Protein AF-0000000077055544 (afdb_homodimer)

pLDDT: mean 95.7, std 5.31, range [37.41, 98.94]

Organism: Zymoseptoria tritici (strain CBS 115943 / IPO323) (NCBI:txid336722)

Secondary structure (DSSP, 8-state):
----S-GGGTSPP----TTSTTGGG--SEEEGGGGT---EEEEE-HHHHHHHHHTTT--GGGTTTTTTTSS-EEEEE-SSEEEESS-EE--TTEEEEE-SSS--EEEE-TTPPTT-EEEE---TTS-GGG--SEEEEEEEEE-TTS-TTS--EEEE----TT-EEEEEEEE--TTSS-EEEE---GGG-S----EEEEEEEESSSEEEEEESSEEEEEEEEEES-SEEEEEEEEEEEEEEEEEEEEEEEEEE--STTTEEEEEEEEEEEEEEEEEEEESSEEEEEEEEEES-S-SEEETTEEE-----TT-EEEES-BTT---SEEEEPPPP-GGGB-TTSSBP--PPP--TTS-GGGEEEGGGGT---EEEEE-HHHHHHHHHHHTTT-EEEE-SSEEEESSPEEE-TTEEEEEEEEEEEEE-SGGG--TTS-EEEEEES-TT-BS-EEEEEEEEEESS-EEEEEEEEE--B-SSTTSEEEES-EEEESSSTT-THHHH--STT--EE-EEEEEEE-TT--EEEEEEEEEE-SS-SSS-----EEEEEEEEE---S-EEEEEEEEE-EEEEEEEEES-BSEEEEEEEEE--TTTTSSPTTTTS---GGGT----TT--GGGHHHHSS-EEEEEE-TT-B-EEEEEEEEE----STTTPPP-SGGG-SEEEEEEEESPPTTS-EEEEEEEEESEEEEEEESGGGSEEEEETTTSB-SSSEEEEE-/----S-GGGTSPP----TTSTT-TT--SEEEGGGGT---EEEEE-HHHHHHHHHTTT--GGGTTTTTTTSS-EEEEE-SSEEEESS-EE--TTEEEEE-SSS--EEEE-TTPPTT-EEEE---TTS-GGG--SEEEEEEEEE-TTS-TTS--EEEE----TT-EEEEEEEE--TTSS-EEEE---GGG-S----EEEEEEEESSSEEEEEESSEEEEEEEEEES-SEEEEEEEEEEEEEEEEEEEEEEEEEE--STTTEEEEEEEEEEEEEEEEEEEESSEEEEEEEEEES-S-SEEETTEEE-----TT-EEEES-BTT---SEEEEPPPP-GGGB-TTSSBP--PPP--TTS-GGGEEEGGGGT---EEEEE-HHHHHHHHHHHTTT-EEEE-SSEEEESSPEEE-TTEEEEEEEEEEEEE-SGGG--TTS-EEEEEES-TT-BS-EEEEEEEEEESS-EEEEEEEEE--B-SSTTSEEEES-EEEESSSTT-THHHH--STT--EE-EEEEEEE-TT--EEEEEEEEEE-SS-SSS-----EEEEEEEEE---S-EEEEEEEEE-EEEEEEEEES-BSEEEEEEEEE--TTTTSSPTTTTS---GGGT----TT--GGGHHHHSS-EEEEEE-TT-B-EEEEEEEEE----STTTPPP-SGGG-SEEE-EEEESPPTTS-EEEEEEEEESEEEEEEESGGGSEEEEETTTSB-SSSEEEEE-

InterPro domains:
  IPR011050 Pectin lyase fold/virulence factor [SSF51126] (26-296)
  IPR011050 Pectin lyase fold/virulence factor [SSF51126] (357-709)
  IPR012334 Pectin lyase fold [G3DSA:2.160.20.10] (1-328)
  IPR012334 Pectin lyase fold [G3DSA:2.160.20.10] (357-725)
  IPR024535 Rhamnogalacturonase A/B/Epimerase-like, pectate lyase domain [PF12708] (29-247)
  IPR024535 Rhamnogalacturonase A/B/Epimerase-like, pectate lyase domain [PF12708] (359-427)
  IPR039279 Polygalacturonase QRT3-like [PTHR33928] (11-698)

Nearest PDB structures (foldseek):
  5m60-assembly1_A  TM=9.339E-01  e=2.672E-54  Thermochaetoides thermophila
  3eqo-assembly2_B  TM=9.135E-01  e=1.188E-52  Phanerodontia chrysosporium
  8jhh-assembly1_B  TM=8.936E-01  e=9.444E-44  Microdochium nivale
  8jhh-assembly1_A  TM=8.795E-01  e=4.043E-44  Microdochium nivale
  1rmg-assembly1_A  TM=2.029E-01  e=4.738E-03  Aspergillus aculeatus

Radius of gyration: 34.65 Å; Cα contacts (8 Å, |Δi|>4): 4971; chains: 2; bounding box: 64×100×84 Å

Sequence (1450 aa):
TAQSAFWLGQITHEGTSPFLLNGEDYQVFRNVKEYGAVGDGTTDDTNAFNRAITEQSRMGGGKGSGGTTGQPALIYVPPGTYVVSSKVQLFVGTQLIGDAVNRPTIKASPKTRNSTKIIDGYDFGTQSTTNFYIGVRNIIIDTTAATSNDTIFALNWAVSQATSLINVDFVMPKGSNHIGIEMNGETSGGGSGLFMGDLNFVGGRFGIFFSNQQYSIRGCRFTDVGTAIKIDHAFVVTLQQIECVNVEICVDMGGSGVTGSLSLIDSSCVSCGTVVSGSSSIVLENIAVRDSGPTLKVDGVPRNLGDLTGKTYAAGHIFRTSASGTLLRYTKRGNLVDSSGRYFSKELPQYEQYPVSAFASVKSAGAKGDGATDDTAAIQQALLRNANCKITYFPHGIYLVTDTIYVPPGSRIVGEVWSTISASGAMFKDENAPRPMIQVGKPGEVGLAEFTDMQFSAADVLPGAILVEVNMAGKNQGDVSFHNTHYRVGGAADSLLETACQTISEPCKAVFLVLHLTKSSSTYIENAWLWSADHDLDNVYVQQIGTGRGMLVEATKGTWLVGTGSEHHTLYAYQFVDASNVFAALMQVETPYWQPLPRAPLPWTPDAAWNDPDFAGCQASNISQCNMQWALRIIGKNTHTLPFYGQGFWLFFNGPNYGPCTGPGGTCQINIVDLEDVGRNAGVELYNLNTKGVQNLITVGGSNGVVVTTEKASPGSWGGLVAAFTAQSAFWLGQITHEGTSPFLLNGEDYQVFRNVKEYGAVGDGTTDDTNAFNRAITEQSRMGGGKGSGGTTGQPALIYVPPGTYVVSSKVQLFVGTQLIGDAVNRPTIKASPKTRNSTKIIDGYDFGTQSTTNFYIGVRNIIIDTTAATSNDTIFALNWAVSQATSLINVDFVMPKGSNHIGIEMNGETSGGGSGLFMGDLNFVGGRFGIFFSNQQYSIRGCRFTDVGTAIKIDHAFVVTLQQIECVNVEICVDMGGSGVTGSLSLIDSSCVSCGTVVSGSSSIVLENIAVRDSGPTLKVDGVPRNLGDLTGKTYAAGHIFRTSASGTLLRYTKRGNLVDSSGRYFSKELPQYEQYPVSAFASVKSAGAKGDGATDDTAAIQQALLRNANCKITYFPHGIYLVTDTIYVPPGSRIVGEVWSTISASGAMFKDENAPRPMIQVGKPGEVGLAEFTDMQFSAADVLPGAILVEVNMAGKNQGDVSFHNTHYRVGGAADSLLETACQTISEPCKAVFLVLHLTKSSSTYIENAWLWSADHDLDNVYVQQIGTGRGMLVEATKGTWLVGTGSEHHTLYAYQFVDASNVFAALMQVETPYWQPLPRAPLPWTPDAAWNDPDFAGCQASNISQCNMQWALRIIGKNTHTLPFYGQGFWLFFNGPNYGPCTGPGGTCQINIVDLEDVGRNAGVELYNLNTKGVQNLITVGGSNGVVVTTEKASPGSWGGLVAAF

Foldseek 3Di:
DQLPFFLVVPADFDFFQQPFDVRPPADAEFELVVQPFDQAQPDASQVSLQCRQCPPNQAAQQPGRQFLQRRAHEYEYEAHEHEHQAEREHHRNYADEYTQSRAHEYEYAQNHDAPGANYELARLNDFLQASALYEYARHEYHDASYDQAGEYEPYAQSHAALYEAAHYEYHYDQPGQYEDYEQDNDVRWRYHYFEYEHYEYEHHAEDYADTHAEYFYEHYEYENYAEDYEFQAYEWYEYYAYEYEQYAEDYEQDEALRYAEYEYENYEYENYAEDYEYAHKYKYAQYAYYNYHAPYDHPNRGDNPHGRHQWIKIAAFAFPDPDRIDIDHRFDQPLQDDPVRGGDDDHADSPSRDHNVQEDELVVQPFDLSLPDASAVSNLVQQVVNALGHAYEYNAHEHEHAAAREHAARYHYEYRSAREYAYDHDVQADLVAADENYEYHAAPHEHADEYERHEYEYQELGLRYADYEYHAEYPDAARAEYYSYEYEYEQEPSHPLPAPQADQLAAGSRYNEHYEYAQRYAYEYERYEHDYDCAHRGDGGGHRHAHAEAYEHAYENAYEAGRYEFEAHFFERYEYELYHHYEYREYEYEWHQQAVSPFPPPPDDDDVVSPTAHLVQDDPLQSRQARTYAHYEYEDANQAAYAYGIYEYEYQAHRPPRHFQDGVVRANHEEHYEYENYDDNRSHKDAKHGYARYFADYFYDHSNGDRSDTQVRAPTSHTGIHHMD/DQLPFFLVVPADFDFWQQPFPPTPPADAEFELVVQPFDQAQPDASQVSLQCQQCPPNDAAQQPGRQFLQRRAHEYEYEAHEHEHQAEREHHRNYADEYTQSRAHEYEYAQNHDAPGANYELARLNDFLQASALYEYARHEYYDASYDQAGEYEPYAQLHAALYEAAHYEYHYDQPGQYEDYEQDNDVRWRYHYFEYEHYEYEHHAEDYADTHAEYFYEHYEYENYAEDYEFQAYEWYEYYAYEYEQYAEDYEQDEALRYAEYEYENYEYENYAEDYEYAHKYKYAQYAYYNYHAPYDHPNRGDNPHGRHQWIKIAAFAFPDPHRIDIDHRFDQPLQDDPVRGGDDDHDDSPSRDHNVLEDELVVQPFDLSLPDASAVSNLVQQVVNALGHAYEYNAHEHEHAAAREHAARYHYEYRSAREYAYDHDHQADLVAAHENYEYYAAPHEHADEYERHEYEYQELGLRYADYEYHAEYPDAASAEYYSYEYEYEQEPSHPLPAPQADQLAAGSRYNEHYEYAQRYAYYYERYEADYDCAHRGDGGGHRHAHAEAYEHAYENAYEAGRYEFEAHFFERYEYELYHHYEYREYEYEWHQQAVSPFPPPPDDDDVVSPTAHLVQDDPLQSRQSRTYAHYEYEDANQAAYHYGIYEYEYQAHRPPRHFQDGVVRANHEEHYEYENYDDNRSHKDAKHDYARYFADYFYDHSNGDRSDTQVRAPTSHTGIHRMD

Solvent-accessible surface area (backbone atoms only — not comparable to full-atom values): 64432 Å² total; per-residue (Å²): 127,82,63,83,54,34,27,80,85,66,48,88,82,71,30,46,35,70,82,26,85,80,25,87,78,45,68,28,71,36,54,27,57,85,41,65,30,74,35,76,60,69,58,71,24,28,42,14,48,32,44,51,63,34,54,82,42,44,43,48,45,18,67,32,78,31,20,34,77,31,60,47,32,37,39,35,36,65,65,35,32,28,18,23,54,47,56,33,66,40,35,42,23,27,33,43,37,27,22,68,62,48,55,14,32,45,28,39,24,65,76,35,53,72,68,40,32,49,31,24,53,38,25,79,47,42,50,9,70,67,31,33,39,32,33,42,32,23,34,31,41,31,44,60,53,24,59,47,85,31,42,36,28,45,27,28,57,4,24,6,46,65,33,44,44,36,46,36,38,32,40,34,42,65,82,18,47,24,29,36,32,35,24,65,29,70,96,45,38,18,18,42,28,32,34,39,31,45,32,38,32,33,17,6,34,24,31,30,40,38,26,30,40,33,35,17,39,35,46,32,38,32,35,45,14,39,26,31,32,36,36,68,30,32,45,32,35,22,38,33,37,41,38,33,34,49,17,48,28,37,34,34,36,38,59,77,69,26,31,38,28,39,36,43,30,51,23,37,32,38,40,20,49,24,43,32,35,30,54,50,28,35,35,42,30,30,30,43,53,38,78,45,52,38,40,29,23,52,78,82,40,70,40,87,66,58,58,29,64,80,32,24,37,40,26,33,46,32,66,98,47,87,51,57,60,47,78,48,78,53,78,71,55,80,71,40,35,42,98,85,64,36,72,60,81,77,77,76,85,75,60,48,85,39,56,50,85,42,48,43,47,29,53,82,47,63,29,74,29,55,63,72,56,75,22,39,66,21,44,37,50,36,43,64,65,21,32,75,70,27,36,36,33,36,54,24,21,35,28,26,22,49,53,65,36,64,40,51,57,31,29,36,39,40,32,37,91,43,15,28,44,22,36,37,64,74,65,22,41,44,60,91,55,62,31,45,35,33,29,34,39,45,78,82,41,65,30,33,34,38,39,30,26,29,26,42,34,35,34,41,76,18,32,3,21,19,50,36,31,36,18,24,20,30,85,48,93,57,29,19,26,36,27,53,33,36,33,43,43,38,23,33,88,81,15,49,38,28,72,69,14,55,48,84,61,49,44,33,57,31,32,35,30,46,36,38,34,32,55,53,12,22,41,28,39,36,36,29,35,40,36,34,28,72,50,39,55,51,60,86,45,51,38,26,53,30,26,37,31,28,36,40,35,27,24,48,66,23,34,38,38,36,8,32,33,26,29,19,18,32,52,21,18,34,36,33,46,42,22,21,26,37,40,34,34,24,44,37,30,36,53,40,39,40,35,38,46,44,33,36,53,47,87,52,75,69,42,71,92,74,68,45,75,73,56,76,42,45,46,87,91,46,34,59,29,40,20,47,33,30,46,36,36,42,33,29,66,67,25,30,30,33,45,32,35,25,31,40,42,35,45,84,34,28,15,72,92,66,23,65,37,78,36,81,98,54,18,42,28,39,57,36,28,31,38,30,63,56,47,86,88,25,45,67,32,45,31,32,40,34,32,24,38,46,44,30,55,34,23,40,51,49,65,62,33,50,75,74,44,30,22,87,79,22,62,43,74,71,33,22,27,33,26,37,78,128,82,64,84,53,33,29,81,86,66,48,85,81,69,27,45,35,70,80,24,94,78,24,89,78,43,67,29,72,37,51,28,57,83,41,65,29,75,33,74,61,68,59,70,24,29,41,13,47,32,45,50,63,34,54,83,42,44,42,50,44,18,68,31,81,30,21,33,75,33,59,48,32,38,38,35,38,63,66,36,31,28,17,24,54,47,57,32,65,43,34,44,26,27,32,43,38,28,22,68,60,48,56,14,32,46,29,39,24,66,77,35,53,72,69,39,34,49,31,25,54,39,26,80,48,43,49,9,69,68,30,31,39,31,34,42,31,24,35,30,41,33,44,59,53,24,58,47,85,32,42,35,28,46,28,27,57,4,23,6,46,66,34,43,44,37,46,35,37,32,41,34,42,66,82,18,47,24,28,37,32,34,23,65,28,71,98,46,39,18,20,40,28,32,34,40,32,44,32,39,32,31,18,7,34,23,31,31,40,37,24,30,42,34,35,17,38,33,44,33,38,32,35,45,15,39,25,31,34,37,36,67,30,32,45,31,36,21,36,35,37,40,38,32,33,48,17,47,28,38,33,33,37,39,57,78,69,26,31,37,29,38,36,44,31,50,24,36,32,38,42,20,49,25,43,32,37,30,54,52,27,34,35,43,29,29,29,43,52,40,78,46,52,38,40,29,22,52,78,83,41,71,41,86,66,58,57,30,63,80,30,26,38,41,26,33,47,31,66,98,48,88,52,58,58,46,76,46,79,54,77,72,56,78,69,40,35,43,97,86,65,36,73,61,82,78,78,76,84,75,59,50,86,39,56,50,84,42,50,43,49,30,50,81,47,62,29,74,28,54,63,71,57,75,23,37,66,22,44,37,49,35,41,65,66,20,33,73,68,28,36,37,31,35,53,24,21,34,28,25,22,49,52,64,36,64,40,51,58,31,30,35,37,40,31,37,90,42,16,27,44,24,37,38,63,75,65,22,43,44,61,92,56,62,31,44,34,33,29,34,38,46,77,82,42,64,30,33,34,37,39,33,26,29,27,42,35,37,34,40,77,18,31,2,21,21,49,33,32,36,18,25,20,31,84,49,92,56,30,20,26,36,28,52,33,35,34,44,42,37,24,33,88,80,14,49,38,27,74,68,14,55,48,85,61,50,42,33,55,31,31,35,30,47,36,37,33,32,56,54,12,23,42,29,38,36,36,31,34,40,38,34,28,74,48,39,54,52,59,84,44,52,38,26,54,29,26,36,32,28,35,42,36,27,24,49,66,23,34,38,38,36,9,32,34,26,30,20,18,33,51,22,18,32,36,32,46,43,22,21,25,36,42,33,34,25,45,35,31,35,52,41,39,40,34,38,46,44,34,36,54,47,87,52,75,67,42,72,93,73,68,45,75,74,58,75,42,44,46,88,91,44,32,59,30,39,17,46,32,31,46,37,35,40,32,29,68,67,26,29,30,34,44,33,37,25,30,39,41,36,45,83,33,28,16,72,90,65,23,65,38,78,35,81,97,55,19,41,27,37,56,36,29,32,38,30,62,56,47,88,88,24,45,68,32,44,31,32,40,35,32,24,37,46,43,30,54,34,25,41,50,50,67,62,33,50,76,74,44,30,22,88,80,22,62,43,75,71,33,21,29,33,25,36,76

Structure (mmCIF, N/CA/C/O backbone):
data_AF-0000000077055544-model_v1
#
loop_
_entity.id
_entity.type
_entity.pdbx_description
1 polymer 'Putative Exo-beta-1,3-glucanase'
#
loop_
_atom_site.group_PDB
_atom_site.id
_atom_site.type_symbol
_atom_site.label_atom_id
_atom_site.label_alt_id
_atom_site.label_comp_id
_atom_site.label_asym_id
_atom_site.label_entity_id
_atom_site.label_seq_id
_atom_site.pdbx_PDB_ins_code
_atom_site.Cartn_x
_atom_site.Cartn_y
_atom_site.Cartn_z
_atom_site.occupancy
_atom_site.B_iso_or_equiv
_atom_site.auth_seq_id
_atom_site.auth_comp_id
_atom_site.auth_asym_id
_atom_site.auth_atom_id
_atom_site.pdbx_PDB_model_num
ATOM 1 N N . THR A 1 1 ? 3.281 -47.031 14.75 1 37.41 1 THR A N 1
ATOM 2 C CA . THR A 1 1 ? 3.025 -45.938 15.703 1 37.41 1 THR A CA 1
ATOM 3 C C . THR A 1 1 ? 2.582 -44.688 14.984 1 37.41 1 THR A C 1
ATOM 5 O O . THR A 1 1 ? 3.201 -44.25 14 1 37.41 1 THR A O 1
ATOM 8 N N . ALA A 1 2 ? 1.354 -44.312 15.047 1 48.72 2 ALA A N 1
ATOM 9 C CA . ALA A 1 2 ? 0.717 -43.188 14.367 1 48.72 2 ALA A CA 1
ATOM 10 C C . ALA A 1 2 ? 1.602 -41.938 14.43 1 48.72 2 ALA A C 1
ATOM 12 O O . ALA A 1 2 ? 2.086 -41.562 15.5 1 48.72 2 ALA A O 1
ATOM 13 N N . GLN A 1 3 ? 2.191 -41.562 13.336 1 68.19 3 GLN A N 1
ATOM 14 C CA . GLN A 1 3 ? 3.025 -40.344 13.273 1 68.19 3 GLN A CA 1
ATOM 15 C C . GLN A 1 3 ? 2.391 -39.188 14.047 1 68.19 3 GLN A C 1
ATOM 17 O O . GLN A 1 3 ? 1.25 -38.812 13.773 1 68.19 3 GLN A O 1
ATOM 22 N N . SER A 1 4 ? 2.885 -38.812 15.188 1 72.5 4 SER A N 1
ATOM 23 C CA . SER A 1 4 ? 2.264 -37.844 16.109 1 72.5 4 SER A CA 1
ATOM 24 C C . SER A 1 4 ? 2.639 -36.406 15.75 1 72.5 4 SER A C 1
ATOM 26 O O . SER A 1 4 ? 1.901 -35.469 16.062 1 72.5 4 SER A O 1
ATOM 28 N N . ALA A 1 5 ? 3.744 -36.406 14.922 1 87.44 5 ALA A N 1
ATOM 29 C CA . ALA A 1 5 ? 4.156 -35.031 14.656 1 87.44 5 ALA A CA 1
ATOM 30 C C . ALA A 1 5 ? 4.473 -34.844 13.18 1 87.44 5 ALA A C 1
ATOM 32 O O . ALA A 1 5 ? 5.051 -35.719 12.539 1 87.44 5 ALA A O 1
ATOM 33 N N . PHE A 1 6 ? 3.986 -33.812 12.586 1 95.56 6 PHE A N 1
ATOM 34 C CA . PHE A 1 6 ? 4.316 -33.438 11.219 1 95.56 6 PHE A CA 1
ATOM 35 C C . PHE A 1 6 ? 5.793 -33.062 11.102 1 95.56 6 PHE A C 1
ATOM 37 O O . PHE A 1 6 ? 6.309 -32.281 11.922 1 95.56 6 PHE A O 1
ATOM 44 N N . TRP A 1 7 ? 6.543 -33.562 10.141 1 97.19 7 TRP A N 1
ATOM 45 C CA . TRP A 1 7 ? 7.996 -33.438 10.023 1 97.19 7 TRP A CA 1
ATOM 46 C C . TRP A 1 7 ? 8.43 -31.984 9.922 1 97.19 7 TRP A C 1
ATOM 48 O O . TRP A 1 7 ? 9.508 -31.625 10.391 1 97.19 7 TRP A O 1
ATOM 58 N N . LEU A 1 8 ? 7.625 -31.125 9.359 1 97.31 8 LEU A N 1
ATOM 59 C CA . LEU A 1 8 ? 8 -29.75 9.047 1 97.31 8 LEU A CA 1
ATOM 60 C C . LEU A 1 8 ? 8.289 -28.969 10.32 1 97.31 8 LEU A C 1
ATOM 62 O O . LEU A 1 8 ? 9.188 -28.125 10.344 1 97.31 8 LEU A O 1
ATOM 66 N N . GLY A 1 9 ? 7.566 -29.266 11.422 1 96.5 9 GLY A N 1
ATOM 67 C CA . GLY A 1 9 ? 7.805 -28.594 12.688 1 96.5 9 GLY A CA 1
ATOM 68 C C . GLY A 1 9 ? 9.023 -29.109 13.422 1 96.5 9 GLY A C 1
ATOM 69 O O . GLY A 1 9 ? 9.461 -28.516 14.406 1 96.5 9 GLY A O 1
ATOM 70 N N . GLN A 1 10 ? 9.625 -30.203 12.875 1 95.88 10 GLN A N 1
ATOM 71 C CA . GLN A 1 10 ? 10.664 -30.891 13.617 1 95.88 10 GLN A CA 1
ATOM 72 C C . GLN A 1 10 ? 12 -30.828 12.891 1 95.88 10 GLN A C 1
ATOM 74 O O . GLN A 1 10 ? 13.062 -30.984 13.508 1 95.88 10 GLN A O 1
ATOM 79 N N . ILE A 1 11 ? 11.898 -30.688 11.594 1 96.75 11 ILE A N 1
ATOM 80 C CA . ILE A 1 11 ? 13.125 -30.734 10.812 1 96.75 11 ILE A CA 1
ATOM 81 C C . ILE A 1 11 ? 13.992 -29.531 11.125 1 96.75 11 ILE A C 1
ATOM 83 O O . ILE A 1 11 ? 13.484 -28.469 11.516 1 96.75 11 ILE A O 1
ATOM 87 N N . THR A 1 12 ? 15.289 -29.688 11 1 95.19 12 THR A N 1
ATOM 88 C CA . THR A 1 12 ? 16.188 -28.547 11.195 1 95.19 12 THR A CA 1
ATOM 89 C C . THR A 1 12 ? 16.031 -27.531 10.062 1 95.19 12 THR A C 1
ATOM 91 O O . THR A 1 12 ? 16.125 -27.891 8.883 1 95.19 12 THR A O 1
ATOM 94 N N . HIS A 1 13 ? 15.734 -26.359 10.461 1 94.81 13 HIS A N 1
ATOM 95 C CA . HIS A 1 13 ? 15.586 -25.297 9.469 1 94.81 13 HIS A CA 1
ATOM 96 C C . HIS A 1 13 ? 16.844 -24.453 9.359 1 94.81 13 HIS A C 1
ATOM 98 O O . HIS A 1 13 ? 17.234 -23.781 10.312 1 94.81 13 HIS A O 1
ATOM 104 N N . GLU A 1 14 ? 17.375 -24.5 8.164 1 95.06 14 GLU A N 1
ATOM 105 C CA . GLU A 1 14 ? 18.641 -23.828 7.883 1 95.06 14 GLU A CA 1
ATOM 106 C C . GLU A 1 14 ? 18.531 -22.906 6.672 1 95.06 14 GLU A C 1
ATOM 108 O O . GLU A 1 14 ? 19.516 -22.672 5.977 1 95.06 14 GLU A O 1
ATOM 113 N N . GLY A 1 15 ? 17.266 -22.5 6.434 1 95.62 15 GLY A N 1
ATOM 114 C CA . GLY A 1 15 ? 17.078 -21.625 5.301 1 95.62 15 GLY A CA 1
ATOM 115 C C . GLY A 1 15 ? 17.75 -20.266 5.469 1 95.62 15 GLY A C 1
ATOM 116 O O . GLY A 1 15 ? 17.844 -19.75 6.582 1 95.62 15 GLY A O 1
ATOM 117 N N . THR A 1 16 ? 18.297 -19.75 4.344 1 93.44 16 THR A N 1
ATOM 118 C CA . THR A 1 16 ? 18.938 -18.453 4.348 1 93.44 16 THR A CA 1
ATOM 119 C C . THR A 1 16 ? 18.406 -17.578 3.219 1 93.44 16 THR A C 1
ATOM 121 O O . THR A 1 16 ? 17.766 -18.078 2.291 1 93.44 16 THR A O 1
ATOM 124 N N . SER A 1 17 ? 18.609 -16.281 3.395 1 92.88 17 SER A N 1
ATOM 125 C CA . SER A 1 17 ? 18.328 -15.297 2.363 1 92.88 17 SER A CA 1
ATOM 126 C C . SER A 1 17 ? 19.594 -14.555 1.94 1 92.88 17 SER A C 1
ATOM 128 O O . SER A 1 17 ? 19.922 -13.508 2.506 1 92.88 17 SER A O 1
ATOM 130 N N . PRO A 1 18 ? 20.297 -14.969 0.973 1 90.81 18 PRO A N 1
ATOM 131 C CA . PRO A 1 18 ? 21.672 -14.547 0.714 1 90.81 18 PRO A CA 1
ATOM 132 C C . PRO A 1 18 ? 21.766 -13.102 0.212 1 90.81 18 PRO A C 1
ATOM 134 O O . PRO A 1 18 ? 22.844 -12.508 0.221 1 90.81 18 PRO A O 1
ATOM 137 N N . PHE A 1 19 ? 20.75 -12.422 -0.143 1 86.81 19 PHE A N 1
ATOM 138 C CA . PHE A 1 19 ? 20.875 -11.109 -0.755 1 86.81 19 PHE A CA 1
ATOM 139 C C . PHE A 1 19 ? 20.297 -10.031 0.156 1 86.81 19 PHE A C 1
ATOM 141 O O . PHE A 1 19 ? 20.141 -8.875 -0.254 1 86.81 19 PHE A O 1
ATOM 148 N N . LEU A 1 20 ? 19.969 -10.32 1.336 1 89.12 20 LEU A N 1
ATOM 149 C CA . LEU A 1 20 ? 19.547 -9.367 2.354 1 89.12 20 LEU A CA 1
ATOM 150 C C . LEU A 1 20 ? 20.75 -8.68 2.994 1 89.12 20 LEU A C 1
ATOM 152 O O . LEU A 1 20 ? 21.766 -9.328 3.268 1 89.12 20 LEU A O 1
ATOM 156 N N . LEU A 1 21 ? 20.422 -7.297 3.264 1 81.12 21 LEU A N 1
ATOM 157 C CA . LEU A 1 21 ? 21.438 -6.574 4.023 1 81.12 21 LEU A CA 1
ATOM 158 C C . LEU A 1 21 ? 21.469 -7.039 5.473 1 81.12 21 LEU A C 1
ATOM 160 O O . LEU A 1 21 ? 20.453 -7 6.164 1 81.12 21 LEU A O 1
ATOM 164 N N . ASN A 1 22 ? 22.406 -7.812 5.945 1 78.75 22 ASN A N 1
ATOM 165 C CA . ASN A 1 22 ? 22.547 -8.383 7.285 1 78.75 22 ASN A CA 1
ATOM 166 C C . ASN A 1 22 ? 21.641 -9.586 7.484 1 78.75 22 ASN A C 1
ATOM 168 O O . ASN A 1 22 ? 20.922 -9.672 8.484 1 78.75 22 ASN A O 1
ATOM 172 N N . GLY A 1 23 ? 21.531 -10.328 6.418 1 78.94 23 GLY A N 1
ATOM 173 C CA . GLY A 1 23 ? 20.641 -11.469 6.398 1 78.94 23 GLY A CA 1
ATOM 174 C C . GLY A 1 23 ? 21.219 -12.703 7.07 1 78.94 23 GLY A C 1
ATOM 175 O O . GLY A 1 23 ? 20.609 -13.773 7.051 1 78.94 23 GLY A O 1
ATOM 176 N N . GLU A 1 24 ? 22.344 -12.508 7.773 1 82.81 24 GLU A N 1
ATOM 177 C CA . GLU A 1 24 ? 23.031 -13.672 8.336 1 82.81 24 GLU A CA 1
ATOM 178 C C . GLU A 1 24 ? 22.156 -14.344 9.406 1 82.81 24 GLU A C 1
ATOM 180 O O . GLU A 1 24 ? 22.156 -15.57 9.523 1 82.81 24 GLU A O 1
ATOM 185 N N . ASP A 1 25 ? 21.344 -13.523 10.07 1 88.75 25 ASP A N 1
ATOM 186 C CA . ASP A 1 25 ? 20.516 -14.07 11.148 1 88.75 25 ASP A CA 1
ATOM 187 C C . ASP A 1 25 ? 19.047 -14.047 10.773 1 88.75 25 ASP A C 1
ATOM 189 O O . ASP A 1 25 ? 18.172 -14.102 11.641 1 88.75 25 ASP A O 1
ATOM 193 N N . TYR A 1 26 ? 18.828 -13.977 9.484 1 95 26 TYR A N 1
ATOM 194 C CA . TYR A 1 26 ? 17.438 -13.953 9.055 1 95 26 TYR A CA 1
ATOM 195 C C . TYR A 1 26 ? 16.781 -15.312 9.258 1 95 26 TYR A C 1
ATOM 197 O O . TYR A 1 26 ? 17.359 -16.344 8.906 1 95 26 TYR A O 1
ATOM 205 N N . GLN A 1 27 ? 15.656 -15.305 9.812 1 96.06 27 GLN A N 1
ATOM 206 C CA . GLN A 1 27 ? 14.945 -16.547 10.094 1 96.06 27 GLN A CA 1
ATOM 207 C C . GLN A 1 27 ? 13.82 -16.781 9.086 1 96.06 27 GLN A C 1
ATOM 209 O O . GLN A 1 27 ? 12.844 -16.031 9.055 1 96.06 27 GLN A O 1
ATOM 214 N N . VAL A 1 28 ? 13.984 -17.859 8.305 1 97.56 28 VAL A N 1
ATOM 215 C CA . VAL A 1 28 ? 12.953 -18.188 7.328 1 97.56 28 VAL A CA 1
ATOM 216 C C . VAL A 1 28 ? 11.789 -18.891 8.023 1 97.56 28 VAL A C 1
ATOM 218 O O . VAL A 1 28 ? 10.633 -18.484 7.863 1 97.56 28 VAL A O 1
ATOM 221 N N . PHE A 1 29 ? 12.125 -19.906 8.828 1 98.31 29 PHE A N 1
ATOM 222 C CA . PHE A 1 29 ? 11.117 -20.672 9.562 1 98.31 29 PHE A CA 1
ATOM 223 C C . PHE A 1 29 ? 10.727 -19.938 10.844 1 98.31 29 PHE A C 1
ATOM 225 O O . PHE A 1 29 ? 11.586 -19.594 11.656 1 98.31 29 PHE A O 1
ATOM 232 N N . ARG A 1 30 ? 9.406 -19.797 11.016 1 98.5 30 ARG A N 1
ATOM 233 C CA . ARG A 1 30 ? 8.875 -19.094 12.18 1 98.5 30 ARG A CA 1
ATOM 234 C C . ARG A 1 30 ? 7.664 -19.828 12.75 1 98.5 30 ARG A C 1
ATOM 236 O O . ARG A 1 30 ? 6.621 -19.906 12.102 1 98.5 30 ARG A O 1
ATOM 243 N N . ASN A 1 31 ? 7.812 -20.359 13.906 1 98.69 31 ASN A N 1
ATOM 244 C CA . ASN A 1 31 ? 6.711 -20.969 14.641 1 98.69 31 ASN A CA 1
ATOM 245 C C . ASN A 1 31 ? 5.902 -19.922 15.414 1 98.69 31 ASN A C 1
ATOM 247 O O . ASN A 1 31 ? 6.445 -19.219 16.266 1 98.69 31 ASN A O 1
ATOM 251 N N . VAL A 1 32 ? 4.59 -19.828 15.188 1 98.81 32 VAL A N 1
ATOM 252 C CA . VAL A 1 32 ? 3.771 -18.75 15.758 1 98.81 32 VAL A CA 1
ATOM 253 C C . VAL A 1 32 ? 3.836 -18.812 17.281 1 98.81 32 VAL A C 1
ATOM 255 O O . VAL A 1 32 ? 3.688 -17.797 17.953 1 98.81 32 VAL A O 1
ATOM 258 N N . LYS A 1 33 ? 4.082 -19.953 17.859 1 98.69 33 LYS A N 1
ATOM 259 C CA . LYS A 1 33 ? 4.152 -20.078 19.312 1 98.69 33 LYS A CA 1
ATOM 260 C C . LYS A 1 33 ? 5.402 -19.406 19.859 1 98.69 33 LYS A C 1
ATOM 262 O O . LYS A 1 33 ? 5.414 -18.953 21.016 1 98.69 33 LYS A O 1
ATOM 267 N N . GLU A 1 34 ? 6.453 -19.281 19.125 1 98.44 34 GLU A N 1
ATOM 268 C CA . GLU A 1 34 ? 7.652 -18.562 19.516 1 98.44 34 GLU A CA 1
ATOM 269 C C . GLU A 1 34 ? 7.422 -17.047 19.484 1 98.44 34 GLU A C 1
ATOM 271 O O . GLU A 1 34 ? 8.242 -16.281 20 1 98.44 34 GLU A O 1
ATOM 276 N N . TYR A 1 35 ? 6.258 -16.688 18.984 1 98.5 35 TYR A N 1
ATOM 277 C CA . TYR A 1 35 ? 5.918 -15.266 18.875 1 98.5 35 TYR A CA 1
ATOM 278 C C . TYR A 1 35 ? 4.695 -14.938 19.719 1 98.5 35 TYR A C 1
ATOM 280 O O . TYR A 1 35 ? 4.066 -13.891 19.547 1 98.5 35 TYR A O 1
ATOM 288 N N . GLY A 1 36 ? 4.238 -15.898 20.547 1 98.19 36 GLY A N 1
ATOM 289 C CA . GLY A 1 36 ? 3.27 -15.594 21.578 1 98.19 36 GLY A CA 1
ATOM 290 C C . GLY A 1 36 ? 1.928 -16.266 21.375 1 98.19 36 GLY A C 1
ATOM 291 O O . GLY A 1 36 ? 1.036 -16.172 22.219 1 98.19 36 GLY A O 1
ATOM 292 N N . ALA A 1 37 ? 1.78 -16.953 20.234 1 98.75 37 ALA A N 1
ATOM 293 C CA . ALA A 1 37 ? 0.517 -17.656 20.047 1 98.75 37 ALA A CA 1
ATOM 294 C C . ALA A 1 37 ? 0.354 -18.781 21.062 1 98.75 37 ALA A C 1
ATOM 296 O O . ALA A 1 37 ? 1.31 -19.5 21.359 1 98.75 37 ALA A O 1
ATOM 297 N N . VAL A 1 38 ? -0.843 -18.953 21.609 1 98.69 38 VAL A N 1
ATOM 298 C CA . VAL A 1 38 ? -1.091 -19.953 22.641 1 98.69 38 VAL A CA 1
ATOM 299 C C . VAL A 1 38 ? -1.827 -21.156 22.031 1 98.69 38 VAL A C 1
ATOM 301 O O . VAL A 1 38 ? -1.496 -22.297 22.328 1 98.69 38 VAL A O 1
ATOM 304 N N . GLY A 1 39 ? -2.83 -20.938 21.203 1 98.56 39 GLY A N 1
ATOM 305 C CA . GLY A 1 39 ? -3.561 -22 20.531 1 98.56 39 GLY A CA 1
ATOM 306 C C . GLY A 1 39 ? -4.453 -22.797 21.469 1 98.56 39 GLY A C 1
ATOM 307 O O . GLY A 1 39 ? -4.598 -24.016 21.312 1 98.56 39 GLY A O 1
ATOM 308 N N . ASP A 1 40 ? -5.066 -22.094 22.484 1 98.56 40 ASP A N 1
ATOM 309 C CA . ASP A 1 40 ? -5.812 -22.797 23.531 1 98.56 40 ASP A CA 1
ATOM 310 C C . ASP A 1 40 ? -7.316 -22.656 23.312 1 98.56 40 ASP A C 1
ATOM 312 O O . ASP A 1 40 ? -8.117 -23.109 24.125 1 98.56 40 ASP A O 1
ATOM 316 N N . GLY A 1 41 ? -7.73 -21.953 22.281 1 98.12 41 GLY A N 1
ATOM 317 C CA . GLY A 1 41 ? -9.141 -21.797 21.969 1 98.12 41 GLY A CA 1
ATOM 318 C C . GLY A 1 41 ? -9.797 -20.625 22.672 1 98.12 41 GLY A C 1
ATOM 319 O O . GLY A 1 41 ? -10.984 -20.375 22.5 1 98.12 41 GLY A O 1
ATOM 320 N N . THR A 1 42 ? -8.945 -19.875 23.438 1 96.62 42 THR A N 1
ATOM 321 C CA . THR A 1 42 ? -9.508 -18.766 24.203 1 96.62 42 THR A CA 1
ATOM 322 C C . THR A 1 42 ? -8.703 -17.484 23.984 1 96.62 42 THR A C 1
ATOM 324 O O . THR A 1 42 ? -9.281 -16.422 23.766 1 96.62 42 THR A O 1
ATOM 327 N N . THR A 1 43 ? -7.367 -17.562 24.109 1 96.31 43 THR A N 1
ATOM 328 C CA . THR A 1 43 ? -6.48 -16.422 23.938 1 96.31 43 THR A CA 1
ATOM 329 C C . THR A 1 43 ? -6.574 -15.867 22.516 1 96.31 43 THR A C 1
ATOM 331 O O . THR A 1 43 ? -6.613 -16.625 21.547 1 96.31 43 THR A O 1
ATOM 334 N N . ASP A 1 44 ? -6.773 -14.492 22.359 1 96.5 44 ASP A N 1
ATOM 335 C CA . ASP A 1 44 ? -6.695 -13.891 21.031 1 96.5 44 ASP A CA 1
ATOM 336 C C . ASP A 1 44 ? -5.266 -13.93 20.5 1 96.5 44 ASP A C 1
ATOM 338 O O . ASP A 1 44 ? -4.391 -13.219 20.984 1 96.5 44 ASP A O 1
ATOM 342 N N . ASP A 1 45 ? -5.039 -14.68 19.469 1 97.81 45 ASP A N 1
ATOM 343 C CA . ASP A 1 45 ? -3.693 -14.945 18.969 1 97.81 45 ASP A CA 1
ATOM 344 C C . ASP A 1 45 ? -3.379 -14.055 17.766 1 97.81 45 ASP A C 1
ATOM 346 O O . ASP A 1 45 ? -2.361 -14.25 17.094 1 97.81 45 ASP A O 1
ATOM 350 N N . THR A 1 46 ? -4.25 -13.023 17.484 1 97.19 46 THR A N 1
ATOM 351 C CA . THR A 1 46 ? -4.105 -12.195 16.297 1 97.19 46 THR A CA 1
ATOM 352 C C . THR A 1 46 ? -2.719 -11.555 16.25 1 97.19 46 THR A C 1
ATOM 354 O O . THR A 1 46 ? -2.006 -11.68 15.25 1 97.19 46 THR A O 1
ATOM 357 N N . ASN A 1 47 ? -2.334 -10.93 17.328 1 96.81 47 ASN A N 1
ATOM 358 C CA . ASN A 1 47 ? -1.071 -10.203 17.375 1 96.81 47 ASN A CA 1
ATOM 359 C C . ASN A 1 47 ? 0.123 -11.141 17.234 1 96.81 47 ASN A C 1
ATOM 361 O O . ASN A 1 47 ? 1.126 -10.781 16.609 1 96.81 47 ASN A O 1
ATOM 365 N N . ALA A 1 48 ? 0.04 -12.32 17.781 1 98.31 48 ALA A N 1
ATOM 366 C CA . ALA A 1 48 ? 1.139 -13.281 17.719 1 98.31 48 ALA A CA 1
ATOM 367 C C . ALA A 1 48 ? 1.39 -13.719 16.281 1 98.31 48 ALA A C 1
ATOM 369 O O . ALA A 1 48 ? 2.539 -13.828 15.844 1 98.31 48 ALA A O 1
ATOM 370 N N . PHE A 1 49 ? 0.306 -13.984 15.539 1 98.69 49 PHE A N 1
ATOM 371 C CA . PHE A 1 49 ? 0.439 -14.344 14.133 1 98.69 49 PHE A CA 1
ATOM 372 C C . PHE A 1 49 ? 1.098 -13.211 13.352 1 98.69 49 PHE A C 1
ATOM 374 O O . PHE A 1 49 ? 2.059 -13.445 12.609 1 98.69 49 PHE A O 1
ATOM 381 N N . ASN A 1 50 ? 0.588 -12.039 13.547 1 98.25 50 ASN A N 1
ATOM 382 C CA . ASN A 1 50 ? 1.106 -10.914 12.781 1 98.25 50 ASN A CA 1
ATOM 383 C C . ASN A 1 50 ? 2.535 -10.57 13.195 1 98.25 50 ASN A C 1
ATOM 385 O O . ASN A 1 50 ? 3.336 -10.133 12.359 1 98.25 50 ASN A O 1
ATOM 389 N N . ARG A 1 51 ? 2.916 -10.773 14.438 1 97.94 51 ARG A N 1
ATOM 390 C CA . ARG A 1 51 ? 4.301 -10.617 14.883 1 97.94 51 ARG A CA 1
ATOM 391 C C . ARG A 1 51 ? 5.223 -11.57 14.133 1 97.94 51 ARG A C 1
ATOM 393 O O . ARG A 1 51 ? 6.285 -11.172 13.656 1 97.94 51 ARG A O 1
ATOM 400 N N . ALA A 1 52 ? 4.766 -12.773 14 1 98.69 52 ALA A N 1
ATOM 401 C CA . ALA A 1 52 ? 5.562 -13.773 13.289 1 98.69 52 ALA A CA 1
ATOM 402 C C . ALA A 1 52 ? 5.75 -13.375 11.828 1 98.69 52 ALA A C 1
ATOM 404 O O . ALA A 1 52 ? 6.832 -13.555 11.258 1 98.69 52 ALA A O 1
ATOM 405 N N . ILE A 1 53 ? 4.766 -12.844 11.242 1 98.38 53 ILE A N 1
ATOM 406 C CA . ILE A 1 53 ? 4.766 -12.531 9.82 1 98.38 53 ILE A CA 1
ATOM 407 C C . ILE A 1 53 ? 5.625 -11.297 9.555 1 98.38 53 ILE A C 1
ATOM 409 O O . ILE A 1 53 ? 6.344 -11.234 8.555 1 98.38 53 ILE A O 1
ATOM 413 N N . THR A 1 54 ? 5.66 -10.312 10.508 1 97.38 54 THR A N 1
ATOM 414 C CA . THR A 1 54 ? 6.289 -9.023 10.242 1 97.38 54 THR A CA 1
ATOM 415 C C . THR A 1 54 ? 7.695 -8.977 10.828 1 97.38 54 THR A C 1
ATOM 417 O O . THR A 1 54 ? 8.445 -8.031 10.586 1 97.38 54 THR A O 1
ATOM 420 N N . GLU A 1 55 ? 8.109 -9.953 11.594 1 96.88 55 GLU A N 1
ATOM 421 C CA . GLU A 1 55 ? 9.398 -9.922 12.273 1 96.88 55 GLU A CA 1
ATOM 422 C C . GLU A 1 55 ? 10.531 -9.648 11.289 1 96.88 55 GLU A C 1
ATOM 424 O O . GLU A 1 55 ? 10.438 -10 10.109 1 96.88 55 GLU A O 1
ATOM 429 N N . GLN A 1 56 ? 11.602 -8.961 11.844 1 96 56 GLN A N 1
ATOM 430 C CA . GLN A 1 56 ? 12.836 -8.625 11.148 1 96 56 GLN A CA 1
ATOM 431 C C . GLN A 1 56 ? 12.562 -7.707 9.953 1 96 56 GLN A C 1
ATOM 433 O O . GLN A 1 56 ? 13.086 -7.93 8.859 1 96 56 GLN A O 1
ATOM 438 N N . SER A 1 57 ? 11.648 -6.781 10.117 1 95.94 57 SER A N 1
ATOM 439 C CA . SER A 1 57 ? 11.367 -5.641 9.25 1 95.94 57 SER A CA 1
ATOM 440 C C . SER A 1 57 ? 10.711 -6.082 7.949 1 95.94 57 SER A C 1
ATOM 442 O O . SER A 1 57 ? 10.938 -5.48 6.898 1 95.94 57 SER A O 1
ATOM 444 N N . ARG A 1 58 ? 9.961 -7.207 8 1 96.31 58 ARG A N 1
ATOM 445 C CA . ARG A 1 58 ? 9.125 -7.523 6.848 1 96.31 58 ARG A CA 1
ATOM 446 C C . ARG A 1 58 ? 7.949 -6.559 6.742 1 96.31 58 ARG A C 1
ATOM 448 O O . ARG A 1 58 ? 7.348 -6.195 7.754 1 96.31 58 ARG A O 1
ATOM 455 N N . MET A 1 59 ? 7.625 -6.199 5.508 1 94.81 59 MET A N 1
ATOM 456 C CA . MET A 1 59 ? 6.535 -5.266 5.246 1 94.81 59 MET A CA 1
ATOM 457 C C . MET A 1 59 ? 5.773 -5.656 3.982 1 94.81 59 MET A C 1
ATOM 459 O O . MET A 1 59 ? 6.305 -6.371 3.129 1 94.81 59 MET A O 1
ATOM 463 N N . GLY A 1 60 ? 4.555 -5.18 3.916 1 93.62 60 GLY A N 1
ATOM 464 C CA . GLY A 1 60 ? 3.742 -5.449 2.74 1 93.62 60 GLY A CA 1
ATOM 465 C C . GLY A 1 60 ? 4.398 -5.004 1.447 1 93.62 60 GLY A C 1
ATOM 466 O O . GLY A 1 60 ? 5.035 -3.945 1.4 1 93.62 60 GLY A O 1
ATOM 467 N N . GLY A 1 61 ? 4.203 -5.84 0.375 1 92.31 61 GLY A N 1
ATOM 468 C CA . GLY A 1 61 ? 4.691 -5.508 -0.954 1 92.31 61 GLY A CA 1
ATOM 469 C C . GLY A 1 61 ? 6.195 -5.648 -1.087 1 92.31 61 GLY A C 1
ATOM 470 O O . GLY A 1 61 ? 6.785 -5.172 -2.061 1 92.31 61 GLY A O 1
ATOM 471 N N . GLY A 1 62 ? 6.812 -6.211 -0.062 1 92.69 62 GLY A N 1
ATOM 472 C CA . GLY A 1 62 ? 8.266 -6.301 -0.085 1 92.69 62 GLY A CA 1
ATOM 473 C C . GLY A 1 62 ? 8.945 -4.969 0.173 1 92.69 62 GLY A C 1
ATOM 474 O O . GLY A 1 62 ? 10.078 -4.746 -0.273 1 92.69 62 GLY A O 1
ATOM 475 N N . LYS A 1 63 ? 8.266 -4.078 0.87 1 91.62 63 LYS A N 1
ATOM 476 C CA . LYS A 1 63 ? 8.781 -2.729 1.086 1 91.62 63 LYS A CA 1
ATOM 477 C C . LYS A 1 63 ? 9.836 -2.713 2.188 1 91.62 63 LYS A C 1
ATOM 479 O O . LYS A 1 63 ? 10.445 -1.675 2.455 1 91.62 63 LYS A O 1
ATOM 484 N N . GLY A 1 64 ? 10.055 -3.877 2.785 1 88.44 64 GLY A N 1
ATOM 485 C CA . GLY A 1 64 ? 11.172 -4 3.707 1 88.44 64 GLY A CA 1
ATOM 486 C C . GLY A 1 64 ? 12.523 -3.957 3.016 1 88.44 64 GLY A C 1
ATOM 487 O O . GLY A 1 64 ? 12.672 -3.322 1.969 1 88.44 64 GLY A O 1
ATOM 488 N N . SER A 1 65 ? 13.523 -4.566 3.535 1 81.75 65 SER A N 1
ATOM 489 C CA . SER A 1 65 ? 14.891 -4.395 3.055 1 81.75 65 SER A CA 1
ATOM 490 C C . SER A 1 65 ? 15.227 -5.414 1.971 1 81.75 65 SER A C 1
ATOM 492 O O . SER A 1 65 ? 16.312 -5.367 1.381 1 81.75 65 SER A O 1
ATOM 494 N N . GLY A 1 66 ? 14.305 -6.332 1.667 1 83.44 66 GLY A N 1
ATOM 495 C CA . GLY A 1 66 ? 14.727 -7.422 0.801 1 83.44 66 GLY A CA 1
ATOM 496 C C . GLY A 1 66 ? 13.891 -7.543 -0.459 1 83.44 66 GLY A C 1
ATOM 497 O O . GLY A 1 66 ? 14.016 -8.516 -1.201 1 83.44 66 GLY A O 1
ATOM 498 N N . GLY A 1 67 ? 13 -6.613 -0.729 1 86.88 67 GLY A N 1
ATOM 499 C CA . GLY A 1 67 ? 12.109 -6.785 -1.863 1 86.88 67 GLY A CA 1
ATOM 500 C C . GLY A 1 67 ? 11.102 -7.902 -1.666 1 86.88 67 GLY A C 1
ATOM 501 O O . GLY A 1 67 ? 10.898 -8.375 -0.544 1 86.88 67 GLY A O 1
ATOM 502 N N . THR A 1 68 ? 10.516 -8.328 -2.766 1 91.25 68 THR A N 1
ATOM 503 C CA . THR A 1 68 ? 9.453 -9.32 -2.646 1 91.25 68 THR A CA 1
ATOM 504 C C . THR A 1 68 ? 10.031 -10.727 -2.557 1 91.25 68 THR A C 1
ATOM 506 O O . THR A 1 68 ? 9.352 -11.656 -2.121 1 91.25 68 THR A O 1
ATOM 509 N N . THR A 1 69 ? 11.297 -10.891 -2.959 1 92.31 69 THR A N 1
ATOM 510 C CA . THR A 1 69 ? 11.852 -12.234 -2.959 1 92.31 69 THR A CA 1
ATOM 511 C C . THR A 1 69 ? 12.898 -12.391 -1.865 1 92.31 69 THR A C 1
ATOM 513 O O . THR A 1 69 ? 13.367 -13.5 -1.599 1 92.31 69 THR A O 1
ATOM 516 N N . GLY A 1 70 ? 13.266 -11.352 -1.148 1 92.94 70 GLY A N 1
ATOM 517 C CA . GLY A 1 70 ? 14.453 -11.375 -0.303 1 92.94 70 GLY A CA 1
ATOM 518 C C . GLY A 1 70 ? 14.148 -11.734 1.14 1 92.94 70 GLY A C 1
ATOM 519 O O . GLY A 1 70 ? 15.055 -12.016 1.919 1 92.94 70 GLY A O 1
ATOM 520 N N . GLN A 1 71 ? 12.883 -11.734 1.52 1 95.31 71 GLN A N 1
ATOM 521 C CA . GLN A 1 71 ? 12.523 -12.047 2.9 1 95.31 71 GLN A CA 1
ATOM 522 C C . GLN A 1 71 ? 11.445 -13.125 2.965 1 95.31 71 GLN A C 1
ATOM 524 O O . GLN A 1 71 ? 10.352 -12.883 3.482 1 95.31 71 GLN A O 1
ATOM 529 N N . PRO A 1 72 ? 11.828 -14.32 2.482 1 96.44 72 PRO A N 1
ATOM 530 C CA . PRO A 1 72 ? 10.883 -15.438 2.568 1 96.44 72 PRO A CA 1
ATOM 531 C C . PRO A 1 72 ? 10.531 -15.805 4.008 1 96.44 72 PRO A C 1
ATOM 533 O O . PRO A 1 72 ? 11.398 -15.742 4.891 1 96.44 72 PRO A O 1
ATOM 536 N N . ALA A 1 73 ? 9.266 -16.219 4.238 1 97.94 73 ALA A N 1
ATOM 537 C CA . ALA A 1 73 ? 8.844 -16.609 5.582 1 97.94 73 ALA A CA 1
ATOM 538 C C . ALA A 1 73 ? 7.941 -17.844 5.535 1 97.94 73 ALA A C 1
ATOM 540 O O . ALA A 1 73 ? 6.938 -17.859 4.82 1 97.94 73 ALA A O 1
ATOM 541 N N . LEU A 1 74 ? 8.352 -18.828 6.156 1 98.69 74 LEU A N 1
ATOM 542 C CA . LEU A 1 74 ? 7.488 -19.969 6.441 1 98.69 74 LEU A CA 1
ATOM 543 C C . LEU A 1 74 ? 6.902 -19.859 7.844 1 98.69 74 LEU A C 1
ATOM 545 O O . LEU A 1 74 ? 7.602 -20.109 8.836 1 98.69 74 LEU A O 1
ATOM 549 N N . ILE A 1 75 ? 5.672 -19.547 7.938 1 98.88 75 ILE A N 1
ATOM 550 C CA . ILE A 1 75 ? 4.961 -19.438 9.203 1 98.88 75 ILE A CA 1
ATOM 551 C C . ILE A 1 75 ? 4.32 -20.781 9.555 1 98.88 75 ILE A C 1
ATOM 553 O O . ILE A 1 75 ? 3.352 -21.188 8.914 1 98.88 75 ILE A O 1
ATOM 557 N N . TYR A 1 76 ? 4.844 -21.438 10.492 1 98.81 76 TYR A N 1
ATOM 558 C CA . TYR A 1 76 ? 4.355 -22.75 10.898 1 98.81 76 TYR A CA 1
ATOM 559 C C . TYR A 1 76 ? 3.35 -22.641 12.039 1 98.81 76 TYR A C 1
ATOM 561 O O . TYR A 1 76 ? 3.59 -21.922 13.008 1 98.81 76 TYR A O 1
ATOM 569 N N . VAL A 1 77 ? 2.234 -23.297 11.945 1 98.88 77 VAL A N 1
ATOM 570 C CA . VAL A 1 77 ? 1.18 -23.312 12.953 1 98.88 77 VAL A CA 1
ATOM 571 C C . VAL A 1 77 ? 1.041 -24.703 13.547 1 98.88 77 VAL A C 1
ATOM 573 O O . VAL A 1 77 ? 0.47 -25.594 12.922 1 98.88 77 VAL A O 1
ATOM 576 N N . PRO A 1 78 ? 1.455 -24.938 14.75 1 98.38 78 PRO A N 1
ATOM 577 C CA . PRO A 1 78 ? 1.307 -26.234 15.391 1 98.38 78 PRO A CA 1
ATOM 578 C C . PRO A 1 78 ? -0.145 -26.562 15.742 1 98.38 78 PRO A C 1
ATOM 580 O O . PRO A 1 78 ? -1.017 -25.703 15.641 1 98.38 78 PRO A O 1
ATOM 583 N N . PRO A 1 79 ? -0.391 -27.859 16.094 1 98.25 79 PRO A N 1
ATOM 584 C CA . PRO A 1 79 ? -1.756 -28.219 16.484 1 98.25 79 PRO A CA 1
ATOM 585 C C . PRO A 1 79 ? -2.326 -27.312 17.562 1 98.25 79 PRO A C 1
ATOM 587 O O . PRO A 1 79 ? -1.601 -26.906 18.484 1 98.25 79 PRO A O 1
ATOM 590 N N . GLY A 1 80 ? -3.57 -27.047 17.484 1 98.62 80 GLY A N 1
ATOM 591 C CA . GLY A 1 80 ? -4.266 -26.188 18.422 1 98.62 80 GLY A CA 1
ATOM 592 C C . GLY A 1 80 ? -5.434 -25.438 17.797 1 98.62 80 GLY A C 1
ATOM 593 O O . GLY A 1 80 ? -5.727 -25.609 16.609 1 98.62 80 GLY A O 1
ATOM 594 N N . THR A 1 81 ? -6.191 -24.75 18.672 1 98.88 81 THR A N 1
ATOM 595 C CA . THR A 1 81 ? -7.223 -23.812 18.234 1 98.88 81 THR A CA 1
ATOM 596 C C . THR A 1 81 ? -6.809 -22.375 18.531 1 98.88 81 THR A C 1
ATOM 598 O O . THR A 1 81 ? -6.695 -21.984 19.703 1 98.88 81 THR A O 1
ATOM 601 N N . TYR A 1 82 ? -6.547 -21.609 17.547 1 98.88 82 TYR A N 1
ATOM 602 C CA . TYR A 1 82 ? -6.059 -20.234 17.641 1 98.88 82 TYR A CA 1
ATOM 603 C C . TYR A 1 82 ? -7.176 -19.25 17.344 1 98.88 82 TYR A C 1
ATOM 605 O O . TYR A 1 82 ? -7.633 -19.125 16.203 1 98.88 82 TYR A O 1
ATOM 613 N N . VAL A 1 83 ? -7.574 -18.516 18.406 1 98.44 83 VAL A N 1
ATOM 614 C CA . VAL A 1 83 ? -8.625 -17.516 18.234 1 98.44 83 VAL A CA 1
ATOM 615 C C . VAL A 1 83 ? -8.031 -16.234 17.672 1 98.44 83 VAL A C 1
ATOM 617 O O . VAL A 1 83 ? -6.98 -15.773 18.109 1 98.44 83 VAL A O 1
ATOM 620 N N . VAL A 1 84 ? -8.688 -15.688 16.641 1 97.31 84 VAL A N 1
ATOM 621 C CA . VAL A 1 84 ? -8.281 -14.398 16.094 1 97.31 84 VAL A CA 1
ATOM 622 C C . VAL A 1 84 ? -9.484 -13.453 16.062 1 97.31 84 VAL A C 1
ATOM 624 O O . VAL A 1 84 ? -10.586 -13.852 15.688 1 97.31 84 VAL A O 1
ATOM 627 N N . SER A 1 85 ? -9.297 -12.195 16.484 1 95.06 85 SER A N 1
ATOM 628 C CA . SER A 1 85 ? -10.383 -11.227 16.562 1 95.06 85 SER A CA 1
ATOM 629 C C . SER A 1 85 ? -10.328 -10.25 15.391 1 95.06 85 SER A C 1
ATOM 631 O O . SER A 1 85 ? -11.297 -9.539 15.117 1 95.06 85 SER A O 1
ATOM 633 N N . SER A 1 86 ? -9.188 -10.141 14.758 1 94.31 86 SER A N 1
ATOM 634 C CA . SER A 1 86 ? -8.953 -9.352 13.555 1 94.31 86 SER A CA 1
ATOM 635 C C . SER A 1 86 ? -8.086 -10.102 12.555 1 94.31 86 SER A C 1
ATOM 637 O O . SER A 1 86 ? -7.684 -11.242 12.805 1 94.31 86 SER A O 1
ATOM 639 N N . LYS A 1 87 ? -7.766 -9.477 11.477 1 95.81 87 LYS A N 1
ATOM 640 C CA . LYS A 1 87 ? -7.18 -10.219 10.359 1 95.81 87 LYS A CA 1
ATOM 641 C C . LYS A 1 87 ? -5.738 -10.617 10.672 1 95.81 87 LYS A C 1
ATOM 643 O O . LYS A 1 87 ? -5.004 -9.867 11.32 1 95.81 87 LYS A O 1
ATOM 648 N N . VAL A 1 88 ? -5.379 -11.742 10.281 1 98.25 88 VAL A N 1
ATOM 649 C CA . VAL A 1 88 ? -4.004 -12.164 10.047 1 98.25 88 VAL A CA 1
ATOM 650 C C . VAL A 1 88 ? -3.586 -11.805 8.625 1 98.25 88 VAL A C 1
ATOM 652 O O . VAL A 1 88 ? -4.137 -12.336 7.656 1 98.25 88 VAL A O 1
ATOM 655 N N . GLN A 1 89 ? -2.645 -10.898 8.492 1 97.94 89 GLN A N 1
ATOM 656 C CA . GLN A 1 89 ? -2.277 -10.367 7.188 1 97.94 89 GLN A CA 1
ATOM 657 C C . GLN A 1 89 ? -1.047 -11.07 6.629 1 97.94 89 GLN A C 1
ATOM 659 O O . GLN A 1 89 ? 0.036 -11 7.215 1 97.94 89 GLN A O 1
ATOM 664 N N . LEU A 1 90 ? -1.2 -11.695 5.504 1 98.44 90 LEU A N 1
ATOM 665 C CA . LEU A 1 90 ? -0.062 -12.305 4.828 1 98.44 90 LEU A CA 1
ATOM 666 C C . LEU A 1 90 ? 0.582 -11.328 3.852 1 98.44 90 LEU A C 1
ATOM 668 O O . LEU A 1 90 ? -0.093 -10.453 3.312 1 98.44 90 LEU A O 1
ATOM 672 N N . PHE A 1 91 ? 1.86 -11.547 3.605 1 97.38 91 PHE A N 1
ATOM 673 C CA . PHE A 1 91 ? 2.617 -10.758 2.639 1 97.38 91 PHE A CA 1
ATOM 674 C C . PHE A 1 91 ? 3.184 -11.656 1.542 1 97.38 91 PHE A C 1
ATOM 676 O O . PHE A 1 91 ? 3.273 -12.875 1.711 1 97.38 91 PHE A O 1
ATOM 683 N N . VAL A 1 92 ? 3.557 -11.047 0.416 1 97 92 VAL A N 1
ATOM 684 C CA . VAL A 1 92 ? 4.297 -11.766 -0.615 1 97 92 VAL A CA 1
ATOM 685 C C . VAL A 1 92 ? 5.527 -12.43 0.001 1 97 92 VAL A C 1
ATOM 687 O O . VAL A 1 92 ? 6.156 -11.867 0.9 1 97 92 VAL A O 1
ATOM 690 N N . GLY A 1 93 ? 5.793 -13.703 -0.441 1 96.56 93 GLY A N 1
ATOM 691 C CA . GLY A 1 93 ? 6.918 -14.461 0.08 1 96.56 93 GLY A CA 1
ATOM 692 C C . GLY A 1 93 ? 6.586 -15.219 1.354 1 96.56 93 GLY A C 1
ATOM 693 O O . GLY A 1 93 ? 7.488 -15.695 2.049 1 96.56 93 GLY A O 1
ATOM 694 N N . THR A 1 94 ? 5.281 -15.398 1.709 1 98.19 94 THR A N 1
ATOM 695 C CA . THR A 1 94 ? 4.879 -16.062 2.945 1 98.19 94 THR A CA 1
ATOM 696 C C . THR A 1 94 ? 4.156 -17.375 2.65 1 98.19 94 THR A C 1
ATOM 698 O O . THR A 1 94 ? 3.275 -17.422 1.788 1 98.19 94 THR A O 1
ATOM 701 N N . GLN A 1 95 ? 4.551 -18.406 3.27 1 98.5 95 GLN A N 1
ATOM 702 C CA . GLN A 1 95 ? 3.74 -19.609 3.348 1 98.5 95 GLN A CA 1
ATOM 703 C C . GLN A 1 95 ? 3.248 -19.859 4.773 1 98.5 95 GLN A C 1
ATOM 705 O O . GLN A 1 95 ? 4.047 -19.938 5.707 1 98.5 95 GLN A O 1
ATOM 710 N N . LEU A 1 96 ? 1.962 -19.844 4.953 1 98.88 96 LEU A N 1
ATOM 711 C CA . LEU A 1 96 ? 1.321 -20.25 6.203 1 98.88 96 LEU A CA 1
ATOM 712 C C . LEU A 1 96 ? 0.954 -21.719 6.18 1 98.88 96 LEU A C 1
ATOM 714 O O . LEU A 1 96 ? 0.023 -22.125 5.477 1 98.88 96 LEU A O 1
ATOM 718 N N . ILE A 1 97 ? 1.646 -22.547 6.945 1 98.81 97 ILE A N 1
ATOM 719 C CA . ILE A 1 97 ? 1.477 -24 6.852 1 98.81 97 ILE A CA 1
ATOM 720 C C . ILE A 1 97 ? 1.153 -24.578 8.227 1 98.81 97 ILE A C 1
ATOM 722 O O . ILE A 1 97 ? 1.922 -24.391 9.18 1 98.81 97 ILE A O 1
ATOM 726 N N . GLY A 1 98 ? 0.039 -25.25 8.367 1 98.62 98 GLY A N 1
ATOM 727 C CA . GLY A 1 98 ? -0.323 -25.953 9.594 1 98.62 98 GLY A CA 1
ATOM 728 C C . GLY A 1 98 ? 0.228 -27.359 9.672 1 98.62 98 GLY A C 1
ATOM 729 O O . GLY A 1 98 ? 0.736 -27.891 8.688 1 98.62 98 GLY A O 1
ATOM 730 N N . ASP A 1 99 ? 0.166 -27.922 10.867 1 98.12 99 ASP A N 1
ATOM 731 C CA . ASP A 1 99 ? 0.485 -29.328 11.062 1 98.12 99 ASP A CA 1
ATOM 732 C C . ASP A 1 99 ? -0.446 -30.219 10.242 1 98.12 99 ASP A C 1
ATOM 734 O O . ASP A 1 99 ? -1.661 -30.219 10.453 1 98.12 99 ASP A O 1
ATOM 738 N N . ALA A 1 100 ? 0.101 -31 9.336 1 97.31 100 ALA A N 1
ATOM 739 C CA . ALA A 1 100 ? -0.718 -31.781 8.414 1 97.31 100 ALA A CA 1
ATOM 740 C C . ALA A 1 100 ? -1.295 -33.031 9.102 1 97.31 100 ALA A C 1
ATOM 742 O O . ALA A 1 100 ? -2.279 -33.594 8.625 1 97.31 100 ALA A O 1
ATOM 743 N N . VAL A 1 101 ? -0.656 -33.438 10.148 1 97 101 VAL A N 1
ATOM 744 C CA . VAL A 1 101 ? -1.1 -34.625 10.867 1 97 101 VAL A CA 1
ATOM 745 C C . VAL A 1 101 ? -2.264 -34.25 11.789 1 97 101 VAL A C 1
ATOM 747 O O . VAL A 1 101 ? -3.285 -34.938 11.805 1 97 101 VAL A O 1
ATOM 750 N N . ASN A 1 102 ? -2.086 -33.219 12.547 1 97.12 102 ASN A N 1
ATOM 751 C CA . ASN A 1 102 ? -3.121 -32.625 13.383 1 97.12 102 ASN A CA 1
ATOM 752 C C . ASN A 1 102 ? -3.377 -31.172 13.016 1 97.12 102 ASN A C 1
ATOM 754 O O . ASN A 1 102 ? -2.82 -30.266 13.633 1 97.12 102 ASN A O 1
ATOM 758 N N . ARG A 1 103 ? -4.305 -30.984 12.141 1 98 103 ARG A N 1
ATOM 759 C CA . ARG A 1 103 ? -4.48 -29.672 11.523 1 98 103 ARG A CA 1
ATOM 760 C C . ARG A 1 103 ? -4.98 -28.641 12.547 1 98 103 ARG A C 1
ATOM 762 O O . ARG A 1 103 ? -5.961 -28.891 13.25 1 98 103 ARG A O 1
ATOM 769 N N . PRO A 1 104 ? -4.246 -27.547 12.688 1 98.75 104 PRO A N 1
ATOM 770 C CA . PRO A 1 104 ? -4.707 -26.469 13.578 1 98.75 104 PRO A CA 1
ATOM 771 C C . PRO A 1 104 ? -5.945 -25.75 13.047 1 98.75 104 PRO A C 1
ATOM 773 O O . PRO A 1 104 ? -6.195 -25.766 11.836 1 98.75 104 PRO A O 1
ATOM 776 N N . THR A 1 105 ? -6.719 -25.219 13.977 1 98.94 105 THR A N 1
ATOM 777 C CA . THR A 1 105 ? -7.883 -24.406 13.648 1 98.94 105 THR A CA 1
ATOM 778 C C . THR A 1 105 ? -7.602 -22.922 13.922 1 98.94 105 THR A C 1
ATOM 780 O O . THR A 1 105 ? -7.164 -22.562 15.016 1 98.94 105 THR A O 1
ATOM 783 N N . ILE A 1 106 ? -7.703 -22.094 12.992 1 98.94 106 ILE A N 1
ATOM 784 C CA . ILE A 1 106 ? -7.781 -20.656 13.172 1 98.94 106 ILE A CA 1
ATOM 785 C C . ILE A 1 106 ? -9.242 -20.219 13.281 1 98.94 106 ILE A C 1
ATOM 787 O O . ILE A 1 106 ? -9.992 -20.297 12.305 1 98.94 106 ILE A O 1
ATOM 791 N N . LYS A 1 107 ? -9.641 -19.828 14.43 1 98.81 107 LYS A N 1
ATOM 792 C CA . LYS A 1 107 ? -11.047 -19.641 14.75 1 98.81 107 LYS A CA 1
ATOM 793 C C . LYS A 1 107 ? -11.375 -18.172 14.977 1 98.81 107 LYS A C 1
ATOM 795 O O . LYS A 1 107 ? -10.711 -17.484 15.766 1 98.81 107 LYS A O 1
ATOM 800 N N . ALA A 1 108 ? -12.43 -17.625 14.234 1 98.5 108 ALA A N 1
ATOM 801 C CA . ALA A 1 108 ? -12.898 -16.25 14.453 1 98.5 108 ALA A CA 1
ATOM 802 C C . ALA A 1 108 ? -13.422 -16.078 15.875 1 98.5 108 ALA A C 1
ATOM 804 O O . ALA A 1 108 ? -14.117 -16.938 16.406 1 98.5 108 ALA A O 1
ATOM 805 N N . SER A 1 109 ? -13.07 -14.977 16.469 1 97.06 109 SER A N 1
ATOM 806 C CA . SER A 1 109 ? -13.602 -14.594 17.766 1 97.06 109 SER A CA 1
ATOM 807 C C . SER A 1 109 ? -15.094 -14.273 17.688 1 97.06 109 SER A C 1
ATOM 809 O O . SER A 1 109 ? -15.57 -13.797 16.656 1 97.06 109 SER A O 1
ATOM 811 N N . PRO A 1 110 ? -15.812 -14.508 18.828 1 96.19 110 PRO A N 1
ATOM 812 C CA . PRO A 1 110 ? -17.188 -14.023 18.859 1 96.19 110 PRO A CA 1
ATOM 813 C C . PRO A 1 110 ? -17.297 -12.508 18.75 1 96.19 110 PRO A C 1
ATOM 815 O O . PRO A 1 110 ? -18.359 -11.969 18.453 1 96.19 110 PRO A O 1
ATOM 818 N N . LYS A 1 111 ? -16.172 -11.781 18.906 1 92.62 111 LYS A N 1
ATOM 819 C CA . LYS A 1 111 ? -16.141 -10.32 18.875 1 92.62 111 LYS A CA 1
ATOM 820 C C . LYS A 1 111 ? -15.797 -9.805 17.484 1 92.62 111 LYS A C 1
ATOM 822 O O . LYS A 1 111 ? -15.742 -8.594 17.266 1 92.62 111 LYS A O 1
ATOM 827 N N . THR A 1 112 ? -15.57 -10.688 16.625 1 94.38 112 THR A N 1
ATOM 828 C CA . THR A 1 112 ? -15.18 -10.297 15.281 1 94.38 112 THR A CA 1
ATOM 829 C C . THR A 1 112 ? -16.219 -9.359 14.672 1 94.38 112 THR A C 1
ATOM 831 O O . THR A 1 112 ? -17.422 -9.609 14.75 1 94.38 112 THR A O 1
ATOM 834 N N . ARG A 1 113 ? -15.75 -8.258 14.078 1 92.56 113 ARG A N 1
ATOM 835 C CA . ARG A 1 113 ? -16.641 -7.254 13.492 1 92.56 113 ARG A CA 1
ATOM 836 C C . ARG A 1 113 ? -17.078 -7.664 12.094 1 92.56 113 ARG A C 1
ATOM 838 O O . ARG A 1 113 ? -16.422 -8.477 11.438 1 92.56 113 ARG A O 1
ATOM 845 N N . ASN A 1 114 ? -18.156 -7.07 11.703 1 94.75 114 ASN A N 1
ATOM 846 C CA . ASN A 1 114 ? -18.625 -7.246 10.336 1 94.75 114 ASN A CA 1
ATOM 847 C C . ASN A 1 114 ? -17.562 -6.871 9.312 1 94.75 114 ASN A C 1
ATOM 849 O O . ASN A 1 114 ? -16.781 -5.941 9.539 1 94.75 114 ASN A O 1
ATOM 853 N N . SER A 1 115 ? -17.406 -7.691 8.242 1 94.62 115 SER A N 1
ATOM 854 C CA . SER A 1 115 ? -16.562 -7.477 7.078 1 94.62 115 SER A CA 1
ATOM 855 C C . SER A 1 115 ? -15.109 -7.859 7.371 1 94.62 115 SER A C 1
ATOM 857 O O . SER A 1 115 ? -14.203 -7.512 6.609 1 94.62 115 SER A O 1
ATOM 859 N N . THR A 1 116 ? -14.883 -8.508 8.539 1 95.62 116 THR A N 1
ATOM 860 C CA . THR A 1 116 ? -13.531 -8.938 8.875 1 95.62 116 THR A CA 1
ATOM 861 C C . THR A 1 116 ? -13.086 -10.086 7.973 1 95.62 116 THR A C 1
ATOM 863 O O . THR A 1 116 ? -13.859 -11.008 7.703 1 95.62 116 THR A O 1
ATOM 866 N N . LYS A 1 117 ? -11.891 -10.039 7.43 1 97.38 117 LYS A N 1
ATOM 867 C CA . LYS A 1 117 ? -11.188 -11.156 6.812 1 97.38 117 LYS A CA 1
ATOM 868 C C . LYS A 1 117 ? -10.328 -11.898 7.828 1 97.38 117 LYS A C 1
ATOM 870 O O . LYS A 1 117 ? -9.32 -11.375 8.297 1 97.38 117 LYS A O 1
ATOM 875 N N . ILE A 1 118 ? -10.609 -13.102 8.133 1 98.5 118 ILE A N 1
ATOM 876 C CA . ILE A 1 118 ? -9.906 -13.836 9.18 1 98.5 118 ILE A CA 1
ATOM 877 C C . ILE A 1 118 ? -8.438 -14.008 8.789 1 98.5 118 ILE A C 1
ATOM 879 O O . ILE A 1 118 ? -7.539 -13.672 9.562 1 98.5 118 ILE A O 1
ATOM 883 N N . ILE A 1 119 ? -8.188 -14.453 7.617 1 98.81 119 ILE A N 1
ATOM 884 C CA . ILE A 1 119 ? -6.871 -14.422 6.984 1 98.81 119 ILE A CA 1
ATOM 885 C C . ILE A 1 119 ? -6.938 -13.602 5.699 1 98.81 119 ILE A C 1
ATOM 887 O O . ILE A 1 119 ? -7.812 -13.82 4.855 1 98.81 119 ILE A O 1
ATOM 891 N N . ASP A 1 120 ? -6.137 -12.625 5.594 1 98.12 120 ASP A N 1
ATOM 892 C CA . ASP A 1 120 ? -6.055 -11.812 4.387 1 98.12 120 ASP A CA 1
ATOM 893 C C . ASP A 1 120 ? -4.816 -12.164 3.568 1 98.12 120 ASP A C 1
ATOM 895 O O . ASP A 1 120 ? -3.709 -11.727 3.889 1 98.12 120 ASP A O 1
ATOM 899 N N . GLY A 1 121 ? -5.055 -12.898 2.5 1 98.31 121 GLY A N 1
ATOM 900 C CA . GLY A 1 121 ? -3.949 -13.312 1.652 1 98.31 121 GLY A CA 1
ATOM 901 C C . GLY A 1 121 ? -3.568 -12.273 0.616 1 98.31 121 GLY A C 1
ATOM 902 O O . GLY A 1 121 ? -2.58 -12.438 -0.103 1 98.31 121 GLY A O 1
ATOM 903 N N . TYR A 1 122 ? -4.316 -11.203 0.513 1 98.06 122 TYR A N 1
ATOM 904 C CA . TYR A 1 122 ? -3.994 -10.086 -0.371 1 98.06 122 TYR A CA 1
ATOM 905 C C . TYR A 1 122 ? -3.023 -9.117 0.3 1 98.06 122 TYR A C 1
ATOM 907 O O . TYR A 1 122 ? -3.361 -8.484 1.303 1 98.06 122 TYR A O 1
ATOM 915 N N . ASP A 1 123 ? -1.836 -9.078 -0.195 1 97.12 123 ASP A N 1
ATOM 916 C CA . ASP A 1 123 ? -0.856 -8.094 0.268 1 97.12 123 ASP A CA 1
ATOM 917 C C . ASP A 1 123 ? -1.172 -6.703 -0.272 1 97.12 123 ASP A C 1
ATOM 919 O O . ASP A 1 123 ? -0.969 -6.434 -1.458 1 97.12 123 ASP A O 1
ATOM 923 N N . PHE A 1 124 ? -1.569 -5.809 0.528 1 93.69 124 PHE A N 1
ATOM 924 C CA . PHE A 1 124 ? -2.047 -4.492 0.127 1 93.69 124 PHE A CA 1
ATOM 925 C C . PHE A 1 124 ? -0.888 -3.613 -0.333 1 93.69 124 PHE A C 1
ATOM 927 O O . PHE A 1 124 ? -1.103 -2.547 -0.914 1 93.69 124 PHE A O 1
ATOM 934 N N . GLY A 1 125 ? 0.345 -4.023 -0.112 1 92.94 125 GLY A N 1
ATOM 935 C CA . GLY A 1 125 ? 1.512 -3.252 -0.51 1 92.94 125 GLY A CA 1
ATOM 936 C C . GLY A 1 125 ? 1.819 -3.357 -1.991 1 92.94 125 GLY A C 1
ATOM 937 O O . GLY A 1 125 ? 2.695 -2.654 -2.5 1 92.94 125 GLY A O 1
ATOM 938 N N . THR A 1 126 ? 1.119 -4.203 -2.699 1 91.56 126 THR A N 1
ATOM 939 C CA . THR A 1 126 ? 1.292 -4.375 -4.137 1 91.56 126 THR A CA 1
ATOM 940 C C . THR A 1 126 ? -0.056 -4.57 -4.824 1 91.56 126 THR A C 1
ATOM 942 O O . THR A 1 126 ? -1.07 -4.797 -4.16 1 91.56 126 THR A O 1
ATOM 945 N N . GLN A 1 127 ? -0.002 -4.465 -6.152 1 92.62 127 GLN A N 1
ATOM 946 C CA . GLN A 1 127 ? -1.209 -4.754 -6.922 1 92.62 127 GLN A CA 1
ATOM 947 C C . GLN A 1 127 ? -1.54 -6.242 -6.887 1 92.62 127 GLN A C 1
ATOM 949 O O . GLN A 1 127 ? -0.644 -7.082 -6.777 1 92.62 127 GLN A O 1
ATOM 954 N N . SER A 1 128 ? -2.881 -6.559 -6.949 1 96.31 128 SER A N 1
ATOM 955 C CA . SER A 1 128 ? -3.318 -7.949 -6.859 1 96.31 128 SER A CA 1
ATOM 956 C C . SER A 1 128 ? -2.682 -8.805 -7.949 1 96.31 128 SER A C 1
ATOM 958 O O . SER A 1 128 ? -2.416 -9.992 -7.742 1 96.31 128 SER A O 1
ATOM 960 N N . THR A 1 129 ? -2.318 -8.164 -9.125 1 95.06 129 THR A N 1
ATOM 961 C CA . THR A 1 129 ? -1.802 -8.891 -10.281 1 95.06 129 THR A CA 1
ATOM 962 C C . THR A 1 129 ? -0.321 -9.219 -10.094 1 95.06 129 THR A C 1
ATOM 964 O O . THR A 1 129 ? 0.27 -9.93 -10.914 1 95.06 129 THR A O 1
ATOM 967 N N . THR A 1 130 ? 0.289 -8.742 -8.953 1 95.06 130 THR A N 1
ATOM 968 C CA . THR A 1 130 ? 1.673 -9.086 -8.641 1 95.06 130 THR A CA 1
ATOM 969 C C . THR A 1 130 ? 1.787 -9.656 -7.234 1 95.06 130 THR A C 1
ATOM 971 O O . THR A 1 130 ? 2.871 -9.672 -6.648 1 95.06 130 THR A O 1
ATOM 974 N N . ASN A 1 131 ? 0.671 -9.992 -6.625 1 97.31 131 ASN A N 1
ATOM 975 C CA . ASN A 1 131 ? 0.685 -10.734 -5.367 1 97.31 131 ASN A CA 1
ATOM 976 C C . ASN A 1 131 ? 1.104 -12.188 -5.574 1 97.31 131 ASN A C 1
ATOM 978 O O . ASN A 1 131 ? 0.264 -13.086 -5.562 1 97.31 131 ASN A O 1
ATOM 982 N N . PHE A 1 132 ? 2.414 -12.375 -5.699 1 97.44 132 PHE A N 1
ATOM 983 C CA . PHE A 1 132 ? 3.002 -13.68 -5.996 1 97.44 132 PHE A CA 1
ATOM 984 C C . PHE A 1 132 ? 3.496 -14.352 -4.723 1 97.44 132 PHE A C 1
ATOM 986 O O . PHE A 1 132 ? 3.705 -13.695 -3.705 1 97.44 132 PHE A O 1
ATOM 993 N N . TYR A 1 133 ? 3.703 -15.688 -4.785 1 97.5 133 TYR A N 1
ATOM 994 C CA . TYR A 1 133 ? 4.457 -16.484 -3.82 1 97.5 133 TYR A CA 1
ATOM 995 C C . TYR A 1 133 ? 3.832 -16.391 -2.432 1 97.5 133 TYR A C 1
ATOM 997 O O . TYR A 1 133 ? 4.523 -16.094 -1.454 1 97.5 133 TYR A O 1
ATOM 1005 N N . ILE A 1 134 ? 2.615 -16.547 -2.332 1 98.44 134 ILE A N 1
ATOM 1006 C CA . ILE A 1 134 ? 1.891 -16.719 -1.077 1 98.44 134 ILE A CA 1
ATOM 1007 C C . ILE A 1 134 ? 1.282 -18.125 -1.012 1 98.44 134 ILE A C 1
ATOM 1009 O O . ILE A 1 134 ? 0.765 -18.625 -2.012 1 98.44 134 ILE A O 1
ATOM 1013 N N . GLY A 1 135 ? 1.394 -18.766 0.055 1 98.56 135 GLY A N 1
ATOM 1014 C CA . GLY A 1 135 ? 0.833 -20.094 0.195 1 98.56 135 GLY A CA 1
ATOM 1015 C C . GLY A 1 135 ? 0.111 -20.312 1.513 1 98.56 135 GLY A C 1
ATOM 1016 O O . GLY A 1 135 ? 0.505 -19.75 2.537 1 98.56 135 GLY A O 1
ATOM 1017 N N . VAL A 1 136 ? -0.942 -21.047 1.516 1 98.88 136 VAL A N 1
ATOM 1018 C CA . VAL A 1 136 ? -1.677 -21.484 2.701 1 98.88 136 VAL A CA 1
ATOM 1019 C C . VAL A 1 136 ? -2.018 -22.969 2.584 1 98.88 136 VAL A C 1
ATOM 1021 O O . VAL A 1 136 ? -2.541 -23.406 1.559 1 98.88 136 VAL A O 1
ATOM 1024 N N . ARG A 1 137 ? -1.676 -23.766 3.572 1 98.38 137 ARG A N 1
ATOM 1025 C CA . ARG A 1 137 ? -2.119 -25.141 3.52 1 98.38 137 ARG A CA 1
ATOM 1026 C C . ARG A 1 137 ? -2.186 -25.75 4.918 1 98.38 137 ARG A C 1
ATOM 1028 O O . ARG A 1 137 ? -1.534 -25.266 5.844 1 98.38 137 ARG A O 1
ATOM 1035 N N . ASN A 1 138 ? -2.98 -26.734 5.102 1 98.69 138 ASN A N 1
ATOM 1036 C CA . ASN A 1 138 ? -3.094 -27.641 6.246 1 98.69 138 ASN A CA 1
ATOM 1037 C C . ASN A 1 138 ? -3.67 -26.922 7.465 1 98.69 138 ASN A C 1
ATOM 1039 O O . ASN A 1 138 ? -3.164 -27.078 8.578 1 98.69 138 ASN A O 1
ATOM 1043 N N . ILE A 1 139 ? -4.703 -26.156 7.227 1 98.81 139 ILE A N 1
ATOM 1044 C CA . ILE A 1 139 ? -5.375 -25.516 8.352 1 98.81 139 ILE A CA 1
ATOM 1045 C C . ILE A 1 139 ? -6.891 -25.625 8.18 1 98.81 139 ILE A C 1
ATOM 1047 O O . ILE A 1 139 ? -7.375 -25.969 7.102 1 98.81 139 ILE A O 1
ATOM 1051 N N . ILE A 1 140 ? -7.605 -25.422 9.25 1 98.94 140 ILE A N 1
ATOM 1052 C CA . ILE A 1 140 ? -9.047 -25.234 9.289 1 98.94 140 ILE A CA 1
ATOM 1053 C C . ILE A 1 140 ? -9.367 -23.766 9.633 1 98.94 140 ILE A C 1
ATOM 1055 O O . ILE A 1 140 ? -8.852 -23.234 10.617 1 98.94 140 ILE A O 1
ATOM 1059 N N . ILE A 1 141 ? -10.078 -23.078 8.883 1 98.94 141 ILE A N 1
ATOM 1060 C CA . ILE A 1 141 ? -10.57 -21.734 9.203 1 98.94 141 ILE A CA 1
ATOM 1061 C C . ILE A 1 141 ? -12.031 -21.828 9.641 1 98.94 141 ILE A C 1
ATOM 1063 O O . ILE A 1 141 ? -12.898 -22.234 8.859 1 98.94 141 ILE A O 1
ATOM 1067 N N . ASP A 1 142 ? -12.32 -21.516 10.828 1 98.94 142 ASP A N 1
ATOM 1068 C CA . ASP A 1 142 ? -13.617 -21.688 11.469 1 98.94 142 ASP A CA 1
ATOM 1069 C C . ASP A 1 142 ? -14.219 -20.328 11.844 1 98.94 142 ASP A C 1
ATOM 1071 O O . ASP A 1 142 ? -13.688 -19.641 12.711 1 98.94 142 ASP A O 1
ATOM 1075 N N . THR A 1 143 ? -15.375 -19.922 11.273 1 98.88 143 THR A N 1
ATOM 1076 C CA . THR A 1 143 ? -15.984 -18.625 11.57 1 98.88 143 THR A CA 1
ATOM 1077 C C . THR A 1 143 ? -17.266 -18.812 12.375 1 98.88 143 THR A C 1
ATOM 1079 O O . THR A 1 143 ? -18.078 -17.891 12.492 1 98.88 143 THR A O 1
ATOM 1082 N N . THR A 1 144 ? -17.5 -19.969 12.961 1 98.69 144 THR A N 1
ATOM 1083 C CA . THR A 1 144 ? -18.797 -20.344 13.523 1 98.69 144 THR A CA 1
ATOM 1084 C C . THR A 1 144 ? -19.094 -19.531 14.781 1 98.69 144 THR A C 1
ATOM 1086 O O . THR A 1 144 ? -20.25 -19.422 15.195 1 98.69 144 THR A O 1
ATOM 1089 N N . ALA A 1 145 ? -18 -19 15.43 1 98.31 145 ALA A N 1
ATOM 1090 C CA . ALA A 1 145 ? -18.219 -18.234 16.656 1 98.31 145 ALA A CA 1
ATOM 1091 C C . ALA A 1 145 ? -18.672 -16.797 16.344 1 98.31 145 ALA A C 1
ATOM 1093 O O . ALA A 1 145 ? -19.172 -16.094 17.219 1 98.31 145 ALA A O 1
ATOM 1094 N N . ALA A 1 146 ? -18.391 -16.297 15.117 1 98.06 146 ALA A N 1
ATOM 1095 C CA . ALA A 1 146 ? -18.766 -14.93 14.734 1 98.06 146 ALA A CA 1
ATOM 1096 C C . ALA A 1 146 ? -20.266 -14.828 14.453 1 98.06 146 ALA A C 1
ATOM 1098 O O . ALA A 1 146 ? -20.922 -15.844 14.219 1 98.06 146 ALA A O 1
ATOM 1099 N N . THR A 1 147 ? -20.766 -13.656 14.438 1 97.62 147 THR A N 1
ATOM 1100 C CA . THR A 1 147 ? -22.188 -13.398 14.234 1 97.62 147 THR A CA 1
ATOM 1101 C C . THR A 1 147 ? -22.625 -13.836 12.836 1 97.62 147 THR A C 1
ATOM 1103 O O . THR A 1 147 ? -22.062 -13.367 11.836 1 97.62 147 THR A O 1
ATOM 1106 N N . SER A 1 148 ? -23.625 -14.656 12.75 1 98.12 148 SER A N 1
ATOM 1107 C CA . SER A 1 148 ? -24.047 -15.305 11.516 1 98.12 148 SER A CA 1
ATOM 1108 C C . SER A 1 148 ? -24.531 -14.281 10.492 1 98.12 148 SER A C 1
ATOM 1110 O O . SER A 1 148 ? -24.344 -14.469 9.281 1 98.12 148 SER A O 1
ATOM 1112 N N . ASN A 1 149 ? -25.156 -13.227 11 1 97.69 149 ASN A N 1
ATOM 1113 C CA . ASN A 1 149 ? -25.75 -12.242 10.094 1 97.69 149 ASN A CA 1
ATOM 1114 C C . ASN A 1 149 ? -24.703 -11.281 9.539 1 97.69 149 ASN A C 1
ATOM 1116 O O . ASN A 1 149 ? -24.969 -10.562 8.578 1 97.69 149 ASN A O 1
ATOM 1120 N N . ASP A 1 150 ? -23.5 -11.242 10.133 1 97.5 150 ASP A N 1
ATOM 1121 C CA . ASP A 1 150 ? -22.406 -10.445 9.609 1 97.5 150 ASP A CA 1
ATOM 1122 C C . ASP A 1 150 ? -21.781 -11.109 8.375 1 97.5 150 ASP A C 1
ATOM 1124 O O . ASP A 1 150 ? -21.953 -12.312 8.164 1 97.5 150 ASP A O 1
ATOM 1128 N N . THR A 1 151 ? -21.234 -10.305 7.551 1 98.25 151 THR A N 1
ATOM 1129 C CA . THR A 1 151 ? -20.406 -10.867 6.484 1 98.25 151 THR A CA 1
ATOM 1130 C C . THR A 1 151 ? -18.969 -11.039 6.953 1 98.25 151 THR A C 1
ATOM 1132 O O . THR A 1 151 ? -18.219 -10.07 7.074 1 98.25 151 THR A O 1
ATOM 1135 N N . ILE A 1 152 ? -18.625 -12.242 7.289 1 98.44 152 ILE A N 1
ATOM 1136 C CA . ILE A 1 152 ? -17.266 -12.609 7.688 1 98.44 152 ILE A CA 1
ATOM 1137 C C . ILE A 1 152 ? -16.594 -13.383 6.562 1 98.44 152 ILE A C 1
ATOM 1139 O O . ILE A 1 152 ? -17.188 -14.297 5.984 1 98.44 152 ILE A O 1
ATOM 1143 N N . PHE A 1 153 ? -15.469 -12.977 6.16 1 98.75 153 PHE A N 1
ATOM 1144 C CA . PHE A 1 153 ? -14.695 -13.688 5.148 1 98.75 153 PHE A CA 1
ATOM 1145 C C . PHE A 1 153 ? -13.641 -14.578 5.797 1 98.75 153 PHE A C 1
ATOM 1147 O O . PHE A 1 153 ? -12.781 -14.094 6.539 1 98.75 153 PHE A O 1
ATOM 1154 N N . ALA A 1 154 ? -13.664 -15.828 5.512 1 98.94 154 ALA A N 1
ATOM 1155 C CA . ALA A 1 154 ? -12.641 -16.703 6.078 1 98.94 154 ALA A CA 1
ATOM 1156 C C . ALA A 1 154 ? -11.266 -16.375 5.496 1 98.94 154 ALA A C 1
ATOM 1158 O O . ALA A 1 154 ? -10.297 -16.203 6.238 1 98.94 154 ALA A O 1
ATOM 1159 N N . LEU A 1 155 ? -11.234 -16.234 4.211 1 98.88 155 LEU A N 1
ATOM 1160 C CA . LEU A 1 155 ? -9.977 -15.992 3.518 1 98.88 155 LEU A CA 1
ATOM 1161 C C . LEU A 1 155 ? -10.172 -15 2.375 1 98.88 155 LEU A C 1
ATOM 1163 O O . LEU A 1 155 ? -11.078 -15.156 1.558 1 98.88 155 LEU A O 1
ATOM 1167 N N . ASN A 1 156 ? -9.422 -13.93 2.342 1 98.75 156 ASN A N 1
ATOM 1168 C CA . ASN A 1 156 ? -9.273 -13.125 1.132 1 98.75 156 ASN A CA 1
ATOM 1169 C C . ASN A 1 156 ? -8.109 -13.609 0.274 1 98.75 156 ASN A C 1
ATOM 1171 O O . ASN A 1 156 ? -6.969 -13.656 0.738 1 98.75 156 ASN A O 1
ATOM 1175 N N . TRP A 1 157 ? -8.336 -13.953 -0.956 1 98.75 157 TRP A N 1
ATOM 1176 C CA . TRP A 1 157 ? -7.34 -14.602 -1.803 1 98.75 157 TRP A CA 1
ATOM 1177 C C . TRP A 1 157 ? -7.23 -13.898 -3.15 1 98.75 157 TRP A C 1
ATOM 1179 O O . TRP A 1 157 ? -7.273 -14.539 -4.199 1 98.75 157 TRP A O 1
ATOM 1189 N N . ALA A 1 158 ? -7.23 -12.531 -3.145 1 98.56 158 ALA A N 1
ATOM 1190 C CA . ALA A 1 158 ? -6.945 -11.742 -4.344 1 98.56 158 ALA A CA 1
ATOM 1191 C C . ALA A 1 158 ? -5.461 -11.797 -4.695 1 98.56 158 ALA A C 1
ATOM 1193 O O . ALA A 1 158 ? -4.738 -10.812 -4.504 1 98.56 158 ALA A O 1
ATOM 1194 N N . VAL A 1 159 ? -5.012 -12.938 -5.184 1 98.38 159 VAL A N 1
ATOM 1195 C CA . VAL A 1 159 ? -3.602 -13.227 -5.434 1 98.38 159 VAL A CA 1
ATOM 1196 C C . VAL A 1 159 ? -3.402 -13.609 -6.898 1 98.38 159 VAL A C 1
ATOM 1198 O O . VAL A 1 159 ? -4.363 -13.656 -7.668 1 98.38 159 VAL A O 1
ATOM 1201 N N . SER A 1 160 ? -2.139 -13.852 -7.27 1 98.19 160 SER A N 1
ATOM 1202 C CA . SER A 1 160 ? -1.792 -14.102 -8.664 1 98.19 160 SER A CA 1
ATOM 1203 C C . SER A 1 160 ? -0.919 -15.344 -8.797 1 98.19 160 SER A C 1
ATOM 1205 O O . SER A 1 160 ? -1.07 -16.297 -8.039 1 98.19 160 SER A O 1
ATOM 1207 N N . GLN A 1 161 ? -0.166 -15.445 -9.836 1 97.81 161 GLN A N 1
ATOM 1208 C CA . GLN A 1 161 ? 0.583 -16.656 -10.164 1 97.81 161 GLN A CA 1
ATOM 1209 C C . GLN A 1 161 ? 1.539 -17.031 -9.039 1 97.81 161 GLN A C 1
ATOM 1211 O O . GLN A 1 161 ? 1.917 -16.188 -8.227 1 97.81 161 GLN A O 1
ATOM 1216 N N . ALA A 1 162 ? 1.91 -18.297 -8.969 1 98.06 162 ALA A N 1
ATOM 1217 C CA . ALA A 1 162 ? 2.893 -18.859 -8.047 1 98.06 162 ALA A CA 1
ATOM 1218 C C . ALA A 1 162 ? 2.375 -18.844 -6.613 1 98.06 162 ALA A C 1
ATOM 1220 O O . ALA A 1 162 ? 3.16 -18.781 -5.664 1 98.06 162 ALA A O 1
ATOM 1221 N N . THR A 1 163 ? 1.064 -18.766 -6.441 1 98.25 163 THR A N 1
ATOM 1222 C CA . THR A 1 163 ? 0.437 -18.906 -5.129 1 98.25 163 THR A CA 1
ATOM 1223 C C . THR A 1 163 ? -0.198 -20.281 -4.98 1 98.25 163 THR A C 1
ATOM 1225 O O . THR A 1 163 ? -0.457 -20.969 -5.977 1 98.25 163 THR A O 1
ATOM 1228 N N . SER A 1 164 ? -0.344 -20.75 -3.752 1 96.56 164 SER A N 1
ATOM 1229 C CA . SER A 1 164 ? -0.841 -22.109 -3.529 1 96.56 164 SER A CA 1
ATOM 1230 C C . SER A 1 164 ? -1.814 -22.141 -2.355 1 96.56 164 SER A C 1
ATOM 1232 O O . SER A 1 164 ? -1.479 -21.719 -1.247 1 96.56 164 SER A O 1
ATOM 1234 N N . LEU A 1 165 ? -2.984 -22.547 -2.551 1 98.69 165 LEU A N 1
ATOM 1235 C CA . LEU A 1 165 ? -4.016 -22.812 -1.552 1 98.69 165 LEU A CA 1
ATOM 1236 C C . LEU A 1 165 ? -4.48 -24.25 -1.626 1 98.69 165 LEU A C 1
ATOM 1238 O O . LEU A 1 165 ? -5.176 -24.641 -2.57 1 98.69 165 LEU A O 1
ATOM 1242 N N . ILE A 1 166 ? -4.066 -25.047 -0.631 1 98.31 166 ILE A N 1
ATOM 1243 C CA . ILE A 1 166 ? -4.289 -26.484 -0.737 1 98.31 166 ILE A CA 1
ATOM 1244 C C . ILE A 1 166 ? -4.609 -27.062 0.641 1 98.31 166 ILE A C 1
ATOM 1246 O O . ILE A 1 166 ? -4.023 -26.656 1.645 1 98.31 166 ILE A O 1
ATOM 1250 N N . ASN A 1 167 ? -5.477 -27.969 0.703 1 98.44 167 ASN A N 1
ATOM 1251 C CA . ASN A 1 167 ? -5.781 -28.734 1.902 1 98.44 167 ASN A CA 1
ATOM 1252 C C . ASN A 1 167 ? -6.242 -27.844 3.045 1 98.44 167 ASN A C 1
ATOM 1254 O O . ASN A 1 167 ? -5.676 -27.875 4.141 1 98.44 167 ASN A O 1
ATOM 1258 N N . VAL A 1 168 ? -7.22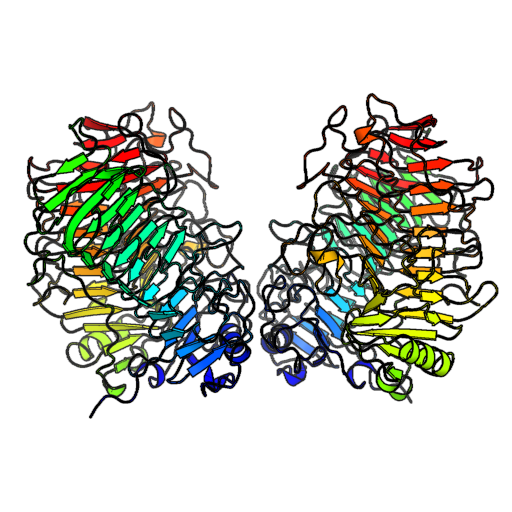7 -27.078 2.832 1 98.88 168 VAL A N 1
ATOM 1259 C CA . VAL A 1 168 ? -7.801 -26.172 3.812 1 98.88 168 VAL A CA 1
ATOM 1260 C C . VAL A 1 168 ? -9.289 -26.453 3.977 1 98.88 168 VAL A C 1
ATOM 1262 O O . VAL A 1 168 ? -10 -26.688 2.994 1 98.88 168 VAL A O 1
ATOM 1265 N N . ASP A 1 169 ? -9.773 -26.516 5.137 1 98.94 169 ASP A N 1
ATOM 1266 C CA . ASP A 1 169 ? -11.195 -26.641 5.449 1 98.94 169 ASP A CA 1
ATOM 1267 C C . ASP A 1 169 ? -11.789 -25.312 5.891 1 98.94 169 ASP A C 1
ATOM 1269 O O . ASP A 1 169 ? -11.195 -24.594 6.707 1 98.94 169 ASP A O 1
ATOM 1273 N N . PHE A 1 170 ? -12.891 -24.969 5.305 1 98.94 170 PHE A N 1
ATOM 1274 C CA . PHE A 1 170 ? -13.664 -23.797 5.676 1 98.94 170 PHE A CA 1
ATOM 1275 C C . PHE A 1 170 ? -14.945 -24.188 6.402 1 98.94 170 PHE A C 1
ATOM 1277 O O . PHE A 1 170 ? -15.805 -24.859 5.828 1 98.94 170 PHE A O 1
ATOM 1284 N N . VAL A 1 171 ? -15.023 -23.828 7.645 1 98.94 171 VAL A N 1
ATOM 1285 C CA . VAL A 1 171 ? -16.172 -24.203 8.461 1 98.94 171 VAL A CA 1
ATOM 1286 C C . VAL A 1 171 ? -16.953 -22.969 8.844 1 98.94 171 VAL A C 1
ATOM 1288 O O . VAL A 1 171 ? -16.484 -22.141 9.633 1 98.94 171 VAL A O 1
ATOM 1291 N N . MET A 1 172 ? -18.125 -22.797 8.344 1 98.94 172 MET A N 1
ATOM 1292 C CA . MET A 1 172 ? -19 -21.641 8.539 1 98.94 172 MET A CA 1
ATOM 1293 C C . MET A 1 172 ? -20.375 -22.062 9.039 1 98.94 172 MET A C 1
ATOM 1295 O O . MET A 1 172 ? -20.797 -23.203 8.82 1 98.94 172 MET A O 1
ATOM 1299 N N . PRO A 1 173 ? -21.094 -21.172 9.719 1 98.5 173 PRO A N 1
ATOM 1300 C CA . PRO A 1 173 ? -22.453 -21.562 10.109 1 98.5 173 PRO A CA 1
ATOM 1301 C C . PRO A 1 173 ? -23.391 -21.719 8.906 1 98.5 173 PRO A C 1
ATOM 1303 O O . PRO A 1 173 ? -23.406 -20.859 8.023 1 98.5 173 PRO A O 1
ATOM 1306 N N . LYS A 1 174 ? -24.141 -22.828 8.945 1 97.75 174 LYS A N 1
ATOM 1307 C CA . LYS A 1 174 ? -25.141 -23.031 7.902 1 97.75 174 LYS A CA 1
ATOM 1308 C C . LYS A 1 174 ? -26.141 -21.875 7.875 1 97.75 174 LYS A C 1
ATOM 1310 O O . LYS A 1 174 ? -26.609 -21.422 8.922 1 97.75 174 LYS A O 1
ATOM 1315 N N . GLY A 1 175 ? -26.469 -21.391 6.773 1 97.62 175 GLY A N 1
ATOM 1316 C CA . GLY A 1 175 ? -27.453 -20.344 6.621 1 97.62 175 GLY A CA 1
ATOM 1317 C C . GLY A 1 175 ? -26.922 -18.953 6.945 1 97.62 175 GLY A C 1
ATOM 1318 O O . GLY A 1 175 ? -27.656 -17.969 6.898 1 97.62 175 GLY A O 1
ATOM 1319 N N . SER A 1 176 ? -25.641 -18.812 7.277 1 98.56 176 SER A N 1
ATOM 1320 C CA . SER A 1 176 ? -25.047 -17.531 7.621 1 98.56 176 SER A CA 1
ATOM 1321 C C . SER A 1 176 ? -24.703 -16.719 6.371 1 98.56 176 SER A C 1
ATOM 1323 O O . SER A 1 176 ? -24.828 -17.234 5.254 1 98.56 176 SER A O 1
ATOM 1325 N N . ASN A 1 177 ? -24.25 -15.43 6.586 1 98.75 177 ASN A N 1
ATOM 1326 C CA . ASN A 1 177 ? -23.781 -14.57 5.512 1 98.75 177 ASN A CA 1
ATOM 1327 C C . ASN A 1 177 ? -22.266 -14.695 5.316 1 98.75 177 ASN A C 1
ATOM 1329 O O . ASN A 1 177 ? -21.656 -13.883 4.621 1 98.75 177 ASN A O 1
ATOM 1333 N N . HIS A 1 178 ? -21.641 -15.719 5.973 1 98.88 178 HIS A N 1
ATOM 1334 C CA . HIS A 1 178 ? -20.203 -15.898 5.898 1 98.88 178 HIS A CA 1
ATOM 1335 C C . HIS A 1 178 ? -19.781 -16.422 4.531 1 98.88 178 HIS A C 1
ATOM 1337 O O . HIS A 1 178 ? -20.547 -17.094 3.852 1 98.88 178 HIS A O 1
ATOM 1343 N N . ILE A 1 179 ? -18.609 -16.016 4.086 1 98.94 179 ILE A N 1
ATOM 1344 C CA . ILE A 1 179 ? -18.047 -16.391 2.791 1 98.94 179 ILE A CA 1
ATOM 1345 C C . ILE A 1 179 ? -16.719 -17.109 2.998 1 98.94 179 ILE A C 1
ATOM 1347 O O . ILE A 1 179 ? -15.859 -16.641 3.754 1 98.94 179 ILE A O 1
ATOM 1351 N N . GLY A 1 180 ? -16.5 -18.25 2.4 1 98.94 180 GLY A N 1
ATOM 1352 C CA . GLY A 1 180 ? -15.266 -19.016 2.531 1 98.94 180 GLY A CA 1
ATOM 1353 C C . GLY A 1 180 ? -14.062 -18.281 1.965 1 98.94 180 GLY A C 1
ATOM 1354 O O . GLY A 1 180 ? -13.156 -17.891 2.709 1 98.94 180 GLY A O 1
ATOM 1355 N N . ILE A 1 181 ? -14.078 -18.109 0.684 1 98.88 181 ILE A N 1
ATOM 1356 C CA . ILE A 1 181 ? -13.031 -17.359 -0.007 1 98.88 181 ILE A CA 1
ATOM 1357 C C . ILE A 1 181 ? -13.625 -16.156 -0.717 1 98.88 181 ILE A C 1
ATOM 1359 O O . ILE A 1 181 ? -14.617 -16.281 -1.444 1 98.88 181 ILE A O 1
ATOM 1363 N N . GLU A 1 182 ? -13.102 -15.031 -0.527 1 98.5 182 GLU A N 1
ATOM 1364 C CA . GLU A 1 182 ? -13.312 -13.852 -1.359 1 98.5 182 GLU A CA 1
ATOM 1365 C C . GLU A 1 182 ? -12.039 -13.461 -2.1 1 98.5 182 GLU A C 1
ATOM 1367 O O . GLU A 1 182 ? -10.938 -13.719 -1.626 1 98.5 182 GLU A O 1
ATOM 1372 N N . MET A 1 183 ? -12.211 -12.859 -3.258 1 98.31 183 MET A N 1
ATOM 1373 C CA . MET A 1 183 ? -11.078 -12.359 -4.027 1 98.31 183 MET A CA 1
ATOM 1374 C C . MET A 1 183 ? -11.203 -10.867 -4.289 1 98.31 183 MET A C 1
ATOM 1376 O O . MET A 1 183 ? -11.586 -10.453 -5.387 1 98.31 183 MET A O 1
ATOM 1380 N N . ASN A 1 184 ? -10.828 -10.102 -3.242 1 97.19 184 ASN A N 1
ATOM 1381 C CA . ASN A 1 184 ? -10.953 -8.648 -3.285 1 97.19 184 ASN A CA 1
ATOM 1382 C C . ASN A 1 184 ? -9.602 -7.965 -3.096 1 97.19 184 ASN A C 1
ATOM 1384 O O . ASN A 1 184 ? -9.078 -7.922 -1.982 1 97.19 184 ASN A O 1
ATOM 1388 N N . GLY A 1 185 ? -9.094 -7.418 -4.117 1 96.44 185 GLY A N 1
ATOM 1389 C CA . GLY A 1 185 ? -7.855 -6.648 -4.098 1 96.44 185 GLY A CA 1
ATOM 1390 C C . GLY A 1 185 ? -8.086 -5.148 -4.105 1 96.44 185 GLY A C 1
ATOM 1391 O O . GLY A 1 185 ? -7.25 -4.391 -4.598 1 96.44 185 GLY A O 1
ATOM 1392 N N . GLU A 1 186 ? -9.258 -4.789 -3.627 1 90.62 186 GLU A N 1
ATOM 1393 C CA . GLU A 1 186 ? -9.641 -3.379 -3.627 1 90.62 186 GLU A CA 1
ATOM 1394 C C . GLU A 1 186 ? -9.578 -2.791 -5.031 1 90.62 186 GLU A C 1
ATOM 1396 O O . GLU A 1 186 ? -10.148 -3.35 -5.973 1 90.62 186 GLU A O 1
ATOM 1401 N N . THR A 1 187 ? -8.844 -1.733 -5.258 1 85.12 187 THR A N 1
ATOM 1402 C CA . THR A 1 187 ? -8.82 -1.082 -6.562 1 85.12 187 THR A CA 1
ATOM 1403 C C . THR A 1 187 ? -7.922 -1.843 -7.531 1 85.12 187 THR A C 1
ATOM 1405 O O . THR A 1 187 ? -7.945 -1.591 -8.734 1 85.12 187 THR A O 1
ATOM 1408 N N . SER A 1 188 ? -7.301 -2.879 -6.949 1 88.31 188 SER A N 1
ATOM 1409 C CA . SER A 1 188 ? -6.332 -3.586 -7.777 1 88.31 188 SER A CA 1
ATOM 1410 C C . SER A 1 188 ? -6.957 -4.809 -8.438 1 88.31 188 SER A C 1
ATOM 1412 O O . SER A 1 188 ? -6.301 -5.508 -9.211 1 88.31 188 SER A O 1
ATOM 1414 N N . GLY A 1 189 ? -8.25 -5.141 -8.203 1 93.44 189 GLY A N 1
ATOM 1415 C CA . GLY A 1 189 ? -8.93 -6.293 -8.781 1 93.44 189 GLY A CA 1
ATOM 1416 C C . GLY A 1 189 ? -8.68 -7.578 -8.016 1 93.44 189 GLY A C 1
ATOM 1417 O O . GLY A 1 189 ? -8.148 -7.551 -6.906 1 93.44 189 GLY A O 1
ATOM 1418 N N . GLY A 1 190 ? -9.109 -8.727 -8.602 1 97 190 GLY A N 1
ATOM 1419 C CA . GLY A 1 190 ? -9.125 -9.977 -7.863 1 97 190 GLY A CA 1
ATOM 1420 C C . GLY A 1 190 ? -7.844 -10.773 -8.016 1 97 190 GLY A C 1
ATOM 1421 O O . GLY A 1 190 ? -7.602 -11.719 -7.254 1 97 190 GLY A O 1
ATOM 1422 N N . GLY A 1 191 ? -6.992 -10.422 -9.008 1 97.31 191 GLY A N 1
ATOM 1423 C CA . GLY A 1 191 ? -5.73 -11.117 -9.211 1 97.31 191 GLY A CA 1
ATOM 1424 C C . GLY A 1 191 ? -5.707 -11.953 -10.477 1 97.31 191 GLY A C 1
ATOM 1425 O O . GLY A 1 191 ? -6.527 -11.75 -11.375 1 97.31 191 GLY A O 1
ATOM 1426 N N . SER A 1 192 ? -4.691 -12.82 -10.594 1 97.44 192 SER A N 1
ATOM 1427 C CA . SER A 1 192 ? -4.457 -13.648 -11.773 1 97.44 192 SER A CA 1
ATOM 1428 C C . SER A 1 192 ? -3.873 -15 -11.391 1 97.44 192 SER A C 1
ATOM 1430 O O . SER A 1 192 ? -2.82 -15.398 -11.891 1 97.44 192 SER A O 1
ATOM 1432 N N . GLY A 1 193 ? -4.547 -15.711 -10.562 1 97.5 193 GLY A N 1
ATOM 1433 C CA . GLY A 1 193 ? -4.027 -16.953 -10.016 1 97.5 193 GLY A CA 1
ATOM 1434 C C . GLY A 1 193 ? -4.176 -18.125 -10.969 1 97.5 193 GLY A C 1
ATOM 1435 O O . GLY A 1 193 ? -4.879 -18.031 -11.969 1 97.5 193 GLY A O 1
ATOM 1436 N N . LEU A 1 194 ? -3.521 -19.297 -10.617 1 98.31 194 LEU A N 1
ATOM 1437 C CA . LEU A 1 194 ? -3.51 -20.422 -11.539 1 98.31 194 LEU A CA 1
ATOM 1438 C C . LEU A 1 194 ? -4.219 -21.625 -10.93 1 98.31 194 LEU A C 1
ATOM 1440 O O . LEU A 1 194 ? -4.883 -22.375 -11.648 1 98.31 194 LEU A O 1
ATOM 1444 N N . PHE A 1 195 ? -4.047 -21.75 -9.641 1 98.5 195 PHE A N 1
ATOM 1445 C CA . PHE A 1 195 ? -4.527 -23.031 -9.125 1 98.5 195 PHE A CA 1
ATOM 1446 C C . PHE A 1 195 ? -4.891 -22.922 -7.652 1 98.5 195 PHE A C 1
ATOM 1448 O O . PHE A 1 195 ? -4.219 -22.219 -6.895 1 98.5 195 PHE A O 1
ATOM 1455 N N . MET A 1 196 ? -5.887 -23.578 -7.227 1 98.62 196 MET A N 1
ATOM 1456 C CA . MET A 1 196 ? -6.184 -23.969 -5.852 1 98.62 196 MET A CA 1
ATOM 1457 C C . MET A 1 196 ? -6.934 -25.297 -5.812 1 98.62 196 MET A C 1
ATOM 1459 O O . MET A 1 196 ? -7.625 -25.641 -6.773 1 98.62 196 MET A O 1
ATOM 1463 N N . GLY A 1 197 ? -6.762 -26.094 -4.758 1 98.44 197 GLY A N 1
ATOM 1464 C CA . GLY A 1 197 ? -7.449 -27.375 -4.758 1 98.44 197 GLY A CA 1
ATOM 1465 C C . GLY A 1 197 ? -7.406 -28.062 -3.41 1 98.44 197 GLY A C 1
ATOM 1466 O O . GLY A 1 197 ? -6.785 -27.578 -2.467 1 98.44 197 GLY A O 1
ATOM 1467 N N . ASP A 1 198 ? -8.148 -29.125 -3.334 1 98.56 198 ASP A N 1
ATOM 1468 C CA . ASP A 1 198 ? -8.289 -29.938 -2.129 1 98.56 198 ASP A CA 1
ATOM 1469 C C . ASP A 1 198 ? -8.836 -29.109 -0.969 1 98.56 198 ASP A C 1
ATOM 1471 O O . ASP A 1 198 ? -8.25 -29.094 0.117 1 98.56 198 ASP A O 1
ATOM 1475 N N . LEU A 1 199 ? -9.906 -28.453 -1.227 1 98.88 199 LEU A N 1
ATOM 1476 C CA . LEU A 1 199 ? -10.562 -27.594 -0.249 1 98.88 199 LEU A CA 1
ATOM 1477 C C . LEU A 1 199 ? -11.914 -28.172 0.155 1 98.88 199 LEU A C 1
ATOM 1479 O O . LEU A 1 199 ? -12.586 -28.828 -0.65 1 98.88 199 LEU A O 1
ATOM 1483 N N . ASN A 1 200 ? -12.305 -27.969 1.303 1 98.94 200 ASN A N 1
ATOM 1484 C CA . ASN A 1 200 ? -13.594 -28.406 1.824 1 98.94 200 ASN A CA 1
ATOM 1485 C C . ASN A 1 200 ? -14.352 -27.25 2.473 1 98.94 200 ASN A C 1
ATOM 1487 O O . ASN A 1 200 ? -13.797 -26.531 3.316 1 98.94 200 ASN A O 1
ATOM 1491 N N . PHE A 1 201 ? -15.602 -27.062 2.051 1 98.94 201 PHE A N 1
ATOM 1492 C CA . PHE A 1 201 ? -16.438 -25.984 2.57 1 98.94 201 PHE A CA 1
ATOM 1493 C C . PHE A 1 201 ? -17.703 -26.547 3.211 1 98.94 201 PHE A C 1
ATOM 1495 O O . PHE A 1 201 ? -18.391 -27.391 2.617 1 98.94 201 PHE A O 1
ATOM 1502 N N . VAL A 1 202 ? -17.984 -26.125 4.391 1 98.88 202 VAL A N 1
ATOM 1503 C CA . VAL A 1 202 ? -19.25 -26.469 5.043 1 98.88 202 VAL A CA 1
ATOM 1504 C C . VAL A 1 202 ? -19.953 -25.188 5.48 1 98.88 202 VAL A C 1
ATOM 1506 O O . VAL A 1 202 ? -19.375 -24.344 6.156 1 98.88 202 VAL A O 1
ATOM 1509 N N . GLY A 1 203 ? -21.156 -25.031 5.121 1 98.75 203 GLY A N 1
ATOM 1510 C CA . GLY A 1 203 ? -21.969 -23.875 5.512 1 98.75 203 GLY A CA 1
ATOM 1511 C C . GLY A 1 203 ? -21.562 -22.594 4.801 1 98.75 203 GLY A C 1
ATOM 1512 O O . GLY A 1 203 ? -20.703 -22.625 3.908 1 98.75 203 GLY A O 1
ATOM 1513 N N . GLY A 1 204 ? -22.344 -21.438 5.188 1 98.75 204 GLY A N 1
ATOM 1514 C CA . GLY A 1 204 ? -22.031 -20.125 4.652 1 98.75 204 GLY A CA 1
ATOM 1515 C C . GLY A 1 204 ? -22.875 -19.75 3.441 1 98.75 204 GLY A C 1
ATOM 1516 O O . GLY A 1 204 ? -23.609 -20.594 2.912 1 98.75 204 GLY A O 1
ATOM 1517 N N . ARG A 1 205 ? -22.75 -18.578 3.059 1 98.88 205 ARG A N 1
ATOM 1518 C CA . ARG A 1 205 ? -23.484 -18.047 1.915 1 98.88 205 ARG A CA 1
ATOM 1519 C C . ARG A 1 205 ? -22.828 -18.469 0.602 1 98.88 205 ARG A C 1
ATOM 1521 O O . ARG A 1 205 ? -23.516 -18.938 -0.31 1 98.88 205 ARG A O 1
ATOM 1528 N N . PHE A 1 206 ? -21.562 -18.219 0.5 1 98.94 206 PHE A N 1
ATOM 1529 C CA . PHE A 1 206 ? -20.766 -18.625 -0.654 1 98.94 206 PHE A CA 1
ATOM 1530 C C . PHE A 1 206 ? -19.547 -19.422 -0.221 1 98.94 206 PHE A C 1
ATOM 1532 O O . PHE A 1 206 ? -18.906 -19.094 0.776 1 98.94 206 PHE A O 1
ATOM 1539 N N . GLY A 1 207 ? -19.297 -20.547 -0.899 1 98.94 207 GLY A N 1
ATOM 1540 C CA . GLY A 1 207 ? -18 -21.188 -0.725 1 98.94 207 GLY A CA 1
ATOM 1541 C C . GLY A 1 207 ? -16.859 -20.344 -1.249 1 98.94 207 GLY A C 1
ATOM 1542 O O . GLY A 1 207 ? -16 -19.891 -0.477 1 98.94 207 GLY A O 1
ATOM 1543 N N . ILE A 1 208 ? -16.938 -20.094 -2.525 1 98.94 208 ILE A N 1
ATOM 1544 C CA . ILE A 1 208 ? -15.984 -19.219 -3.193 1 98.94 208 ILE A CA 1
ATOM 1545 C C . ILE A 1 208 ? -16.719 -18.078 -3.873 1 98.94 208 ILE A C 1
ATOM 1547 O O . ILE A 1 208 ? -17.562 -18.297 -4.75 1 98.94 208 ILE A O 1
ATOM 1551 N N . PHE A 1 209 ? -16.5 -16.922 -3.432 1 98.75 209 PHE A N 1
ATOM 1552 C CA . PHE A 1 209 ? -16.891 -15.719 -4.152 1 98.75 209 PHE A CA 1
ATOM 1553 C C . PHE A 1 209 ? -15.766 -15.266 -5.078 1 98.75 209 PHE A C 1
ATOM 1555 O O . PHE A 1 209 ? -14.883 -14.508 -4.66 1 98.75 209 PHE A O 1
ATOM 1562 N N . PHE A 1 210 ? -15.914 -15.672 -6.309 1 98.56 210 PHE A N 1
ATOM 1563 C CA . PHE A 1 210 ? -14.797 -15.695 -7.246 1 98.56 210 PHE A CA 1
ATOM 1564 C C . PHE A 1 210 ? -14.695 -14.375 -7.996 1 98.56 210 PHE A C 1
ATOM 1566 O O . PHE A 1 210 ? -15.68 -13.898 -8.562 1 98.56 210 PHE A O 1
ATOM 1573 N N . SER A 1 211 ? -13.578 -13.711 -7.926 1 98 211 SER A N 1
ATOM 1574 C CA . SER A 1 211 ? -13.188 -12.594 -8.773 1 98 211 SER A CA 1
ATOM 1575 C C . SER A 1 211 ? -11.711 -12.656 -9.125 1 98 211 SER A C 1
ATOM 1577 O O . SER A 1 211 ? -10.852 -12.344 -8.297 1 98 211 SER A O 1
ATOM 1579 N N . ASN A 1 212 ? -11.383 -13.039 -10.234 1 97.88 212 ASN A N 1
ATOM 1580 C CA . ASN A 1 212 ? -10.016 -13.203 -10.727 1 97.88 212 ASN A CA 1
ATOM 1581 C C . ASN A 1 212 ? -10 -13.453 -12.234 1 97.88 212 ASN A C 1
ATOM 1583 O O . ASN A 1 212 ? -11.039 -13.695 -12.844 1 97.88 212 ASN A O 1
ATOM 1587 N N . GLN A 1 213 ? -8.812 -13.422 -12.828 1 96.62 213 GLN A N 1
ATOM 1588 C CA . GLN A 1 213 ? -8.742 -13.586 -14.273 1 96.62 213 GLN A CA 1
ATOM 1589 C C . GLN A 1 213 ? -8.961 -15.047 -14.672 1 96.62 213 GLN A C 1
ATOM 1591 O O . GLN A 1 213 ? -9.75 -15.336 -15.578 1 96.62 213 GLN A O 1
ATOM 1596 N N . GLN A 1 214 ? -8.32 -15.945 -13.945 1 97.94 214 GLN A N 1
ATOM 1597 C CA . GLN A 1 214 ? -8.445 -17.359 -14.297 1 97.94 214 GLN A CA 1
ATOM 1598 C C . GLN A 1 214 ? -8.086 -18.25 -13.117 1 97.94 214 GLN A C 1
ATOM 1600 O O . GLN A 1 214 ? -7.383 -17.828 -12.195 1 97.94 214 GLN A O 1
ATOM 1605 N N . TYR A 1 215 ? -8.578 -19.516 -13.188 1 98.31 215 TYR A N 1
ATOM 1606 C CA . TYR A 1 215 ? -8.164 -20.547 -12.234 1 98.31 215 TYR A CA 1
ATOM 1607 C C . TYR A 1 215 ? -8.484 -21.938 -12.758 1 98.31 215 TYR A C 1
ATOM 1609 O O . TYR A 1 215 ? -9.508 -22.141 -13.414 1 98.31 215 TYR A O 1
ATOM 1617 N N . SER A 1 216 ? -7.605 -22.812 -12.438 1 98.75 216 SER A N 1
ATOM 1618 C CA . SER A 1 216 ? -7.941 -24.234 -12.305 1 98.75 216 SER A CA 1
ATOM 1619 C C . SER A 1 216 ? -8.234 -24.594 -10.852 1 98.75 216 SER A C 1
ATOM 1621 O O . SER A 1 216 ? -7.387 -24.422 -9.977 1 98.75 216 SER A O 1
ATOM 1623 N N . ILE A 1 217 ? -9.43 -24.984 -10.586 1 98.81 217 ILE A N 1
ATOM 1624 C CA . ILE A 1 217 ? -9.844 -25.391 -9.25 1 98.81 217 ILE A CA 1
ATOM 1625 C C . ILE A 1 217 ? -10.156 -26.891 -9.25 1 98.81 217 ILE A C 1
ATOM 1627 O O . ILE A 1 217 ? -10.953 -27.359 -10.062 1 98.81 217 ILE A O 1
ATOM 1631 N N . ARG A 1 218 ? -9.539 -27.609 -8.367 1 98.56 218 ARG A N 1
ATOM 1632 C CA . ARG A 1 218 ? -9.664 -29.062 -8.438 1 98.56 218 ARG A CA 1
ATOM 1633 C C . ARG A 1 218 ? -9.906 -29.672 -7.059 1 98.56 218 ARG A C 1
ATOM 1635 O O . ARG A 1 218 ? -9.305 -29.234 -6.074 1 98.56 218 ARG A O 1
ATOM 1642 N N . GLY A 1 219 ? -10.703 -30.609 -6.984 1 98.5 219 GLY A N 1
ATOM 1643 C CA . GLY A 1 219 ? -10.828 -31.422 -5.789 1 98.5 219 GLY A CA 1
ATOM 1644 C C . GLY A 1 219 ? -11.438 -30.688 -4.617 1 98.5 219 GLY A C 1
ATOM 1645 O O . GLY A 1 219 ? -10.914 -30.734 -3.5 1 98.5 219 GLY A O 1
ATOM 1646 N N . CYS A 1 220 ? -12.539 -30.016 -4.859 1 98.81 220 CYS A N 1
ATOM 1647 C CA . CYS A 1 220 ? -13.195 -29.266 -3.795 1 98.81 220 CYS A CA 1
ATOM 1648 C C . CYS A 1 220 ? -14.562 -29.844 -3.473 1 98.81 220 CYS A C 1
ATOM 1650 O O . CYS A 1 220 ? -15.258 -30.344 -4.363 1 98.81 220 CYS A O 1
ATOM 1652 N N . ARG A 1 221 ? -14.93 -29.812 -2.271 1 98.88 221 ARG A N 1
ATOM 1653 C CA . ARG A 1 221 ? -16.25 -30.281 -1.825 1 98.88 221 ARG A CA 1
ATOM 1654 C C . ARG A 1 221 ? -17 -29.156 -1.115 1 98.88 221 ARG A C 1
ATOM 1656 O O . ARG A 1 221 ? -16.422 -28.438 -0.298 1 98.88 221 ARG A O 1
ATOM 1663 N N . PHE A 1 222 ? -18.297 -29.016 -1.437 1 98.94 222 PHE A N 1
ATOM 1664 C CA . PHE A 1 222 ? -19.188 -28.031 -0.828 1 98.94 222 PHE A CA 1
ATOM 1665 C C . PHE A 1 222 ? -20.422 -28.703 -0.228 1 98.94 222 PHE A C 1
ATOM 1667 O O . PHE A 1 222 ? -21.172 -29.391 -0.934 1 98.94 222 PHE A O 1
ATOM 1674 N N . THR A 1 223 ? -20.562 -28.562 1.064 1 98.88 223 THR A N 1
ATOM 1675 C CA . THR A 1 223 ? -21.703 -29.156 1.743 1 98.88 223 THR A CA 1
ATOM 1676 C C . THR A 1 223 ? -22.516 -28.109 2.488 1 98.88 223 THR A C 1
ATOM 1678 O O . THR A 1 223 ? -21.969 -27.344 3.293 1 98.88 223 THR A O 1
ATOM 1681 N N . ASP A 1 224 ? -23.812 -28 2.256 1 98.69 224 ASP A N 1
ATOM 1682 C CA . ASP A 1 224 ? -24.734 -27.125 2.975 1 98.69 224 ASP A CA 1
ATOM 1683 C C . ASP A 1 224 ? -24.375 -25.656 2.771 1 98.69 224 ASP A C 1
ATOM 1685 O O . ASP A 1 224 ? -24.531 -24.844 3.686 1 98.69 224 ASP A O 1
ATOM 1689 N N . VAL A 1 225 ? -23.766 -25.344 1.668 1 98.69 225 VAL A N 1
ATOM 1690 C CA . VAL A 1 225 ? -23.438 -23.969 1.287 1 98.69 225 VAL A CA 1
ATOM 1691 C C . VAL A 1 225 ? -24.562 -23.375 0.451 1 98.69 225 VAL A C 1
ATOM 1693 O O . VAL A 1 225 ? -25.281 -24.094 -0.253 1 98.69 225 VAL A O 1
ATOM 1696 N N . GLY A 1 226 ? -24.844 -22.016 0.578 1 98.75 226 GLY A N 1
ATOM 1697 C CA . GLY A 1 226 ? -25.812 -21.406 -0.323 1 98.75 226 GLY A CA 1
ATOM 1698 C C . GLY A 1 226 ? -25.438 -21.562 -1.787 1 98.75 226 GLY A C 1
ATOM 1699 O O . GLY A 1 226 ? -26.016 -22.406 -2.486 1 98.75 226 GLY A O 1
ATOM 1700 N N . THR A 1 227 ? -24.516 -20.844 -2.234 1 98.81 227 THR A N 1
ATOM 1701 C CA . THR A 1 227 ? -23.891 -21.016 -3.545 1 98.81 227 THR A CA 1
ATOM 1702 C C . THR A 1 227 ? -22.453 -21.469 -3.404 1 98.81 227 THR A C 1
ATOM 1704 O O . THR A 1 227 ? -21.641 -20.828 -2.73 1 98.81 227 THR A O 1
ATOM 1707 N N . ALA A 1 228 ? -22.094 -22.578 -4.008 1 98.88 228 ALA A N 1
ATOM 1708 C CA . ALA A 1 228 ? -20.75 -23.125 -3.844 1 98.88 228 ALA A CA 1
ATOM 1709 C C . ALA A 1 228 ? -19.703 -22.188 -4.469 1 98.88 228 ALA A C 1
ATOM 1711 O O . ALA A 1 228 ? -18.797 -21.719 -3.783 1 98.88 228 ALA A O 1
ATOM 1712 N N . ILE A 1 229 ? -19.875 -21.875 -5.734 1 98.88 229 ILE A N 1
ATOM 1713 C CA . ILE A 1 229 ? -19 -20.953 -6.434 1 98.88 229 ILE A CA 1
ATOM 1714 C C . ILE A 1 229 ? -19.828 -19.859 -7.098 1 98.88 229 ILE A C 1
ATOM 1716 O O . ILE A 1 229 ? -20.578 -20.125 -8.039 1 98.88 229 ILE A O 1
ATOM 1720 N N . LYS A 1 230 ? -19.75 -18.688 -6.582 1 98.75 230 LYS A N 1
ATOM 1721 C CA . LYS A 1 230 ? -20.359 -17.5 -7.156 1 98.75 230 LYS A CA 1
ATOM 1722 C C . LYS A 1 230 ? -19.312 -16.641 -7.879 1 98.75 230 LYS A C 1
ATOM 1724 O O . LYS A 1 230 ? -18.406 -16.109 -7.25 1 98.75 230 LYS A O 1
ATOM 1729 N N . ILE A 1 231 ? -19.484 -16.453 -9.195 1 97.94 231 ILE A N 1
ATOM 1730 C CA . ILE A 1 231 ? -18.484 -15.727 -9.969 1 97.94 231 ILE A CA 1
ATOM 1731 C C . ILE A 1 231 ? -18.938 -14.281 -10.172 1 97.94 231 ILE A C 1
ATOM 1733 O O . ILE A 1 231 ? -20.031 -14.031 -10.688 1 97.94 231 ILE A O 1
ATOM 1737 N N . ASP A 1 232 ? -18.047 -13.414 -9.703 1 96.69 232 ASP A N 1
ATOM 1738 C CA . ASP A 1 232 ? -18.266 -11.984 -9.898 1 96.69 232 ASP A CA 1
ATOM 1739 C C . ASP A 1 232 ? -17.469 -11.469 -11.094 1 96.69 232 ASP A C 1
ATOM 1741 O O . ASP A 1 232 ? -17.859 -10.477 -11.727 1 96.69 232 ASP A O 1
ATOM 1745 N N . HIS A 1 233 ? -16.406 -12.117 -11.312 1 96.31 233 HIS A N 1
ATOM 1746 C CA . HIS A 1 233 ? -15.594 -11.828 -12.492 1 96.31 233 HIS A CA 1
ATOM 1747 C C . HIS A 1 233 ? -14.648 -12.984 -12.812 1 96.31 233 HIS A C 1
ATOM 1749 O O . HIS A 1 233 ? -14.016 -13.539 -11.906 1 96.31 233 HIS A O 1
ATOM 1755 N N . ALA A 1 234 ? -14.562 -13.336 -14.102 1 96.56 234 ALA A N 1
ATOM 1756 C CA . ALA A 1 234 ? -13.594 -14.344 -14.531 1 96.56 234 ALA A CA 1
ATOM 1757 C C . ALA A 1 234 ? -13.422 -14.328 -16.047 1 96.56 234 ALA A C 1
ATOM 1759 O O . ALA A 1 234 ? -14.391 -14.109 -16.781 1 96.56 234 ALA A O 1
ATOM 1760 N N . PHE A 1 235 ? -12.18 -14.633 -16.531 1 95.25 235 PHE A N 1
ATOM 1761 C CA . PHE A 1 235 ? -11.977 -14.906 -17.953 1 95.25 235 PHE A CA 1
ATOM 1762 C C . PHE A 1 235 ? -12.125 -16.391 -18.25 1 95.25 235 PHE A C 1
ATOM 1764 O O . PHE A 1 235 ? -12.961 -16.781 -19.062 1 95.25 235 PHE A O 1
ATOM 1771 N N . VAL A 1 236 ? -11.328 -17.141 -17.531 1 97.38 236 VAL A N 1
ATOM 1772 C CA . VAL A 1 236 ? -11.32 -18.578 -17.781 1 97.38 236 VAL A CA 1
ATOM 1773 C C . VAL A 1 236 ? -11.352 -19.344 -16.453 1 97.38 236 VAL A C 1
ATOM 1775 O O . VAL A 1 236 ? -10.461 -19.172 -15.617 1 97.38 236 VAL A O 1
ATOM 1778 N N . VAL A 1 237 ? -12.336 -20.188 -16.266 1 98.19 237 VAL A N 1
ATOM 1779 C CA . VAL A 1 237 ? -12.414 -21.016 -15.062 1 98.19 237 VAL A CA 1
ATOM 1780 C C . VAL A 1 237 ? -12.562 -22.484 -15.453 1 98.19 237 VAL A C 1
ATOM 1782 O O . VAL A 1 237 ? -13.469 -22.844 -16.219 1 98.19 237 VAL A O 1
ATOM 1785 N N . THR A 1 238 ? -11.695 -23.266 -15 1 98.81 238 THR A N 1
ATOM 1786 C CA . THR A 1 238 ? -11.781 -24.719 -15.195 1 98.81 238 THR A CA 1
ATOM 1787 C C . THR A 1 238 ? -11.922 -25.438 -13.859 1 98.81 238 THR A C 1
ATOM 1789 O O . THR A 1 238 ? -11.031 -25.344 -13.008 1 98.81 238 THR A O 1
ATOM 1792 N N . LEU A 1 239 ? -13.039 -26.125 -13.734 1 98.88 239 LEU A N 1
ATOM 1793 C CA . LEU A 1 239 ? -13.383 -26.828 -12.508 1 98.88 239 LEU A CA 1
ATOM 1794 C C . LEU A 1 239 ? -13.344 -28.344 -12.711 1 98.88 239 LEU A C 1
ATOM 1796 O O . LEU A 1 239 ? -13.953 -28.859 -13.656 1 98.88 239 LEU A O 1
ATOM 1800 N N . GLN A 1 240 ? -12.625 -28.969 -11.898 1 98.81 240 GLN A N 1
ATOM 1801 C CA . GLN A 1 240 ? -12.461 -30.406 -11.992 1 98.81 240 GLN A CA 1
ATOM 1802 C C . GLN A 1 240 ? -12.695 -31.078 -10.641 1 98.81 240 GLN A C 1
ATOM 1804 O O . GLN A 1 240 ? -12.125 -30.656 -9.633 1 98.81 240 GLN A O 1
ATOM 1809 N N . GLN A 1 241 ? -13.508 -32.094 -10.625 1 98.56 241 GLN A N 1
ATOM 1810 C CA . GLN A 1 241 ? -13.773 -32.844 -9.406 1 98.56 241 GLN A CA 1
ATOM 1811 C C . GLN A 1 241 ? -14.375 -31.969 -8.32 1 98.56 241 GLN A C 1
ATOM 1813 O O . GLN A 1 241 ? -13.875 -31.938 -7.195 1 98.56 241 GLN A O 1
ATOM 1818 N N . ILE A 1 242 ? -15.398 -31.297 -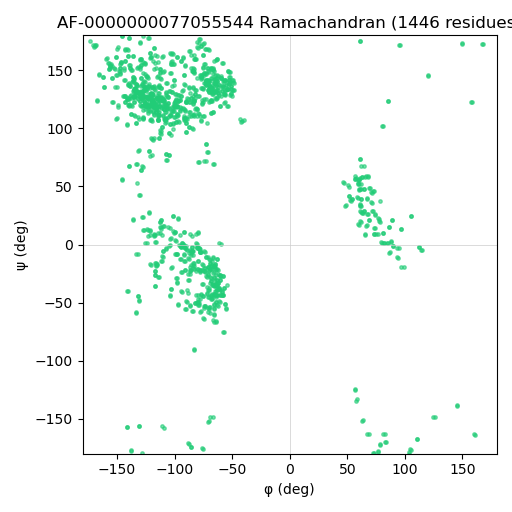8.688 1 98.88 242 ILE A N 1
ATOM 1819 C CA . ILE A 1 242 ? -16.172 -30.484 -7.762 1 98.88 242 ILE A CA 1
ATOM 1820 C C . ILE A 1 242 ? -17.375 -31.281 -7.254 1 98.88 242 ILE A C 1
ATOM 1822 O O . ILE A 1 242 ? -18.141 -31.828 -8.047 1 98.88 242 ILE A O 1
ATOM 1826 N N . GLU A 1 243 ? -17.438 -31.375 -6.008 1 98.88 243 GLU A N 1
ATOM 1827 C CA . GLU A 1 243 ? -18.562 -32.094 -5.395 1 98.88 243 GLU A CA 1
ATOM 1828 C C . GLU A 1 243 ? -19.469 -31.141 -4.613 1 98.88 243 GLU A C 1
ATOM 1830 O O . GLU A 1 243 ? -19.031 -30.547 -3.621 1 98.88 243 GLU A O 1
ATOM 1835 N N . CYS A 1 244 ? -20.75 -31.047 -5.027 1 98.88 244 CYS A N 1
ATOM 1836 C CA . CYS A 1 244 ? -21.734 -30.234 -4.336 1 98.88 244 CYS A CA 1
ATOM 1837 C C . CYS A 1 244 ? -22.828 -31.094 -3.732 1 98.88 244 CYS A C 1
ATOM 1839 O O . CYS A 1 244 ? -23.422 -31.922 -4.422 1 98.88 244 CYS A O 1
ATOM 1841 N N . VAL A 1 245 ? -23.016 -30.891 -2.473 1 98.88 245 VAL A N 1
ATOM 1842 C CA . VAL A 1 245 ? -24.031 -31.641 -1.756 1 98.88 245 VAL A CA 1
ATOM 1843 C C . VAL A 1 245 ? -24.922 -30.688 -0.956 1 98.88 245 VAL A C 1
ATOM 1845 O O . VAL A 1 245 ? -24.438 -29.969 -0.079 1 98.88 245 VAL A O 1
ATOM 1848 N N . ASN A 1 246 ? -26.219 -30.703 -1.162 1 98.5 246 ASN A N 1
ATOM 1849 C CA . ASN A 1 246 ? -27.172 -29.844 -0.472 1 98.5 246 ASN A CA 1
ATOM 1850 C C . ASN A 1 246 ? -26.812 -28.359 -0.657 1 98.5 246 ASN A C 1
ATOM 1852 O O . ASN A 1 246 ? -26.641 -27.641 0.322 1 98.5 246 ASN A O 1
ATOM 1856 N N . VAL A 1 247 ? -26.734 -27.984 -1.891 1 98.44 247 VAL A N 1
ATOM 1857 C CA . VAL A 1 247 ? -26.391 -26.609 -2.252 1 98.44 247 VAL A CA 1
ATOM 1858 C C . VAL A 1 247 ? -27.469 -26.031 -3.145 1 98.44 247 VAL A C 1
ATOM 1860 O O . VAL A 1 247 ? -28.109 -26.75 -3.916 1 98.44 247 VAL A O 1
ATOM 1863 N N . GLU A 1 248 ? -27.75 -24.75 -3.016 1 98.06 248 GLU A N 1
ATOM 1864 C CA . GLU A 1 248 ? -28.766 -24.125 -3.867 1 98.06 248 GLU A CA 1
ATOM 1865 C C . GLU A 1 248 ? -28.281 -24.016 -5.309 1 98.06 248 GLU A C 1
ATOM 1867 O O . GLU A 1 248 ? -28.984 -24.422 -6.238 1 98.06 248 GLU A O 1
ATOM 1872 N N . ILE A 1 249 ? -27.156 -23.438 -5.488 1 98.5 249 ILE A N 1
ATOM 1873 C CA . ILE A 1 249 ? -26.5 -23.375 -6.789 1 98.5 249 ILE A CA 1
ATOM 1874 C C . ILE A 1 249 ? -25.047 -23.844 -6.668 1 98.5 249 ILE A C 1
ATOM 1876 O O . ILE A 1 249 ? -24.297 -23.328 -5.844 1 98.5 249 ILE A O 1
ATOM 1880 N N . CYS A 1 250 ? -24.641 -24.781 -7.453 1 98.69 250 CYS A N 1
ATOM 1881 C CA . CYS A 1 250 ? -23.266 -25.25 -7.391 1 98.69 250 CYS A CA 1
ATOM 1882 C C . CYS A 1 250 ? -22.312 -24.234 -8.016 1 98.69 250 CYS A C 1
ATOM 1884 O O . CYS A 1 250 ? -21.406 -23.734 -7.348 1 98.69 250 CYS A O 1
ATOM 1886 N N . VAL A 1 251 ? -22.609 -23.859 -9.289 1 98.75 251 VAL A N 1
ATOM 1887 C CA . VAL A 1 251 ? -21.797 -22.812 -9.914 1 98.75 251 VAL A CA 1
ATOM 1888 C C . VAL A 1 251 ? -22.703 -21.734 -10.508 1 98.75 251 VAL A C 1
ATOM 1890 O O . VAL A 1 251 ? -23.531 -22.031 -11.367 1 98.75 251 VAL A O 1
ATOM 1893 N N . ASP A 1 252 ? -22.578 -20.578 -10.062 1 98.25 252 ASP A N 1
ATOM 1894 C CA . ASP A 1 252 ? -23.25 -19.406 -10.617 1 98.25 252 ASP A CA 1
ATOM 1895 C C . ASP A 1 252 ? -22.266 -18.531 -11.391 1 98.25 252 ASP A C 1
ATOM 1897 O O . ASP A 1 252 ? -21.484 -17.781 -10.797 1 98.25 252 ASP A O 1
ATOM 1901 N N . MET A 1 253 ? -22.375 -18.484 -12.711 1 95.94 253 MET A N 1
ATOM 1902 C CA . MET A 1 253 ? -21.438 -17.812 -13.594 1 95.94 253 MET A CA 1
ATOM 1903 C C . MET A 1 253 ? -21.781 -16.328 -13.711 1 95.94 253 MET A C 1
ATOM 1905 O O . MET A 1 253 ? -20.984 -15.539 -14.242 1 95.94 253 MET A O 1
ATOM 1909 N N . GLY A 1 254 ? -22.875 -15.961 -13.117 1 91.56 254 GLY A N 1
ATOM 1910 C CA . GLY A 1 254 ? -23.312 -14.578 -13.258 1 91.56 254 GLY A CA 1
ATOM 1911 C C . GLY A 1 254 ? -23.938 -14.281 -14.602 1 91.56 254 GLY A C 1
ATOM 1912 O O . GLY A 1 254 ? -24.109 -15.18 -15.43 1 91.56 254 GLY A O 1
ATOM 1913 N N . GLY A 1 255 ? -24.312 -13.031 -14.82 1 87.81 255 GLY A N 1
ATOM 1914 C CA . GLY A 1 255 ? -24.922 -12.602 -16.078 1 87.81 255 GLY A CA 1
ATOM 1915 C C . GLY A 1 255 ? -23.922 -12.453 -17.203 1 87.81 255 GLY A C 1
ATOM 1916 O O . GLY A 1 255 ? -22.75 -12.789 -17.047 1 87.81 255 GLY A O 1
ATOM 1917 N N . SER A 1 256 ? -24.391 -11.992 -18.297 1 84.5 256 SER A N 1
ATOM 1918 C CA . SER A 1 256 ? -23.531 -11.789 -19.469 1 84.5 256 SER A CA 1
ATOM 1919 C C . SER A 1 256 ? -22.391 -10.836 -19.156 1 84.5 256 SER A C 1
ATOM 1921 O O . SER A 1 256 ? -22.594 -9.812 -18.5 1 84.5 256 SER A O 1
ATOM 1923 N N . GLY A 1 257 ? -21.188 -11.266 -19.547 1 87 257 GLY A N 1
ATOM 1924 C CA . GLY A 1 257 ? -20.031 -10.398 -19.406 1 87 257 GLY A CA 1
ATOM 1925 C C . GLY A 1 257 ? -19.281 -10.609 -18.109 1 87 257 GLY A C 1
ATOM 1926 O O . GLY A 1 257 ? -18.156 -10.109 -17.953 1 87 257 GLY A O 1
ATOM 1927 N N . VAL A 1 258 ? -19.766 -11.297 -17.219 1 89.88 258 VAL A N 1
ATOM 1928 C CA . VAL A 1 258 ? -19.141 -11.531 -15.93 1 89.88 258 VAL A CA 1
ATOM 1929 C C . VAL A 1 258 ? -18.062 -12.594 -16.062 1 89.88 258 VAL A C 1
ATOM 1931 O O . VAL A 1 258 ? -16.953 -12.438 -15.539 1 89.88 258 VAL A O 1
ATOM 1934 N N . THR A 1 259 ? -18.453 -13.695 -16.75 1 92.88 259 THR A N 1
ATOM 1935 C CA . THR A 1 259 ? -17.562 -14.828 -16.938 1 92.88 259 THR A CA 1
ATOM 1936 C C . THR A 1 259 ? -17.281 -15.078 -18.406 1 92.88 259 THR A C 1
ATOM 1938 O O . THR A 1 259 ? -18.219 -15.125 -19.219 1 92.88 259 THR A O 1
ATOM 1941 N N . GLY A 1 260 ? -16.016 -15.203 -18.766 1 94.31 260 GLY A N 1
ATOM 1942 C CA . GLY A 1 260 ? -15.703 -15.617 -20.125 1 94.31 260 GLY A CA 1
ATOM 1943 C C . GLY A 1 260 ? -16.141 -17.031 -20.422 1 94.31 260 GLY A C 1
ATOM 1944 O O . GLY A 1 260 ? -17.078 -17.25 -21.203 1 94.31 260 GLY A O 1
ATOM 1945 N N . SER A 1 261 ? -15.516 -17.969 -19.766 1 96.5 261 SER A N 1
ATOM 1946 C CA . SER A 1 261 ? -15.875 -19.359 -20.031 1 96.5 261 SER A CA 1
ATOM 1947 C C . SER A 1 261 ? -15.742 -20.203 -18.766 1 96.5 261 SER A C 1
ATOM 1949 O O . SER A 1 261 ? -14.977 -19.859 -17.859 1 96.5 261 SER A O 1
ATOM 1951 N N . LEU A 1 262 ? -16.469 -21.312 -18.734 1 97.5 262 LEU A N 1
ATOM 1952 C CA . LEU A 1 262 ? -16.469 -22.25 -17.625 1 97.5 262 LEU A CA 1
ATOM 1953 C C . LEU A 1 262 ? -16.438 -23.688 -18.125 1 97.5 262 LEU A C 1
ATOM 1955 O O . LEU A 1 262 ? -17.234 -24.062 -19 1 97.5 262 LEU A O 1
ATOM 1959 N N . SER A 1 263 ? -15.492 -24.422 -17.641 1 98.44 263 SER A N 1
ATOM 1960 C CA . SER A 1 263 ? -15.508 -25.875 -17.781 1 98.44 263 SER A CA 1
ATOM 1961 C C . SER A 1 263 ? -15.75 -26.562 -16.438 1 98.44 263 SER A C 1
ATOM 1963 O O . SER A 1 263 ? -15.102 -26.234 -15.445 1 98.44 263 SER A O 1
ATOM 1965 N N . LEU A 1 264 ? -16.719 -27.344 -16.375 1 98.62 264 LEU A N 1
ATOM 1966 C CA . LEU A 1 264 ? -16.969 -28.219 -15.234 1 98.62 264 LEU A CA 1
ATOM 1967 C C . LEU A 1 264 ? -16.875 -29.688 -15.648 1 98.62 264 LEU A C 1
ATOM 1969 O O . LEU A 1 264 ? -17.703 -30.172 -16.438 1 98.62 264 LEU A O 1
ATOM 1973 N N . ILE A 1 265 ? -15.898 -30.422 -15.141 1 98.81 265 ILE A N 1
ATOM 1974 C CA . ILE A 1 265 ? -15.68 -31.781 -15.617 1 98.81 265 ILE A CA 1
ATOM 1975 C C . ILE A 1 265 ? -15.523 -32.719 -14.43 1 98.81 265 ILE A C 1
ATOM 1977 O O . ILE A 1 265 ? -15.141 -32.312 -13.344 1 98.81 265 ILE A O 1
ATOM 1981 N N . ASP A 1 266 ? -15.859 -33.938 -14.586 1 98.69 266 ASP A N 1
ATOM 1982 C CA . ASP A 1 266 ? -15.672 -35 -13.609 1 98.69 266 ASP A CA 1
ATOM 1983 C C . ASP A 1 266 ? -16.219 -34.625 -12.242 1 98.69 266 ASP A C 1
ATOM 1985 O O . ASP A 1 266 ? -15.523 -34.719 -11.227 1 98.69 266 ASP A O 1
ATOM 1989 N N . SER A 1 267 ? -17.438 -34.156 -12.227 1 98.75 267 SER A N 1
ATOM 1990 C CA . SER A 1 267 ? -17.984 -33.562 -11.023 1 98.75 267 SER A CA 1
ATOM 1991 C C . SER A 1 267 ? -19.344 -34.125 -10.672 1 98.75 267 SER A C 1
ATOM 1993 O O . SER A 1 267 ? -19.859 -35 -11.383 1 98.75 267 SER A O 1
ATOM 1995 N N . SER A 1 268 ? -19.797 -33.719 -9.578 1 98.69 268 SER A N 1
ATOM 1996 C CA . SER A 1 268 ? -21.094 -34.281 -9.164 1 98.69 268 SER A CA 1
ATOM 1997 C C . SER A 1 268 ? -21.891 -33.25 -8.359 1 98.69 268 SER A C 1
ATOM 1999 O O . SER A 1 268 ? -21.312 -32.375 -7.723 1 98.69 268 SER A O 1
ATOM 2001 N N . CYS A 1 269 ? -23.141 -33.406 -8.453 1 98.12 269 CYS A N 1
ATOM 2002 C CA . CYS A 1 269 ? -24.078 -32.594 -7.66 1 98.12 269 CYS A CA 1
ATOM 2003 C C . CYS A 1 269 ? -25.203 -33.469 -7.113 1 98.12 269 CYS A C 1
ATOM 2005 O O . CYS A 1 269 ? -25.922 -34.125 -7.879 1 98.12 269 CYS A O 1
ATOM 2007 N N . VAL A 1 270 ? -25.297 -33.5 -5.824 1 98.5 270 VAL A N 1
ATOM 2008 C CA . VAL A 1 270 ? -26.359 -34.25 -5.164 1 98.5 270 VAL A CA 1
ATOM 2009 C C . VAL A 1 270 ? -27.203 -33.281 -4.328 1 98.5 270 VAL A C 1
ATOM 2011 O O . VAL A 1 270 ? -26.703 -32.625 -3.424 1 98.5 270 VAL A O 1
ATOM 2014 N N . SER A 1 271 ? -28.531 -33.188 -4.562 1 97.94 271 SER A N 1
ATOM 2015 C CA . SER A 1 271 ? -29.453 -32.312 -3.859 1 97.94 271 SER A CA 1
ATOM 2016 C C . SER A 1 271 ? -29.078 -30.859 -4.062 1 97.94 271 SER A C 1
ATOM 2018 O O . SER A 1 271 ? -28.953 -30.109 -3.096 1 97.94 271 SER A O 1
ATOM 2020 N N . CYS A 1 272 ? -28.844 -30.547 -5.355 1 97.44 272 CYS A N 1
ATOM 2021 C CA . CYS A 1 272 ? -28.594 -29.172 -5.738 1 97.44 272 CYS A CA 1
ATOM 2022 C C . CYS A 1 272 ? -29.844 -28.531 -6.34 1 97.44 272 CYS A C 1
ATOM 2024 O O . CYS A 1 272 ? -30.625 -29.203 -7.016 1 97.44 272 CYS A O 1
ATOM 2026 N N . GLY A 1 273 ? -30.031 -27.25 -5.984 1 97.5 273 GLY A N 1
ATOM 2027 C CA . GLY A 1 273 ? -31.078 -26.531 -6.703 1 97.5 273 GLY A CA 1
ATOM 2028 C C . GLY A 1 273 ? -30.797 -26.406 -8.188 1 97.5 273 GLY A C 1
ATOM 2029 O O . GLY A 1 273 ? -31.656 -26.672 -9.016 1 97.5 273 GLY A O 1
ATOM 2030 N N . THR A 1 274 ? -29.672 -25.938 -8.477 1 97.75 274 THR A N 1
ATOM 2031 C CA . THR A 1 274 ? -29.156 -25.828 -9.836 1 97.75 274 THR A CA 1
ATOM 2032 C C . THR A 1 274 ? -27.672 -26.172 -9.875 1 97.75 274 THR A C 1
ATOM 2034 O O . THR A 1 274 ? -26.906 -25.781 -8.984 1 97.75 274 THR A O 1
ATOM 2037 N N . VAL A 1 275 ? -27.266 -26.938 -10.883 1 98.06 275 VAL A N 1
ATOM 2038 C CA . VAL A 1 275 ? -25.859 -27.297 -10.953 1 98.06 275 VAL A CA 1
ATOM 2039 C C . VAL A 1 275 ? -25.047 -26.125 -11.484 1 98.06 275 VAL A C 1
ATOM 2041 O O . VAL A 1 275 ? -24.172 -25.609 -10.797 1 98.06 275 VAL A O 1
ATOM 2044 N N . VAL A 1 276 ? -25.406 -25.625 -12.703 1 98 276 VAL A N 1
ATOM 2045 C CA . VAL A 1 276 ? -24.734 -24.469 -13.273 1 98 276 VAL A CA 1
ATOM 2046 C C . VAL A 1 276 ? -25.781 -23.438 -13.727 1 98 276 VAL A C 1
ATOM 2048 O O . VAL A 1 276 ? -26.766 -23.797 -14.375 1 98 276 VAL A O 1
ATOM 2051 N N . SER A 1 277 ? -25.578 -22.281 -13.352 1 96.38 277 SER A N 1
ATOM 2052 C CA . SER A 1 277 ? -26.359 -21.156 -13.859 1 96.38 277 SER A CA 1
ATOM 2053 C C . SER A 1 277 ? -25.469 -20.156 -14.586 1 96.38 277 SER A C 1
ATOM 2055 O O . SER A 1 277 ? -24.484 -19.672 -14.023 1 96.38 277 SER A O 1
ATOM 2057 N N . GLY A 1 278 ? -25.734 -19.859 -15.82 1 89.88 278 GLY A N 1
ATOM 2058 C CA . GLY A 1 278 ? -24.875 -18.891 -16.484 1 89.88 278 GLY A CA 1
ATOM 2059 C C . GLY A 1 278 ? -25.359 -18.5 -17.859 1 89.88 278 GLY A C 1
ATOM 2060 O O . GLY A 1 278 ? -26.469 -18.875 -18.266 1 89.88 278 GLY A O 1
ATOM 2061 N N . SER A 1 279 ? -24.641 -17.484 -18.531 1 80.94 279 SER A N 1
ATOM 2062 C CA . SER A 1 279 ? -25.047 -16.938 -19.828 1 80.94 279 SER A CA 1
ATOM 2063 C C . SER A 1 279 ? -23.922 -17.031 -20.844 1 80.94 279 SER A C 1
ATOM 2065 O O . SER A 1 279 ? -24.094 -16.625 -22 1 80.94 279 SER A O 1
ATOM 2067 N N . SER A 1 280 ? -22.781 -17.594 -20.469 1 81.69 280 SER A N 1
ATOM 2068 C CA . SER A 1 280 ? -21.578 -17.5 -21.281 1 81.69 280 SER A CA 1
ATOM 2069 C C . SER A 1 280 ? -21.234 -18.844 -21.922 1 81.69 280 SER A C 1
ATOM 2071 O O . SER A 1 280 ? -22.125 -19.641 -22.234 1 81.69 280 SER A O 1
ATOM 2073 N N . SER A 1 281 ? -19.953 -19.062 -22.312 1 92.94 281 SER A N 1
ATOM 2074 C CA . SER A 1 281 ? -19.422 -20.297 -22.859 1 92.94 281 SER A CA 1
ATOM 2075 C C . SER A 1 281 ? -19.234 -21.359 -21.781 1 92.94 281 SER A C 1
ATOM 2077 O O . SER A 1 281 ? -18.578 -21.109 -20.766 1 92.94 281 SER A O 1
ATOM 2079 N N . ILE A 1 282 ? -19.891 -22.516 -22 1 95.94 282 ILE A N 1
ATOM 2080 C CA . ILE A 1 282 ? -19.953 -23.547 -20.953 1 95.94 282 ILE A CA 1
ATOM 2081 C C . ILE A 1 282 ? -19.641 -24.906 -21.562 1 95.94 282 ILE A C 1
ATOM 2083 O O . ILE A 1 282 ? -20.141 -25.25 -22.641 1 95.94 282 ILE A O 1
ATOM 2087 N N . VAL A 1 283 ? -18.766 -25.578 -20.906 1 97.56 283 VAL A N 1
ATOM 2088 C CA . VAL A 1 283 ? -18.531 -26.984 -21.219 1 97.56 283 VAL A CA 1
ATOM 2089 C C . VAL A 1 283 ? -18.75 -27.828 -19.969 1 97.56 283 VAL A C 1
ATOM 2091 O O . VAL A 1 283 ? -18.125 -27.594 -18.938 1 97.56 283 VAL A O 1
ATOM 2094 N N . LEU A 1 284 ? -19.688 -28.781 -20.016 1 98 284 LEU A N 1
ATOM 2095 C CA . LEU A 1 284 ? -20 -29.734 -18.953 1 98 284 LEU A CA 1
ATOM 2096 C C . LEU A 1 284 ? -19.656 -31.156 -19.391 1 98 284 LEU A C 1
ATOM 2098 O O . LEU A 1 284 ? -20.094 -31.609 -20.453 1 98 284 LEU A O 1
ATOM 2102 N N . GLU A 1 285 ? -18.891 -31.828 -18.609 1 98.56 285 GLU A N 1
ATOM 2103 C CA . GLU A 1 285 ? -18.516 -33.156 -19.016 1 98.56 285 GLU A CA 1
ATOM 2104 C C . GLU A 1 285 ? -18.453 -34.125 -17.812 1 98.56 285 GLU A C 1
ATOM 2106 O O . GLU A 1 285 ? -17.781 -33.812 -16.812 1 98.56 285 GLU A O 1
ATOM 2111 N N . ASN A 1 286 ? -19.141 -35.25 -17.922 1 98.5 286 ASN A N 1
ATOM 2112 C CA . ASN A 1 286 ? -19.109 -36.281 -16.922 1 98.5 286 ASN A CA 1
ATOM 2113 C C . ASN A 1 286 ? -19.531 -35.781 -15.547 1 98.5 286 ASN A C 1
ATOM 2115 O O . ASN A 1 286 ? -18.781 -35.906 -14.578 1 98.5 286 ASN A O 1
ATOM 2119 N N . ILE A 1 287 ? -20.719 -35.25 -15.5 1 98.56 287 ILE A N 1
ATOM 2120 C CA . ILE A 1 287 ? -21.281 -34.719 -14.258 1 98.56 287 ILE A CA 1
ATOM 2121 C C . ILE A 1 287 ? -22.406 -35.625 -13.758 1 98.56 287 ILE A C 1
ATOM 2123 O O . ILE A 1 287 ? -23.422 -35.781 -14.422 1 98.56 287 ILE A O 1
ATOM 2127 N N . ALA A 1 288 ? -22.188 -36.156 -12.68 1 98.56 288 ALA A N 1
ATOM 2128 C CA . ALA A 1 288 ? -23.234 -36.969 -12.039 1 98.56 288 ALA A CA 1
ATOM 2129 C C . ALA A 1 288 ? -24.234 -36.062 -11.305 1 98.56 288 ALA A C 1
ATOM 2131 O O . ALA A 1 288 ? -23.859 -35.344 -10.375 1 98.56 288 ALA A O 1
ATOM 2132 N N . VAL A 1 289 ? -25.469 -36.094 -11.742 1 98.31 289 VAL A N 1
ATOM 2133 C CA . VAL A 1 289 ? -26.5 -35.25 -11.148 1 98.31 289 VAL A CA 1
ATOM 2134 C C . VAL A 1 289 ? -27.609 -36.125 -10.547 1 98.31 289 VAL A C 1
ATOM 2136 O O . VAL A 1 289 ? -28.234 -36.938 -11.25 1 98.31 289 VAL A O 1
ATOM 2139 N N . ARG A 1 290 ? -27.781 -35.969 -9.328 1 97.81 290 ARG A N 1
ATOM 2140 C CA . ARG A 1 290 ? -28.797 -36.75 -8.633 1 97.81 290 ARG A CA 1
ATOM 2141 C C . ARG A 1 290 ? -29.625 -35.906 -7.691 1 97.81 290 ARG A C 1
ATOM 2143 O O . ARG A 1 290 ? -29.094 -35 -7.035 1 97.81 290 ARG A O 1
ATOM 2150 N N . ASP A 1 291 ? -30.953 -36.156 -7.641 1 97.5 291 ASP A N 1
ATOM 2151 C CA . ASP A 1 291 ? -31.875 -35.5 -6.73 1 97.5 291 ASP A CA 1
ATOM 2152 C C . ASP A 1 291 ? -31.734 -33.969 -6.809 1 97.5 291 ASP A C 1
ATOM 2154 O O . ASP A 1 291 ? -31.625 -33.312 -5.777 1 97.5 291 ASP A O 1
ATOM 2158 N N . SER A 1 292 ? -31.594 -33.5 -7.977 1 97.12 292 SER A N 1
ATOM 2159 C CA . SER A 1 292 ? -31.266 -32.094 -8.172 1 97.12 292 SER A CA 1
ATOM 2160 C C . SER A 1 292 ? -32.219 -31.438 -9.188 1 97.12 292 SER A C 1
ATOM 2162 O O . SER A 1 292 ? -32.906 -32.125 -9.914 1 97.12 292 SER A O 1
ATOM 2164 N N . GLY A 1 293 ? -32.25 -30.172 -9.086 1 96.69 293 GLY A N 1
ATOM 2165 C CA . GLY A 1 293 ? -32.938 -29.422 -10.125 1 96.69 293 GLY A CA 1
ATOM 2166 C C . GLY A 1 293 ? -32.219 -29.453 -11.461 1 96.69 293 GLY A C 1
ATOM 2167 O O . GLY A 1 293 ? -31.578 -30.453 -11.789 1 96.69 293 GLY A O 1
ATOM 2168 N N . PRO A 1 294 ? -32.375 -28.328 -12.234 1 97.06 294 PRO A N 1
ATOM 2169 C CA . PRO A 1 294 ? -31.781 -28.312 -13.57 1 97.06 294 PRO A CA 1
ATOM 2170 C C . PRO A 1 294 ? -30.25 -28.391 -13.531 1 97.06 294 PRO A C 1
ATOM 2172 O O . PRO A 1 294 ? -29.609 -27.766 -12.68 1 97.06 294 PRO A O 1
ATOM 2175 N N . THR A 1 295 ? -29.766 -29.141 -14.477 1 97.12 295 THR A N 1
ATOM 2176 C CA . THR A 1 295 ? -28.312 -29.219 -14.625 1 97.12 295 THR A CA 1
ATOM 2177 C C . THR A 1 295 ? -27.75 -27.891 -15.125 1 97.12 295 THR A C 1
ATOM 2179 O O . THR A 1 295 ? -26.641 -27.5 -14.742 1 97.12 295 THR A O 1
ATOM 2182 N N . LEU A 1 296 ? -28.562 -27.219 -15.961 1 96.88 296 LEU A N 1
ATOM 2183 C CA . LEU A 1 296 ? -28.109 -25.953 -16.531 1 96.88 296 LEU A CA 1
ATOM 2184 C C . LEU A 1 296 ? -29.266 -24.969 -16.672 1 96.88 296 LEU A C 1
ATOM 2186 O O . LEU A 1 296 ? -30.359 -25.359 -17.125 1 96.88 296 LEU A O 1
ATOM 2190 N N . LYS A 1 297 ? -29.094 -23.891 -16.188 1 95.5 297 LYS A N 1
ATOM 2191 C CA . LYS A 1 297 ? -29.922 -22.75 -16.547 1 95.5 297 LYS A CA 1
ATOM 2192 C C . LYS A 1 297 ? -29.141 -21.734 -17.375 1 95.5 297 LYS A C 1
ATOM 2194 O O . LYS A 1 297 ? -28.078 -21.281 -16.953 1 95.5 297 LYS A O 1
ATOM 2199 N N . VAL A 1 298 ? -29.609 -21.391 -18.5 1 91.75 298 VAL A N 1
ATOM 2200 C CA . VAL A 1 298 ? -29.031 -20.328 -19.328 1 91.75 298 VAL A CA 1
ATOM 2201 C C . VAL A 1 298 ? -29.938 -19.109 -19.281 1 91.75 298 VAL A C 1
ATOM 2203 O O . VAL A 1 298 ? -31.094 -19.156 -19.719 1 91.75 298 VAL A O 1
ATOM 2206 N N . ASP A 1 299 ? -29.375 -18.031 -18.75 1 88.31 299 ASP A N 1
ATOM 2207 C CA . ASP A 1 299 ? -30.141 -16.797 -18.594 1 88.31 299 ASP A CA 1
ATOM 2208 C C . ASP A 1 299 ? -31.438 -17.047 -17.828 1 88.31 299 ASP A C 1
ATOM 2210 O O . ASP A 1 299 ? -32.5 -16.578 -18.234 1 88.31 299 ASP A O 1
ATOM 2214 N N . GLY A 1 300 ? -31.297 -17.859 -16.891 1 89.12 300 GLY A N 1
ATOM 2215 C CA . GLY A 1 300 ? -32.438 -18.125 -16.016 1 89.12 300 GLY A CA 1
ATOM 2216 C C . GLY A 1 300 ? -33.344 -19.203 -16.531 1 89.12 300 GLY A C 1
ATOM 2217 O O . GLY A 1 300 ? -34.25 -19.656 -15.812 1 89.12 300 GLY A O 1
ATOM 2218 N N . VAL A 1 301 ? -33.125 -19.672 -17.719 1 93.19 301 VAL A N 1
ATOM 2219 C CA . VAL A 1 301 ? -34 -20.672 -18.344 1 93.19 301 VAL A CA 1
ATOM 2220 C C . VAL A 1 301 ? -33.375 -22.062 -18.188 1 93.19 301 VAL A C 1
ATOM 2222 O O . VAL A 1 301 ? -32.281 -22.312 -18.656 1 93.19 301 VAL A O 1
ATOM 2225 N N . PRO A 1 302 ? -34.094 -22.984 -17.625 1 94.69 302 PRO A N 1
ATOM 2226 C CA . PRO A 1 302 ? -33.562 -24.328 -17.438 1 94.69 302 PRO A CA 1
ATOM 2227 C C . PRO A 1 302 ? -33.344 -25.078 -18.75 1 94.69 302 PRO A C 1
ATOM 2229 O O . PRO A 1 302 ? -34.156 -24.953 -19.672 1 94.69 302 PRO A O 1
ATOM 2232 N N . ARG A 1 303 ? -32.156 -25.672 -18.812 1 91.31 303 ARG A N 1
ATOM 2233 C CA . ARG A 1 303 ? -31.891 -26.641 -19.875 1 91.31 303 ARG A CA 1
ATOM 2234 C C . ARG A 1 303 ? -32 -28.078 -19.359 1 91.31 303 ARG A C 1
ATOM 2236 O O . ARG A 1 303 ? -31.406 -28.422 -18.328 1 91.31 303 ARG A O 1
ATOM 2243 N N . ASN A 1 304 ? -32.969 -28.781 -19.516 1 82.62 304 ASN A N 1
ATOM 2244 C CA . ASN A 1 304 ? -33.25 -30.109 -18.953 1 82.62 304 ASN A CA 1
ATOM 2245 C C . ASN A 1 304 ? -32.281 -31.156 -19.516 1 82.62 304 ASN A C 1
ATOM 2247 O O . ASN A 1 304 ? -32.688 -32.094 -20.172 1 82.62 304 ASN A O 1
ATOM 2251 N N . LEU A 1 305 ? -31 -31.062 -19.125 1 94.44 305 LEU A N 1
ATOM 2252 C CA . LEU A 1 305 ? -29.953 -31.969 -19.594 1 94.44 305 LEU A CA 1
ATOM 2253 C C . LEU A 1 305 ? -29.891 -33.219 -18.75 1 94.44 305 LEU A C 1
ATOM 2255 O O . LEU A 1 305 ? -29.406 -34.281 -19.203 1 94.44 305 LEU A O 1
ATOM 2259 N N . GLY A 1 306 ? -30.422 -33.094 -17.5 1 95.25 306 GLY A N 1
ATOM 2260 C CA . GLY A 1 306 ? -30.359 -34.219 -16.594 1 95.25 306 GLY A CA 1
ATOM 2261 C C . GLY A 1 306 ? -28.938 -34.625 -16.25 1 95.25 306 GLY A C 1
ATOM 2262 O O . GLY A 1 306 ? -28.047 -33.781 -16.109 1 95.25 306 GLY A O 1
ATOM 2263 N N . ASP A 1 307 ? -28.734 -35.969 -15.93 1 97.38 307 ASP A N 1
ATOM 2264 C CA . ASP A 1 307 ? -27.438 -36.562 -15.609 1 97.38 307 ASP A CA 1
ATOM 2265 C C . ASP A 1 307 ? -26.531 -36.594 -16.844 1 97.38 307 ASP A C 1
ATOM 2267 O O . ASP A 1 307 ? -26.953 -36.969 -17.922 1 97.38 307 ASP A O 1
ATOM 2271 N N . LEU A 1 308 ? -25.328 -36.156 -16.719 1 97.88 308 LEU A N 1
ATOM 2272 C CA . LEU A 1 308 ? -24.391 -36.062 -17.828 1 97.88 308 LEU A CA 1
ATOM 2273 C C . LEU A 1 308 ? -23.234 -37.031 -17.672 1 97.88 308 LEU A C 1
ATOM 2275 O O . LEU A 1 308 ? -22.156 -36.812 -18.219 1 97.88 308 LEU A O 1
ATOM 2279 N N . THR A 1 309 ? -23.375 -38.062 -16.844 1 97.69 309 THR A N 1
ATOM 2280 C CA . THR A 1 309 ? -22.344 -39.094 -16.703 1 97.69 309 THR A CA 1
ATOM 2281 C C . THR A 1 309 ? -22 -39.688 -18.078 1 97.69 309 THR A C 1
ATOM 2283 O O . THR A 1 309 ? -22.875 -40.156 -18.812 1 97.69 309 THR A O 1
ATOM 2286 N N . GLY A 1 310 ? -20.75 -39.531 -18.453 1 96.75 310 GLY A N 1
ATOM 2287 C CA . GLY A 1 310 ? -20.266 -40.094 -19.703 1 96.75 310 GLY A CA 1
ATOM 2288 C C . GLY A 1 310 ? -20.672 -39.25 -20.922 1 96.75 310 GLY A C 1
ATOM 2289 O O . GLY A 1 310 ? -20.75 -39.781 -22.031 1 96.75 310 GLY A O 1
ATOM 2290 N N . LYS A 1 311 ? -21.016 -38 -20.688 1 97.69 311 LYS A N 1
ATOM 2291 C CA . LYS A 1 311 ? -21.453 -37.125 -21.766 1 97.69 311 LYS A CA 1
ATOM 2292 C C . LYS A 1 311 ? -20.688 -35.812 -21.75 1 97.69 311 LYS A C 1
ATOM 2294 O O . LYS A 1 311 ? -20.156 -35.406 -20.703 1 97.69 311 LYS A O 1
ATOM 2299 N N . THR A 1 312 ? -20.625 -35.219 -22.938 1 97.31 312 THR A N 1
ATOM 2300 C CA . THR A 1 312 ? -20.078 -33.906 -23.094 1 97.31 312 THR A CA 1
ATOM 2301 C C . THR A 1 312 ? -21.141 -32.938 -23.672 1 97.31 312 THR A C 1
ATOM 2303 O O . THR A 1 312 ? -21.75 -33.25 -24.703 1 97.31 312 THR A O 1
ATOM 2306 N N . TYR A 1 313 ? -21.391 -31.891 -22.953 1 96.94 313 TYR A N 1
ATOM 2307 C CA . TYR A 1 313 ? -22.281 -30.844 -23.422 1 96.94 313 TYR A CA 1
ATOM 2308 C C . TYR A 1 313 ? -21.531 -29.516 -23.547 1 96.94 313 TYR A C 1
ATOM 2310 O O . TYR A 1 313 ? -20.703 -29.172 -22.703 1 96.94 313 TYR A O 1
ATOM 2318 N N . ALA A 1 314 ? -21.75 -28.812 -24.641 1 96 314 ALA A N 1
ATOM 2319 C CA . ALA A 1 314 ? -21.172 -27.484 -24.844 1 96 314 ALA A CA 1
ATOM 2320 C C . ALA A 1 314 ? -22.234 -26.469 -25.234 1 96 314 ALA A C 1
ATOM 2322 O O . ALA A 1 314 ? -23.156 -26.781 -25.969 1 96 314 ALA A O 1
ATOM 2323 N N . ALA A 1 315 ? -22.094 -25.375 -24.641 1 93.44 315 ALA A N 1
ATOM 2324 C CA . ALA A 1 315 ? -22.891 -24.219 -25.016 1 93.44 315 ALA A CA 1
ATOM 2325 C C . ALA A 1 315 ? -22.016 -23 -25.281 1 93.44 315 ALA A C 1
ATOM 2327 O O . ALA A 1 315 ? -21.031 -22.766 -24.578 1 93.44 315 ALA A O 1
ATOM 2328 N N . GLY A 1 316 ? -22.297 -22.219 -26.312 1 91.81 316 GLY A N 1
ATOM 2329 C CA . GLY A 1 316 ? -21.5 -21.109 -26.797 1 91.81 316 GLY A CA 1
ATOM 2330 C C . GLY A 1 316 ? -21.172 -21.219 -28.281 1 91.81 316 GLY A C 1
ATOM 2331 O O . GLY A 1 316 ? -21.984 -21.719 -29.062 1 91.81 316 GLY A O 1
ATOM 2332 N N . HIS A 1 317 ? -20.016 -20.703 -28.625 1 92.31 317 HIS A N 1
ATOM 2333 C CA . HIS A 1 317 ? -19.578 -20.812 -30.016 1 92.31 317 HIS A CA 1
ATOM 2334 C C . HIS A 1 317 ? -18.906 -22.156 -30.281 1 92.31 317 HIS A C 1
ATOM 2336 O O . HIS A 1 317 ? -17.703 -22.312 -30.031 1 92.31 317 HIS A O 1
ATOM 2342 N N . ILE A 1 318 ? -19.656 -23.016 -30.828 1 91.94 318 ILE A N 1
ATOM 2343 C CA . ILE A 1 318 ? -19.156 -24.344 -31.156 1 91.94 318 ILE A CA 1
ATOM 2344 C C . ILE A 1 318 ? -18.734 -24.375 -32.625 1 91.94 318 ILE A C 1
ATOM 2346 O O . ILE A 1 318 ? -19.516 -24.031 -33.5 1 91.94 318 ILE A O 1
ATOM 2350 N N . PHE A 1 319 ? -17.531 -24.734 -32.781 1 87.31 319 PHE A N 1
ATOM 2351 C CA . PHE A 1 319 ? -16.953 -24.688 -34.125 1 87.31 319 PHE A CA 1
ATOM 2352 C C . PHE A 1 319 ? -17.781 -25.516 -35.094 1 87.31 319 PHE A C 1
ATOM 2354 O O . PHE A 1 319 ? -18.109 -26.672 -34.812 1 87.31 319 PHE A O 1
ATOM 2361 N N . ARG A 1 320 ? -18.156 -24.953 -36.219 1 79.75 320 ARG A N 1
ATOM 2362 C CA . ARG A 1 320 ? -18.812 -25.5 -37.406 1 79.75 320 ARG A CA 1
ATOM 2363 C C . ARG A 1 320 ? -20.234 -25.938 -37.062 1 79.75 320 ARG A C 1
ATOM 2365 O O . ARG A 1 320 ? -20.766 -26.859 -37.688 1 79.75 320 ARG A O 1
ATOM 2372 N N . THR A 1 321 ? -20.719 -25.5 -36 1 81.19 321 THR A N 1
ATOM 2373 C CA . THR A 1 321 ? -22.141 -25.703 -35.719 1 81.19 321 THR A CA 1
ATOM 2374 C C . THR A 1 321 ? -22.828 -24.391 -35.375 1 81.19 321 THR A C 1
ATOM 2376 O O . THR A 1 321 ? -22.172 -23.453 -34.906 1 81.19 321 THR A O 1
ATOM 2379 N N . SER A 1 322 ? -24.062 -24.281 -35.719 1 76.94 322 SER A N 1
ATOM 2380 C CA . SER A 1 322 ? -24.844 -23.094 -35.406 1 76.94 322 SER A CA 1
ATOM 2381 C C . SER A 1 322 ? -25.578 -23.25 -34.062 1 76.94 322 SER A C 1
ATOM 2383 O O . SER A 1 322 ? -26.172 -22.297 -33.562 1 76.94 322 SER A O 1
ATOM 2385 N N . ALA A 1 323 ? -25.375 -24.406 -33.531 1 79.81 323 ALA A N 1
ATOM 2386 C CA . ALA A 1 323 ? -26.031 -24.641 -32.25 1 79.81 323 ALA A CA 1
ATOM 2387 C C . ALA A 1 323 ? -25.391 -23.828 -31.125 1 79.81 323 ALA A C 1
ATOM 2389 O O . ALA A 1 323 ? -24.156 -23.688 -31.094 1 79.81 323 ALA A O 1
ATOM 2390 N N . SER A 1 324 ? -26.281 -23.328 -30.297 1 81.5 324 SER A N 1
ATOM 2391 C CA . SER A 1 324 ? -25.766 -22.578 -29.156 1 81.5 324 SER A CA 1
ATOM 2392 C C . SER A 1 324 ? -25.562 -23.469 -27.953 1 81.5 324 SER A C 1
ATOM 2394 O O . SER A 1 324 ? -25.016 -23.031 -26.938 1 81.5 324 SER A O 1
ATOM 2396 N N . GLY A 1 325 ? -26.062 -24.734 -28.094 1 90.19 325 GLY A N 1
ATOM 2397 C CA . GLY A 1 325 ? -25.906 -25.766 -27.078 1 90.19 325 GLY A CA 1
ATOM 2398 C C . GLY A 1 325 ? -26.281 -27.156 -27.578 1 90.19 325 GLY A C 1
ATOM 2399 O O . GLY A 1 325 ? -27.344 -27.344 -28.172 1 90.19 325 GLY A O 1
ATOM 2400 N N . THR A 1 326 ? -25.297 -28.016 -27.422 1 93.62 326 THR A N 1
ATOM 2401 C CA . THR A 1 326 ? -25.547 -29.359 -27.922 1 93.62 326 THR A CA 1
ATOM 2402 C C . THR A 1 326 ? -24.688 -30.391 -27.219 1 93.62 326 THR A C 1
ATOM 2404 O O . THR A 1 326 ? -23.672 -30.031 -26.609 1 93.62 326 THR A O 1
ATOM 2407 N N . LEU A 1 327 ? -25.156 -31.594 -27.172 1 95.19 327 LEU A N 1
ATOM 2408 C CA . LEU A 1 327 ? -24.328 -32.719 -26.766 1 95.19 327 LEU A CA 1
ATOM 2409 C C . LEU A 1 327 ? -23.281 -33.031 -27.828 1 95.19 327 LEU A C 1
ATOM 2411 O O . LEU A 1 327 ? -23.578 -33.031 -29.031 1 95.19 327 LEU A O 1
ATOM 2415 N N . LEU A 1 328 ? -22.125 -33.156 -27.391 1 94.56 328 LEU A N 1
ATOM 2416 C CA . LEU A 1 328 ? -21.031 -33.562 -28.266 1 94.56 328 LEU A CA 1
ATOM 2417 C C . LEU A 1 328 ? -20.688 -35.031 -28.062 1 94.56 328 LEU A C 1
ATOM 2419 O O . LEU A 1 328 ? -21.141 -35.656 -27.094 1 94.56 328 LEU A O 1
ATOM 2423 N N . ARG A 1 329 ? -19.922 -35.562 -29.062 1 92.25 329 ARG A N 1
ATOM 2424 C CA . ARG A 1 329 ? -19.297 -36.844 -28.781 1 92.25 329 ARG A CA 1
ATOM 2425 C C . ARG A 1 329 ? -18.469 -36.781 -27.5 1 92.25 329 ARG A C 1
ATOM 2427 O O . ARG A 1 329 ? -17.75 -35.812 -27.266 1 92.25 329 ARG A O 1
ATOM 2434 N N . TYR A 1 330 ? -18.734 -37.844 -26.75 1 93.31 330 TYR A N 1
ATOM 2435 C CA . TYR A 1 330 ? -17.984 -37.844 -25.5 1 93.31 330 TYR A CA 1
ATOM 2436 C C . TYR A 1 330 ? -16.484 -37.812 -25.75 1 93.31 330 TYR A C 1
ATOM 2438 O O . TYR A 1 330 ? -15.984 -38.531 -26.625 1 93.31 330 TYR A O 1
ATOM 2446 N N . THR A 1 331 ? -15.781 -37.094 -25.078 1 88.94 331 THR A N 1
ATOM 2447 C CA . THR A 1 331 ? -14.352 -36.844 -25.25 1 88.94 331 THR A CA 1
ATOM 2448 C C . THR A 1 331 ? -13.562 -38.156 -25.062 1 88.94 331 THR A C 1
ATOM 2450 O O . THR A 1 331 ? -13.805 -38.906 -24.109 1 88.94 331 THR A O 1
ATOM 2453 N N . LYS A 1 332 ? -12.617 -38.375 -25.969 1 87.12 332 LYS A N 1
ATOM 2454 C CA . LYS A 1 332 ? -11.703 -39.5 -25.828 1 87.12 332 LYS A CA 1
ATOM 2455 C C . LYS A 1 332 ? -10.664 -39.25 -24.75 1 87.12 332 LYS A C 1
ATOM 2457 O O . LYS A 1 332 ? -9.93 -38.25 -24.812 1 87.12 332 LYS A O 1
ATOM 2462 N N . ARG A 1 333 ? -10.516 -40.094 -23.781 1 93.5 333 ARG A N 1
ATOM 2463 C CA . ARG A 1 333 ? -9.68 -39.812 -22.625 1 93.5 333 ARG A CA 1
ATOM 2464 C C . ARG A 1 333 ? -8.477 -40.75 -22.578 1 93.5 333 ARG A C 1
ATOM 2466 O O . ARG A 1 333 ? -7.422 -40.375 -22.047 1 93.5 333 ARG A O 1
ATOM 2473 N N . GLY A 1 334 ? -8.609 -41.938 -23.125 1 87.94 334 GLY A N 1
ATOM 2474 C CA . GLY A 1 334 ? -7.5 -42.844 -23.203 1 87.94 334 GLY A CA 1
ATOM 2475 C C . GLY A 1 334 ? -6.891 -43.188 -21.859 1 87.94 334 GLY A C 1
ATOM 2476 O O . GLY A 1 334 ? -7.605 -43.5 -20.906 1 87.94 334 GLY A O 1
ATOM 2477 N N . ASN A 1 335 ? -5.527 -43.125 -21.781 1 89.5 335 ASN A N 1
ATOM 2478 C CA . ASN A 1 335 ? -4.754 -43.469 -20.594 1 89.5 335 ASN A CA 1
ATOM 2479 C C . ASN A 1 335 ? -4.711 -42.344 -19.594 1 89.5 335 ASN A C 1
ATOM 2481 O O . ASN A 1 335 ? -4 -42.406 -18.594 1 89.5 335 ASN A O 1
ATOM 2485 N N . LEU A 1 336 ? -5.461 -41.312 -19.781 1 97.62 336 LEU A N 1
ATOM 2486 C CA . LEU A 1 336 ? -5.402 -40.125 -18.938 1 97.62 336 LEU A CA 1
ATOM 2487 C C . LEU A 1 336 ? -6.293 -40.281 -17.719 1 97.62 336 LEU A C 1
ATOM 2489 O O . LEU A 1 336 ? -6.246 -39.438 -16.797 1 97.62 336 LEU A O 1
ATOM 2493 N N . VAL A 1 337 ? -7.102 -41.312 -17.656 1 97.31 337 VAL A N 1
ATOM 2494 C CA . VAL A 1 337 ? -8.109 -41.438 -16.609 1 97.31 337 VAL A CA 1
ATOM 2495 C C . VAL A 1 337 ? -7.629 -42.438 -15.555 1 97.31 337 VAL A C 1
ATOM 2497 O O . VAL A 1 337 ? -6.762 -43.281 -15.828 1 97.31 337 VAL A O 1
ATOM 2500 N N . ASP A 1 338 ? -8.125 -42.344 -14.43 1 96.12 338 ASP A N 1
ATOM 2501 C CA . ASP A 1 338 ? -7.906 -43.344 -13.375 1 96.12 338 ASP A CA 1
ATOM 2502 C C . ASP A 1 338 ? -8.922 -44.469 -13.461 1 96.12 338 ASP A C 1
ATOM 2504 O O . ASP A 1 338 ? -9.609 -44.625 -14.477 1 96.12 338 ASP A O 1
ATOM 2508 N N . SER A 1 339 ? -8.898 -45.312 -12.43 1 93.69 339 SER A N 1
ATOM 2509 C CA . SER A 1 339 ? -9.734 -46.531 -12.469 1 93.69 339 SER A CA 1
ATOM 2510 C C . SER A 1 339 ? -11.219 -46.156 -12.453 1 93.69 339 SER A C 1
ATOM 2512 O O . SER A 1 339 ? -12.055 -46.969 -12.875 1 93.69 339 SER A O 1
ATOM 2514 N N . SER A 1 340 ? -11.57 -44.938 -12.047 1 92.81 340 SER A N 1
ATOM 2515 C CA . SER A 1 340 ? -12.961 -44.531 -11.984 1 92.81 340 SER A CA 1
ATOM 2516 C C . SER A 1 340 ? -13.414 -43.938 -13.312 1 92.81 340 SER A C 1
ATOM 2518 O O . SER A 1 340 ? -14.602 -43.625 -13.5 1 92.81 340 SER A O 1
ATOM 2520 N N . GLY A 1 341 ? -12.477 -43.688 -14.141 1 94.56 341 GLY A N 1
ATOM 2521 C CA . GLY A 1 341 ? -12.789 -43.062 -15.422 1 94.56 341 GLY A CA 1
ATOM 2522 C C . GLY A 1 341 ? -12.672 -41.562 -15.414 1 94.56 341 GLY A C 1
ATOM 2523 O O . GLY A 1 341 ? -12.922 -40.906 -16.422 1 94.56 341 GLY A O 1
ATOM 2524 N N . ARG A 1 342 ? -12.375 -41 -14.266 1 97.44 342 ARG A N 1
ATOM 2525 C CA . ARG A 1 342 ? -12.094 -39.562 -14.172 1 97.44 342 ARG A CA 1
ATOM 2526 C C . ARG A 1 342 ? -10.641 -39.281 -14.531 1 97.44 342 ARG A C 1
ATOM 2528 O O . ARG A 1 342 ? -9.781 -40.156 -14.414 1 97.44 342 ARG A O 1
ATOM 2535 N N . TYR A 1 343 ? -10.461 -38.062 -15.117 1 98.44 343 TYR A N 1
ATOM 2536 C CA . TYR A 1 343 ? -9.07 -37.688 -15.328 1 98.44 343 TYR A CA 1
ATOM 2537 C C . TYR A 1 343 ? -8.266 -37.844 -14.047 1 98.44 343 TYR A C 1
ATOM 2539 O O . TYR A 1 343 ? -8.719 -37.469 -12.961 1 98.44 343 TYR A O 1
ATOM 2547 N N . PHE A 1 344 ? -7.078 -38.406 -14.164 1 98.12 344 PHE A N 1
ATOM 2548 C CA . PHE A 1 344 ? -6.215 -38.656 -13.016 1 98.12 344 PHE A CA 1
ATOM 2549 C C . PHE A 1 344 ? -5.793 -37.344 -12.352 1 98.12 344 PHE A C 1
ATOM 2551 O O . PHE A 1 344 ? -5.512 -36.375 -13.031 1 98.12 344 PHE A O 1
ATOM 2558 N N . SER A 1 345 ? -5.828 -37.344 -11.031 1 97.31 345 SER A N 1
ATOM 2559 C CA . SER A 1 345 ? -5.309 -36.25 -10.242 1 97.31 345 SER A CA 1
ATOM 2560 C C . SER A 1 345 ? -4.52 -36.75 -9.039 1 97.31 345 SER A C 1
ATOM 2562 O O . SER A 1 345 ? -4.742 -37.844 -8.562 1 97.31 345 SER A O 1
ATOM 2564 N N . LYS A 1 346 ? -3.566 -35.906 -8.703 1 97.38 346 LYS A N 1
ATOM 2565 C CA . LYS A 1 346 ? -2.707 -36.219 -7.566 1 97.38 346 LYS A CA 1
ATOM 2566 C C . LYS A 1 346 ? -2.604 -35.031 -6.605 1 97.38 346 LYS A C 1
ATOM 2568 O O . LYS A 1 346 ? -2.283 -33.938 -7.016 1 97.38 346 LYS A O 1
ATOM 2573 N N . GLU A 1 347 ? -2.861 -35.281 -5.332 1 96.5 347 GLU A N 1
ATOM 2574 C CA . GLU A 1 347 ? -2.715 -34.25 -4.312 1 96.5 347 GLU A CA 1
ATOM 2575 C C . GLU A 1 347 ? -1.243 -33.938 -4.059 1 96.5 347 GLU A C 1
ATOM 2577 O O . GLU A 1 347 ? -0.378 -34.812 -4.227 1 96.5 347 GLU A O 1
ATOM 2582 N N . LEU A 1 348 ? -1.009 -32.75 -3.65 1 97.56 348 LEU A N 1
ATOM 2583 C CA . LEU A 1 348 ? 0.344 -32.375 -3.256 1 97.56 348 LEU A CA 1
ATOM 2584 C C . LEU A 1 348 ? 0.872 -33.312 -2.162 1 97.56 348 LEU A C 1
ATOM 2586 O O . LEU A 1 348 ? 0.255 -33.438 -1.102 1 97.56 348 LEU A O 1
ATOM 2590 N N . PRO A 1 349 ? 1.998 -33.938 -2.443 1 97.31 349 PRO A N 1
ATOM 2591 C CA . PRO A 1 349 ? 2.578 -34.75 -1.388 1 97.31 349 PRO A CA 1
ATOM 2592 C C . PRO A 1 349 ? 3.047 -33.938 -0.184 1 97.31 349 PRO A C 1
ATOM 2594 O O . PRO A 1 349 ? 3.775 -32.969 -0.345 1 97.31 349 PRO A O 1
ATOM 2597 N N . GLN A 1 350 ? 2.631 -34.406 0.984 1 95.88 350 GLN A N 1
ATOM 2598 C CA . GLN A 1 350 ? 3.01 -33.719 2.213 1 95.88 350 GLN A CA 1
ATOM 2599 C C . GLN A 1 350 ? 3.877 -34.594 3.098 1 95.88 350 GLN A C 1
ATOM 2601 O O . GLN A 1 350 ? 4.484 -34.125 4.062 1 95.88 350 GLN A O 1
ATOM 2606 N N . TYR A 1 351 ? 3.889 -35.844 2.816 1 97 351 TYR A N 1
ATOM 2607 C CA . TYR A 1 351 ? 4.715 -36.844 3.484 1 97 351 TYR A CA 1
ATOM 2608 C C . TYR A 1 351 ? 4.391 -36.938 4.973 1 97 351 TYR A C 1
ATOM 2610 O O . TYR A 1 351 ? 5.289 -37.031 5.805 1 97 351 TYR A O 1
ATOM 2618 N N . GLU A 1 352 ? 3.146 -36.719 5.25 1 94.75 352 GLU A N 1
ATOM 2619 C CA . GLU A 1 352 ? 2.701 -36.656 6.637 1 94.75 352 GLU A CA 1
ATOM 2620 C C . GLU A 1 352 ? 2.873 -38.031 7.32 1 94.75 352 GLU A C 1
ATOM 2622 O O . GLU A 1 352 ? 2.865 -38.125 8.555 1 94.75 352 GLU A O 1
ATOM 2627 N N . GLN A 1 353 ? 3.041 -39.125 6.543 1 94.06 353 GLN A N 1
ATOM 2628 C CA . GLN A 1 353 ? 3.17 -40.469 7.102 1 94.06 353 GLN A CA 1
ATOM 2629 C C . GLN A 1 353 ? 4.621 -40.75 7.469 1 94.06 353 GLN A C 1
ATOM 2631 O O . GLN A 1 353 ? 4.91 -41.812 8.047 1 94.06 353 GLN A O 1
ATOM 2636 N N . TYR A 1 354 ? 5.559 -39.875 7.168 1 96.31 354 TYR A N 1
ATOM 2637 C CA . TYR A 1 354 ? 6.977 -40.125 7.402 1 96.31 354 TYR A CA 1
ATOM 2638 C C . TYR A 1 354 ? 7.484 -39.281 8.578 1 96.31 354 TYR A C 1
ATOM 2640 O O . TYR A 1 354 ? 7.102 -38.125 8.75 1 96.31 354 TYR A O 1
ATOM 2648 N N . PRO A 1 355 ? 8.336 -39.906 9.422 1 95.88 355 PRO A N 1
ATOM 2649 C CA . PRO A 1 355 ? 9 -39.125 10.484 1 95.88 355 PRO A CA 1
ATOM 2650 C C . PRO A 1 355 ? 10.094 -38.219 9.953 1 95.88 355 PRO A C 1
ATOM 2652 O O . PRO A 1 355 ? 10.508 -38.344 8.797 1 95.88 355 PRO A O 1
ATOM 2655 N N . VAL A 1 356 ? 10.516 -37.375 10.797 1 96.69 356 VAL A N 1
ATOM 2656 C CA . VAL A 1 356 ? 11.539 -36.438 10.398 1 96.69 356 VAL A CA 1
ATOM 2657 C C . VAL A 1 356 ? 12.812 -37.156 9.977 1 96.69 356 VAL A C 1
ATOM 2659 O O . VAL A 1 356 ? 13.547 -36.688 9.102 1 96.69 356 VAL A O 1
ATOM 2662 N N . SER A 1 357 ? 13.094 -38.344 10.477 1 96.75 357 SER A N 1
ATOM 2663 C CA . SER A 1 357 ? 14.297 -39.125 10.164 1 96.75 357 SER A CA 1
ATOM 2664 C C . SER A 1 357 ? 14.289 -39.594 8.719 1 96.75 357 SER A C 1
ATOM 2666 O O . SER A 1 357 ? 15.312 -40.031 8.203 1 96.75 357 SER A O 1
ATOM 2668 N N . ALA A 1 358 ? 13.109 -39.5 8.07 1 97.81 358 ALA A N 1
ATOM 2669 C CA . ALA A 1 358 ? 12.984 -39.906 6.68 1 97.81 358 ALA A CA 1
ATOM 2670 C C . ALA A 1 358 ? 13.492 -38.812 5.738 1 97.81 358 ALA A C 1
ATOM 2672 O O . ALA A 1 358 ? 13.555 -39.031 4.523 1 97.81 358 ALA A O 1
ATOM 2673 N N . PHE A 1 359 ? 13.891 -37.75 6.32 1 98.06 359 PHE A N 1
ATOM 2674 C CA . PHE A 1 359 ? 14.336 -36.625 5.508 1 98.06 359 PHE A CA 1
ATOM 2675 C C . PHE A 1 359 ? 15.844 -36.438 5.621 1 98.06 359 PHE A C 1
ATOM 2677 O O . PHE A 1 359 ? 16.438 -36.719 6.66 1 98.06 359 PHE A O 1
ATOM 2684 N N . ALA A 1 360 ? 16.438 -35.938 4.539 1 98.31 360 ALA A N 1
ATOM 2685 C CA . ALA A 1 360 ? 17.844 -35.531 4.539 1 98.31 360 ALA A CA 1
ATOM 2686 C C . ALA A 1 360 ? 18.031 -34.219 3.781 1 98.31 360 ALA A C 1
ATOM 2688 O O . ALA A 1 360 ? 17.562 -34.094 2.645 1 98.31 360 ALA A O 1
ATOM 2689 N N . SER A 1 361 ? 18.656 -33.312 4.441 1 97.94 361 SER A N 1
ATOM 2690 C CA . SER A 1 361 ? 18.906 -32.031 3.84 1 97.94 361 SER A CA 1
ATOM 2691 C C . SER A 1 361 ? 20.047 -32.062 2.836 1 97.94 361 SER A C 1
ATOM 2693 O O . SER A 1 361 ? 21.047 -32.75 3.064 1 97.94 361 SER A O 1
ATOM 2695 N N . VAL A 1 362 ? 19.938 -31.281 1.749 1 98.5 362 VAL A N 1
ATOM 2696 C CA . VAL A 1 362 ? 21.031 -31.172 0.802 1 98.5 362 VAL A CA 1
ATOM 2697 C C . VAL A 1 362 ? 22.219 -30.484 1.474 1 98.5 362 VAL A C 1
ATOM 2699 O O . VAL A 1 362 ? 23.375 -30.672 1.058 1 98.5 362 VAL A O 1
ATOM 2702 N N . LYS A 1 363 ? 21.922 -29.75 2.455 1 97.62 363 LYS A N 1
ATOM 2703 C CA . LYS A 1 363 ? 23.016 -29.047 3.145 1 97.62 363 LYS A CA 1
ATOM 2704 C C . LYS A 1 363 ? 23.844 -30.031 3.971 1 97.62 363 LYS A C 1
ATOM 2706 O O . LYS A 1 363 ? 25.031 -29.797 4.199 1 97.62 363 LYS A O 1
ATOM 2711 N N . SER A 1 364 ? 23.25 -31.109 4.414 1 96.81 364 SER A N 1
ATOM 2712 C CA . SER A 1 364 ? 24.016 -32.156 5.074 1 96.81 364 SER A CA 1
ATOM 2713 C C . SER A 1 364 ? 25.016 -32.781 4.117 1 96.81 364 SER A C 1
ATOM 2715 O O . SER A 1 364 ? 26 -33.406 4.551 1 96.81 364 SER A O 1
ATOM 2717 N N . ALA A 1 365 ? 24.766 -32.656 2.803 1 97.75 365 ALA A N 1
ATOM 2718 C CA . ALA A 1 365 ? 25.672 -33.156 1.783 1 97.75 365 ALA A CA 1
ATOM 2719 C C . ALA A 1 365 ? 26.641 -32.094 1.308 1 97.75 365 ALA A C 1
ATOM 2721 O O . ALA A 1 365 ? 27.453 -32.312 0.403 1 97.75 365 ALA A O 1
ATOM 2722 N N . GLY A 1 366 ? 26.531 -30.922 1.832 1 98.12 366 GLY A N 1
ATOM 2723 C CA . GLY A 1 366 ? 27.547 -29.906 1.563 1 98.12 366 GLY A CA 1
ATOM 2724 C C . GLY A 1 366 ? 27.016 -28.75 0.729 1 98.12 366 GLY A C 1
ATOM 2725 O O . GLY A 1 366 ? 27.734 -27.766 0.501 1 98.12 366 GLY A O 1
ATOM 2726 N N . ALA A 1 367 ? 25.75 -28.797 0.311 1 98.62 367 ALA A N 1
ATOM 2727 C CA . ALA A 1 367 ? 25.203 -27.672 -0.438 1 98.62 367 ALA A CA 1
ATOM 2728 C C . ALA A 1 367 ? 25.062 -26.438 0.445 1 98.62 367 ALA A C 1
ATOM 2730 O O . ALA A 1 367 ? 24.719 -26.531 1.623 1 98.62 367 ALA A O 1
ATOM 2731 N N . LYS A 1 368 ? 25.312 -25.266 -0.119 1 97.88 368 LYS A N 1
ATOM 2732 C CA . LYS A 1 368 ? 25.297 -24.047 0.682 1 97.88 368 LYS A CA 1
ATOM 2733 C C . LYS A 1 368 ? 24.016 -23.25 0.456 1 97.88 368 LYS A C 1
ATOM 2735 O O . LYS A 1 368 ? 23.484 -22.656 1.388 1 97.88 368 LYS A O 1
ATOM 2740 N N . GLY A 1 369 ? 23.531 -23.203 -0.749 1 97.19 369 GLY A N 1
ATOM 2741 C CA . GLY A 1 369 ? 22.359 -22.422 -1.087 1 97.19 369 GLY A CA 1
ATOM 2742 C C . GLY A 1 369 ? 22.562 -20.938 -0.906 1 97.19 369 GLY A C 1
ATOM 2743 O O . GLY A 1 369 ? 21.609 -20.203 -0.632 1 97.19 369 GLY A O 1
ATOM 2744 N N . ASP A 1 370 ? 23.844 -20.391 -1.052 1 96.19 370 ASP A N 1
ATOM 2745 C CA . ASP A 1 370 ? 24.172 -19.016 -0.708 1 96.19 370 ASP A CA 1
ATOM 2746 C C . ASP A 1 370 ? 24.188 -18.125 -1.95 1 96.19 370 ASP A C 1
ATOM 2748 O O . ASP A 1 370 ? 24.547 -16.953 -1.874 1 96.19 370 ASP A O 1
ATOM 2752 N N . GLY A 1 371 ? 23.844 -18.688 -3.119 1 95.38 371 GLY A N 1
ATOM 2753 C CA . GLY A 1 371 ? 23.766 -17.922 -4.355 1 95.38 371 GLY A CA 1
ATOM 2754 C C . GLY A 1 371 ? 25.141 -17.625 -4.938 1 95.38 371 GLY A C 1
ATOM 2755 O O . GLY A 1 371 ? 25.25 -16.844 -5.887 1 95.38 371 GLY A O 1
ATOM 2756 N N . ALA A 1 372 ? 26.172 -18.234 -4.371 1 95.5 372 ALA A N 1
ATOM 2757 C CA . ALA A 1 372 ? 27.531 -17.953 -4.824 1 95.5 372 ALA A CA 1
ATOM 2758 C C . ALA A 1 372 ? 28.312 -19.234 -5.066 1 95.5 372 ALA A C 1
ATOM 2760 O O . ALA A 1 372 ? 29 -19.375 -6.078 1 95.5 372 ALA A O 1
ATOM 2761 N N . THR A 1 373 ? 28.188 -20.188 -4.133 1 97.5 373 THR A N 1
ATOM 2762 C CA . THR A 1 373 ? 28.906 -21.453 -4.199 1 97.5 373 THR A CA 1
ATOM 2763 C C . THR A 1 373 ? 28.281 -22.375 -5.238 1 97.5 373 THR A C 1
ATOM 2765 O O . THR A 1 373 ? 27.047 -22.453 -5.344 1 97.5 373 THR A O 1
ATOM 2768 N N . ASP A 1 374 ? 29.125 -23.016 -6.098 1 98.5 374 ASP A N 1
ATOM 2769 C CA . ASP A 1 374 ? 28.641 -24.078 -6.977 1 98.5 374 ASP A CA 1
ATOM 2770 C C . ASP A 1 374 ? 28.219 -25.297 -6.172 1 98.5 374 ASP A C 1
ATOM 2772 O O . ASP A 1 374 ? 29.047 -26.016 -5.625 1 98.5 374 ASP A O 1
ATOM 2776 N N . ASP A 1 375 ? 26.969 -25.594 -6.195 1 98.81 375 ASP A N 1
ATOM 2777 C CA . ASP A 1 375 ? 26.406 -26.656 -5.363 1 98.81 375 ASP A CA 1
ATOM 2778 C C . ASP A 1 375 ? 26.203 -27.938 -6.172 1 98.81 375 ASP A C 1
ATOM 2780 O O . ASP A 1 375 ? 25.547 -28.875 -5.703 1 98.81 375 ASP A O 1
ATOM 2784 N N . THR A 1 376 ? 26.719 -28.016 -7.398 1 98.81 376 THR A N 1
ATOM 2785 C CA . THR A 1 376 ? 26.438 -29.109 -8.328 1 98.81 376 THR A CA 1
ATOM 2786 C C . THR A 1 376 ? 26.766 -30.453 -7.699 1 98.81 376 THR A C 1
ATOM 2788 O O . THR A 1 376 ? 25.906 -31.328 -7.609 1 98.81 376 THR A O 1
ATOM 2791 N N . ALA A 1 377 ? 27.969 -30.594 -7.227 1 98.69 377 ALA A N 1
ATOM 2792 C CA . ALA A 1 377 ? 28.422 -31.875 -6.711 1 98.69 377 ALA A CA 1
ATOM 2793 C C . ALA A 1 377 ? 27.656 -32.281 -5.461 1 98.69 377 ALA A C 1
ATOM 2795 O O . ALA A 1 377 ? 27.25 -33.438 -5.312 1 98.69 377 ALA A O 1
ATOM 2796 N N . ALA A 1 378 ? 27.438 -31.344 -4.582 1 98.81 378 ALA A N 1
ATOM 2797 C CA . ALA A 1 378 ? 26.734 -31.609 -3.326 1 98.81 378 ALA A CA 1
ATOM 2798 C C . ALA A 1 378 ? 25.297 -32.062 -3.58 1 98.81 378 ALA A C 1
ATOM 2800 O O . ALA A 1 378 ? 24.828 -33 -2.971 1 98.81 378 ALA A O 1
ATOM 2801 N N . ILE A 1 379 ? 24.641 -31.391 -4.488 1 98.88 379 ILE A N 1
ATOM 2802 C CA . ILE A 1 379 ? 23.25 -31.719 -4.801 1 98.88 379 ILE A CA 1
ATOM 2803 C C . ILE A 1 379 ? 23.188 -33.094 -5.477 1 98.88 379 ILE A C 1
ATOM 2805 O O . ILE A 1 379 ? 22.344 -33.906 -5.121 1 98.88 379 ILE A O 1
ATOM 2809 N N . GLN A 1 380 ? 24.094 -33.312 -6.469 1 98.81 380 GLN A N 1
ATOM 2810 C CA . GLN A 1 380 ? 24.094 -34.594 -7.152 1 98.81 380 GLN A CA 1
ATOM 2811 C C . GLN A 1 380 ? 24.297 -35.75 -6.168 1 98.81 380 GLN A C 1
ATOM 2813 O O . GLN A 1 380 ? 23.594 -36.75 -6.23 1 98.81 380 GLN A O 1
ATOM 2818 N N . GLN A 1 381 ? 25.219 -35.531 -5.266 1 98.56 381 GLN A N 1
ATOM 2819 C CA . GLN A 1 381 ? 25.5 -36.594 -4.273 1 98.56 381 GLN A CA 1
ATOM 2820 C C . GLN A 1 381 ? 24.297 -36.812 -3.375 1 98.56 381 GLN A C 1
ATOM 2822 O O . GLN A 1 381 ? 23.953 -37.969 -3.078 1 98.56 381 GLN A O 1
ATOM 2827 N N . ALA A 1 382 ? 23.672 -35.812 -2.924 1 98.81 382 ALA A N 1
ATOM 2828 C CA . ALA A 1 382 ? 22.5 -35.938 -2.066 1 98.81 382 ALA A CA 1
ATOM 2829 C C . ALA A 1 382 ? 21.391 -36.719 -2.77 1 98.81 382 ALA A C 1
ATOM 2831 O O . ALA A 1 382 ? 20.781 -37.625 -2.178 1 98.81 382 ALA A O 1
ATOM 2832 N N . LEU A 1 383 ? 21.141 -36.438 -4.039 1 98.81 383 LEU A N 1
ATOM 2833 C CA . LEU A 1 383 ? 20.062 -37.062 -4.781 1 98.81 383 LEU A CA 1
ATOM 2834 C C . LEU A 1 383 ? 20.359 -38.531 -5.008 1 98.81 383 LEU A C 1
ATOM 2836 O O . LEU A 1 383 ? 19.484 -39.375 -4.875 1 98.81 383 LEU A O 1
ATOM 2840 N N . LEU A 1 384 ? 21.609 -38.844 -5.371 1 98.5 384 LEU A N 1
ATOM 2841 C CA . LEU A 1 384 ? 21.984 -40.219 -5.594 1 98.5 384 LEU A CA 1
ATOM 2842 C C . LEU A 1 384 ? 21.875 -41.031 -4.301 1 98.5 384 LEU A C 1
ATOM 2844 O O . LEU A 1 384 ? 21.375 -42.156 -4.305 1 98.5 384 LEU A O 1
ATOM 2848 N N . ARG A 1 385 ? 22.281 -40.406 -3.234 1 98.25 385 ARG A N 1
ATOM 2849 C CA . ARG A 1 385 ? 22.266 -41.094 -1.942 1 98.25 385 ARG A CA 1
ATOM 2850 C C . ARG A 1 385 ? 20.844 -41.281 -1.434 1 98.25 385 ARG A C 1
ATOM 2852 O O . ARG A 1 385 ? 20.531 -42.281 -0.806 1 98.25 385 ARG A O 1
ATOM 2859 N N . ASN A 1 386 ? 20 -40.344 -1.652 1 98.56 386 ASN A N 1
ATOM 2860 C CA . ASN A 1 386 ? 18.672 -40.312 -1.043 1 98.56 386 ASN A CA 1
ATOM 2861 C C . ASN A 1 386 ? 17.656 -41.094 -1.884 1 98.56 386 ASN A C 1
ATOM 2863 O O . ASN A 1 386 ? 16.578 -41.438 -1.397 1 98.56 386 ASN A O 1
ATOM 2867 N N . ALA A 1 387 ? 17.922 -41.281 -3.188 1 98.12 387 ALA A N 1
ATOM 2868 C CA . ALA A 1 387 ? 16.984 -42 -4.051 1 98.12 387 ALA A CA 1
ATOM 2869 C C . ALA A 1 387 ? 16.578 -43.344 -3.438 1 98.12 387 ALA A C 1
ATOM 2871 O O . ALA A 1 387 ? 17.422 -44.125 -3.004 1 98.12 387 ALA A O 1
ATOM 2872 N N . ASN A 1 388 ? 15.273 -43.594 -3.389 1 97.12 388 ASN A N 1
ATOM 2873 C CA . ASN A 1 388 ? 14.656 -44.781 -2.822 1 97.12 388 ASN A CA 1
ATOM 2874 C C . ASN A 1 388 ? 15.008 -44.938 -1.346 1 97.12 388 ASN A C 1
ATOM 2876 O O . ASN A 1 388 ? 14.867 -46.031 -0.79 1 97.12 388 ASN A O 1
ATOM 2880 N N . CYS A 1 389 ? 15.477 -43.938 -0.647 1 96.81 389 CYS A N 1
ATOM 2881 C CA . CYS A 1 389 ? 15.922 -44.031 0.739 1 96.81 389 CYS A CA 1
ATOM 2882 C C . CYS A 1 389 ? 15.359 -42.906 1.58 1 96.81 389 CYS A C 1
ATOM 2884 O O . CYS A 1 389 ? 14.68 -43.125 2.576 1 96.81 389 CYS A O 1
ATOM 2886 N N . LYS A 1 390 ? 15.625 -41.688 1.252 1 98.31 390 LYS A N 1
ATOM 2887 C CA . LYS A 1 390 ? 15.219 -40.5 2.002 1 98.31 390 LYS A CA 1
ATOM 2888 C C . LYS A 1 390 ? 14.492 -39.5 1.105 1 98.31 390 LYS A C 1
ATOM 2890 O O . LYS A 1 390 ? 14.625 -39.562 -0.119 1 98.31 390 LYS A O 1
ATOM 2895 N N . ILE A 1 391 ? 13.711 -38.688 1.767 1 98.56 391 ILE A N 1
ATOM 2896 C CA . ILE A 1 391 ? 13.164 -37.5 1.113 1 98.56 391 ILE A CA 1
ATOM 2897 C C . ILE A 1 391 ? 14.172 -36.344 1.176 1 98.56 391 ILE A C 1
ATOM 2899 O O . ILE A 1 391 ? 14.625 -35.969 2.26 1 98.56 391 ILE A O 1
ATOM 2903 N N . THR A 1 392 ? 14.57 -35.844 0.051 1 98.81 392 THR A N 1
ATOM 2904 C CA . THR A 1 392 ? 15.586 -34.781 -0.003 1 98.81 392 THR A CA 1
ATOM 2905 C C . THR A 1 392 ? 14.969 -33.406 0.276 1 98.81 392 THR A C 1
ATOM 2907 O O . THR A 1 392 ? 14.109 -32.969 -0.476 1 98.81 392 THR A O 1
ATOM 2910 N N . TYR A 1 393 ? 15.414 -32.781 1.379 1 98.62 393 TYR A N 1
ATOM 2911 C CA . TYR A 1 393 ? 14.914 -31.469 1.788 1 98.62 393 TYR A CA 1
ATOM 2912 C C . TYR A 1 393 ? 15.867 -30.375 1.364 1 98.62 393 TYR A C 1
ATOM 2914 O O . TYR A 1 393 ? 17.078 -30.469 1.581 1 98.62 393 TYR A O 1
ATOM 2922 N N . PHE A 1 394 ? 15.328 -29.344 0.704 1 98.75 394 PHE A N 1
ATOM 2923 C CA . PHE A 1 394 ? 16.078 -28.141 0.342 1 98.75 394 PHE A CA 1
ATOM 2924 C C . PHE A 1 394 ? 15.703 -26.984 1.246 1 98.75 394 PHE A C 1
ATOM 2926 O O . PHE A 1 394 ? 14.727 -26.266 0.98 1 98.75 394 PHE A O 1
ATOM 2933 N N . PRO A 1 395 ? 16.516 -26.734 2.352 1 98.25 395 PRO A N 1
ATOM 2934 C CA . PRO A 1 395 ? 16.266 -25.469 3.049 1 98.25 395 PRO A CA 1
ATOM 2935 C C . PRO A 1 395 ? 16.266 -24.266 2.109 1 98.25 395 PRO A C 1
ATOM 2937 O O . PRO A 1 395 ? 16.953 -24.281 1.081 1 98.25 395 PRO A O 1
ATOM 2940 N N . HIS A 1 396 ? 15.469 -23.281 2.471 1 98.06 396 HIS A N 1
ATOM 2941 C CA . HIS A 1 396 ? 15.422 -22.141 1.566 1 98.06 396 HIS A CA 1
ATOM 2942 C C . HIS A 1 396 ? 16.828 -21.656 1.223 1 98.06 396 HIS A C 1
ATOM 2944 O O . HIS A 1 396 ? 17.703 -21.594 2.096 1 98.06 396 HIS A O 1
ATOM 2950 N N . GLY A 1 397 ? 17.016 -21.281 0.013 1 97.44 397 GLY A N 1
ATOM 2951 C CA . GLY A 1 397 ? 18.266 -20.781 -0.507 1 97.44 397 GLY A CA 1
ATOM 2952 C C . GLY A 1 397 ? 18.297 -20.688 -2.021 1 97.44 397 GLY A C 1
ATOM 2953 O O . GLY A 1 397 ? 17.312 -21.031 -2.688 1 97.44 397 GLY A O 1
ATOM 2954 N N . ILE A 1 398 ? 19.375 -20.094 -2.477 1 98 398 ILE A N 1
ATOM 2955 C CA . ILE A 1 398 ? 19.672 -20.062 -3.904 1 98 398 ILE A CA 1
ATOM 2956 C C . ILE A 1 398 ? 20.859 -20.984 -4.211 1 98 398 ILE A C 1
ATOM 2958 O O . ILE A 1 398 ? 22 -20.672 -3.908 1 98 398 ILE A O 1
ATOM 2962 N N . TYR A 1 399 ? 20.562 -22.094 -4.824 1 98.69 399 TYR A N 1
ATOM 2963 C CA . TYR A 1 399 ? 21.562 -23.125 -5.109 1 98.69 399 TYR A CA 1
ATOM 2964 C C . TYR A 1 399 ? 22.047 -23.031 -6.555 1 98.69 399 TYR A C 1
ATOM 2966 O O . TYR A 1 399 ? 21.312 -23.406 -7.48 1 98.69 399 TYR A O 1
ATOM 2974 N N . LEU A 1 400 ? 23.297 -22.609 -6.672 1 98.56 400 LEU A N 1
ATOM 2975 C CA . LEU A 1 400 ? 23.859 -22.5 -8.008 1 98.56 400 LEU A CA 1
ATOM 2976 C C . LEU A 1 400 ? 24.406 -23.844 -8.492 1 98.56 400 LEU A C 1
ATOM 2978 O O . LEU A 1 400 ? 25.047 -24.562 -7.73 1 98.56 400 LEU A O 1
ATOM 2982 N N . VAL A 1 401 ? 24.078 -24.141 -9.727 1 98.81 401 VAL A N 1
ATOM 2983 C CA . VAL A 1 401 ? 24.641 -25.359 -10.312 1 98.81 401 VAL A CA 1
ATOM 2984 C C . VAL A 1 401 ? 25.266 -25.047 -11.664 1 98.81 401 VAL A C 1
ATOM 2986 O O . VAL A 1 401 ? 24.734 -24.234 -12.43 1 98.81 401 VAL A O 1
ATOM 2989 N N . THR A 1 402 ? 26.375 -25.688 -11.984 1 98.69 402 THR A N 1
ATOM 2990 C CA . THR A 1 402 ? 27.156 -25.344 -13.18 1 98.69 402 THR A CA 1
ATOM 2991 C C . THR A 1 402 ? 27.172 -26.516 -14.164 1 98.69 402 THR A C 1
ATOM 2993 O O . THR A 1 402 ? 27.844 -26.453 -15.195 1 98.69 402 THR A O 1
ATOM 2996 N N . ASP A 1 403 ? 26.5 -27.5 -13.805 1 98.56 403 ASP A N 1
ATOM 2997 C CA . ASP A 1 403 ? 26.359 -28.672 -14.68 1 98.56 403 ASP A CA 1
ATOM 2998 C C . ASP A 1 403 ? 25.016 -29.359 -14.445 1 98.56 403 ASP A C 1
ATOM 3000 O O . ASP A 1 403 ? 24.281 -29 -13.523 1 98.56 403 ASP A O 1
ATOM 3004 N N . THR A 1 404 ? 24.688 -30.297 -15.383 1 98.75 404 THR A N 1
ATOM 3005 C CA . THR A 1 404 ? 23.422 -31 -15.312 1 98.75 404 THR A CA 1
ATOM 3006 C C . THR A 1 404 ? 23.297 -31.781 -14.008 1 98.75 404 THR A C 1
ATOM 3008 O O . THR A 1 404 ? 24.234 -32.469 -13.602 1 98.75 404 THR A O 1
ATOM 3011 N N . ILE A 1 405 ? 22.219 -31.578 -13.32 1 98.94 405 ILE A N 1
ATOM 3012 C CA . ILE A 1 405 ? 21.844 -32.406 -12.18 1 98.94 405 ILE A CA 1
ATOM 3013 C C . ILE A 1 405 ? 20.953 -33.531 -12.633 1 98.94 405 ILE A C 1
ATOM 3015 O O . ILE A 1 405 ? 19.844 -33.312 -13.117 1 98.94 405 ILE A O 1
ATOM 3019 N N . TYR A 1 406 ? 21.422 -34.688 -12.477 1 98.88 406 TYR A N 1
ATOM 3020 C CA . TYR A 1 406 ? 20.641 -35.875 -12.766 1 98.88 406 TYR A CA 1
ATOM 3021 C C . TYR A 1 406 ? 19.781 -36.281 -11.562 1 98.88 406 TYR A C 1
ATOM 3023 O O . TYR A 1 406 ? 20.281 -36.438 -10.453 1 98.88 406 TYR A O 1
ATOM 3031 N N . VAL A 1 407 ? 18.484 -36.438 -11.727 1 98.94 407 VAL A N 1
ATOM 3032 C CA . VAL A 1 407 ? 17.547 -36.906 -10.711 1 98.94 407 VAL A CA 1
ATOM 3033 C C . VAL A 1 407 ? 17.172 -38.344 -10.977 1 98.94 407 VAL A C 1
ATOM 3035 O O . VAL A 1 407 ? 16.375 -38.656 -11.883 1 98.94 407 VAL A O 1
ATOM 3038 N N . PRO A 1 408 ? 17.562 -39.219 -10.203 1 98.75 408 PRO A N 1
ATOM 3039 C CA . PRO A 1 408 ? 17.312 -40.625 -10.477 1 98.75 408 PRO A CA 1
ATOM 3040 C C . PRO A 1 408 ? 15.914 -41.062 -10.055 1 98.75 408 PRO A C 1
ATOM 3042 O O . PRO A 1 408 ? 15.281 -40.406 -9.219 1 98.75 408 PRO A O 1
ATOM 3045 N N . PRO A 1 409 ? 15.445 -42.219 -10.664 1 98.62 409 PRO A N 1
ATOM 3046 C CA . PRO A 1 409 ? 14.211 -42.812 -10.117 1 98.62 409 PRO A CA 1
ATOM 3047 C C . PRO A 1 409 ? 14.289 -43.031 -8.609 1 98.62 409 PRO A C 1
ATOM 3049 O O . PRO A 1 409 ? 15.328 -43.438 -8.102 1 98.62 409 PRO A O 1
ATOM 3052 N N . GLY A 1 410 ? 13.156 -42.75 -7.914 1 98.56 410 GLY A N 1
ATOM 3053 C CA . GLY A 1 410 ? 13.102 -42.906 -6.469 1 98.56 410 GLY A CA 1
ATOM 3054 C C . GLY A 1 410 ? 13.352 -41.594 -5.73 1 98.56 410 GLY A C 1
ATOM 3055 O O . GLY A 1 410 ? 13.539 -41.594 -4.512 1 98.56 410 GLY A O 1
ATOM 3056 N N . SER A 1 411 ? 13.305 -40.531 -6.398 1 98.75 411 SER A N 1
ATOM 3057 C CA . SER A 1 411 ? 13.625 -39.25 -5.809 1 98.75 411 SER A CA 1
ATOM 3058 C C . SER A 1 411 ? 12.367 -38.531 -5.312 1 98.75 411 SER A C 1
ATOM 3060 O O . SER A 1 411 ? 11.367 -38.469 -6.027 1 98.75 411 SER A O 1
ATOM 3062 N N . ARG A 1 412 ? 12.375 -38.094 -4.027 1 98.62 412 ARG A N 1
ATOM 3063 C CA . ARG A 1 412 ? 11.414 -37.156 -3.453 1 98.62 412 ARG A CA 1
ATOM 3064 C C . ARG A 1 412 ? 12.102 -35.875 -2.99 1 98.62 412 ARG A C 1
ATOM 3066 O O . ARG A 1 412 ? 13 -35.938 -2.15 1 98.62 412 ARG A O 1
ATOM 3073 N N . ILE A 1 413 ? 11.656 -34.781 -3.553 1 98.81 413 ILE A N 1
ATOM 3074 C CA . ILE A 1 413 ? 12.32 -33.5 -3.324 1 98.81 413 ILE A CA 1
ATOM 3075 C C . ILE A 1 413 ? 11.32 -32.469 -2.783 1 98.81 413 ILE A C 1
ATOM 3077 O O . ILE A 1 413 ? 10.242 -32.281 -3.352 1 98.81 413 ILE A O 1
ATOM 3081 N N . VAL A 1 414 ? 11.648 -31.844 -1.657 1 98.44 414 VAL A N 1
ATOM 3082 C CA . VAL A 1 414 ? 10.797 -30.828 -1.055 1 98.44 414 VAL A CA 1
ATOM 3083 C C . VAL A 1 414 ? 11.602 -29.562 -0.789 1 98.44 414 VAL A C 1
ATOM 3085 O O . VAL A 1 414 ? 12.656 -29.609 -0.146 1 98.44 414 VAL A O 1
ATOM 3088 N N . GLY A 1 415 ? 11.094 -28.422 -1.29 1 98.44 415 GLY A N 1
ATOM 3089 C CA . GLY A 1 415 ? 11.719 -27.141 -1.02 1 98.44 415 GLY A CA 1
ATOM 3090 C C . GLY A 1 415 ? 11.016 -26.344 0.066 1 98.44 415 GLY A C 1
ATOM 3091 O O . GLY A 1 415 ? 9.844 -26.609 0.37 1 98.44 415 GLY A O 1
ATOM 3092 N N . GLU A 1 416 ? 11.789 -25.422 0.741 1 97.88 416 GLU A N 1
ATOM 3093 C CA . GLU A 1 416 ? 11.289 -24.469 1.734 1 97.88 416 GLU A CA 1
ATOM 3094 C C . GLU A 1 416 ? 11.039 -23.094 1.114 1 97.88 416 GLU A C 1
ATOM 3096 O O . GLU A 1 416 ? 11.977 -22.406 0.737 1 97.88 416 GLU A O 1
ATOM 3101 N N . VAL A 1 417 ? 9.734 -22.703 1.039 1 97.25 417 VAL A N 1
ATOM 3102 C CA . VAL A 1 417 ? 9.336 -21.422 0.456 1 97.25 417 VAL A CA 1
ATOM 3103 C C . VAL A 1 417 ? 10.055 -21.219 -0.874 1 97.25 417 VAL A C 1
ATOM 3105 O O . VAL A 1 417 ? 10.75 -20.219 -1.059 1 97.25 417 VAL A O 1
ATOM 3108 N N . TRP A 1 418 ? 9.93 -22.234 -1.757 1 97.56 418 TRP A N 1
ATOM 3109 C CA . TRP A 1 418 ? 10.398 -22.25 -3.137 1 97.56 418 TRP A CA 1
ATOM 3110 C C . TRP A 1 418 ? 11.914 -22.078 -3.195 1 97.56 418 TRP A C 1
ATOM 3112 O O . TRP A 1 418 ? 12.422 -21.188 -3.875 1 97.56 418 TRP A O 1
ATOM 3122 N N . SER A 1 419 ? 12.602 -23.016 -2.482 1 98.5 419 SER A N 1
ATOM 3123 C CA . SER A 1 419 ? 14.047 -23.109 -2.664 1 98.5 419 SER A CA 1
ATOM 3124 C C . SER A 1 419 ? 14.422 -23.156 -4.141 1 98.5 419 SER A C 1
ATOM 3126 O O . SER A 1 419 ? 13.75 -23.812 -4.938 1 98.5 419 SER A O 1
ATOM 3128 N N . THR A 1 420 ? 15.492 -22.453 -4.484 1 98.62 420 THR A N 1
ATOM 3129 C CA . THR A 1 420 ? 15.742 -22.219 -5.902 1 98.62 420 THR A CA 1
ATOM 3130 C C . THR A 1 420 ? 17.031 -22.922 -6.348 1 98.62 420 THR A C 1
ATOM 3132 O O . THR A 1 420 ? 18.078 -22.75 -5.734 1 98.62 420 THR A O 1
ATOM 3135 N N . ILE A 1 421 ? 16.938 -23.734 -7.316 1 98.88 421 ILE A N 1
ATOM 3136 C CA . ILE A 1 421 ? 18.125 -24.188 -8.047 1 98.88 421 ILE A CA 1
ATOM 3137 C C . ILE A 1 421 ? 18.297 -23.344 -9.305 1 98.88 421 ILE A C 1
ATOM 3139 O O . ILE A 1 421 ? 17.375 -23.188 -10.094 1 98.88 421 ILE A O 1
ATOM 3143 N N . SER A 1 422 ? 19.453 -22.844 -9.469 1 98.75 422 SER A N 1
ATOM 3144 C CA . SER A 1 422 ? 19.703 -21.875 -10.539 1 98.75 422 SER A CA 1
ATOM 3145 C C . SER A 1 422 ? 20.906 -22.281 -11.383 1 98.75 422 SER A C 1
ATOM 3147 O O . SER A 1 422 ? 21.984 -22.547 -10.852 1 98.75 422 SER A O 1
ATOM 3149 N N . ALA A 1 423 ? 20.656 -22.266 -12.727 1 98.81 423 ALA A N 1
ATOM 3150 C CA . ALA A 1 423 ? 21.719 -22.609 -13.656 1 98.81 423 ALA A CA 1
ATOM 3151 C C . ALA A 1 423 ? 22.766 -21.5 -13.742 1 98.81 423 ALA A C 1
ATOM 3153 O O . ALA A 1 423 ? 22.406 -20.312 -13.727 1 98.81 423 ALA A O 1
ATOM 3154 N N . SER A 1 424 ? 23.984 -21.953 -13.828 1 97.56 424 SER A N 1
ATOM 3155 C CA . SER A 1 424 ? 25.094 -21.016 -13.984 1 97.56 424 SER A CA 1
ATOM 3156 C C . SER A 1 424 ? 26.266 -21.672 -14.703 1 97.56 424 SER A C 1
ATOM 3158 O O . SER A 1 424 ? 26.391 -22.906 -14.703 1 97.56 424 SER A O 1
ATOM 3160 N N . GLY A 1 425 ? 27.078 -20.859 -15.422 1 94.31 425 GLY A N 1
ATOM 3161 C CA . GLY A 1 425 ? 28.359 -21.359 -15.914 1 94.31 425 GLY A CA 1
ATOM 3162 C C . GLY A 1 425 ? 28.328 -21.688 -17.391 1 94.31 425 GLY A C 1
ATOM 3163 O O . GLY A 1 425 ? 27.297 -21.594 -18.047 1 94.31 425 GLY A O 1
ATOM 3164 N N . ALA A 1 426 ? 29.453 -22.141 -17.875 1 97 426 ALA A N 1
ATOM 3165 C CA . ALA A 1 426 ? 29.766 -22.234 -19.312 1 97 426 ALA A CA 1
ATOM 3166 C C . ALA A 1 426 ? 29.016 -23.406 -19.953 1 97 426 ALA A C 1
ATOM 3168 O O . ALA A 1 426 ? 28.688 -23.359 -21.141 1 97 426 ALA A O 1
ATOM 3169 N N . MET A 1 427 ? 28.625 -24.375 -19.188 1 98.06 427 MET A N 1
ATOM 3170 C CA . MET A 1 427 ? 28.031 -25.594 -19.734 1 98.06 427 MET A CA 1
ATOM 3171 C C . MET A 1 427 ? 26.656 -25.312 -20.328 1 98.06 427 MET A C 1
ATOM 3173 O O . MET A 1 427 ? 26.141 -26.094 -21.125 1 98.06 427 MET A O 1
ATOM 3177 N N . PHE A 1 428 ? 26.094 -24.188 -19.984 1 98.5 428 PHE A N 1
ATOM 3178 C CA . PHE A 1 428 ? 24.734 -23.875 -20.422 1 98.5 428 PHE A CA 1
ATOM 3179 C C . PHE A 1 428 ? 24.734 -22.719 -21.406 1 98.5 428 PHE A C 1
ATOM 3181 O O . PHE A 1 428 ? 23.672 -22.141 -21.703 1 98.5 428 PHE A O 1
ATOM 3188 N N . LYS A 1 429 ? 25.844 -22.344 -21.969 1 97.88 429 LYS A N 1
ATOM 3189 C CA . LYS A 1 429 ? 25.938 -21.109 -22.75 1 97.88 429 LYS A CA 1
ATOM 3190 C C . LYS A 1 429 ? 25.719 -21.375 -24.234 1 97.88 429 LYS A C 1
ATOM 3192 O O . LYS A 1 429 ? 25.328 -20.484 -24.984 1 97.88 429 LYS A O 1
ATOM 3197 N N . ASP A 1 430 ? 25.953 -22.625 -24.719 1 97.81 430 ASP A N 1
ATOM 3198 C CA . ASP A 1 430 ? 25.953 -22.906 -26.156 1 97.81 430 ASP A CA 1
ATOM 3199 C C . ASP A 1 430 ? 24.547 -23.188 -26.672 1 97.81 430 ASP A C 1
ATOM 3201 O O . ASP A 1 430 ? 24 -24.266 -26.422 1 97.81 430 ASP A O 1
ATOM 3205 N N . GLU A 1 431 ? 24 -22.297 -27.453 1 97.06 431 GLU A N 1
ATOM 3206 C CA . GLU A 1 431 ? 22.641 -22.438 -27.969 1 97.06 431 GLU A CA 1
ATOM 3207 C C . GLU A 1 431 ? 22.562 -23.547 -29.016 1 97.06 431 GLU A C 1
ATOM 3209 O O . GLU A 1 431 ? 21.484 -24.062 -29.297 1 97.06 431 GLU A O 1
ATOM 3214 N N . ASN A 1 432 ? 23.688 -23.891 -29.562 1 96.62 432 ASN A N 1
ATOM 3215 C CA . ASN A 1 432 ? 23.734 -24.938 -30.594 1 96.62 432 ASN A CA 1
ATOM 3216 C C . ASN A 1 432 ? 23.797 -26.328 -29.969 1 96.62 432 ASN A C 1
ATOM 3218 O O . ASN A 1 432 ? 23.672 -27.344 -30.656 1 96.62 432 ASN A O 1
ATOM 3222 N N . ALA A 1 433 ? 23.984 -26.312 -28.688 1 97 433 ALA A N 1
ATOM 3223 C CA . ALA A 1 433 ? 23.984 -27.562 -27.938 1 97 433 ALA A CA 1
ATOM 3224 C C . ALA A 1 433 ? 23.25 -27.422 -26.609 1 97 433 ALA A C 1
ATOM 3226 O O . ALA A 1 433 ? 23.844 -27.531 -25.547 1 97 433 ALA A O 1
ATOM 3227 N N . PRO A 1 434 ? 22 -27.234 -26.734 1 98.25 434 PRO A N 1
ATOM 3228 C CA . PRO A 1 434 ? 21.25 -27.016 -25.5 1 98.25 434 PRO A CA 1
ATOM 3229 C C . PRO A 1 434 ? 21.406 -28.156 -24.5 1 98.25 434 PRO A C 1
ATOM 3231 O O . PRO A 1 434 ? 21.484 -29.312 -24.906 1 98.25 434 PRO A O 1
ATOM 3234 N N . ARG A 1 435 ? 21.5 -27.812 -23.234 1 97.94 435 ARG A N 1
ATOM 3235 C CA . ARG A 1 435 ? 21.766 -28.75 -22.141 1 97.94 435 ARG A CA 1
ATOM 3236 C C . ARG A 1 435 ? 20.812 -28.531 -20.984 1 97.94 435 ARG A C 1
ATOM 3238 O O . ARG A 1 435 ? 20.609 -27.391 -20.547 1 97.94 435 ARG A O 1
ATOM 3245 N N . PRO A 1 436 ? 20.219 -29.672 -20.484 1 98.81 436 PRO A N 1
ATOM 3246 C CA . PRO A 1 436 ? 19.328 -29.484 -19.328 1 98.81 436 PRO A CA 1
ATOM 3247 C C . PRO A 1 436 ? 20.094 -29.203 -18.031 1 98.81 436 PRO A C 1
ATOM 3249 O O . PRO A 1 436 ? 21.156 -29.797 -17.797 1 98.81 436 PRO A O 1
ATOM 3252 N N . MET A 1 437 ? 19.562 -28.25 -17.203 1 98.88 437 MET A N 1
ATOM 3253 C CA . MET A 1 437 ? 20.047 -28.078 -15.844 1 98.88 437 MET A CA 1
ATOM 3254 C C . MET A 1 437 ? 19.578 -29.203 -14.938 1 98.88 437 MET A C 1
ATOM 3256 O O . MET A 1 437 ? 20.391 -29.844 -14.266 1 98.88 437 MET A O 1
ATOM 3260 N N . ILE A 1 438 ? 18.328 -29.453 -14.906 1 98.94 438 ILE A N 1
ATOM 3261 C CA . ILE A 1 438 ? 17.75 -30.578 -14.195 1 98.94 438 ILE A CA 1
ATOM 3262 C C . ILE A 1 438 ? 17.312 -31.656 -15.188 1 98.94 438 ILE A C 1
ATOM 3264 O O . ILE A 1 438 ? 16.469 -31.391 -16.062 1 98.94 438 ILE A O 1
ATOM 3268 N N . GLN A 1 439 ? 17.859 -32.781 -15.141 1 98.94 439 GLN A N 1
ATOM 3269 C CA . GLN A 1 439 ? 17.469 -33.938 -15.945 1 98.94 439 GLN A CA 1
ATOM 3270 C C . GLN A 1 439 ? 16.781 -35 -15.094 1 98.94 439 GLN A C 1
ATOM 3272 O O . GLN A 1 439 ? 17.422 -35.688 -14.297 1 98.94 439 GLN A O 1
ATOM 3277 N N . VAL A 1 440 ? 15.523 -35.125 -15.25 1 98.94 440 VAL A N 1
ATOM 3278 C CA . VAL A 1 440 ? 14.75 -36.094 -14.469 1 98.94 440 VAL A CA 1
ATOM 3279 C C . VAL A 1 440 ? 14.719 -37.438 -15.18 1 98.94 440 VAL A C 1
ATOM 3281 O O . VAL A 1 440 ? 14.047 -37.594 -16.203 1 98.94 440 VAL A O 1
ATOM 3284 N N . GLY A 1 441 ? 15.375 -38.312 -14.672 1 98.81 441 GLY A N 1
ATOM 3285 C CA . GLY A 1 441 ? 15.516 -39.625 -15.281 1 98.81 441 GLY A CA 1
ATOM 3286 C C . GLY A 1 441 ? 16.172 -39.562 -16.641 1 98.81 441 GLY A C 1
ATOM 3287 O O . GLY A 1 441 ? 16.531 -38.5 -17.141 1 98.81 441 GLY A O 1
ATOM 3288 N N . LYS A 1 442 ? 16.422 -40.719 -17.188 1 98.25 442 LYS A N 1
ATOM 3289 C CA . LYS A 1 442 ? 16.875 -40.969 -18.547 1 98.25 442 LYS A CA 1
ATOM 3290 C C . LYS A 1 442 ? 15.844 -41.719 -19.359 1 98.25 442 LYS A C 1
ATOM 3292 O O . LYS A 1 442 ? 14.945 -42.344 -18.797 1 98.25 442 LYS A O 1
ATOM 3297 N N . PRO A 1 443 ? 15.953 -41.562 -20.703 1 97.12 443 PRO A N 1
ATOM 3298 C CA . PRO A 1 443 ? 15.008 -42.312 -21.5 1 97.12 443 PRO A CA 1
ATOM 3299 C C . PRO A 1 443 ? 14.984 -43.812 -21.141 1 97.12 443 PRO A C 1
ATOM 3301 O O . PRO A 1 443 ? 16.047 -44.438 -21.047 1 97.12 443 PRO A O 1
ATOM 3304 N N . GLY A 1 444 ? 13.859 -44.344 -20.891 1 94.94 444 GLY A N 1
ATOM 3305 C CA . GLY A 1 444 ? 13.711 -45.75 -20.547 1 94.94 444 GLY A CA 1
ATOM 3306 C C . GLY A 1 444 ? 13.633 -46 -19.062 1 94.94 444 GLY A C 1
ATOM 3307 O O . GLY A 1 444 ? 13.156 -47.062 -18.625 1 94.94 444 GLY A O 1
ATOM 3308 N N . GLU A 1 445 ? 14.078 -45.062 -18.219 1 98 445 GLU A N 1
ATOM 3309 C CA . GLU A 1 445 ? 13.984 -45.219 -16.781 1 98 445 GLU A CA 1
ATOM 3310 C C . GLU A 1 445 ? 12.539 -45.062 -16.297 1 98 445 GLU A C 1
ATOM 3312 O O . GLU A 1 445 ? 11.773 -44.312 -16.875 1 98 445 GLU A O 1
ATOM 3317 N N . VAL A 1 446 ? 12.18 -45.938 -15.391 1 97.94 446 VAL A N 1
ATOM 3318 C CA . VAL A 1 446 ? 10.836 -45.969 -14.828 1 97.94 446 VAL A CA 1
ATOM 3319 C C . VAL A 1 446 ? 10.906 -45.875 -13.305 1 97.94 446 VAL A C 1
ATOM 3321 O O . VAL A 1 446 ? 11.719 -46.562 -12.672 1 97.94 446 VAL A O 1
ATOM 3324 N N . GLY A 1 447 ? 10.125 -45.031 -12.68 1 98.06 447 GLY A N 1
ATOM 3325 C CA . GLY A 1 447 ? 10.086 -44.938 -11.227 1 98.06 447 GLY A CA 1
ATOM 3326 C C . GLY A 1 447 ? 9.5 -43.625 -10.734 1 98.06 447 GLY A C 1
ATOM 3327 O O . GLY A 1 447 ? 8.734 -43 -11.445 1 98.06 447 GLY A O 1
ATOM 3328 N N . LEU A 1 448 ? 9.789 -43.438 -9.469 1 98.25 448 LEU A N 1
ATOM 3329 C CA . LEU A 1 448 ? 9.227 -42.281 -8.797 1 98.25 448 LEU A CA 1
ATOM 3330 C C . LEU A 1 448 ? 10.172 -41.062 -8.883 1 98.25 448 LEU A C 1
ATOM 3332 O O . LEU A 1 448 ? 11.391 -41.219 -8.727 1 98.25 448 LEU A O 1
ATOM 3336 N N . ALA A 1 449 ? 9.625 -39.875 -9.148 1 98.81 449 ALA A N 1
ATOM 3337 C CA . ALA A 1 449 ? 10.289 -38.562 -9 1 98.81 449 ALA A CA 1
ATOM 3338 C C . ALA A 1 449 ? 9.281 -37.469 -8.664 1 98.81 449 ALA A C 1
ATOM 3340 O O . ALA A 1 449 ? 8.492 -37.062 -9.523 1 98.81 449 ALA A O 1
ATOM 3341 N N . GLU A 1 450 ? 9.352 -37 -7.375 1 98.62 450 GLU A N 1
ATOM 3342 C CA . GLU A 1 450 ? 8.398 -36 -6.918 1 98.62 450 GLU A CA 1
ATOM 3343 C C . GLU A 1 450 ? 9.102 -34.688 -6.527 1 98.62 450 GLU A C 1
ATOM 3345 O O . GLU A 1 450 ? 10.148 -34.719 -5.871 1 98.62 450 GLU A O 1
ATOM 3350 N N . PHE A 1 451 ? 8.57 -33.594 -7 1 98.81 451 PHE A N 1
ATOM 3351 C CA . PHE A 1 451 ? 9.055 -32.25 -6.648 1 98.81 451 PHE A CA 1
ATOM 3352 C C . PHE A 1 451 ? 7.945 -31.422 -6.008 1 98.81 451 PHE A C 1
ATOM 3354 O O . PHE A 1 451 ? 6.852 -31.312 -6.562 1 98.81 451 PHE A O 1
ATOM 3361 N N . THR A 1 452 ? 8.195 -30.891 -4.84 1 98.38 452 THR A N 1
ATOM 3362 C CA . THR A 1 452 ? 7.23 -30 -4.203 1 98.38 452 THR A CA 1
ATOM 3363 C C . THR A 1 452 ? 7.906 -28.719 -3.721 1 98.38 452 THR A C 1
ATOM 3365 O O . THR A 1 452 ? 8.992 -28.766 -3.131 1 98.38 452 THR A O 1
ATOM 3368 N N . ASP A 1 453 ? 7.348 -27.547 -4.051 1 98.06 453 ASP A N 1
ATOM 3369 C CA . ASP A 1 453 ? 7.711 -26.25 -3.486 1 98.06 453 ASP A CA 1
ATOM 3370 C C . ASP A 1 453 ? 9.125 -25.844 -3.9 1 98.06 453 ASP A C 1
ATOM 3372 O O . ASP A 1 453 ? 9.898 -25.359 -3.08 1 98.06 453 ASP A O 1
ATOM 3376 N N . MET A 1 454 ? 9.445 -26.109 -5.133 1 98.81 454 MET A N 1
ATOM 3377 C CA . MET A 1 454 ? 10.742 -25.75 -5.684 1 98.81 454 MET A CA 1
ATOM 3378 C C . MET A 1 454 ? 10.594 -24.625 -6.715 1 98.81 454 MET A C 1
ATOM 3380 O O . MET A 1 454 ? 9.492 -24.359 -7.188 1 98.81 454 MET A O 1
ATOM 3384 N N . GLN A 1 455 ? 11.672 -24 -6.969 1 98.75 455 GLN A N 1
ATOM 3385 C CA . GLN A 1 455 ? 11.781 -23.062 -8.086 1 98.75 455 GLN A CA 1
ATOM 3386 C C . GLN A 1 455 ? 13.047 -23.312 -8.891 1 98.75 455 GLN A C 1
ATOM 3388 O O . GLN A 1 455 ? 14.109 -23.578 -8.32 1 98.75 455 GLN A O 1
ATOM 3393 N N . PHE A 1 456 ? 12.961 -23.281 -10.148 1 98.94 456 PHE A N 1
ATOM 3394 C CA . PHE A 1 456 ? 14.094 -23.406 -11.055 1 98.94 456 PHE A CA 1
ATOM 3395 C C . PHE A 1 456 ? 14.344 -22.078 -11.781 1 98.94 456 PHE A C 1
ATOM 3397 O O . PHE A 1 456 ? 13.398 -21.422 -12.227 1 98.94 456 PHE A O 1
ATOM 3404 N N . SER A 1 457 ? 15.617 -21.688 -11.836 1 98.75 457 SER A N 1
ATOM 3405 C CA . SER A 1 457 ? 15.945 -20.391 -12.391 1 98.75 457 SER A CA 1
ATOM 3406 C C . SER A 1 457 ? 17.281 -20.422 -13.133 1 98.75 457 SER A C 1
ATOM 3408 O O . SER A 1 457 ? 17.859 -21.484 -13.336 1 98.75 457 SER A O 1
ATOM 3410 N N . ALA A 1 458 ? 17.672 -19.25 -13.711 1 98.69 458 ALA A N 1
ATOM 3411 C CA . ALA A 1 458 ? 18.969 -19.031 -14.336 1 98.69 458 ALA A CA 1
ATOM 3412 C C . ALA A 1 458 ? 19.688 -17.828 -13.711 1 98.69 458 ALA A C 1
ATOM 3414 O O . ALA A 1 458 ? 19.125 -16.734 -13.625 1 98.69 458 ALA A O 1
ATOM 3415 N N . ALA A 1 459 ? 20.906 -18.094 -13.289 1 98 459 ALA A N 1
ATOM 3416 C CA . ALA A 1 459 ? 21.656 -17.062 -12.578 1 98 459 ALA A CA 1
ATOM 3417 C C . ALA A 1 459 ? 22.344 -16.109 -13.547 1 98 459 ALA A C 1
ATOM 3419 O O . ALA A 1 459 ? 22.766 -15.023 -13.164 1 98 459 ALA A O 1
ATOM 3420 N N . ASP A 1 460 ? 22.406 -16.594 -14.797 1 96.31 460 ASP A N 1
ATOM 3421 C CA . ASP A 1 460 ? 23.156 -15.859 -15.82 1 96.31 460 ASP A CA 1
ATOM 3422 C C . ASP A 1 460 ? 22.422 -15.875 -17.156 1 96.31 460 ASP A C 1
ATOM 3424 O O . ASP A 1 460 ? 21.312 -16.406 -17.25 1 96.31 460 ASP A O 1
ATOM 3428 N N . VAL A 1 461 ? 23.062 -15.141 -18.172 1 97.44 461 VAL A N 1
ATOM 3429 C CA . VAL A 1 461 ? 22.594 -15.242 -19.547 1 97.44 461 VAL A CA 1
ATOM 3430 C C . VAL A 1 461 ? 23.078 -16.547 -20.172 1 97.44 461 VAL A C 1
ATOM 3432 O O . VAL A 1 461 ? 24.266 -16.688 -20.516 1 97.44 461 VAL A O 1
ATOM 3435 N N . LEU A 1 462 ? 22.156 -17.453 -20.344 1 98.56 462 LEU A N 1
ATOM 3436 C CA . LEU A 1 462 ? 22.531 -18.812 -20.688 1 98.56 462 LEU A CA 1
ATOM 3437 C C . LEU A 1 462 ? 21.719 -19.328 -21.859 1 98.56 462 LEU A C 1
ATOM 3439 O O . LEU A 1 462 ? 20.859 -20.203 -21.703 1 98.56 462 LEU A O 1
ATOM 3443 N N . PRO A 1 463 ? 22.094 -18.969 -23.078 1 98.19 463 PRO A N 1
ATOM 3444 C CA . PRO A 1 463 ? 21.266 -19.266 -24.25 1 98.19 463 PRO A CA 1
ATOM 3445 C C . PRO A 1 463 ? 21.172 -20.766 -24.531 1 98.19 463 PRO A C 1
ATOM 3447 O O . PRO A 1 463 ? 20.312 -21.188 -25.312 1 98.19 463 PRO A O 1
ATOM 3450 N N . GLY A 1 464 ? 21.906 -21.609 -23.953 1 98.69 464 GLY A N 1
ATOM 3451 C CA . GLY A 1 464 ? 21.844 -23.031 -24.188 1 98.69 464 GLY A CA 1
ATOM 3452 C C . GLY A 1 464 ? 21.156 -23.797 -23.078 1 98.69 464 GLY A C 1
ATOM 3453 O O . GLY A 1 464 ? 21.062 -25.031 -23.125 1 98.69 464 GLY A O 1
ATOM 3454 N N . ALA A 1 465 ? 20.625 -23.156 -22.125 1 98.88 465 ALA A N 1
ATOM 3455 C CA . ALA A 1 465 ? 20.078 -23.812 -20.953 1 98.88 465 ALA A CA 1
ATOM 3456 C C . ALA A 1 465 ? 18.656 -24.312 -21.188 1 98.88 465 ALA A C 1
ATOM 3458 O O . ALA A 1 465 ? 17.812 -23.562 -21.688 1 98.88 465 ALA A O 1
ATOM 3459 N N . ILE A 1 466 ? 18.406 -25.578 -21 1 98.88 466 ILE A N 1
ATOM 3460 C CA . ILE A 1 466 ? 17.094 -26.109 -20.703 1 98.88 466 ILE A CA 1
ATOM 3461 C C . ILE A 1 466 ? 16.906 -26.25 -19.188 1 98.88 466 ILE A C 1
ATOM 3463 O O . ILE A 1 466 ? 17.641 -27 -18.547 1 98.88 466 ILE A O 1
ATOM 3467 N N . LEU A 1 467 ? 15.977 -25.578 -18.547 1 98.94 467 LEU A N 1
ATOM 3468 C CA . LEU A 1 467 ? 15.906 -25.578 -17.094 1 98.94 467 LEU A CA 1
ATOM 3469 C C . LEU A 1 467 ? 15.578 -26.969 -16.562 1 98.94 467 LEU A C 1
ATOM 3471 O O . LEU A 1 467 ? 16.297 -27.5 -15.711 1 98.94 467 LEU A O 1
ATOM 3475 N N . VAL A 1 468 ? 14.508 -27.578 -17.109 1 98.94 468 VAL A N 1
ATOM 3476 C CA . VAL A 1 468 ? 14.141 -28.922 -16.672 1 98.94 468 VAL A CA 1
ATOM 3477 C C . VAL A 1 468 ? 13.805 -29.781 -17.891 1 98.94 468 VAL A C 1
ATOM 3479 O O . VAL A 1 468 ? 13.117 -29.328 -18.812 1 98.94 468 VAL A O 1
ATOM 3482 N N . GLU A 1 469 ? 14.336 -30.906 -17.938 1 98.94 469 GLU A N 1
ATOM 3483 C CA . GLU A 1 469 ? 14 -31.938 -18.922 1 98.94 469 GLU A CA 1
ATOM 3484 C C . GLU A 1 469 ? 13.555 -33.219 -18.219 1 98.94 469 GLU A C 1
ATOM 3486 O O . GLU A 1 469 ? 14.258 -33.719 -17.344 1 98.94 469 GLU A O 1
ATOM 3491 N N . VAL A 1 470 ? 12.398 -33.719 -18.531 1 98.94 470 VAL A N 1
ATOM 3492 C CA . VAL A 1 470 ? 11.891 -34.969 -17.969 1 98.94 470 VAL A CA 1
ATOM 3493 C C . VAL A 1 470 ? 11.93 -36.062 -19.016 1 98.94 470 VAL A C 1
ATOM 3495 O O . VAL A 1 470 ? 11.383 -35.938 -20.109 1 98.94 470 VAL A O 1
ATOM 3498 N N . ASN A 1 471 ? 12.523 -37.156 -18.609 1 98.69 471 ASN A N 1
ATOM 3499 C CA . ASN A 1 471 ? 12.727 -38.25 -19.578 1 98.69 471 ASN A CA 1
ATOM 3500 C C . ASN A 1 471 ? 12.047 -39.531 -19.141 1 98.69 471 ASN A C 1
ATOM 3502 O O . ASN A 1 471 ? 11.82 -40.438 -19.953 1 98.69 471 ASN A O 1
ATOM 3506 N N . MET A 1 472 ? 11.719 -39.594 -17.906 1 98.44 472 MET A N 1
ATOM 3507 C CA . MET A 1 472 ? 11.266 -40.875 -17.375 1 98.44 472 MET A CA 1
ATOM 3508 C C . MET A 1 472 ? 9.75 -40.906 -17.188 1 98.44 472 MET A C 1
ATOM 3510 O O . MET A 1 472 ? 9.109 -39.844 -17.234 1 98.44 472 MET A O 1
ATOM 3514 N N . ALA A 1 473 ? 9.273 -42.094 -17.016 1 97.94 473 ALA A N 1
ATOM 3515 C CA . ALA A 1 473 ? 7.871 -42.312 -16.688 1 97.94 473 ALA A CA 1
ATOM 3516 C C . ALA A 1 473 ? 7.738 -43.062 -15.359 1 97.94 473 ALA A C 1
ATOM 3518 O O . ALA A 1 473 ? 8.695 -43.719 -14.898 1 97.94 473 ALA A O 1
ATOM 3519 N N . GLY A 1 474 ? 6.594 -42.969 -14.781 1 96.94 474 GLY A N 1
ATOM 3520 C CA . GLY A 1 474 ? 6.32 -43.719 -13.578 1 96.94 474 GLY A CA 1
ATOM 3521 C C . GLY A 1 474 ? 5.82 -45.125 -13.875 1 96.94 474 GLY A C 1
ATOM 3522 O O . GLY A 1 474 ? 5.465 -45.438 -15.016 1 96.94 474 GLY A O 1
ATOM 3523 N N . LYS A 1 475 ? 5.918 -45.875 -12.805 1 96.19 475 LYS A N 1
ATOM 3524 C CA . LYS A 1 475 ? 5.199 -47.156 -12.867 1 96.19 475 LYS A CA 1
ATOM 3525 C C . LYS A 1 475 ? 3.689 -46.938 -12.828 1 96.19 475 LYS A C 1
ATOM 3527 O O . LYS A 1 475 ? 2.934 -47.625 -13.5 1 96.19 475 LYS A O 1
ATOM 3532 N N . ASN A 1 476 ? 3.326 -46.062 -12.078 1 96 476 ASN A N 1
ATOM 3533 C CA . ASN A 1 476 ? 1.933 -45.625 -11.969 1 96 476 ASN A CA 1
ATOM 3534 C C . ASN A 1 476 ? 1.743 -44.188 -12.422 1 96 476 ASN A C 1
ATOM 3536 O O . ASN A 1 476 ? 2.711 -43.438 -12.508 1 96 476 ASN A O 1
ATOM 3540 N N . GLN A 1 477 ? 0.473 -43.844 -12.695 1 96.69 477 GLN A N 1
ATOM 3541 C CA . GLN A 1 477 ? 0.143 -42.469 -12.977 1 96.69 477 GLN A CA 1
ATOM 3542 C C . GLN A 1 477 ? 0.555 -41.562 -11.828 1 96.69 477 GLN A C 1
ATOM 3544 O O . GLN A 1 477 ? 0.301 -41.875 -10.664 1 96.69 477 GLN A O 1
ATOM 3549 N N . GLY A 1 478 ? 1.273 -40.5 -12.156 1 97.31 478 GLY A N 1
ATOM 3550 C CA . GLY A 1 478 ? 1.589 -39.5 -11.156 1 97.31 478 GLY A CA 1
ATOM 3551 C C . GLY A 1 478 ? 2.881 -39.781 -10.414 1 97.31 478 GLY A C 1
ATOM 3552 O O . GLY A 1 478 ? 3.311 -38.969 -9.578 1 97.31 478 GLY A O 1
ATOM 3553 N N . ASP A 1 479 ? 3.559 -40.875 -10.719 1 98.25 479 ASP A N 1
ATOM 3554 C CA . ASP A 1 479 ? 4.824 -41.188 -10.055 1 98.25 479 ASP A CA 1
ATOM 3555 C C . ASP A 1 479 ? 5.863 -40.094 -10.336 1 98.25 479 ASP A C 1
ATOM 3557 O O . ASP A 1 479 ? 6.68 -39.781 -9.477 1 98.25 479 ASP A O 1
ATOM 3561 N N . VAL A 1 480 ? 5.855 -39.594 -11.539 1 98.81 480 VAL A N 1
ATOM 3562 C CA . VAL A 1 480 ? 6.656 -38.406 -11.859 1 98.81 480 VAL A CA 1
ATOM 3563 C C . VAL A 1 480 ? 5.781 -37.156 -11.797 1 98.81 480 VAL A C 1
ATOM 3565 O O . VAL A 1 480 ? 4.852 -37 -12.594 1 98.81 480 VAL A O 1
ATOM 3568 N N . SER A 1 481 ? 6.062 -36.344 -10.773 1 98.88 481 SER A N 1
ATOM 3569 C CA . SER A 1 481 ? 5.117 -35.25 -10.586 1 98.88 481 SER A CA 1
ATOM 3570 C C . SER A 1 481 ? 5.812 -34 -10.039 1 98.88 481 SER A C 1
ATOM 3572 O O . SER A 1 481 ? 6.832 -34.125 -9.352 1 98.88 481 SER A O 1
ATOM 3574 N N . PHE A 1 482 ? 5.34 -32.844 -10.422 1 98.81 482 PHE A N 1
ATOM 3575 C CA . PHE A 1 482 ? 5.73 -31.516 -9.938 1 98.81 482 PHE A CA 1
ATOM 3576 C C . PHE A 1 482 ? 4.543 -30.797 -9.32 1 98.81 482 PHE A C 1
ATOM 3578 O O . PHE A 1 482 ? 3.512 -30.609 -9.969 1 98.81 482 PHE A O 1
ATOM 3585 N N . HIS A 1 483 ? 4.648 -30.453 -8.047 1 98.56 483 HIS A N 1
ATOM 3586 C CA . HIS A 1 483 ? 3.611 -29.719 -7.332 1 98.56 483 HIS A CA 1
ATOM 3587 C C . HIS A 1 483 ? 4.141 -28.391 -6.801 1 98.56 483 HIS A C 1
ATOM 3589 O O . HIS A 1 483 ? 5.16 -28.359 -6.105 1 98.56 483 HIS A O 1
ATOM 3595 N N . ASN A 1 484 ? 3.383 -27.297 -7.133 1 98.25 484 ASN A N 1
ATOM 3596 C CA . ASN A 1 484 ? 3.766 -26 -6.59 1 98.25 484 ASN A CA 1
ATOM 3597 C C . ASN A 1 484 ? 5.234 -25.688 -6.859 1 98.25 484 ASN A C 1
ATOM 3599 O O . ASN A 1 484 ? 5.973 -25.297 -5.949 1 98.25 484 ASN A O 1
ATOM 3603 N N . THR A 1 485 ? 5.691 -26.047 -7.996 1 98.75 485 THR A N 1
ATOM 3604 C CA . THR A 1 485 ? 7.051 -25.844 -8.477 1 98.75 485 THR A CA 1
ATOM 3605 C C . THR A 1 485 ? 7.059 -24.906 -9.688 1 98.75 485 THR A C 1
ATOM 3607 O O . THR A 1 485 ? 6.305 -25.109 -10.641 1 98.75 485 THR A O 1
ATOM 3610 N N . HIS A 1 486 ? 7.84 -23.875 -9.586 1 98.81 486 HIS A N 1
ATOM 3611 C CA . HIS A 1 486 ? 7.746 -22.781 -10.555 1 98.81 486 HIS A CA 1
ATOM 3612 C C . HIS A 1 486 ? 9.078 -22.562 -11.258 1 98.81 486 HIS A C 1
ATOM 3614 O O . HIS A 1 486 ? 10.109 -23.109 -10.844 1 98.81 486 HIS A O 1
ATOM 3620 N N . TYR A 1 487 ? 9.023 -21.828 -12.344 1 98.88 487 TYR A N 1
ATOM 3621 C CA . TYR A 1 487 ? 10.156 -21.469 -13.188 1 98.88 487 TYR A CA 1
ATOM 3622 C C . TYR A 1 487 ? 10.234 -19.969 -13.383 1 98.88 487 TYR A C 1
ATOM 3624 O O . TYR A 1 487 ? 9.273 -19.344 -13.852 1 98.88 487 TYR A O 1
ATOM 3632 N N . ARG A 1 488 ? 11.289 -19.406 -12.984 1 98.56 488 ARG A N 1
ATOM 3633 C CA . ARG A 1 488 ? 11.445 -17.953 -13.094 1 98.56 488 ARG A CA 1
ATOM 3634 C C . ARG A 1 488 ? 12.75 -17.594 -13.789 1 98.56 488 ARG A C 1
ATOM 3636 O O . ARG A 1 488 ? 13.836 -17.891 -13.281 1 98.56 488 ARG A O 1
ATOM 3643 N N . VAL A 1 489 ? 12.688 -16.922 -14.906 1 98.62 489 VAL A N 1
ATOM 3644 C CA . VAL A 1 489 ? 13.859 -16.453 -15.641 1 98.62 489 VAL A CA 1
ATOM 3645 C C . VAL A 1 489 ? 13.984 -14.938 -15.516 1 98.62 489 VAL A C 1
ATOM 3647 O O . VAL A 1 489 ? 13.211 -14.195 -16.125 1 98.62 489 VAL A O 1
ATOM 3650 N N . GLY A 1 490 ? 14.984 -14.508 -14.734 1 97.44 490 GLY A N 1
ATOM 3651 C CA . GLY A 1 490 ? 15.195 -13.094 -14.477 1 97.44 490 GLY A CA 1
ATOM 3652 C C . GLY A 1 490 ? 14.25 -12.523 -13.445 1 97.44 490 GLY A C 1
ATOM 3653 O O . GLY A 1 490 ? 13.648 -13.273 -12.664 1 97.44 490 GLY A O 1
ATOM 3654 N N . GLY A 1 491 ? 14.305 -11.172 -13.305 1 96 491 GLY A N 1
ATOM 3655 C CA . GLY A 1 491 ? 13.297 -10.422 -12.57 1 96 491 GLY A CA 1
ATOM 3656 C C . GLY A 1 491 ? 13.562 -10.375 -11.078 1 96 491 GLY A C 1
ATOM 3657 O O . GLY A 1 491 ? 12.766 -9.82 -10.32 1 96 491 GLY A O 1
ATOM 3658 N N . ALA A 1 492 ? 14.68 -10.969 -10.539 1 95.88 492 ALA A N 1
ATOM 3659 C CA . ALA A 1 492 ? 14.969 -10.977 -9.109 1 95.88 492 ALA A CA 1
ATOM 3660 C C . ALA A 1 492 ? 16.469 -10.828 -8.844 1 95.88 492 ALA A C 1
ATOM 3662 O O . ALA A 1 492 ? 17.281 -11.008 -9.75 1 95.88 492 ALA A O 1
ATOM 3663 N N . ALA A 1 493 ? 16.797 -10.578 -7.625 1 93.25 493 ALA A N 1
ATOM 3664 C CA . ALA A 1 493 ? 18.156 -10.227 -7.234 1 93.25 493 ALA A CA 1
ATOM 3665 C C . ALA A 1 493 ? 19.109 -11.406 -7.426 1 93.25 493 ALA A C 1
ATOM 3667 O O . ALA A 1 493 ? 20.312 -11.219 -7.582 1 93.25 493 ALA A O 1
ATOM 3668 N N . ASP A 1 494 ? 18.562 -12.586 -7.473 1 94.75 494 ASP A N 1
ATOM 3669 C CA . ASP A 1 494 ? 19.391 -13.781 -7.547 1 94.75 494 ASP A CA 1
ATOM 3670 C C . ASP A 1 494 ? 19.859 -14.039 -8.977 1 94.75 494 ASP A C 1
ATOM 3672 O O . ASP A 1 494 ? 20.594 -15 -9.234 1 94.75 494 ASP A O 1
ATOM 3676 N N . SER A 1 495 ? 19.516 -13.219 -9.906 1 96.56 495 SER A N 1
ATOM 3677 C CA . SER A 1 495 ? 19.828 -13.445 -11.32 1 96.56 495 SER A CA 1
ATOM 3678 C C . SER A 1 495 ? 20.484 -12.211 -11.938 1 96.56 495 SER A C 1
ATOM 3680 O O . SER A 1 495 ? 20 -11.094 -11.766 1 96.56 495 SER A O 1
ATOM 3682 N N . LEU A 1 496 ? 21.562 -12.445 -12.641 1 95.38 496 LEU A N 1
ATOM 3683 C CA . LEU A 1 496 ? 22.234 -11.367 -13.367 1 95.38 496 LEU A CA 1
ATOM 3684 C C . LEU A 1 496 ? 21.328 -10.789 -14.445 1 95.38 496 LEU A C 1
ATOM 3686 O O . LEU A 1 496 ? 21.516 -9.656 -14.891 1 95.38 496 LEU A O 1
ATOM 3690 N N . LEU A 1 497 ? 20.344 -11.516 -14.867 1 95.94 497 LEU A N 1
ATOM 3691 C CA . LEU A 1 497 ? 19.391 -11.055 -15.875 1 95.94 497 LEU A CA 1
ATOM 3692 C C . LEU A 1 497 ? 18.625 -9.828 -15.375 1 95.94 497 LEU A C 1
ATOM 3694 O O . LEU A 1 497 ? 18.094 -9.062 -16.188 1 95.94 497 LEU A O 1
ATOM 3698 N N . GLU A 1 498 ? 18.516 -9.68 -14.086 1 94.88 498 GLU A N 1
ATOM 3699 C CA . GLU A 1 498 ? 17.828 -8.531 -13.5 1 94.88 498 GLU A CA 1
ATOM 3700 C C . GLU A 1 498 ? 18.438 -7.219 -13.961 1 94.88 498 GLU A C 1
ATOM 3702 O O . GLU A 1 498 ? 17.719 -6.258 -14.258 1 94.88 498 GLU A O 1
ATOM 3707 N N . THR A 1 499 ? 19.75 -7.203 -14.094 1 94.25 499 THR A N 1
ATOM 3708 C CA . THR A 1 499 ? 20.453 -5.934 -14.312 1 94.25 499 THR A CA 1
ATOM 3709 C C . THR A 1 499 ? 21.125 -5.914 -15.68 1 94.25 499 THR A C 1
ATOM 3711 O O . THR A 1 499 ? 21.469 -4.852 -16.188 1 94.25 499 THR A O 1
ATOM 3714 N N . ALA A 1 500 ? 21.266 -7.062 -16.25 1 93.12 500 ALA A N 1
ATOM 3715 C CA . ALA A 1 500 ? 22.078 -7.145 -17.453 1 93.12 500 ALA A CA 1
ATOM 3716 C C . ALA A 1 500 ? 21.234 -6.875 -18.703 1 93.12 500 ALA A C 1
ATOM 3718 O O . ALA A 1 500 ? 21.75 -6.547 -19.766 1 93.12 500 ALA A O 1
ATOM 3719 N N . CYS A 1 501 ? 20 -7.09 -18.688 1 91.44 501 CYS A N 1
ATOM 3720 C CA . CYS A 1 501 ? 19.094 -7.059 -19.828 1 91.44 501 CYS A CA 1
ATOM 3721 C C . CYS A 1 501 ? 18.219 -5.812 -19.797 1 91.44 501 CYS A C 1
ATOM 3723 O O . CYS A 1 501 ? 17 -5.914 -19.703 1 91.44 501 CYS A O 1
ATOM 3725 N N . GLN A 1 502 ? 18.812 -4.684 -20.094 1 89.5 502 GLN A N 1
ATOM 3726 C CA . GLN A 1 502 ? 18.094 -3.451 -19.812 1 89.5 502 GLN A CA 1
ATOM 3727 C C . GLN A 1 502 ? 17.781 -2.684 -21.094 1 89.5 502 GLN A C 1
ATOM 3729 O O . GLN A 1 502 ? 16.938 -1.797 -21.094 1 89.5 502 GLN A O 1
ATOM 3734 N N . THR A 1 503 ? 18.453 -2.988 -22.109 1 90.44 503 THR A N 1
ATOM 3735 C CA . THR A 1 503 ? 18.344 -2.182 -23.328 1 90.44 503 THR A CA 1
ATOM 3736 C C . THR A 1 503 ? 17.094 -2.531 -24.109 1 90.44 503 THR A C 1
ATOM 3738 O O . THR A 1 503 ? 16.906 -3.68 -24.516 1 90.44 503 THR A O 1
ATOM 3741 N N . ILE A 1 504 ? 16.391 -1.537 -24.391 1 88.31 504 ILE A N 1
ATOM 3742 C CA . ILE A 1 504 ? 15.172 -1.688 -25.188 1 88.31 504 ILE A CA 1
ATOM 3743 C C . ILE A 1 504 ? 15.516 -2.203 -26.578 1 88.31 504 ILE A C 1
ATOM 3745 O O . ILE A 1 504 ? 16.516 -1.776 -27.172 1 88.31 504 ILE A O 1
ATOM 3749 N N . SER A 1 505 ? 14.828 -3.191 -27.094 1 90.19 505 SER A N 1
ATOM 3750 C CA . SER A 1 505 ? 14.922 -3.781 -28.422 1 90.19 505 SER A CA 1
ATOM 3751 C C . SER A 1 505 ? 16.062 -4.797 -28.5 1 90.19 505 SER A C 1
ATOM 3753 O O . SER A 1 505 ? 16.297 -5.383 -29.547 1 90.19 505 SER A O 1
ATOM 3755 N N . GLU A 1 506 ? 16.719 -4.969 -27.344 1 93.5 506 GLU A N 1
ATOM 3756 C CA . GLU A 1 506 ? 17.781 -5.965 -27.312 1 93.5 506 GLU A CA 1
ATOM 3757 C C . GLU A 1 506 ? 17.594 -6.926 -26.141 1 93.5 506 GLU A C 1
ATOM 3759 O O . GLU A 1 506 ? 18.438 -6.996 -25.234 1 93.5 506 GLU A O 1
ATOM 3764 N N . PRO A 1 507 ? 16.578 -7.699 -26.219 1 95.06 507 PRO A N 1
ATOM 3765 C CA . PRO A 1 507 ? 16.391 -8.664 -25.125 1 95.06 507 PRO A CA 1
ATOM 3766 C C . PRO A 1 507 ? 17.531 -9.688 -25.062 1 95.06 507 PRO A C 1
ATOM 3768 O O . PRO A 1 507 ? 18.031 -10.125 -26.094 1 95.06 507 PRO A O 1
ATOM 3771 N N . CYS A 1 508 ? 17.906 -10.055 -23.797 1 96 508 CYS A N 1
ATOM 3772 C CA . CYS A 1 508 ? 18.906 -11.102 -23.578 1 96 508 CYS A CA 1
ATOM 3773 C C . CYS A 1 508 ? 18.406 -12.445 -24.078 1 96 508 CYS A C 1
ATOM 3775 O O . CYS A 1 508 ? 17.219 -12.766 -23.922 1 96 508 CYS A O 1
ATOM 3777 N N . LYS A 1 509 ? 19.328 -13.234 -24.75 1 96.25 509 LYS A N 1
ATOM 3778 C CA . LYS A 1 509 ? 19.031 -14.656 -24.922 1 96.25 509 LYS A CA 1
ATOM 3779 C C . LYS A 1 509 ? 19.188 -15.398 -23.594 1 96.25 509 LYS A C 1
ATOM 3781 O O . LYS A 1 509 ? 20.219 -16.031 -23.344 1 96.25 509 LYS A O 1
ATOM 3786 N N . ALA A 1 510 ? 18.156 -15.422 -22.812 1 98.12 510 ALA A N 1
ATOM 3787 C CA . ALA A 1 510 ? 18.234 -15.773 -21.406 1 98.12 510 ALA A CA 1
ATOM 3788 C C . ALA A 1 510 ? 18.406 -17.281 -21.219 1 98.12 510 ALA A C 1
ATOM 3790 O O . ALA A 1 510 ? 19.438 -17.734 -20.719 1 98.12 510 ALA A O 1
ATOM 3791 N N . VAL A 1 511 ? 17.375 -18.047 -21.656 1 98.62 511 VAL A N 1
ATOM 3792 C CA . VAL A 1 511 ? 17.453 -19.5 -21.656 1 98.62 511 VAL A CA 1
ATOM 3793 C C . VAL A 1 511 ? 16.844 -20.062 -22.922 1 98.62 511 VAL A C 1
ATOM 3795 O O . VAL A 1 511 ? 15.977 -19.438 -23.531 1 98.62 511 VAL A O 1
ATOM 3798 N N . PHE A 1 512 ? 17.297 -21.25 -23.297 1 98.75 512 PHE A N 1
ATOM 3799 C CA . PHE A 1 512 ? 16.875 -21.906 -24.531 1 98.75 512 PHE A CA 1
ATOM 3800 C C . PHE A 1 512 ? 15.43 -22.375 -24.422 1 98.75 512 PHE A C 1
ATOM 3802 O O . PHE A 1 512 ? 14.586 -22.016 -25.25 1 98.75 512 PHE A O 1
ATOM 3809 N N . LEU A 1 513 ? 15.109 -23.109 -23.469 1 98.88 513 LEU A N 1
ATOM 3810 C CA . LEU A 1 513 ? 13.836 -23.781 -23.234 1 98.88 513 LEU A CA 1
ATOM 3811 C C . LEU A 1 513 ? 13.602 -23.969 -21.734 1 98.88 513 LEU A C 1
ATOM 3813 O O . LEU A 1 513 ? 14.523 -24.344 -21 1 98.88 513 LEU A O 1
ATOM 3817 N N . VAL A 1 514 ? 12.359 -23.672 -21.266 1 98.94 514 VAL A N 1
ATOM 3818 C CA . VAL A 1 514 ? 12.109 -23.719 -19.828 1 98.94 514 VAL A CA 1
ATOM 3819 C C . VAL A 1 514 ? 11.828 -25.141 -19.391 1 98.94 514 VAL A C 1
ATOM 3821 O O . VAL A 1 514 ? 12.461 -25.656 -18.453 1 98.94 514 VAL A O 1
ATOM 3824 N N . LEU A 1 515 ? 10.93 -25.859 -20.047 1 98.94 515 LEU A N 1
ATOM 3825 C CA . LEU A 1 515 ? 10.539 -27.203 -19.641 1 98.94 515 LEU A CA 1
ATOM 3826 C C . LEU A 1 515 ? 10.359 -28.109 -20.859 1 98.94 515 LEU A C 1
ATOM 3828 O O . LEU A 1 515 ? 9.602 -27.781 -21.781 1 98.94 515 LEU A O 1
ATOM 3832 N N . HIS A 1 516 ? 11.055 -29.219 -20.859 1 98.94 516 HIS A N 1
ATOM 3833 C CA . HIS A 1 516 ? 10.984 -30.219 -21.938 1 98.94 516 HIS A CA 1
ATOM 3834 C C . HIS A 1 516 ? 10.477 -31.562 -21.406 1 98.94 516 HIS A C 1
ATOM 3836 O O . HIS A 1 516 ? 11.133 -32.188 -20.578 1 98.94 516 HIS A O 1
ATOM 3842 N N . LEU A 1 517 ? 9.289 -32 -21.844 1 98.88 517 LEU A N 1
ATOM 3843 C CA . LEU A 1 517 ? 8.773 -33.344 -21.594 1 98.88 517 LEU A CA 1
ATOM 3844 C C . LEU A 1 517 ? 9 -34.25 -22.797 1 98.88 517 LEU A C 1
ATOM 3846 O O . LEU A 1 517 ? 8.266 -34.188 -23.781 1 98.88 517 LEU A O 1
ATOM 3850 N N . THR A 1 518 ? 9.898 -35.094 -22.688 1 98.69 518 THR A N 1
ATOM 3851 C CA . THR A 1 518 ? 10.336 -35.875 -23.844 1 98.69 518 THR A CA 1
ATOM 3852 C C . THR A 1 518 ? 9.352 -37 -24.125 1 98.69 518 THR A C 1
ATOM 3854 O O . THR A 1 518 ? 8.398 -37.219 -23.391 1 98.69 518 THR A O 1
ATOM 3857 N N . LYS A 1 519 ? 9.625 -37.719 -25.172 1 97.69 519 LYS A N 1
ATOM 3858 C CA . LYS A 1 519 ? 8.719 -38.75 -25.688 1 97.69 519 LYS A CA 1
ATOM 3859 C C . LYS A 1 519 ? 8.516 -39.875 -24.672 1 97.69 519 LYS A C 1
ATOM 3861 O O . LYS A 1 519 ? 7.441 -40.469 -24.594 1 97.69 519 LYS A O 1
ATOM 3866 N N . SER A 1 520 ? 9.484 -40.125 -23.891 1 97.44 520 SER A N 1
ATOM 3867 C CA . SER A 1 520 ? 9.422 -41.219 -22.938 1 97.44 520 SER A CA 1
ATOM 3868 C C . SER A 1 520 ? 8.859 -40.781 -21.594 1 97.44 520 SER A C 1
ATOM 3870 O O . SER A 1 520 ? 8.641 -41.594 -20.703 1 97.44 520 SER A O 1
ATOM 3872 N N . SER A 1 521 ? 8.586 -39.562 -21.453 1 98.31 521 SER A N 1
ATOM 3873 C CA . SER A 1 521 ? 8.148 -39.062 -20.156 1 98.31 521 SER A CA 1
ATOM 3874 C C . SER A 1 521 ? 6.66 -39.281 -19.938 1 98.31 521 SER A C 1
ATOM 3876 O O . SER A 1 521 ? 5.906 -39.438 -20.891 1 98.31 521 SER A O 1
ATOM 3878 N N . SER A 1 522 ? 6.234 -39.438 -18.719 1 98.12 522 SER A N 1
ATOM 3879 C CA . SER A 1 522 ? 4.867 -39.344 -18.203 1 98.12 522 SER A CA 1
ATOM 3880 C C . SER A 1 522 ? 4.801 -38.531 -16.922 1 98.12 522 SER A C 1
ATOM 3882 O O . SER A 1 522 ? 5.289 -38.938 -15.875 1 98.12 522 SER A O 1
ATOM 3884 N N . THR A 1 523 ? 4.203 -37.375 -17.016 1 98.44 523 THR A N 1
ATOM 3885 C CA . THR A 1 523 ? 4.418 -36.406 -15.938 1 98.44 523 THR A CA 1
ATOM 3886 C C . THR A 1 523 ? 3.098 -35.781 -15.516 1 98.44 523 THR A C 1
ATOM 3888 O O . THR A 1 523 ? 2.254 -35.469 -16.359 1 98.44 523 THR A O 1
ATOM 3891 N N . TYR A 1 524 ? 2.867 -35.688 -14.188 1 98.75 524 TYR A N 1
ATOM 3892 C CA . TYR A 1 524 ? 1.802 -34.875 -13.609 1 98.75 524 TYR A CA 1
ATOM 3893 C C . TYR A 1 524 ? 2.344 -33.531 -13.094 1 98.75 524 TYR A C 1
ATOM 3895 O O . TYR A 1 524 ? 3.225 -33.5 -12.234 1 98.75 524 TYR A O 1
ATOM 3903 N N . ILE A 1 525 ? 1.879 -32.438 -13.625 1 98.81 525 ILE A N 1
ATOM 3904 C CA . ILE A 1 525 ? 2.299 -31.094 -13.211 1 98.81 525 ILE A CA 1
ATOM 3905 C C . ILE A 1 525 ? 1.096 -30.312 -12.688 1 98.81 525 ILE A C 1
ATOM 3907 O O . ILE A 1 525 ? 0.086 -30.172 -13.383 1 98.81 525 ILE A O 1
ATOM 3911 N N . GLU A 1 526 ? 1.186 -29.828 -11.453 1 98.62 526 GLU A N 1
ATOM 3912 C CA . GLU A 1 526 ? 0.111 -29.047 -10.844 1 98.62 526 GLU A CA 1
ATOM 3913 C C . GLU A 1 526 ? 0.632 -27.734 -10.297 1 98.62 526 GLU A C 1
ATOM 3915 O O . GLU A 1 526 ? 1.582 -27.703 -9.516 1 98.62 526 GLU A O 1
ATOM 3920 N N . ASN A 1 527 ? -0.027 -26.594 -10.719 1 98.62 527 ASN A N 1
ATOM 3921 C CA . ASN A 1 527 ? 0.327 -25.25 -10.266 1 98.62 527 ASN A CA 1
ATOM 3922 C C . ASN A 1 527 ? 1.76 -24.891 -10.641 1 98.62 527 ASN A C 1
ATOM 3924 O O . ASN A 1 527 ? 2.629 -24.781 -9.773 1 98.62 527 ASN A O 1
ATOM 3928 N N . ALA A 1 528 ? 1.953 -24.641 -11.883 1 98.81 528 ALA A N 1
ATOM 3929 C CA . ALA A 1 528 ? 3.281 -24.297 -12.391 1 98.81 528 ALA A CA 1
ATOM 3930 C C . ALA A 1 528 ? 3.242 -23.031 -13.227 1 98.81 528 ALA A C 1
ATOM 3932 O O . ALA A 1 528 ? 2.393 -22.875 -14.109 1 98.81 528 ALA A O 1
ATOM 3933 N N . TRP A 1 529 ? 4.062 -22.172 -12.867 1 98.75 529 TRP A N 1
ATOM 3934 C CA . TRP A 1 529 ? 4.195 -20.906 -13.586 1 98.75 529 TRP A CA 1
ATOM 3935 C C . TRP A 1 529 ? 5.566 -20.797 -14.25 1 98.75 529 TRP A C 1
ATOM 3937 O O . TRP A 1 529 ? 6.59 -20.703 -13.562 1 98.75 529 TRP A O 1
ATOM 3947 N N . LEU A 1 530 ? 5.617 -20.922 -15.594 1 98.88 530 LEU A N 1
ATOM 3948 C CA . LEU A 1 530 ? 6.816 -20.688 -16.391 1 98.88 530 LEU A CA 1
ATOM 3949 C C . LEU A 1 530 ? 6.895 -19.219 -16.828 1 98.88 530 LEU A C 1
ATOM 3951 O O . LEU A 1 530 ? 6.234 -18.828 -17.781 1 98.88 530 LEU A O 1
ATOM 3955 N N . TRP A 1 531 ? 7.805 -18.5 -16.125 1 98.62 531 TRP A N 1
ATOM 3956 C CA . TRP A 1 531 ? 7.73 -17.047 -16.281 1 98.62 531 TRP A CA 1
ATOM 3957 C C . TRP A 1 531 ? 9.07 -16.484 -16.734 1 98.62 531 TRP A C 1
ATOM 3959 O O . TRP A 1 531 ? 10.094 -16.719 -16.094 1 98.62 531 TRP A O 1
ATOM 3969 N N . SER A 1 532 ? 9.031 -15.867 -17.891 1 97.94 532 SER A N 1
ATOM 3970 C CA . SER A 1 532 ? 10.062 -14.891 -18.234 1 97.94 532 SER A CA 1
ATOM 3971 C C . SER A 1 532 ? 9.695 -13.5 -17.719 1 97.94 532 SER A C 1
ATOM 3973 O O . SER A 1 532 ? 8.688 -12.93 -18.141 1 97.94 532 SER A O 1
ATOM 3975 N N . ALA A 1 533 ? 10.578 -12.969 -16.922 1 96.62 533 ALA A N 1
ATOM 3976 C CA . ALA A 1 533 ? 10.203 -11.766 -16.188 1 96.62 533 ALA A CA 1
ATOM 3977 C C . ALA A 1 533 ? 10.016 -10.578 -17.125 1 96.62 533 ALA A C 1
ATOM 3979 O O . ALA A 1 533 ? 10.867 -10.32 -17.984 1 96.62 533 ALA A O 1
ATOM 3980 N N . ASP A 1 534 ? 8.875 -9.875 -17 1 94.12 534 ASP A N 1
ATOM 3981 C CA . ASP A 1 534 ? 8.617 -8.648 -17.75 1 94.12 534 ASP A CA 1
ATOM 3982 C C . ASP A 1 534 ? 8.703 -7.422 -16.844 1 94.12 534 ASP A C 1
ATOM 3984 O O . ASP A 1 534 ? 8.594 -6.285 -17.312 1 94.12 534 ASP A O 1
ATOM 3988 N N . HIS A 1 535 ? 8.922 -7.664 -15.539 1 93.38 535 HIS A N 1
ATOM 3989 C CA . HIS A 1 535 ? 9.156 -6.625 -14.539 1 93.38 535 HIS A CA 1
ATOM 3990 C C . HIS A 1 535 ? 10.031 -7.141 -13.406 1 93.38 535 HIS A C 1
ATOM 3992 O O . HIS A 1 535 ? 10.211 -8.352 -13.25 1 93.38 535 HIS A O 1
ATOM 3998 N N . ASP A 1 536 ? 10.594 -6.203 -12.695 1 94.81 536 ASP A N 1
ATOM 3999 C CA . ASP A 1 536 ? 11.5 -6.516 -11.602 1 94.81 536 ASP A CA 1
ATOM 4000 C C . ASP A 1 536 ? 10.734 -6.715 -10.289 1 94.81 536 ASP A C 1
ATOM 4002 O O . ASP A 1 536 ? 9.859 -5.918 -9.953 1 94.81 536 ASP A O 1
ATOM 4006 N N . LEU A 1 537 ? 11.047 -7.734 -9.516 1 95.06 537 LEU A N 1
ATOM 4007 C CA . LEU A 1 537 ? 10.344 -8.062 -8.281 1 95.06 537 LEU A CA 1
ATOM 4008 C C . LEU A 1 537 ? 11.008 -7.375 -7.086 1 95.06 537 LEU A C 1
ATOM 4010 O O . LEU A 1 537 ? 10.375 -7.191 -6.043 1 95.06 537 LEU A O 1
ATOM 4014 N N . ASP A 1 538 ? 12.242 -7.023 -7.227 1 92.81 538 ASP A N 1
ATOM 4015 C CA . ASP A 1 538 ? 13 -6.59 -6.055 1 92.81 538 ASP A CA 1
ATOM 4016 C C . ASP A 1 538 ? 13.445 -5.137 -6.199 1 92.81 538 ASP A C 1
ATOM 4018 O O . ASP A 1 538 ? 13.773 -4.48 -5.207 1 92.81 538 ASP A O 1
ATOM 4022 N N . ASN A 1 539 ? 13.508 -4.68 -7.469 1 89.19 539 ASN A N 1
ATOM 4023 C CA . ASN A 1 539 ? 13.969 -3.328 -7.773 1 89.19 539 ASN A CA 1
ATOM 4024 C C . ASN A 1 539 ? 13.164 -2.697 -8.898 1 89.19 539 ASN A C 1
ATOM 4026 O O . ASN A 1 539 ? 11.977 -2.994 -9.062 1 89.19 539 ASN A O 1
ATOM 4030 N N . VAL A 1 540 ? 13.719 -1.728 -9.57 1 86.25 540 VAL A N 1
ATOM 4031 C CA . VAL A 1 540 ? 12.945 -1.005 -10.578 1 86.25 540 VAL A CA 1
ATOM 4032 C C . VAL A 1 540 ? 13.656 -1.1 -11.93 1 86.25 540 VAL A C 1
ATOM 4034 O O . VAL A 1 540 ? 13.461 -0.248 -12.805 1 86.25 540 VAL A O 1
ATOM 4037 N N . TYR A 1 541 ? 14.391 -2.127 -12.133 1 91.25 541 TYR A N 1
ATOM 4038 C CA . TYR A 1 541 ? 15.109 -2.289 -13.391 1 91.25 541 TYR A CA 1
ATOM 4039 C C . TYR A 1 541 ? 14.172 -2.719 -14.508 1 91.25 541 TYR A C 1
ATOM 4041 O O . TYR A 1 541 ? 13.258 -3.52 -14.289 1 91.25 541 TYR A O 1
ATOM 4049 N N . VAL A 1 542 ? 14.461 -2.254 -15.664 1 90.69 542 VAL A N 1
ATOM 4050 C CA . VAL A 1 542 ? 13.766 -2.727 -16.859 1 90.69 542 VAL A CA 1
ATOM 4051 C C . VAL A 1 542 ? 14.164 -4.172 -17.141 1 90.69 542 VAL A C 1
ATOM 4053 O O . VAL A 1 542 ? 15.336 -4.535 -17.031 1 90.69 542 VAL A O 1
ATOM 4056 N N . GLN A 1 543 ? 13.195 -4.965 -17.453 1 93.44 543 GLN A N 1
ATOM 4057 C CA . GLN A 1 543 ? 13.461 -6.363 -17.766 1 93.44 543 GLN A CA 1
ATOM 4058 C C . GLN A 1 543 ? 13.211 -6.656 -19.25 1 93.44 543 GLN A C 1
ATOM 4060 O O . GLN A 1 543 ? 12.062 -6.816 -19.672 1 93.44 543 GLN A O 1
ATOM 4065 N N . GLN A 1 544 ? 14.297 -6.738 -20.078 1 93.94 544 GLN A N 1
ATOM 4066 C CA . GLN A 1 544 ? 14.266 -7.156 -21.484 1 93.94 544 GLN A CA 1
ATOM 4067 C C . GLN A 1 544 ? 14.82 -8.57 -21.641 1 93.94 544 GLN A C 1
ATOM 4069 O O . GLN A 1 544 ? 15.922 -8.75 -22.172 1 93.94 544 GLN A O 1
ATOM 4074 N N . ILE A 1 545 ? 13.969 -9.461 -21.281 1 96.31 545 ILE A N 1
ATOM 4075 C CA . ILE A 1 545 ? 14.414 -10.852 -21.203 1 96.31 545 ILE A CA 1
ATOM 4076 C C . ILE A 1 545 ? 13.805 -11.656 -22.344 1 96.31 545 ILE A C 1
ATOM 4078 O O . ILE A 1 545 ? 12.578 -11.727 -22.484 1 96.31 545 ILE A O 1
ATOM 4082 N N . GLY A 1 546 ? 14.656 -12.25 -23.188 1 97.19 546 GLY A N 1
ATOM 4083 C CA . GLY A 1 546 ? 14.227 -13.055 -24.328 1 97.19 546 GLY A CA 1
ATOM 4084 C C . GLY A 1 546 ? 14.461 -14.539 -24.125 1 97.19 546 GLY A C 1
ATOM 4085 O O . GLY A 1 546 ? 15.414 -15.102 -24.672 1 97.19 546 GLY A O 1
ATOM 4086 N N . THR A 1 547 ? 13.594 -15.211 -23.344 1 98.19 547 THR A N 1
ATOM 4087 C CA . THR A 1 547 ? 13.562 -16.672 -23.266 1 98.19 547 THR A CA 1
ATOM 4088 C C . THR A 1 547 ? 13.062 -17.266 -24.578 1 98.19 547 THR A C 1
ATOM 4090 O O . THR A 1 547 ? 12.125 -16.75 -25.188 1 98.19 547 THR A O 1
ATOM 4093 N N . GLY A 1 548 ? 13.719 -18.297 -25.062 1 98.62 548 GLY A N 1
ATOM 4094 C CA . GLY A 1 548 ? 13.391 -18.844 -26.375 1 98.62 548 GLY A CA 1
ATOM 4095 C C . GLY A 1 548 ? 12.047 -19.531 -26.422 1 98.62 548 GLY A C 1
ATOM 4096 O O . GLY A 1 548 ? 11.156 -19.141 -27.172 1 98.62 548 GLY A O 1
ATOM 4097 N N . ARG A 1 549 ? 11.945 -20.516 -25.594 1 98.75 549 ARG A N 1
ATOM 4098 C CA . ARG A 1 549 ? 10.812 -21.438 -25.641 1 98.75 549 ARG A CA 1
ATOM 4099 C C . ARG A 1 549 ? 10.266 -21.703 -24.234 1 98.75 549 ARG A C 1
ATOM 4101 O O . ARG A 1 549 ? 11.023 -21.797 -23.281 1 98.75 549 ARG A O 1
ATOM 4108 N N . GLY A 1 550 ? 8.875 -21.828 -24.141 1 98.81 550 GLY A N 1
ATOM 4109 C CA . GLY A 1 550 ? 8.266 -22.141 -22.859 1 98.81 550 GLY A CA 1
ATOM 4110 C C . GLY A 1 550 ? 8.273 -23.625 -22.547 1 98.81 550 GLY A C 1
ATOM 4111 O O . GLY A 1 550 ? 9.266 -24.156 -22.047 1 98.81 550 GLY A O 1
ATOM 4112 N N . MET A 1 551 ? 7.242 -24.297 -22.938 1 98.94 551 MET A N 1
ATOM 4113 C CA . MET A 1 551 ? 7.102 -25.734 -22.688 1 98.94 551 MET A CA 1
ATOM 4114 C C . MET A 1 551 ? 7.059 -26.516 -24 1 98.94 551 MET A C 1
ATOM 4116 O O . MET A 1 551 ? 6.258 -26.203 -24.891 1 98.94 551 MET A O 1
ATOM 4120 N N . LEU A 1 552 ? 7.938 -27.484 -24.125 1 98.94 552 LEU A N 1
ATOM 4121 C CA . LEU A 1 552 ? 7.906 -28.422 -25.234 1 98.94 552 LEU A CA 1
ATOM 4122 C C . LEU A 1 552 ? 7.473 -29.812 -24.766 1 98.94 552 LEU A C 1
ATOM 4124 O O . LEU A 1 552 ? 8.141 -30.422 -23.922 1 98.94 552 LEU A O 1
ATOM 4128 N N . VAL A 1 553 ? 6.379 -30.344 -25.266 1 98.94 553 VAL A N 1
ATOM 4129 C CA . VAL A 1 553 ? 5.848 -31.641 -24.875 1 98.94 553 VAL A CA 1
ATOM 4130 C C . VAL A 1 553 ? 5.898 -32.594 -26.047 1 98.94 553 VAL A C 1
ATOM 4132 O O . VAL A 1 553 ? 5.246 -32.375 -27.078 1 98.94 553 VAL A O 1
ATOM 4135 N N . GLU A 1 554 ? 6.617 -33.625 -25.875 1 98.69 554 GLU A N 1
ATOM 4136 C CA . GLU A 1 554 ? 6.68 -34.719 -26.844 1 98.69 554 GLU A CA 1
ATOM 4137 C C . GLU A 1 554 ? 6.168 -36.031 -26.25 1 98.69 554 GLU A C 1
ATOM 4139 O O . GLU A 1 554 ? 6.203 -37.094 -26.891 1 98.69 554 GLU A O 1
ATOM 4144 N N . ALA A 1 555 ? 5.609 -36 -25.094 1 98.19 555 ALA A N 1
ATOM 4145 C CA . ALA A 1 555 ? 5.195 -37.156 -24.297 1 98.19 555 ALA A CA 1
ATOM 4146 C C . ALA A 1 555 ? 4.051 -37.906 -24.984 1 98.19 555 ALA A C 1
ATOM 4148 O O . ALA A 1 555 ? 3.197 -37.281 -25.625 1 98.19 555 ALA A O 1
ATOM 4149 N N . THR A 1 556 ? 3.986 -39.25 -24.75 1 96.19 556 THR A N 1
ATOM 4150 C CA . THR A 1 556 ? 2.971 -40.031 -25.438 1 96.19 556 THR A CA 1
ATOM 4151 C C . THR A 1 556 ? 2.256 -40.969 -24.453 1 96.19 556 THR A C 1
ATOM 4153 O O . THR A 1 556 ? 1.261 -41.594 -24.797 1 96.19 556 THR A O 1
ATOM 4156 N N . LYS A 1 557 ? 2.654 -41.125 -23.25 1 93.62 557 LYS A N 1
ATOM 4157 C CA . LYS A 1 557 ? 2.184 -42.156 -22.328 1 93.62 557 LYS A CA 1
ATOM 4158 C C . LYS A 1 557 ? 1.103 -41.594 -21.391 1 93.62 557 LYS A C 1
ATOM 4160 O O . LYS A 1 557 ? 0.281 -42.375 -20.875 1 93.62 557 LYS A O 1
ATOM 4165 N N . GLY A 1 558 ? 1.093 -40.562 -21.047 1 96.31 558 GLY A N 1
ATOM 4166 C CA . GLY A 1 558 ? 0.223 -39.844 -20.141 1 96.31 558 GLY A CA 1
ATOM 4167 C C . GLY A 1 558 ? 0.871 -38.594 -19.547 1 96.31 558 GLY A C 1
ATOM 4168 O O . GLY A 1 558 ? 1.971 -38.656 -19 1 96.31 558 GLY A O 1
ATOM 4169 N N . THR A 1 559 ? 0.286 -37.438 -19.719 1 98.38 559 THR A N 1
ATOM 4170 C CA . THR A 1 559 ? 0.745 -36.156 -19.172 1 98.38 559 THR A CA 1
ATOM 4171 C C . THR A 1 559 ? -0.436 -35.312 -18.703 1 98.38 559 THR A C 1
ATOM 4173 O O . THR A 1 559 ? -1.429 -35.188 -19.422 1 98.38 559 THR A O 1
ATOM 4176 N N . TRP A 1 560 ? -0.424 -34.875 -17.484 1 98.81 560 TRP A N 1
ATOM 4177 C CA . TRP A 1 560 ? -1.468 -34.031 -16.922 1 98.81 560 TRP A CA 1
ATOM 4178 C C . TRP A 1 560 ? -0.92 -32.656 -16.547 1 98.81 560 TRP A C 1
ATOM 4180 O O . TRP A 1 560 ? -0.033 -32.531 -15.703 1 98.81 560 TRP A O 1
ATOM 4190 N N . LEU A 1 561 ? -1.408 -31.609 -17.172 1 98.88 561 LEU A N 1
ATOM 4191 C CA . LEU A 1 561 ? -1.071 -30.219 -16.891 1 98.88 561 LEU A CA 1
ATOM 4192 C C . LEU A 1 561 ? -2.23 -29.516 -16.203 1 98.88 561 LEU A C 1
ATOM 4194 O O . LEU A 1 561 ? -3.215 -29.141 -16.844 1 98.88 561 LEU A O 1
ATOM 4198 N N . VAL A 1 562 ? -2.119 -29.266 -14.891 1 98.81 562 VAL A N 1
ATOM 4199 C CA . VAL A 1 562 ? -3.232 -28.734 -14.109 1 98.81 562 VAL A CA 1
ATOM 4200 C C . VAL A 1 562 ? -2.855 -27.375 -13.531 1 98.81 562 VAL A C 1
ATOM 4202 O O . VAL A 1 562 ? -2.01 -27.297 -12.633 1 98.81 562 VAL A O 1
ATOM 4205 N N . GLY A 1 563 ? -3.502 -26.297 -14.016 1 98.69 563 GLY A N 1
ATOM 4206 C CA . GLY A 1 563 ? -3.219 -24.953 -13.539 1 98.69 563 GLY A CA 1
ATOM 4207 C C . GLY A 1 563 ? -1.839 -24.453 -13.93 1 98.69 563 GLY A C 1
ATOM 4208 O O . GLY A 1 563 ? -1.05 -24.062 -13.07 1 98.69 563 GLY A O 1
ATOM 4209 N N . THR A 1 564 ? -1.562 -24.406 -15.242 1 98.81 564 THR A N 1
ATOM 4210 C CA . THR A 1 564 ? -0.233 -24 -15.68 1 98.81 564 THR A CA 1
ATOM 4211 C C . THR A 1 564 ? -0.292 -22.656 -16.406 1 98.81 564 THR A C 1
ATOM 4213 O O . THR A 1 564 ? -1.294 -22.344 -17.047 1 98.81 564 THR A O 1
ATOM 4216 N N . GLY A 1 565 ? 0.659 -21.875 -16.219 1 98.75 565 GLY A N 1
ATOM 4217 C CA . GLY A 1 565 ? 0.904 -20.656 -16.953 1 98.75 565 GLY A CA 1
ATOM 4218 C C . GLY A 1 565 ? 2.273 -20.609 -17.609 1 98.75 565 GLY A C 1
ATOM 4219 O O . GLY A 1 565 ? 3.254 -21.094 -17.047 1 98.75 565 GLY A O 1
ATOM 4220 N N . SER A 1 566 ? 2.393 -20.172 -18.812 1 98.81 566 SER A N 1
ATOM 4221 C CA . SER A 1 566 ? 3.619 -20.016 -19.594 1 98.81 566 SER A CA 1
ATOM 4222 C C . SER A 1 566 ? 3.672 -18.656 -20.281 1 98.81 566 SER A C 1
ATOM 4224 O O . SER A 1 566 ? 3.078 -18.453 -21.344 1 98.81 566 SER A O 1
ATOM 4226 N N . GLU A 1 567 ? 4.527 -17.734 -19.719 1 98 567 GLU A N 1
ATOM 4227 C CA . GLU A 1 567 ? 4.387 -16.344 -20.109 1 98 567 GLU A CA 1
ATOM 4228 C C . GLU A 1 567 ? 5.707 -15.773 -20.625 1 98 567 GLU A C 1
ATOM 4230 O O . GLU A 1 567 ? 6.77 -16.062 -20.078 1 98 567 GLU A O 1
ATOM 4235 N N . HIS A 1 568 ? 5.633 -15.047 -21.719 1 97.25 568 HIS A N 1
ATOM 4236 C CA . HIS A 1 568 ? 6.656 -14.125 -22.203 1 97.25 568 HIS A CA 1
ATOM 4237 C C . HIS A 1 568 ? 7.863 -14.875 -22.75 1 97.25 568 HIS A C 1
ATOM 4239 O O . HIS A 1 568 ? 9.008 -14.578 -22.391 1 97.25 568 HIS A O 1
ATOM 4245 N N . HIS A 1 569 ? 7.637 -15.836 -23.516 1 98.25 569 HIS A N 1
ATOM 4246 C CA . HIS A 1 569 ? 8.688 -16.516 -24.266 1 98.25 569 HIS A CA 1
ATOM 4247 C C . HIS A 1 569 ? 8.703 -16.094 -25.734 1 98.25 569 HIS A C 1
ATOM 4249 O O . HIS A 1 569 ? 7.645 -15.844 -26.312 1 98.25 569 HIS A O 1
ATOM 4255 N N . THR A 1 570 ? 9.828 -16.047 -26.375 1 98 570 THR A N 1
ATOM 4256 C CA . THR A 1 570 ? 9.977 -15.375 -27.672 1 98 570 THR A CA 1
ATOM 4257 C C . THR A 1 570 ? 9.258 -16.141 -28.766 1 98 570 THR A C 1
ATOM 4259 O O . THR A 1 570 ? 8.523 -15.547 -29.562 1 98 570 THR A O 1
ATOM 4262 N N . LEU A 1 571 ? 9.398 -17.438 -28.828 1 98.62 571 LEU A N 1
ATOM 4263 C CA . LEU A 1 571 ? 8.93 -18.219 -29.969 1 98.62 571 LEU A CA 1
ATOM 4264 C C . LEU A 1 571 ? 7.559 -18.828 -29.688 1 98.62 571 LEU A C 1
ATOM 4266 O O . LEU A 1 571 ? 6.641 -18.688 -30.5 1 98.62 571 LEU A O 1
ATOM 4270 N N . TYR A 1 572 ? 7.41 -19.5 -28.562 1 98.81 572 TYR A N 1
ATOM 4271 C CA . TYR A 1 572 ? 6.117 -20.078 -28.203 1 98.81 572 TYR A CA 1
ATOM 4272 C C . TYR A 1 572 ? 6.035 -20.312 -26.703 1 98.81 572 TYR A C 1
ATOM 4274 O O . TYR A 1 572 ? 7.059 -20.469 -26.031 1 98.81 572 TYR A O 1
ATOM 4282 N N . ALA A 1 573 ? 4.789 -20.344 -26.234 1 98.88 573 ALA A N 1
ATOM 4283 C CA . ALA A 1 573 ? 4.559 -20.641 -24.828 1 98.88 573 ALA A CA 1
ATOM 4284 C C . ALA A 1 573 ? 4.395 -22.141 -24.594 1 98.88 573 ALA A C 1
ATOM 4286 O O . ALA A 1 573 ? 5.016 -22.719 -23.703 1 98.88 573 ALA A O 1
ATOM 4287 N N . TYR A 1 574 ? 3.533 -22.797 -25.406 1 98.94 574 TYR A N 1
ATOM 4288 C CA . TYR A 1 574 ? 3.336 -24.25 -25.406 1 98.94 574 TYR A CA 1
ATOM 4289 C C . TYR A 1 574 ? 3.486 -24.812 -26.812 1 98.94 574 TYR A C 1
ATOM 4291 O O . TYR A 1 574 ? 2.92 -24.281 -27.781 1 98.94 574 TYR A O 1
ATOM 4299 N N . GLN A 1 575 ? 4.242 -25.844 -26.922 1 98.88 575 GLN A N 1
ATOM 4300 C CA . GLN A 1 575 ? 4.32 -26.578 -28.188 1 98.88 575 GLN A CA 1
ATOM 4301 C C . GLN A 1 575 ? 4.254 -28.078 -27.953 1 98.88 575 GLN A C 1
ATOM 4303 O O . GLN A 1 575 ? 4.969 -28.625 -27.109 1 98.88 575 GLN A O 1
ATOM 4308 N N . PHE A 1 576 ? 3.361 -28.734 -28.641 1 98.88 576 PHE A N 1
ATOM 4309 C CA . PHE A 1 576 ? 3.213 -30.188 -28.641 1 98.88 576 PHE A CA 1
ATOM 4310 C C . PHE A 1 576 ? 3.643 -30.781 -29.984 1 98.88 576 PHE A C 1
ATOM 4312 O O . PHE A 1 576 ? 3.162 -30.344 -31.031 1 98.88 576 PHE A O 1
ATOM 4319 N N . VAL A 1 577 ? 4.539 -31.672 -29.922 1 98.75 577 VAL A N 1
ATOM 4320 C CA . VAL A 1 577 ? 5.043 -32.281 -31.156 1 98.75 577 VAL A CA 1
ATOM 4321 C C . VAL A 1 577 ? 4.84 -33.781 -31.109 1 98.75 577 VAL A C 1
ATOM 4323 O O . VAL A 1 577 ? 5.441 -34.469 -30.281 1 98.75 577 VAL A O 1
ATOM 4326 N N . ASP A 1 578 ? 4.031 -34.281 -31.984 1 98.25 578 ASP A N 1
ATOM 4327 C CA . ASP A 1 578 ? 3.713 -35.719 -32.031 1 98.25 578 ASP A CA 1
ATOM 4328 C C . ASP A 1 578 ? 3.355 -36.25 -30.656 1 98.25 578 ASP A C 1
ATOM 4330 O O . ASP A 1 578 ? 3.738 -37.375 -30.312 1 98.25 578 ASP A O 1
ATOM 4334 N N . ALA A 1 579 ? 2.748 -35.406 -29.906 1 98.38 579 ALA A N 1
ATOM 4335 C CA . ALA A 1 579 ? 2.361 -35.75 -28.531 1 98.38 579 ALA A CA 1
ATOM 4336 C C . ALA A 1 579 ? 1.027 -36.5 -28.516 1 98.38 579 ALA A C 1
ATOM 4338 O O . ALA A 1 579 ? 0.198 -36.312 -29.422 1 98.38 579 ALA A O 1
ATOM 4339 N N . SER A 1 580 ? 0.879 -37.375 -27.547 1 97.31 580 SER A N 1
ATOM 4340 C CA . SER A 1 580 ? -0.403 -38.062 -27.344 1 97.31 580 SER A CA 1
ATOM 4341 C C . SER A 1 580 ? -0.688 -38.281 -25.859 1 97.31 580 SER A C 1
ATOM 4343 O O . SER A 1 580 ? 0.238 -38.375 -25.062 1 97.31 580 SER A O 1
ATOM 4345 N N . ASN A 1 581 ? -1.97 -38.312 -25.5 1 97.5 581 ASN A N 1
ATOM 4346 C CA . ASN A 1 581 ? -2.438 -38.531 -24.125 1 97.5 581 ASN A CA 1
ATOM 4347 C C . ASN A 1 581 ? -1.975 -37.406 -23.188 1 97.5 581 ASN A C 1
ATOM 4349 O O . ASN A 1 581 ? -1.309 -37.688 -22.188 1 97.5 581 ASN A O 1
ATOM 4353 N N . VAL A 1 582 ? -2.354 -36.219 -23.516 1 98.5 582 VAL A N 1
ATOM 4354 C CA . VAL A 1 582 ? -2.043 -35.062 -22.688 1 98.5 582 VAL A CA 1
ATOM 4355 C C . VAL A 1 582 ? -3.332 -34.375 -22.281 1 98.5 582 VAL A C 1
ATOM 4357 O O . VAL A 1 582 ? -4.129 -33.969 -23.141 1 98.5 582 VAL A O 1
ATOM 4360 N N . PHE A 1 583 ? -3.578 -34.281 -21.078 1 98.44 583 PHE A N 1
ATOM 4361 C CA . PHE A 1 583 ? -4.703 -33.562 -20.5 1 98.44 583 PHE A CA 1
ATOM 4362 C C . PHE A 1 583 ? -4.242 -32.219 -19.953 1 98.44 583 PHE A C 1
ATOM 4364 O O . PHE A 1 583 ? -3.186 -32.125 -19.328 1 98.44 583 PHE A O 1
ATOM 4371 N N . ALA A 1 584 ? -5.012 -31.172 -20.219 1 98.81 584 ALA A N 1
ATOM 4372 C CA . ALA A 1 584 ? -4.715 -29.875 -19.594 1 98.81 584 ALA A CA 1
ATOM 4373 C C . ALA A 1 584 ? -5.977 -29.25 -19.016 1 98.81 584 ALA A C 1
ATOM 4375 O O . ALA A 1 584 ? -7.035 -29.266 -19.656 1 98.81 584 ALA A O 1
ATOM 4376 N N . ALA A 1 585 ? -5.914 -28.797 -17.797 1 98.75 585 ALA A N 1
ATOM 4377 C CA . ALA A 1 585 ? -6.934 -27.969 -17.156 1 98.75 585 ALA A CA 1
ATOM 4378 C C . ALA A 1 585 ? -6.41 -26.562 -16.859 1 98.75 585 ALA A C 1
ATOM 4380 O O . ALA A 1 585 ? -5.848 -26.312 -15.797 1 98.75 585 ALA A O 1
ATOM 4381 N N . LEU A 1 586 ? -6.609 -25.688 -17.766 1 98.75 586 LEU A N 1
ATOM 4382 C CA . LEU A 1 586 ? -6.188 -24.297 -17.797 1 98.75 586 LEU A CA 1
ATOM 4383 C C . LEU A 1 586 ? -4.77 -24.172 -18.344 1 98.75 586 LEU A C 1
ATOM 4385 O O . LEU A 1 586 ? -3.836 -24.766 -17.797 1 98.75 586 LEU A O 1
ATOM 4389 N N . MET A 1 587 ? -4.574 -23.453 -19.328 1 98.81 587 MET A N 1
ATOM 4390 C CA . MET A 1 587 ? -3.326 -22.953 -19.891 1 98.81 587 MET A CA 1
ATOM 4391 C C . MET A 1 587 ? -3.365 -21.438 -20.062 1 98.81 587 MET A C 1
ATOM 4393 O O . MET A 1 587 ? -4.129 -20.922 -20.891 1 98.81 587 MET A O 1
ATOM 4397 N N . GLN A 1 588 ? -2.633 -20.781 -19.281 1 98.69 588 GLN A N 1
ATOM 4398 C CA . GLN A 1 588 ? -2.627 -19.312 -19.344 1 98.69 588 GLN A CA 1
ATOM 4399 C C . GLN A 1 588 ? -1.365 -18.797 -20.016 1 98.69 588 GLN A C 1
ATOM 4401 O O . GLN A 1 588 ? -0.263 -19.281 -19.75 1 98.69 588 GLN A O 1
ATOM 4406 N N . VAL A 1 589 ? -1.487 -17.828 -21.016 1 98.56 589 VAL A N 1
ATOM 4407 C CA . VAL A 1 589 ? -0.333 -17.328 -21.75 1 98.56 589 VAL A CA 1
ATOM 4408 C C . VAL A 1 589 ? -0.453 -15.812 -21.938 1 98.56 589 VAL A C 1
ATOM 4410 O O . VAL A 1 589 ? -1.541 -15.305 -22.203 1 98.56 589 VAL A O 1
ATOM 4413 N N . GLU A 1 590 ? 0.639 -15.148 -21.719 1 96.56 590 GLU A N 1
ATOM 4414 C CA . GLU A 1 590 ? 0.839 -13.773 -22.156 1 96.56 590 GLU A CA 1
ATOM 4415 C C . GLU A 1 590 ? 2.025 -13.664 -23.109 1 96.56 590 GLU A C 1
ATOM 4417 O O . GLU A 1 590 ? 3.076 -14.266 -22.875 1 96.56 590 GLU A O 1
ATOM 4422 N N . THR A 1 591 ? 1.836 -12.953 -24.125 1 96.75 591 THR A N 1
ATOM 4423 C CA . THR A 1 591 ? 2.922 -12.68 -25.062 1 96.75 591 THR A CA 1
ATOM 4424 C C . THR A 1 591 ? 3.896 -11.664 -24.469 1 96.75 591 THR A C 1
ATOM 4426 O O . THR A 1 591 ? 3.508 -10.812 -23.672 1 96.75 591 THR A O 1
ATOM 4429 N N . PRO A 1 592 ? 5.242 -11.82 -24.859 1 95.38 592 PRO A N 1
ATOM 4430 C CA . PRO A 1 592 ? 6.152 -10.789 -24.344 1 95.38 592 PRO A CA 1
ATOM 4431 C C . PRO A 1 592 ? 5.691 -9.375 -24.672 1 95.38 592 PRO A C 1
ATOM 4433 O O . PRO A 1 592 ? 5.457 -9.047 -25.844 1 95.38 592 PRO A O 1
ATOM 4436 N N . TYR A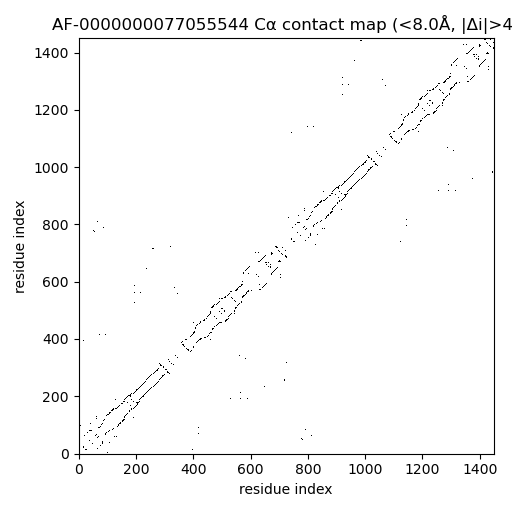 1 593 ? 5.727 -8.508 -23.719 1 91 593 TYR A N 1
ATOM 4437 C CA . TYR A 1 593 ? 5.168 -7.176 -23.922 1 91 593 TYR A CA 1
ATOM 4438 C C . TYR A 1 593 ? 6.113 -6.301 -24.734 1 91 593 TYR A C 1
ATOM 4440 O O . TYR A 1 593 ? 5.691 -5.297 -25.312 1 91 593 TYR A O 1
ATOM 4448 N N . TRP A 1 594 ? 7.41 -6.695 -24.688 1 91.88 594 TRP A N 1
ATOM 4449 C CA . TRP A 1 594 ? 8.344 -5.895 -25.484 1 91.88 594 TRP A CA 1
ATOM 4450 C C . TRP A 1 594 ? 8.18 -6.18 -26.969 1 91.88 594 TRP A C 1
ATOM 4452 O O . TRP A 1 594 ? 8.68 -5.434 -27.812 1 91.88 594 TRP A O 1
ATOM 4462 N N . GLN A 1 595 ? 7.633 -7.363 -27.312 1 93.06 595 GLN A N 1
ATOM 4463 C CA . GLN A 1 595 ? 7.32 -7.594 -28.719 1 93.06 595 GLN A CA 1
ATOM 4464 C C . GLN A 1 595 ? 6.262 -6.613 -29.203 1 93.06 595 GLN A C 1
ATOM 4466 O O . GLN A 1 595 ? 5.332 -6.273 -28.469 1 93.06 595 GLN A O 1
ATOM 4471 N N . PRO A 1 596 ? 6.359 -6.07 -30.453 1 92.06 596 PRO A N 1
ATOM 4472 C CA . PRO A 1 596 ? 7.184 -6.598 -31.547 1 92.06 596 PRO A CA 1
ATOM 4473 C C . PRO A 1 596 ? 8.531 -5.891 -31.656 1 92.06 596 PRO A C 1
ATOM 4475 O O . PRO A 1 596 ? 9.102 -5.824 -32.75 1 92.06 596 PRO A O 1
ATOM 4478 N N . LEU A 1 597 ? 8.984 -5.285 -30.625 1 90.62 597 LEU A N 1
ATOM 4479 C CA . LEU A 1 597 ? 10.281 -4.625 -30.672 1 90.62 597 LEU A CA 1
ATOM 4480 C C . LEU A 1 597 ? 11.289 -5.34 -29.766 1 90.62 597 LEU A C 1
ATOM 4482 O O . LEU A 1 597 ? 11.477 -4.965 -28.609 1 90.62 597 LEU A O 1
ATOM 4486 N N . PRO A 1 598 ? 12.188 -6.285 -30.219 1 93.19 598 PRO A N 1
ATOM 4487 C CA . PRO A 1 598 ? 12.156 -6.715 -31.625 1 93.19 598 PRO A CA 1
ATOM 4488 C C . PRO A 1 598 ? 11.016 -7.68 -31.922 1 93.19 598 PRO A C 1
ATOM 4490 O O . PRO A 1 598 ? 10.328 -8.133 -31 1 93.19 598 PRO A O 1
ATOM 4493 N N . ARG A 1 599 ? 10.844 -7.926 -33.156 1 94.25 599 ARG A N 1
ATOM 4494 C CA . ARG A 1 599 ? 9.883 -8.938 -33.594 1 94.25 599 ARG A CA 1
ATOM 4495 C C . ARG A 1 599 ? 10.445 -10.336 -33.406 1 94.25 599 ARG A C 1
ATOM 4497 O O . ARG A 1 599 ? 11.656 -10.555 -33.562 1 94.25 599 ARG A O 1
ATOM 4504 N N . ALA A 1 600 ? 9.523 -11.352 -33.062 1 95.81 600 ALA A N 1
ATOM 4505 C CA . ALA A 1 600 ? 9.945 -12.75 -33.156 1 95.81 600 ALA A CA 1
ATOM 4506 C C . ALA A 1 600 ? 10.406 -13.07 -34.594 1 95.81 600 ALA A C 1
ATOM 4508 O O . ALA A 1 600 ? 9.875 -12.523 -35.562 1 95.81 600 ALA A O 1
ATOM 4509 N N . PRO A 1 601 ? 11.406 -13.82 -34.812 1 96.75 601 PRO A N 1
ATOM 4510 C CA . PRO A 1 601 ? 11.969 -14.727 -33.812 1 96.75 601 PRO A CA 1
ATOM 4511 C C . PRO A 1 601 ? 13.117 -14.094 -33.031 1 96.75 601 PRO A C 1
ATOM 4513 O O . PRO A 1 601 ? 13.727 -14.758 -32.156 1 96.75 601 PRO A O 1
ATOM 4516 N N . LEU A 1 602 ? 13.414 -12.836 -33.344 1 95.31 602 LEU A N 1
ATOM 4517 C CA . LEU A 1 602 ? 14.555 -12.227 -32.656 1 95.31 602 LEU A CA 1
ATOM 4518 C C . LEU A 1 602 ? 14.328 -12.211 -31.156 1 95.31 602 LEU A C 1
ATOM 4520 O O . LEU A 1 602 ? 13.203 -12.016 -30.688 1 95.31 602 LEU A O 1
ATOM 4524 N N . PRO A 1 603 ? 15.453 -12.406 -30.375 1 96 603 PRO A N 1
ATOM 4525 C CA . PRO A 1 603 ? 16.875 -12.516 -30.719 1 96 603 PRO A CA 1
ATOM 4526 C C . PRO A 1 603 ? 17.281 -13.93 -31.125 1 96 603 PRO A C 1
ATOM 4528 O O . PRO A 1 603 ? 18.453 -14.203 -31.328 1 96 603 PRO A O 1
ATOM 4531 N N . TRP A 1 604 ? 16.359 -14.781 -31.266 1 97.88 604 TRP A N 1
ATOM 4532 C CA . TRP A 1 604 ? 16.672 -16.188 -31.547 1 97.88 604 TRP A CA 1
ATOM 4533 C C . TRP A 1 604 ? 16.641 -16.453 -33.031 1 97.88 604 TRP A C 1
ATOM 4535 O O . TRP A 1 604 ? 16.094 -15.672 -33.812 1 97.88 604 TRP A O 1
ATOM 4545 N N . THR A 1 605 ? 17.328 -17.5 -33.375 1 95.88 605 THR A N 1
ATOM 4546 C CA . THR A 1 605 ? 17.203 -18.109 -34.688 1 95.88 605 THR A CA 1
ATOM 4547 C C . THR A 1 605 ? 16.453 -19.438 -34.625 1 95.88 605 THR A C 1
ATOM 4549 O O . THR A 1 605 ? 16.844 -20.328 -33.875 1 95.88 605 THR A O 1
ATOM 4552 N N . PRO A 1 606 ? 15.312 -19.453 -35.375 1 96.44 606 PRO A N 1
ATOM 4553 C CA . PRO A 1 606 ? 14.562 -20.703 -35.312 1 96.44 606 PRO A CA 1
ATOM 4554 C C . PRO A 1 606 ? 15.414 -21.922 -35.625 1 96.44 606 PRO A C 1
ATOM 4556 O O . PRO A 1 606 ? 16.266 -21.875 -36.531 1 96.44 606 PRO A O 1
ATOM 4559 N N . ASP A 1 607 ? 15.188 -22.953 -34.938 1 96.5 607 ASP A N 1
ATOM 4560 C CA . ASP A 1 607 ? 15.875 -24.234 -35.125 1 96.5 607 ASP A CA 1
ATOM 4561 C C . ASP A 1 607 ? 14.891 -25.328 -35.531 1 96.5 607 ASP A C 1
ATOM 4563 O O . ASP A 1 607 ? 14.062 -25.75 -34.688 1 96.5 607 ASP A O 1
ATOM 4567 N N . ALA A 1 608 ? 15.062 -25.891 -36.625 1 94.5 608 ALA A N 1
ATOM 4568 C CA . ALA A 1 608 ? 14.141 -26.891 -37.156 1 94.5 608 ALA A CA 1
ATOM 4569 C C . ALA A 1 608 ? 14.211 -28.188 -36.344 1 94.5 608 ALA A C 1
ATOM 4571 O O . ALA A 1 608 ? 13.219 -28.906 -36.219 1 94.5 608 ALA A O 1
ATOM 4572 N N . ALA A 1 609 ? 15.305 -28.438 -35.781 1 95.06 609 ALA A N 1
ATOM 4573 C CA . ALA A 1 609 ? 15.469 -29.641 -34.969 1 95.06 609 ALA A CA 1
ATOM 4574 C C . ALA A 1 609 ? 14.586 -29.609 -33.719 1 95.06 609 ALA A C 1
ATOM 4576 O O . ALA A 1 609 ? 14.273 -30.641 -33.156 1 95.06 609 ALA A O 1
ATOM 4577 N N . TRP A 1 610 ? 14.18 -28.516 -33.406 1 97.38 610 TRP A N 1
ATOM 4578 C CA . TRP A 1 610 ? 13.32 -28.312 -32.219 1 97.38 610 TRP A CA 1
ATOM 4579 C C . TRP A 1 610 ? 11.914 -27.922 -32.656 1 97.38 610 TRP A C 1
ATOM 4581 O O . TRP A 1 610 ? 11.117 -27.469 -31.828 1 97.38 610 TRP A O 1
ATOM 4591 N N . ASN A 1 611 ? 11.633 -28 -33.969 1 97.06 611 ASN A N 1
ATOM 4592 C CA . ASN A 1 611 ? 10.336 -27.672 -34.562 1 97.06 611 ASN A CA 1
ATOM 4593 C C . ASN A 1 611 ? 9.938 -26.234 -34.281 1 97.06 611 ASN A C 1
ATOM 4595 O O . ASN A 1 611 ? 8.773 -25.953 -34 1 97.06 611 ASN A O 1
ATOM 4599 N N . ASP A 1 612 ? 10.859 -25.297 -34.344 1 97.94 612 ASP A N 1
ATOM 4600 C CA . ASP A 1 612 ? 10.594 -23.891 -34.094 1 97.94 612 ASP A CA 1
ATOM 4601 C C . ASP A 1 612 ? 9.734 -23.266 -35.188 1 97.94 612 ASP A C 1
ATOM 4603 O O . ASP A 1 612 ? 9.891 -23.609 -36.375 1 97.94 612 ASP A O 1
ATOM 4607 N N . PRO A 1 613 ? 8.805 -22.391 -34.75 1 97.25 613 PRO A N 1
ATOM 4608 C CA . PRO A 1 613 ? 8.148 -21.594 -35.812 1 97.25 613 PRO A CA 1
ATOM 4609 C C . PRO A 1 613 ? 9.102 -20.625 -36.5 1 97.25 613 PRO A C 1
ATOM 4611 O O . PRO A 1 613 ? 9.977 -20.047 -35.844 1 97.25 613 PRO A O 1
ATOM 4614 N N . ASP A 1 614 ? 8.914 -20.375 -37.781 1 91.38 614 ASP A N 1
ATOM 4615 C CA . ASP A 1 614 ? 9.852 -19.516 -38.531 1 91.38 614 ASP A CA 1
ATOM 4616 C C . ASP A 1 614 ? 9.203 -18.203 -38.906 1 91.38 614 ASP A C 1
ATOM 4618 O O . ASP A 1 614 ? 9.867 -17.297 -39.406 1 91.38 614 ASP A O 1
ATOM 4622 N N . PHE A 1 615 ? 7.949 -18.031 -38.75 1 94.62 615 PHE A N 1
ATOM 4623 C CA . PHE A 1 615 ? 7.191 -16.797 -38.969 1 94.62 615 PHE A CA 1
ATOM 4624 C C . PHE A 1 615 ? 7.293 -16.344 -40.406 1 94.62 615 PHE A C 1
ATOM 4626 O O . PHE A 1 615 ? 7.062 -15.172 -40.719 1 94.62 615 PHE A O 1
ATOM 4633 N N . ALA A 1 616 ? 7.625 -17.188 -41.281 1 90.44 616 ALA A N 1
ATOM 4634 C CA . ALA A 1 616 ? 7.922 -16.844 -42.656 1 90.44 616 ALA A CA 1
ATOM 4635 C C . ALA A 1 616 ? 6.66 -16.406 -43.406 1 90.44 616 ALA A C 1
ATOM 4637 O O . ALA A 1 616 ? 6.734 -15.75 -44.438 1 90.44 616 ALA A O 1
ATOM 4638 N N . GLY A 1 617 ? 5.555 -16.828 -42.844 1 92.44 617 GLY A N 1
ATOM 4639 C CA . GLY A 1 617 ? 4.297 -16.531 -43.531 1 92.44 617 GLY A CA 1
ATOM 4640 C C . GLY A 1 617 ? 3.764 -15.141 -43.188 1 92.44 617 GLY A C 1
ATOM 4641 O O . GLY A 1 617 ? 2.766 -14.703 -43.781 1 92.44 617 GLY A O 1
ATOM 4642 N N . CYS A 1 618 ? 4.387 -14.391 -42.344 1 93.06 618 CYS A N 1
ATOM 4643 C CA . CYS A 1 618 ? 3.938 -13.055 -42 1 93.06 618 CYS A CA 1
ATOM 4644 C C . CYS A 1 618 ? 4.156 -12.078 -43.156 1 93.06 618 CYS A C 1
ATOM 4646 O O . CYS A 1 618 ? 5.164 -12.156 -43.844 1 93.06 618 CYS A O 1
ATOM 4648 N N . GLN A 1 619 ? 3.174 -11.258 -43.344 1 88.81 619 GLN A N 1
ATOM 4649 C CA . GLN A 1 619 ? 3.197 -10.312 -44.438 1 88.81 619 GLN A CA 1
ATOM 4650 C C . GLN A 1 619 ? 3.779 -8.969 -44 1 88.81 619 GLN A C 1
ATOM 4652 O O . GLN A 1 619 ? 3.74 -8.625 -42.812 1 88.81 619 GLN A O 1
ATOM 4657 N N . ALA A 1 620 ? 4.203 -8.211 -45 1 86.94 620 ALA A N 1
ATOM 4658 C CA . ALA A 1 620 ? 4.801 -6.902 -44.75 1 86.94 620 ALA A CA 1
ATOM 4659 C C . ALA A 1 620 ? 3.801 -5.961 -44.094 1 86.94 620 ALA A C 1
ATOM 4661 O O . ALA A 1 620 ? 4.172 -5.141 -43.25 1 86.94 620 ALA A O 1
ATOM 4662 N N . SER A 1 621 ? 2.574 -6.113 -44.438 1 83.88 621 SER A N 1
ATOM 4663 C CA . SER A 1 621 ? 1.536 -5.191 -44 1 83.88 621 SER A CA 1
ATOM 4664 C C . SER A 1 621 ? 1.163 -5.434 -42.531 1 83.88 621 SER A C 1
ATOM 4666 O O . SER A 1 621 ? 0.582 -4.562 -41.875 1 83.88 621 SER A O 1
ATOM 4668 N N . ASN A 1 622 ? 1.503 -6.562 -42 1 86.25 622 ASN A N 1
ATOM 4669 C CA . ASN A 1 622 ? 1.116 -6.875 -40.625 1 86.25 622 ASN A CA 1
ATOM 4670 C C . ASN A 1 622 ? 2.27 -7.504 -39.844 1 86.25 622 ASN A C 1
ATOM 4672 O O . ASN A 1 622 ? 2.049 -8.172 -38.844 1 86.25 622 ASN A O 1
ATOM 4676 N N . ILE A 1 623 ? 3.447 -7.277 -40.312 1 86.88 623 ILE A N 1
ATOM 4677 C CA . ILE A 1 623 ? 4.629 -8.016 -39.906 1 86.88 623 ILE A CA 1
ATOM 4678 C C . ILE A 1 623 ? 4.863 -7.809 -38.406 1 86.88 623 ILE A C 1
ATOM 4680 O O . ILE A 1 623 ? 5.238 -8.742 -37.688 1 86.88 623 ILE A O 1
ATOM 4684 N N . SER A 1 624 ? 4.617 -6.625 -37.906 1 88.25 624 SER A N 1
ATOM 4685 C CA . SER A 1 624 ? 4.879 -6.312 -36.5 1 88.25 624 SER A CA 1
ATOM 4686 C C . SER A 1 624 ? 3.949 -7.094 -35.562 1 88.25 624 SER A C 1
ATOM 4688 O O . SER A 1 624 ? 4.363 -7.551 -34.5 1 88.25 624 SER A O 1
ATOM 4690 N N . GLN A 1 625 ? 2.752 -7.309 -36 1 92.5 625 GLN A N 1
ATOM 4691 C CA . GLN A 1 625 ? 1.771 -7.984 -35.156 1 92.5 625 GLN A CA 1
ATOM 4692 C C . GLN A 1 625 ? 1.694 -9.469 -35.5 1 92.5 625 GLN A C 1
ATOM 4694 O O . GLN A 1 625 ? 1.089 -10.25 -34.75 1 92.5 625 GLN A O 1
ATOM 4699 N N . CYS A 1 626 ? 2.332 -9.859 -36.531 1 94 626 CYS A N 1
ATOM 4700 C CA . CYS A 1 626 ? 2.328 -11.258 -36.938 1 94 626 CYS A CA 1
ATOM 4701 C C . CYS A 1 626 ? 3.531 -12 -36.375 1 94 626 CYS A C 1
ATOM 4703 O O . CYS A 1 626 ? 3.404 -13.148 -35.938 1 94 626 CYS A O 1
ATOM 4705 N N . ASN A 1 627 ? 4.68 -11.328 -36.375 1 95.25 627 ASN A N 1
ATOM 4706 C CA . ASN A 1 627 ? 5.906 -11.883 -35.844 1 95.25 627 ASN A CA 1
ATOM 4707 C C . ASN A 1 627 ? 5.93 -11.773 -34.312 1 95.25 627 ASN A C 1
ATOM 4709 O O . ASN A 1 627 ? 6.754 -11.055 -33.75 1 95.25 627 ASN A O 1
ATOM 4713 N N . MET A 1 628 ? 5.129 -12.539 -33.688 1 96.25 628 MET A N 1
ATOM 4714 C CA . MET A 1 628 ? 4.988 -12.547 -32.25 1 96.25 628 MET A CA 1
ATOM 4715 C C . MET A 1 628 ? 4.816 -13.969 -31.719 1 96.25 628 MET A C 1
ATOM 4717 O O . MET A 1 628 ? 4.457 -14.867 -32.469 1 96.25 628 MET A O 1
ATOM 4721 N N . GLN A 1 629 ? 5.027 -14.172 -30.469 1 97.69 629 GLN A N 1
ATOM 4722 C CA . GLN A 1 629 ? 5.008 -15.469 -29.812 1 97.69 629 GLN A CA 1
ATOM 4723 C C . GLN A 1 629 ? 3.734 -16.25 -30.141 1 97.69 629 GLN A C 1
ATOM 4725 O O . GLN A 1 629 ? 2.639 -15.68 -30.141 1 97.69 629 GLN A O 1
ATOM 4730 N N . TRP A 1 630 ? 3.869 -17.531 -30.484 1 98.38 630 TRP A N 1
ATOM 4731 C CA . TRP A 1 630 ? 2.719 -18.422 -30.484 1 98.38 630 TRP A CA 1
ATOM 4732 C C . TRP A 1 630 ? 2.367 -18.844 -29.047 1 98.38 630 TRP A C 1
ATOM 4734 O O . TRP A 1 630 ? 3.252 -19.172 -28.266 1 98.38 630 TRP A O 1
ATOM 4744 N N . ALA A 1 631 ? 1.06 -18.781 -28.75 1 98.75 631 ALA A N 1
ATOM 4745 C CA . ALA A 1 631 ? 0.663 -19.266 -27.422 1 98.75 631 ALA A CA 1
ATOM 4746 C C . ALA A 1 631 ? 0.633 -20.781 -27.391 1 98.75 631 ALA A C 1
ATOM 4748 O O . ALA A 1 631 ? 1.081 -21.406 -26.422 1 98.75 631 ALA A O 1
ATOM 4749 N N . LEU A 1 632 ? 0.124 -21.391 -28.391 1 98.88 632 LEU A N 1
ATOM 4750 C CA . LEU A 1 632 ? -0.062 -22.844 -28.469 1 98.88 632 LEU A CA 1
ATOM 4751 C C . LEU A 1 632 ? 0.182 -23.359 -29.875 1 98.88 632 LEU A C 1
ATOM 4753 O O . LEU A 1 632 ? -0.451 -22.891 -30.828 1 98.88 632 LEU A O 1
ATOM 4757 N N . ARG A 1 633 ? 1.091 -24.266 -29.984 1 98.75 633 ARG A N 1
ATOM 4758 C CA . ARG A 1 633 ? 1.335 -24.969 -31.234 1 98.75 633 ARG A CA 1
ATOM 4759 C C . ARG A 1 633 ? 1.159 -26.469 -31.062 1 98.75 633 ARG A C 1
ATOM 4761 O O . ARG A 1 633 ? 1.685 -27.062 -30.109 1 98.75 633 ARG A O 1
ATOM 4768 N N . ILE A 1 634 ? 0.388 -27.109 -31.891 1 98.62 634 ILE A N 1
ATOM 4769 C CA . ILE A 1 634 ? 0.219 -28.547 -31.938 1 98.62 634 ILE A CA 1
ATOM 4770 C C . ILE A 1 634 ? 0.587 -29.078 -33.312 1 98.62 634 ILE A C 1
ATOM 4772 O O . ILE A 1 634 ? -0.08 -28.766 -34.312 1 98.62 634 ILE A O 1
ATOM 4776 N N . ILE A 1 635 ? 1.607 -29.938 -33.25 1 97.44 635 ILE A N 1
ATOM 4777 C CA . ILE A 1 635 ? 2.236 -30.281 -34.531 1 97.44 635 ILE A CA 1
ATOM 4778 C C . ILE A 1 635 ? 2.428 -31.781 -34.625 1 97.44 635 ILE A C 1
ATOM 4780 O O . ILE A 1 635 ? 2.785 -32.438 -33.625 1 97.44 635 ILE A O 1
ATOM 4784 N N . GLY A 1 636 ? 2.143 -32.344 -35.812 1 97.56 636 GLY A N 1
ATOM 4785 C CA . GLY A 1 636 ? 2.609 -33.688 -36.094 1 97.56 636 GLY A CA 1
ATOM 4786 C C . GLY A 1 636 ? 1.483 -34.656 -36.375 1 97.56 636 GLY A C 1
ATOM 4787 O O . GLY A 1 636 ? 0.429 -34.594 -35.75 1 97.56 636 GLY A O 1
ATOM 4788 N N . LYS A 1 637 ? 1.73 -35.562 -37.25 1 96.5 637 LYS A N 1
ATOM 4789 C CA . LYS A 1 637 ? 0.716 -36.5 -37.75 1 96.5 637 LYS A CA 1
ATOM 4790 C C . LYS A 1 637 ? 0.395 -37.562 -36.688 1 96.5 637 LYS A C 1
ATOM 4792 O O . LYS A 1 637 ? -0.664 -38.188 -36.75 1 96.5 637 LYS A O 1
ATOM 4797 N N . ASN A 1 638 ? 1.282 -37.719 -35.781 1 96.44 638 ASN A N 1
ATOM 4798 C CA . ASN A 1 638 ? 1.085 -38.75 -34.781 1 96.44 638 ASN A CA 1
ATOM 4799 C C . ASN A 1 638 ? 0.375 -38.219 -33.531 1 96.44 638 ASN A C 1
ATOM 4801 O O . ASN A 1 638 ? 0.107 -38.938 -32.594 1 96.44 638 ASN A O 1
ATOM 4805 N N . THR A 1 639 ? 0.089 -36.938 -33.594 1 97.44 639 THR A N 1
ATOM 4806 C CA . THR A 1 639 ? -0.609 -36.312 -32.5 1 97.44 639 THR A CA 1
ATOM 4807 C C . THR A 1 639 ? -1.994 -36.906 -32.312 1 97.44 639 THR A C 1
ATOM 4809 O O . THR A 1 639 ? -2.742 -37.094 -33.281 1 97.44 639 THR A O 1
ATOM 4812 N N . HIS A 1 640 ? -2.279 -37.344 -31.078 1 95.94 640 HIS A N 1
ATOM 4813 C CA . HIS A 1 640 ? -3.648 -37.781 -30.844 1 95.94 640 HIS A CA 1
ATOM 4814 C C . HIS A 1 640 ? -4.004 -37.688 -29.359 1 95.94 640 HIS A C 1
ATOM 4816 O O . HIS A 1 640 ? -3.125 -37.75 -28.5 1 95.94 640 HIS A O 1
ATOM 4822 N N . THR A 1 641 ? -5.238 -37.5 -28.969 1 96.81 641 THR A N 1
ATOM 4823 C CA . THR A 1 641 ? -5.844 -37.5 -27.641 1 96.81 641 THR A CA 1
ATOM 4824 C C . THR A 1 641 ? -5.281 -36.344 -26.812 1 96.81 641 THR A C 1
ATOM 4826 O O . THR A 1 641 ? -4.602 -36.594 -25.797 1 96.81 641 THR A O 1
ATOM 4829 N N . LEU A 1 642 ? -5.547 -35.156 -27.125 1 98.06 642 LEU A N 1
ATOM 4830 C CA . LEU A 1 642 ? -5.18 -33.938 -26.422 1 98.06 642 LEU A CA 1
ATOM 4831 C C . LEU A 1 642 ? -6.422 -33.125 -26.016 1 98.06 642 LEU A C 1
ATOM 4833 O O . LEU A 1 642 ? -6.75 -32.125 -26.641 1 98.06 642 LEU A O 1
ATOM 4837 N N . PRO A 1 643 ? -7.102 -33.594 -24.953 1 98.19 643 PRO A N 1
ATOM 4838 C CA . PRO A 1 643 ? -8.211 -32.781 -24.438 1 98.19 643 PRO A CA 1
ATOM 4839 C C . PRO A 1 643 ? -7.738 -31.625 -23.562 1 98.19 643 PRO A C 1
ATOM 4841 O O . PRO A 1 643 ? -7.223 -31.844 -22.469 1 98.19 643 PRO A O 1
ATOM 4844 N N . PHE A 1 644 ? -7.934 -30.391 -24.031 1 98.62 644 PHE A N 1
ATOM 4845 C CA . PHE A 1 644 ? -7.527 -29.203 -23.297 1 98.62 644 PHE A CA 1
ATOM 4846 C C . PHE A 1 644 ? -8.742 -28.391 -22.875 1 98.62 644 PHE A C 1
ATOM 4848 O O . PHE A 1 644 ? -9.539 -27.969 -23.719 1 98.62 644 PHE A O 1
ATOM 4855 N N . TYR A 1 645 ? -8.852 -28.219 -21.578 1 98.69 645 TYR A N 1
ATOM 4856 C CA . TYR A 1 645 ? -9.977 -27.469 -21.016 1 98.69 645 TYR A CA 1
ATOM 4857 C C . TYR A 1 645 ? -9.523 -26.125 -20.469 1 98.69 645 TYR A C 1
ATOM 4859 O O . TYR A 1 645 ? -8.758 -26.062 -19.5 1 98.69 645 TYR A O 1
ATOM 4867 N N . GLY A 1 646 ? -10 -25.047 -21.031 1 98.31 646 GLY A N 1
ATOM 4868 C CA . GLY A 1 646 ? -9.695 -23.703 -20.562 1 98.31 646 GLY A CA 1
ATOM 4869 C C . GLY A 1 646 ? -8.359 -23.188 -21.031 1 98.31 646 GLY A C 1
ATOM 4870 O O . GLY A 1 646 ? -7.309 -23.594 -20.516 1 98.31 646 GLY A O 1
ATOM 4871 N N . GLN A 1 647 ? -8.336 -22.344 -22.031 1 98.38 647 GLN A N 1
ATOM 4872 C CA . GLN A 1 647 ? -7.168 -21.609 -22.5 1 98.38 647 GLN A CA 1
ATOM 4873 C C . GLN A 1 647 ? -7.387 -20.094 -22.406 1 98.38 647 GLN A C 1
ATOM 4875 O O . GLN A 1 647 ? -8.414 -19.578 -22.859 1 98.38 647 GLN A O 1
ATOM 4880 N N . GLY A 1 648 ? -6.531 -19.453 -21.656 1 97.88 648 GLY A N 1
ATOM 4881 C CA . GLY A 1 648 ? -6.527 -18 -21.578 1 97.88 648 GLY A CA 1
ATOM 4882 C C . GLY A 1 648 ? -5.293 -17.375 -22.203 1 97.88 648 GLY A C 1
ATOM 4883 O O . GLY A 1 648 ? -4.23 -17.328 -21.578 1 97.88 648 GLY A O 1
ATOM 4884 N N . PHE A 1 649 ? -5.418 -16.906 -23.484 1 97.88 649 PHE A N 1
ATOM 4885 C CA . PHE A 1 649 ? -4.312 -16.344 -24.25 1 97.88 649 PHE A CA 1
ATOM 4886 C C . PHE A 1 649 ? -4.555 -14.859 -24.516 1 97.88 649 PHE A C 1
ATOM 4888 O O . PHE A 1 649 ? -5.457 -14.5 -25.281 1 97.88 649 PHE A O 1
ATOM 4895 N N . TRP A 1 650 ? -3.709 -13.992 -23.844 1 92.94 650 TRP A N 1
ATOM 4896 C CA . TRP A 1 650 ? -4.062 -12.594 -24.031 1 92.94 650 TRP A CA 1
ATOM 4897 C C . TRP A 1 650 ? -2.814 -11.711 -24.047 1 92.94 650 TRP A C 1
ATOM 4899 O O . TRP A 1 650 ? -1.744 -12.141 -23.609 1 92.94 650 TRP A O 1
ATOM 4909 N N . LEU A 1 651 ? -2.838 -10.625 -24.594 1 92.38 651 LEU A N 1
ATOM 4910 C CA . LEU A 1 651 ? -1.914 -9.5 -24.531 1 92.38 651 LEU A CA 1
ATOM 4911 C C . LEU A 1 651 ? -2.674 -8.18 -24.484 1 92.38 651 LEU A C 1
ATOM 4913 O O . LEU A 1 651 ? -3.699 -8.023 -25.156 1 92.38 651 LEU A O 1
ATOM 4917 N N . PHE A 1 652 ? -2.176 -7.32 -23.656 1 86.88 652 PHE A N 1
ATOM 4918 C CA . PHE A 1 652 ? -2.807 -6.023 -23.438 1 86.88 652 PHE A CA 1
ATOM 4919 C C . PHE A 1 652 ? -1.935 -4.902 -23.984 1 86.88 652 PHE A C 1
ATOM 4921 O O . PHE A 1 652 ? -2.4 -3.773 -24.156 1 86.88 652 PHE A O 1
ATOM 4928 N N . PHE A 1 653 ? -0.661 -5.246 -24.281 1 87.12 653 PHE A N 1
ATOM 4929 C CA . PHE A 1 653 ? 0.333 -4.238 -24.625 1 87.12 653 PHE A CA 1
ATOM 4930 C C . PHE A 1 653 ? 1.208 -4.707 -25.781 1 87.12 653 PHE A C 1
ATOM 4932 O O . PHE A 1 653 ? 1.31 -5.91 -26.031 1 87.12 653 PHE A O 1
ATOM 4939 N N . ASN A 1 654 ? 1.679 -3.596 -26.5 1 86.5 654 ASN A N 1
ATOM 4940 C CA . ASN A 1 654 ? 2.656 -3.852 -27.547 1 86.5 654 ASN A CA 1
ATOM 4941 C C . ASN A 1 654 ? 3.85 -2.906 -27.453 1 86.5 654 ASN A C 1
ATOM 4943 O O . ASN A 1 654 ? 3.719 -1.704 -27.688 1 86.5 654 ASN A O 1
ATOM 4947 N N . GLY A 1 655 ? 4.953 -3.518 -27.062 1 83.62 655 GLY A N 1
ATOM 4948 C CA . GLY A 1 655 ? 6.168 -2.727 -27.141 1 83.62 655 GLY A CA 1
ATOM 4949 C C . GLY A 1 655 ? 6.648 -2.225 -25.797 1 83.62 655 GLY A C 1
ATOM 4950 O O . GLY A 1 655 ? 6.094 -2.592 -24.766 1 83.62 655 GLY A O 1
ATOM 4951 N N . PRO A 1 656 ? 7.738 -1.415 -25.922 1 76.31 656 PRO A N 1
ATOM 4952 C CA . PRO A 1 656 ? 8.359 -0.923 -24.688 1 76.31 656 PRO A CA 1
ATOM 4953 C C . PRO A 1 656 ? 7.395 -0.1 -23.828 1 76.31 656 PRO A C 1
ATOM 4955 O O . PRO A 1 656 ? 6.566 0.641 -24.359 1 76.31 656 PRO A O 1
ATOM 4958 N N . ASN A 1 657 ? 7.516 -0.246 -22.531 1 77.62 657 ASN A N 1
ATOM 4959 C CA . ASN A 1 657 ? 6.805 0.514 -21.516 1 77.62 657 ASN A CA 1
ATOM 4960 C C . ASN A 1 657 ? 5.293 0.314 -21.625 1 77.62 657 ASN A C 1
ATOM 4962 O O . ASN A 1 657 ? 4.531 1.275 -21.516 1 77.62 657 ASN A O 1
ATOM 4966 N N . TYR A 1 658 ? 4.918 -0.859 -22.016 1 83.25 658 TYR A N 1
ATOM 4967 C CA . TYR A 1 658 ? 3.508 -1.228 -22.062 1 83.25 658 TYR A CA 1
ATOM 4968 C C . TYR A 1 658 ? 2.758 -0.375 -23.078 1 83.25 658 TYR A C 1
ATOM 4970 O O . TYR A 1 658 ? 1.688 0.16 -22.781 1 83.25 658 TYR A O 1
ATOM 4978 N N . GLY A 1 659 ? 3.328 -0.284 -24.219 1 86 659 GLY A N 1
ATOM 4979 C CA . GLY A 1 659 ? 2.746 0.51 -25.297 1 86 659 GLY A CA 1
ATOM 4980 C C . GLY A 1 659 ? 1.395 -0.004 -25.75 1 86 659 GLY A C 1
ATOM 4981 O O . GLY A 1 659 ? 1.069 -1.177 -25.547 1 86 659 GLY A O 1
ATOM 4982 N N . PRO A 1 660 ? 0.619 0.755 -26.375 1 87.44 660 PRO A N 1
ATOM 4983 C CA . PRO A 1 660 ? -0.72 0.358 -26.812 1 87.44 660 PRO A CA 1
ATOM 4984 C C . PRO A 1 660 ? -0.689 -0.594 -28.016 1 87.44 660 PRO A C 1
ATOM 4986 O O . PRO A 1 660 ? 0.292 -0.624 -28.75 1 87.44 660 PRO A O 1
ATOM 4989 N N . CYS A 1 661 ? -1.799 -1.392 -28.125 1 88.19 661 CYS A N 1
ATOM 4990 C CA . CYS A 1 661 ? -1.991 -2.236 -29.297 1 88.19 661 CYS A CA 1
ATOM 4991 C C . CYS A 1 661 ? -2.246 -1.395 -30.547 1 88.19 661 CYS A C 1
ATOM 4993 O O . CYS A 1 661 ? -3.184 -0.593 -30.578 1 88.19 661 CYS A O 1
ATOM 4995 N N . THR A 1 662 ? -1.454 -1.537 -31.609 1 80 662 THR A N 1
ATOM 4996 C CA . THR A 1 662 ? -1.518 -0.654 -32.781 1 80 662 THR A CA 1
ATOM 4997 C C . THR A 1 662 ? -1.819 -1.447 -34.031 1 80 662 THR A C 1
ATOM 4999 O O . THR A 1 662 ? -1.703 -0.921 -35.156 1 80 662 THR A O 1
ATOM 5002 N N . GLY A 1 663 ? -2.199 -2.674 -33.938 1 76.88 663 GLY A N 1
ATOM 5003 C CA . GLY A 1 663 ? -2.527 -3.471 -35.094 1 76.88 663 GLY A CA 1
ATOM 5004 C C . GLY A 1 663 ? -3.873 -3.115 -35.719 1 76.88 663 GLY A C 1
ATOM 5005 O O . GLY A 1 663 ? -4.562 -2.217 -35.219 1 76.88 663 GLY A O 1
ATOM 5006 N N . PRO A 1 664 ? -4.133 -3.717 -36.844 1 71.38 664 PRO A N 1
ATOM 5007 C CA . PRO A 1 664 ? -5.441 -3.494 -37.438 1 71.38 664 PRO A CA 1
ATOM 5008 C C . PRO A 1 664 ? -6.598 -3.691 -36.469 1 71.38 664 PRO A C 1
ATOM 5010 O O . PRO A 1 664 ? -6.625 -4.68 -35.719 1 71.38 664 PRO A O 1
ATOM 5013 N N . GLY A 1 665 ? -7.547 -2.73 -36.469 1 71.12 665 GLY A N 1
ATOM 5014 C CA . GLY A 1 665 ? -8.719 -2.799 -35.594 1 71.12 665 GLY A CA 1
ATOM 5015 C C . GLY A 1 665 ? -8.391 -2.717 -34.125 1 71.12 665 GLY A C 1
ATOM 5016 O O . GLY A 1 665 ? -9.203 -3.088 -33.281 1 71.12 665 GLY A O 1
ATOM 5017 N N . GLY A 1 666 ? -7.07 -2.391 -33.875 1 78.25 666 GLY A N 1
ATOM 5018 C CA . GLY A 1 666 ? -6.695 -2.238 -32.5 1 78.25 666 GLY A CA 1
ATOM 5019 C C . GLY A 1 666 ? -6.23 -3.533 -31.844 1 78.25 666 GLY A C 1
ATOM 5020 O O . GLY A 1 666 ? -6.23 -3.662 -30.625 1 78.25 666 GLY A O 1
ATOM 5021 N N . THR A 1 667 ? -5.816 -4.504 -32.688 1 88.75 667 THR A N 1
ATOM 5022 C CA . THR A 1 667 ? -5.355 -5.785 -32.188 1 88.75 667 THR A CA 1
ATOM 5023 C C . THR A 1 667 ? -3.875 -5.715 -31.812 1 88.75 667 THR A C 1
ATOM 5025 O O . THR A 1 667 ? -3.121 -4.934 -32.406 1 88.75 667 THR A O 1
ATOM 5028 N N . CYS A 1 668 ? -3.469 -6.477 -30.859 1 93.81 668 CYS A N 1
ATOM 5029 C CA . CYS A 1 668 ? -2.072 -6.555 -30.453 1 93.81 668 CYS A CA 1
ATOM 5030 C C . CYS A 1 668 ? -1.32 -7.598 -31.281 1 93.81 668 CYS A C 1
ATOM 5032 O O . CYS A 1 668 ? -0.115 -7.469 -31.5 1 93.81 668 CYS A O 1
ATOM 5034 N N . GLN A 1 669 ? -2.023 -8.625 -31.703 1 95.69 669 GLN A N 1
ATOM 5035 C CA . GLN A 1 669 ? -1.38 -9.773 -32.344 1 95.69 669 GLN A CA 1
ATOM 5036 C C . GLN A 1 669 ? -2.307 -10.43 -33.344 1 95.69 669 GLN A C 1
ATOM 5038 O O . GLN A 1 669 ? -3.525 -10.453 -33.188 1 95.69 669 GLN A O 1
ATOM 5043 N N . ILE A 1 670 ? -1.722 -10.977 -34.469 1 94.62 670 ILE A N 1
ATOM 5044 C CA . ILE A 1 670 ? -2.52 -11.508 -35.562 1 94.62 670 ILE A CA 1
ATOM 5045 C C . ILE A 1 670 ? -2.867 -12.969 -35.281 1 94.62 670 ILE A C 1
ATOM 5047 O O . ILE A 1 670 ? -4.039 -13.352 -35.312 1 94.62 670 ILE A O 1
ATOM 5051 N N . ASN A 1 671 ? -1.864 -13.812 -35 1 95.62 671 ASN A N 1
ATOM 5052 C CA . ASN A 1 671 ? -2.059 -15.242 -34.781 1 95.62 671 ASN A CA 1
ATOM 5053 C C . ASN A 1 671 ? -1.688 -15.664 -33.375 1 95.62 671 ASN A C 1
ATOM 5055 O O . ASN A 1 671 ? -0.778 -15.094 -32.75 1 95.62 671 ASN A O 1
ATOM 5059 N N . ILE A 1 672 ? -2.363 -16.766 -32.875 1 97.44 672 ILE A N 1
ATOM 5060 C CA . ILE A 1 672 ? -2.07 -17.109 -31.469 1 97.44 672 ILE A CA 1
ATOM 5061 C C . ILE A 1 672 ? -2.004 -18.625 -31.312 1 97.44 672 ILE A C 1
ATOM 5063 O O . ILE A 1 672 ? -1.184 -19.141 -30.547 1 97.44 672 ILE A O 1
ATOM 5067 N N . VAL A 1 673 ? -2.881 -19.469 -31.969 1 98.56 673 VAL A N 1
ATOM 5068 C CA . VAL A 1 673 ? -2.855 -20.922 -31.969 1 98.56 673 VAL A CA 1
ATOM 5069 C C . VAL A 1 673 ? -2.523 -21.438 -33.375 1 98.56 673 VAL A C 1
ATOM 5071 O O . VAL A 1 673 ? -3.072 -20.953 -34.344 1 98.56 673 VAL A O 1
ATOM 5074 N N . ASP A 1 674 ? -1.639 -22.438 -33.406 1 98.19 674 ASP A N 1
ATOM 5075 C CA . ASP A 1 674 ? -1.251 -23.047 -34.688 1 98.19 674 ASP A CA 1
ATOM 5076 C C . ASP A 1 674 ? -1.395 -24.562 -34.625 1 98.19 674 ASP A C 1
ATOM 5078 O O . ASP A 1 674 ? -0.907 -25.219 -33.719 1 98.19 674 ASP A O 1
ATOM 5082 N N . LEU A 1 675 ? -2.061 -25.156 -35.562 1 97.5 675 LEU A N 1
ATOM 5083 C CA . LEU A 1 675 ? -2.098 -26.594 -35.812 1 97.5 675 LEU A CA 1
ATOM 5084 C C . LEU A 1 675 ? -1.391 -26.938 -37.125 1 97.5 675 LEU A C 1
ATOM 5086 O O . LEU A 1 675 ? -1.679 -26.344 -38.156 1 97.5 675 LEU A O 1
ATOM 5090 N N . GLU A 1 676 ? -0.479 -27.828 -37 1 96.62 676 GLU A N 1
ATOM 5091 C CA . GLU A 1 676 ? 0.248 -28.219 -38.219 1 96.62 676 GLU A CA 1
ATOM 5092 C C . GLU A 1 676 ? 0.328 -29.734 -38.312 1 96.62 676 GLU A C 1
ATOM 5094 O O . GLU A 1 676 ? 0.805 -30.422 -37.406 1 96.62 676 GLU A O 1
ATOM 5099 N N . ASP A 1 677 ? -0.105 -30.297 -39.438 1 95.5 677 ASP A N 1
ATOM 5100 C CA . ASP A 1 677 ? -0.004 -31.703 -39.781 1 95.5 677 ASP A CA 1
ATOM 5101 C C . ASP A 1 677 ? -0.752 -32.562 -38.781 1 95.5 677 ASP A C 1
ATOM 5103 O O . ASP A 1 677 ? -0.283 -33.656 -38.406 1 95.5 677 ASP A O 1
ATOM 5107 N N . VAL A 1 678 ? -1.731 -32.031 -38.219 1 95.81 678 VAL A N 1
ATOM 5108 C CA . VAL A 1 678 ? -2.578 -32.781 -37.312 1 95.81 678 VAL A CA 1
ATOM 5109 C C . VAL A 1 678 ? -3.711 -33.469 -38.062 1 95.81 678 VAL A C 1
ATOM 5111 O O . VAL A 1 678 ? -4.398 -32.812 -38.875 1 95.81 678 VAL A O 1
ATOM 5114 N N . GLY A 1 679 ? -3.836 -34.75 -37.906 1 91.25 679 GLY A N 1
ATOM 5115 C CA . GLY A 1 679 ? -4.871 -35.469 -38.594 1 91.25 679 GLY A CA 1
ATOM 5116 C C . GLY A 1 679 ? -6.277 -35.062 -38.188 1 91.25 679 GLY A C 1
ATOM 5117 O O . GLY A 1 679 ? -6.488 -34.594 -37.094 1 91.25 679 GLY A O 1
ATOM 5118 N N . ARG A 1 680 ? -7.105 -35.438 -39.219 1 84.06 680 ARG A N 1
ATOM 5119 C CA . ARG A 1 680 ? -8.516 -35.25 -38.875 1 84.06 680 ARG A CA 1
ATOM 5120 C C . ARG A 1 680 ? -8.953 -36.281 -37.812 1 84.06 680 ARG A C 1
ATOM 5122 O O . ARG A 1 680 ? -8.484 -37.406 -37.781 1 84.06 680 ARG A O 1
ATOM 5129 N N . ASN A 1 681 ? -9.672 -36.031 -36.781 1 84.88 681 ASN A N 1
ATOM 5130 C CA . ASN A 1 681 ? -10.18 -36.875 -35.719 1 84.88 681 ASN A CA 1
ATOM 5131 C C . ASN A 1 681 ? -9.078 -37.281 -34.75 1 84.88 681 ASN A C 1
ATOM 5133 O O . ASN A 1 681 ? -9.148 -38.344 -34.125 1 84.88 681 ASN A O 1
ATOM 5137 N N . ALA A 1 682 ? -7.941 -36.656 -34.781 1 91.81 682 ALA A N 1
ATOM 5138 C CA . ALA A 1 682 ? -6.801 -36.938 -33.906 1 91.81 682 ALA A CA 1
ATOM 5139 C C . ALA A 1 682 ? -7.168 -36.75 -32.438 1 91.81 682 ALA A C 1
ATOM 5141 O O . ALA A 1 682 ? -6.363 -37.062 -31.562 1 91.81 682 ALA A O 1
ATOM 5142 N N . GLY A 1 683 ? -8.352 -36.406 -32.156 1 93 683 GLY A N 1
ATOM 5143 C CA . GLY A 1 683 ? -8.742 -36.188 -30.766 1 93 683 GLY A CA 1
ATOM 5144 C C . GLY A 1 683 ? -8.062 -34.969 -30.141 1 93 683 GLY A C 1
ATOM 5145 O O . GLY A 1 683 ? -7.738 -34.969 -28.953 1 93 683 GLY A O 1
ATOM 5146 N N . VAL A 1 684 ? -7.691 -34.031 -30.938 1 95.38 684 VAL A N 1
ATOM 5147 C CA . VAL A 1 684 ? -7.262 -32.719 -30.453 1 95.38 684 VAL A CA 1
ATOM 5148 C C . VAL A 1 684 ? -8.484 -31.844 -30.203 1 95.38 684 VAL A C 1
ATOM 5150 O O . VAL A 1 684 ? -9.195 -31.469 -31.125 1 95.38 684 VAL A O 1
ATOM 5153 N N . GLU A 1 685 ? -8.703 -31.562 -28.953 1 96.06 685 GLU A N 1
ATOM 5154 C CA . GLU A 1 685 ? -9.914 -30.859 -28.547 1 96.06 685 GLU A CA 1
ATOM 5155 C C . GLU A 1 685 ? -9.594 -29.625 -27.703 1 96.06 685 GLU A C 1
ATOM 5157 O O . GLU A 1 685 ? -8.969 -29.734 -26.656 1 96.06 685 GLU A O 1
ATOM 5162 N N . LEU A 1 686 ? -9.906 -28.484 -28.188 1 97.31 686 LEU A N 1
ATOM 5163 C CA . LEU A 1 686 ? -9.797 -27.219 -27.453 1 97.31 686 LEU A CA 1
ATOM 5164 C C . LEU A 1 686 ? -11.164 -26.781 -26.938 1 97.31 686 LEU A C 1
ATOM 5166 O O . LEU A 1 686 ? -12.016 -26.344 -27.719 1 97.31 686 LEU A O 1
ATOM 5170 N N . TYR A 1 687 ? -11.398 -26.953 -25.672 1 97.81 687 TYR A N 1
ATOM 5171 C CA . TYR A 1 687 ? -12.625 -26.5 -25.016 1 97.81 687 TYR A CA 1
ATOM 5172 C C . TYR A 1 687 ? -12.398 -25.188 -24.281 1 97.81 687 TYR A C 1
ATOM 5174 O O . TYR A 1 687 ? -11.547 -25.094 -23.391 1 97.81 687 TYR A O 1
ATOM 5182 N N . ASN A 1 688 ? -13.203 -24.141 -24.672 1 97.56 688 ASN A N 1
ATOM 5183 C CA . ASN A 1 688 ? -13.172 -22.828 -24.031 1 97.56 688 ASN A CA 1
ATOM 5184 C C . ASN A 1 688 ? -11.836 -22.125 -24.266 1 97.56 688 ASN A C 1
ATOM 5186 O O . ASN A 1 688 ? -11.141 -21.781 -23.312 1 97.56 688 ASN A O 1
ATOM 5190 N N . LEU A 1 689 ? -11.492 -21.906 -25.5 1 97.75 689 LEU A N 1
ATOM 5191 C CA . LEU A 1 689 ? -10.367 -21.078 -25.906 1 97.75 689 LEU A CA 1
ATOM 5192 C C . LEU A 1 689 ? -10.742 -19.594 -25.859 1 97.75 689 LEU A C 1
ATOM 5194 O O . LEU A 1 689 ? -11.602 -19.141 -26.609 1 97.75 689 LEU A O 1
ATOM 5198 N N . ASN A 1 690 ? -10.141 -18.922 -24.922 1 97 690 ASN A N 1
ATOM 5199 C CA . ASN A 1 690 ? -10.352 -17.484 -24.734 1 97 690 ASN A CA 1
ATOM 5200 C C . ASN A 1 690 ? -9.125 -16.688 -25.172 1 97 690 ASN A C 1
ATOM 5202 O O . ASN A 1 690 ? -8 -17 -24.781 1 97 690 ASN A O 1
ATOM 5206 N N . THR A 1 691 ? -9.344 -15.641 -26 1 96.25 691 THR A N 1
ATOM 5207 C CA . THR A 1 691 ? -8.234 -14.789 -26.406 1 96.25 691 THR A CA 1
ATOM 5208 C C . THR A 1 691 ? -8.586 -13.312 -26.203 1 96.25 691 THR A C 1
ATOM 5210 O O . THR A 1 691 ? -9.766 -12.953 -26.172 1 96.25 691 THR A O 1
ATOM 5213 N N . LYS A 1 692 ? -7.633 -12.531 -26 1 94.25 692 LYS A N 1
ATOM 5214 C CA . LYS A 1 692 ? -7.793 -11.078 -25.938 1 94.25 692 LYS A CA 1
ATOM 5215 C C . LYS A 1 692 ? -6.691 -10.383 -26.734 1 94.25 692 LYS A C 1
ATOM 5217 O O . LYS A 1 692 ? -5.512 -10.711 -26.594 1 94.25 692 LYS A O 1
ATOM 5222 N N . GLY A 1 693 ? -7.066 -9.453 -27.531 1 93.31 693 GLY A N 1
ATOM 5223 C CA . GLY A 1 693 ? -6.121 -8.672 -28.312 1 93.31 693 GLY A CA 1
ATOM 5224 C C . GLY A 1 693 ? -5.59 -9.422 -29.531 1 93.31 693 GLY A C 1
ATOM 5225 O O . GLY A 1 693 ? -4.516 -9.102 -30.047 1 93.31 693 GLY A O 1
ATOM 5226 N N . VAL A 1 694 ? -6.293 -10.406 -30 1 95.69 694 VAL A N 1
ATOM 5227 C CA . VAL A 1 694 ? -5.82 -11.289 -31.062 1 95.69 694 VAL A CA 1
ATOM 5228 C C . VAL A 1 694 ? -6.84 -11.32 -32.219 1 95.69 694 VAL A C 1
ATOM 5230 O O . VAL A 1 694 ? -8.047 -11.359 -31.969 1 95.69 694 VAL A O 1
ATOM 5233 N N . GLN A 1 695 ? -6.367 -11.312 -33.438 1 94.19 695 GLN A N 1
ATOM 5234 C CA . GLN A 1 695 ? -7.25 -11.328 -34.594 1 94.19 695 GLN A CA 1
ATOM 5235 C C . GLN A 1 695 ? -7.668 -12.758 -34.938 1 94.19 695 GLN A C 1
ATOM 5237 O O . GLN A 1 695 ? -8.859 -13.047 -35.031 1 94.19 695 GLN A O 1
ATOM 5242 N N . ASN A 1 696 ? -6.699 -13.633 -35.188 1 95.5 696 ASN A N 1
ATOM 5243 C CA . ASN A 1 696 ? -6.949 -15.016 -35.594 1 95.5 696 ASN A CA 1
ATOM 5244 C C . ASN A 1 696 ? -6.785 -15.977 -34.406 1 95.5 696 ASN A C 1
ATOM 5246 O O . ASN A 1 696 ? -5.684 -16.125 -33.875 1 95.5 696 ASN A O 1
ATOM 5250 N N . LEU A 1 697 ? -7.809 -16.688 -34.062 1 96.69 697 LEU A N 1
ATOM 5251 C CA . LEU A 1 697 ? -7.77 -17.547 -32.875 1 96.69 697 LEU A CA 1
ATOM 5252 C C . LEU A 1 697 ? -7.07 -18.875 -33.188 1 96.69 697 LEU A C 1
ATOM 5254 O O . LEU A 1 697 ? -6.289 -19.375 -32.406 1 96.69 697 LEU A O 1
ATOM 5258 N N . ILE A 1 698 ? -7.379 -19.453 -34.312 1 97.25 698 ILE A N 1
ATOM 5259 C CA . ILE A 1 698 ? -6.805 -20.734 -34.719 1 97.25 698 ILE A CA 1
ATOM 5260 C C . ILE A 1 698 ? -6.375 -20.672 -36.188 1 97.25 698 ILE A C 1
ATOM 5262 O O . ILE A 1 698 ? -7.16 -20.266 -37.031 1 97.25 698 ILE A O 1
ATOM 5266 N N . THR A 1 699 ? -5.168 -21.047 -36.375 1 96.31 699 THR A N 1
ATOM 5267 C CA . THR A 1 699 ? -4.609 -21.172 -37.719 1 96.31 699 THR A CA 1
ATOM 5268 C C . THR A 1 699 ? -4.086 -22.578 -37.969 1 96.31 699 THR A C 1
ATOM 5270 O O . THR A 1 699 ? -3.592 -23.234 -37.031 1 96.31 699 THR A O 1
ATOM 5273 N N . VAL A 1 700 ? -4.254 -23.031 -39.156 1 95.81 700 VAL A N 1
ATOM 5274 C CA . VAL A 1 700 ? -3.725 -24.328 -39.562 1 95.81 700 VAL A CA 1
ATOM 5275 C C . VAL A 1 700 ? -2.635 -24.156 -40.625 1 95.81 700 VAL A C 1
ATOM 5277 O O . VAL A 1 700 ? -2.9 -23.656 -41.719 1 95.81 700 VAL A O 1
ATOM 5280 N N . GLY A 1 701 ? -1.463 -24.516 -40.219 1 94.44 701 GLY A N 1
ATOM 5281 C CA . GLY A 1 701 ? -0.378 -24.453 -41.188 1 94.44 701 GLY A CA 1
ATOM 5282 C C . GLY A 1 701 ? 0.562 -23.281 -40.969 1 94.44 701 GLY A C 1
ATOM 5283 O O . GLY A 1 701 ? 1.174 -22.781 -41.906 1 94.44 701 GLY A O 1
ATOM 5284 N N . GLY A 1 702 ? 0.624 -22.812 -39.812 1 92.5 702 GLY A N 1
ATOM 5285 C CA . GLY A 1 702 ? 1.574 -21.766 -39.469 1 92.5 702 GLY A CA 1
ATOM 5286 C C . GLY A 1 702 ? 1.102 -20.391 -39.875 1 92.5 702 GLY A C 1
ATOM 5287 O O . GLY A 1 702 ? -0.094 -20.172 -40.094 1 92.5 702 GLY A O 1
ATOM 5288 N N . SER A 1 703 ? 2.047 -19.375 -39.938 1 90.12 703 SER A N 1
ATOM 5289 C CA . SER A 1 703 ? 1.728 -17.969 -40.156 1 90.12 703 SER A CA 1
ATOM 5290 C C . SER A 1 703 ? 1.187 -17.734 -41.562 1 90.12 703 SER A C 1
ATOM 5292 O O . SER A 1 703 ? 0.558 -16.719 -41.844 1 90.12 703 SER A O 1
ATOM 5294 N N . ASN A 1 704 ? 1.415 -18.672 -42.438 1 86.31 704 ASN A N 1
ATOM 5295 C CA . ASN A 1 704 ? 0.865 -18.609 -43.781 1 86.31 704 ASN A CA 1
ATOM 5296 C C . ASN A 1 704 ? -0.291 -19.594 -43.969 1 86.31 704 ASN A C 1
ATOM 5298 O O . ASN A 1 704 ? -0.713 -19.875 -45.094 1 86.31 704 ASN A O 1
ATOM 5302 N N . GLY A 1 705 ? -0.764 -20.062 -42.875 1 92.62 705 GLY A N 1
ATOM 5303 C CA . GLY A 1 705 ? -1.772 -21.109 -42.938 1 92.62 705 GLY A CA 1
ATOM 5304 C C . GLY A 1 705 ? -3.182 -20.562 -43.094 1 92.62 705 GLY A C 1
ATOM 5305 O O . GLY A 1 705 ? -3.369 -19.391 -43.375 1 92.62 705 GLY A O 1
ATOM 5306 N N . VAL A 1 706 ? -4.086 -21.516 -43.031 1 95.19 706 VAL A N 1
ATOM 5307 C CA . VAL A 1 706 ? -5.504 -21.188 -43.156 1 95.19 706 VAL A CA 1
ATOM 5308 C C . VAL A 1 706 ? -6.059 -20.75 -41.812 1 95.19 706 VAL A C 1
ATOM 5310 O O . VAL A 1 706 ? -5.879 -21.422 -40.812 1 95.19 706 VAL A O 1
ATOM 5313 N N . VAL A 1 707 ? -6.703 -19.578 -41.812 1 95.19 707 VAL A N 1
ATOM 5314 C CA . VAL A 1 707 ? -7.383 -19.094 -40.625 1 95.19 707 VAL A CA 1
ATOM 5315 C C . VAL A 1 707 ? -8.695 -19.844 -40.438 1 95.19 707 VAL A C 1
ATOM 5317 O O . VAL A 1 707 ? -9.562 -19.828 -41.312 1 95.19 707 VAL A O 1
ATOM 5320 N N . VAL A 1 708 ? -8.805 -20.453 -39.344 1 94.75 708 VAL A N 1
ATOM 5321 C CA . VAL A 1 708 ? -9.961 -21.312 -39.062 1 94.75 708 VAL A CA 1
ATOM 5322 C C . VAL A 1 708 ? -11.07 -20.484 -38.438 1 94.75 708 VAL A C 1
ATOM 5324 O O . VAL A 1 708 ? -12.258 -20.719 -38.688 1 94.75 708 VAL A O 1
ATOM 5327 N N . THR A 1 709 ? -10.781 -19.609 -37.562 1 94.5 709 THR A N 1
ATOM 5328 C CA . THR A 1 709 ? -11.734 -18.703 -36.938 1 94.5 709 THR A CA 1
ATOM 5329 C C . THR A 1 709 ? -11.023 -17.453 -36.406 1 94.5 709 THR A C 1
ATOM 5331 O O . THR A 1 709 ? -9.82 -17.469 -36.188 1 94.5 709 THR A O 1
ATOM 5334 N N . THR A 1 710 ? -11.734 -16.391 -36.375 1 94.19 710 THR A N 1
ATOM 5335 C CA . THR A 1 710 ? -11.242 -15.094 -35.906 1 94.19 710 THR A CA 1
ATOM 5336 C C . THR A 1 710 ? -12.016 -14.633 -34.688 1 94.19 710 THR A C 1
ATOM 5338 O O . THR A 1 710 ? -13.023 -15.227 -34.312 1 94.19 710 THR A O 1
ATOM 5341 N N . GLU A 1 711 ? -11.43 -13.562 -34.094 1 93.44 711 GLU A N 1
ATOM 5342 C CA . GLU A 1 711 ? -12.156 -12.953 -33 1 93.44 711 GLU A CA 1
ATOM 5343 C C . GLU A 1 711 ? -13.539 -12.469 -33.438 1 93.44 711 GLU A C 1
ATOM 5345 O O . GLU A 1 711 ? -14.516 -12.609 -32.688 1 93.44 711 GLU A O 1
ATOM 5350 N N . LYS A 1 712 ? -13.68 -11.883 -34.594 1 91.5 712 LYS A N 1
ATOM 5351 C CA . LYS A 1 712 ? -14.938 -11.375 -35.125 1 91.5 712 LYS A CA 1
ATOM 5352 C C . LYS A 1 712 ? -15.945 -12.5 -35.344 1 91.5 712 LYS A C 1
ATOM 5354 O O . LYS A 1 712 ? -17.141 -12.328 -35.125 1 91.5 712 LYS A O 1
ATOM 5359 N N . ALA A 1 713 ? -15.43 -13.641 -35.75 1 92.38 713 ALA A N 1
ATOM 5360 C CA . ALA A 1 713 ? -16.297 -14.766 -36.062 1 92.38 713 ALA A CA 1
ATOM 5361 C C . ALA A 1 713 ? -16.672 -15.547 -34.781 1 92.38 713 ALA A C 1
ATOM 5363 O O . ALA A 1 713 ? -17.641 -16.312 -34.781 1 92.38 713 ALA A O 1
ATOM 5364 N N . SER A 1 714 ? -15.906 -15.391 -33.812 1 92.5 714 SER A N 1
ATOM 5365 C CA . SER A 1 714 ? -16.125 -16.078 -32.531 1 92.5 714 SER A CA 1
ATOM 5366 C C . SER A 1 714 ? -15.992 -15.117 -31.359 1 92.5 714 SER A C 1
ATOM 5368 O O . SER A 1 714 ? -15.086 -15.25 -30.547 1 92.5 714 SER A O 1
ATOM 5370 N N . PRO A 1 715 ? -16.922 -14.25 -31.281 1 89.88 715 PRO A N 1
ATOM 5371 C CA . PRO A 1 715 ? -16.828 -13.219 -30.25 1 89.88 715 PRO A CA 1
ATOM 5372 C C . PRO A 1 715 ? -17.172 -13.742 -28.859 1 89.88 715 PRO A C 1
ATOM 5374 O O . PRO A 1 715 ? -18.031 -14.617 -28.719 1 89.88 715 PRO A O 1
ATOM 5377 N N . GLY A 1 716 ? -16.5 -13.258 -27.938 1 88.12 716 GLY A N 1
ATOM 5378 C CA . GLY A 1 716 ? -16.812 -13.469 -26.547 1 88.12 716 GLY A CA 1
ATOM 5379 C C . GLY A 1 716 ? -16.891 -12.172 -25.75 1 88.12 716 GLY A C 1
ATOM 5380 O O . GLY A 1 716 ? -16.734 -11.086 -26.312 1 88.12 716 GLY A O 1
ATOM 5381 N N . SER A 1 717 ? -17.156 -12.242 -24.5 1 82.12 717 SER A N 1
ATOM 5382 C CA . SER A 1 717 ? -17.328 -11.062 -23.656 1 82.12 717 SER A CA 1
ATOM 5383 C C . SER A 1 717 ? -16.047 -10.273 -23.516 1 82.12 717 SER A C 1
ATOM 5385 O O . SER A 1 717 ? -16.062 -9.055 -23.312 1 82.12 717 SER A O 1
ATOM 5387 N N . TRP A 1 718 ? -14.875 -10.914 -23.609 1 82.81 718 TRP A N 1
ATOM 5388 C CA . TRP A 1 718 ? -13.609 -10.234 -23.375 1 82.81 718 TRP A CA 1
ATOM 5389 C C . TRP A 1 718 ? -12.688 -10.375 -24.578 1 82.81 718 TRP A C 1
ATOM 5391 O O . TRP A 1 718 ? -11.492 -10.078 -24.484 1 82.81 718 TRP A O 1
ATOM 5401 N N . GLY A 1 719 ? -13.188 -10.773 -25.609 1 90.81 719 GLY A N 1
ATOM 5402 C CA . GLY A 1 719 ? -12.422 -11.016 -26.812 1 90.81 719 GLY A CA 1
ATOM 5403 C C . GLY A 1 719 ? -12.938 -12.188 -27.625 1 90.81 719 GLY A C 1
ATOM 5404 O O . GLY A 1 719 ? -14.141 -12.273 -27.906 1 90.81 719 GLY A O 1
ATOM 5405 N N . GLY A 1 720 ? -11.992 -12.977 -28.141 1 93.94 720 GLY A N 1
ATOM 5406 C CA . GLY A 1 720 ? -12.406 -14.156 -28.875 1 93.94 720 GLY A CA 1
ATOM 5407 C C . GLY A 1 720 ? -12.695 -15.352 -27.984 1 93.94 720 GLY A C 1
ATOM 5408 O O . GLY A 1 720 ? -12.055 -15.531 -26.953 1 93.94 720 GLY A O 1
ATOM 5409 N N . LEU A 1 721 ? -13.664 -16.188 -28.484 1 95.5 721 LEU A N 1
ATOM 5410 C CA . LEU A 1 721 ? -14.062 -17.297 -27.641 1 95.5 721 LEU A CA 1
ATOM 5411 C C . LEU A 1 721 ? -14.602 -18.453 -28.484 1 95.5 721 LEU A C 1
ATOM 5413 O O . LEU A 1 721 ? -15.508 -18.266 -29.297 1 95.5 721 LEU A O 1
ATOM 5417 N N . VAL A 1 722 ? -13.984 -19.562 -28.312 1 96 722 VAL A N 1
ATOM 5418 C CA . VAL A 1 722 ? -14.477 -20.812 -28.875 1 96 722 VAL A CA 1
ATOM 5419 C C . VAL A 1 722 ? -14.797 -21.797 -27.766 1 96 722 VAL A C 1
ATOM 5421 O O . VAL A 1 722 ? -13.914 -22.203 -27.016 1 96 722 VAL A O 1
ATOM 5424 N N . ALA A 1 723 ? -16.047 -22.203 -27.672 1 96.25 723 ALA A N 1
ATOM 5425 C CA . ALA A 1 723 ? -16.469 -23.125 -26.625 1 96.25 723 ALA A CA 1
ATOM 5426 C C . ALA A 1 723 ? -15.938 -24.531 -26.875 1 96.25 723 ALA A C 1
ATOM 5428 O O . ALA A 1 723 ? -15.508 -25.219 -25.953 1 96.25 723 ALA A O 1
ATOM 5429 N N . ALA A 1 724 ? -16.031 -24.891 -28.141 1 96.31 724 ALA A N 1
ATOM 5430 C CA . ALA A 1 724 ? -15.57 -26.234 -28.484 1 96.31 724 ALA A CA 1
ATOM 5431 C C . ALA A 1 724 ? -15.016 -26.266 -29.906 1 96.31 724 ALA A C 1
ATOM 5433 O O . ALA A 1 724 ? -15.711 -25.922 -30.859 1 96.31 724 ALA A O 1
ATOM 5434 N N . PHE A 1 725 ? -13.82 -26.578 -30 1 95.19 725 PHE A N 1
ATOM 5435 C CA . PHE A 1 725 ? -13.172 -26.875 -31.266 1 95.19 725 PHE A CA 1
ATOM 5436 C C . PHE A 1 725 ? -12.711 -28.328 -31.312 1 95.19 725 PHE A C 1
ATOM 5438 O O . PHE A 1 725 ? -11.953 -28.766 -30.453 1 95.19 725 PHE A O 1
ATOM 5445 N N . THR B 1 1 ? 20.156 21.703 39.344 1 37.72 1 THR B N 1
ATOM 5446 C CA . THR B 1 1 ? 20.625 20.406 38.875 1 37.72 1 THR B CA 1
ATOM 5447 C C . THR B 1 1 ? 20.156 20.125 37.438 1 37.72 1 THR B C 1
ATOM 5449 O O . THR B 1 1 ? 18.984 20.344 37.125 1 37.72 1 THR B O 1
ATOM 5452 N N . ALA B 1 2 ? 21.016 20.172 36.469 1 49.12 2 ALA B N 1
ATOM 5453 C CA . ALA B 1 2 ? 20.766 20.016 35.062 1 49.12 2 ALA B CA 1
ATOM 5454 C C . ALA B 1 2 ? 19.797 18.875 34.781 1 49.12 2 ALA B C 1
ATOM 5456 O O . ALA B 1 2 ? 19.969 17.766 35.312 1 49.12 2 ALA B O 1
ATOM 5457 N N . GLN B 1 3 ? 18.578 19.172 34.438 1 68.44 3 GLN B N 1
ATOM 5458 C CA . GLN B 1 3 ? 17.578 18.156 34.094 1 68.44 3 GLN B CA 1
ATOM 5459 C C . GLN B 1 3 ? 18.203 17.031 33.281 1 68.44 3 GLN B C 1
ATOM 5461 O O . GLN B 1 3 ? 18.766 17.266 32.219 1 68.44 3 GLN B O 1
ATOM 5466 N N . SER B 1 4 ? 18.406 15.844 33.812 1 72.88 4 SER B N 1
ATOM 5467 C CA . SER B 1 4 ? 19.156 14.75 33.219 1 72.88 4 SER B CA 1
ATOM 5468 C C . SER B 1 4 ? 18.266 13.891 32.312 1 72.88 4 SER B C 1
ATOM 5470 O O . SER B 1 4 ? 18.734 13.258 31.375 1 72.88 4 SER B O 1
ATOM 5472 N N . ALA B 1 5 ? 16.938 14.117 32.656 1 87.31 5 ALA B N 1
ATOM 5473 C CA . ALA B 1 5 ? 16.094 13.227 31.859 1 87.31 5 ALA B CA 1
ATOM 5474 C C . ALA B 1 5 ? 14.891 13.984 31.281 1 87.31 5 ALA B C 1
ATOM 5476 O O . ALA B 1 5 ? 14.328 14.859 31.938 1 87.31 5 ALA B O 1
ATOM 5477 N N . PHE B 1 6 ? 14.609 13.789 30.047 1 95.56 6 PHE B N 1
ATOM 5478 C CA . PHE B 1 6 ? 13.422 14.328 29.406 1 95.56 6 PHE B CA 1
ATOM 5479 C C . PHE B 1 6 ? 12.156 13.734 30.016 1 95.56 6 PHE B C 1
ATOM 5481 O O . PHE B 1 6 ? 12.055 12.516 30.188 1 95.56 6 PHE B O 1
ATOM 5488 N N . TRP B 1 7 ? 11.148 14.5 30.391 1 97.12 7 TRP B N 1
ATOM 5489 C CA . TRP B 1 7 ? 9.969 14.094 31.141 1 97.12 7 TRP B CA 1
ATOM 5490 C C . TRP B 1 7 ? 9.172 13.031 30.406 1 97.12 7 TRP B C 1
ATOM 5492 O O . TRP B 1 7 ? 8.562 12.156 31.016 1 97.12 7 TRP B O 1
ATOM 5502 N N . LEU B 1 8 ? 9.18 13.031 29.094 1 97.31 8 LEU B N 1
ATOM 5503 C CA . LEU B 1 8 ? 8.328 12.188 28.281 1 97.31 8 LEU B CA 1
ATOM 5504 C C . LEU B 1 8 ? 8.664 10.711 28.484 1 97.31 8 LEU B C 1
ATOM 5506 O O . LEU B 1 8 ? 7.773 9.859 28.484 1 97.31 8 LEU B O 1
ATOM 5510 N N . GLY B 1 9 ? 9.953 10.398 28.719 1 96.5 9 GLY B N 1
ATOM 5511 C CA . GLY B 1 9 ? 10.359 9.016 28.969 1 96.5 9 GLY B CA 1
ATOM 5512 C C . GLY B 1 9 ? 10.055 8.555 30.375 1 96.5 9 GLY B C 1
ATOM 5513 O O . GLY B 1 9 ? 10.156 7.359 30.688 1 96.5 9 GLY B O 1
ATOM 5514 N N . GLN B 1 10 ? 9.586 9.492 31.219 1 95.94 10 GLN B N 1
ATOM 5515 C CA . GLN B 1 10 ? 9.461 9.188 32.656 1 95.94 10 GLN B CA 1
ATOM 5516 C C . GLN B 1 10 ? 8.008 9.258 33.094 1 95.94 10 GLN B C 1
ATOM 5518 O O . GLN B 1 10 ? 7.637 8.648 34.094 1 95.94 10 GLN B O 1
ATOM 5523 N N . ILE B 1 11 ? 7.254 10.039 32.375 1 96.75 11 ILE B N 1
ATOM 5524 C CA . ILE B 1 11 ? 5.879 10.25 32.812 1 96.75 11 ILE B CA 1
ATOM 5525 C C . ILE B 1 11 ? 5.086 8.953 32.688 1 96.75 11 ILE B C 1
ATOM 5527 O O . ILE B 1 11 ? 5.398 8.117 31.828 1 96.75 11 ILE B O 1
ATOM 5531 N N . THR B 1 12 ? 4.086 8.789 33.5 1 95.12 12 THR B N 1
ATOM 5532 C CA . THR B 1 12 ? 3.223 7.625 33.406 1 95.12 12 THR B CA 1
ATOM 5533 C C . THR B 1 12 ? 2.357 7.719 32.125 1 95.12 12 THR B C 1
ATOM 5535 O O . THR B 1 12 ? 1.673 8.719 31.922 1 95.12 12 THR B O 1
ATOM 5538 N N . HIS B 1 13 ? 2.494 6.723 31.344 1 94.81 13 HIS B N 1
ATOM 5539 C CA . HIS B 1 13 ? 1.701 6.691 30.125 1 94.81 13 HIS B CA 1
ATOM 5540 C C . HIS B 1 13 ? 0.46 5.82 30.297 1 94.81 13 HIS B C 1
ATOM 5542 O O . HIS B 1 13 ? 0.568 4.609 30.5 1 94.81 13 HIS B O 1
ATOM 5548 N N . GLU B 1 14 ? -0.652 6.488 30.125 1 95 14 GLU B N 1
ATOM 5549 C CA . GLU B 1 14 ? -1.948 5.852 30.344 1 95 14 GLU B CA 1
ATOM 5550 C C . GLU B 1 14 ? -2.863 6.047 29.141 1 95 14 GLU B C 1
ATOM 5552 O O . GLU B 1 14 ? -4.086 6.062 29.281 1 95 14 GLU B O 1
ATOM 5557 N N . GLY B 1 15 ? -2.197 6.277 28 1 95.56 15 GLY B N 1
ATOM 5558 C CA . GLY B 1 15 ? -2.992 6.473 26.797 1 95.56 15 GLY B CA 1
ATOM 5559 C C . GLY B 1 15 ? -3.77 5.234 26.391 1 95.56 15 GLY B C 1
ATOM 5560 O O . GLY B 1 15 ? -3.307 4.109 26.594 1 95.56 15 GLY B O 1
ATOM 5561 N N . THR B 1 16 ? -4.996 5.473 25.891 1 93.44 16 THR B N 1
ATOM 5562 C CA . THR B 1 16 ? -5.844 4.379 25.422 1 93.44 16 THR B CA 1
ATOM 5563 C C . THR B 1 16 ? -6.375 4.664 24.016 1 93.44 16 THR B C 1
ATOM 5565 O O . THR B 1 16 ? -6.316 5.805 23.547 1 93.44 16 THR B O 1
ATOM 5568 N N . SER B 1 17 ? -6.781 3.588 23.375 1 92.88 17 SER B N 1
ATOM 5569 C CA . SER B 1 17 ? -7.465 3.656 22.094 1 92.88 17 SER B CA 1
ATOM 5570 C C . SER B 1 17 ? -8.875 3.072 22.172 1 92.88 17 SER B C 1
ATOM 5572 O O . SER B 1 17 ? -9.07 1.884 21.922 1 92.88 17 SER B O 1
ATOM 5574 N N . PRO B 1 18 ? -9.859 3.795 22.469 1 90.88 18 PRO B N 1
ATOM 5575 C CA . PRO B 1 18 ? -11.164 3.293 22.922 1 90.88 18 PRO B CA 1
ATOM 5576 C C . PRO B 1 18 ? -11.945 2.6 21.812 1 90.88 18 PRO B C 1
ATOM 5578 O O . PRO B 1 18 ? -12.914 1.881 22.078 1 90.88 18 PRO B O 1
ATOM 5581 N N . PHE B 1 19 ? -11.625 2.662 20.594 1 86.75 19 PHE B N 1
ATOM 5582 C CA . PHE B 1 19 ? -12.461 2.115 19.531 1 86.75 19 PHE B CA 1
ATOM 5583 C C . PHE B 1 19 ? -11.797 0.911 18.875 1 86.75 19 PHE B C 1
ATOM 5585 O O . PHE B 1 19 ? -12.273 0.409 17.859 1 86.75 19 PHE B O 1
ATOM 5592 N N . LEU B 1 20 ? -10.836 0.44 19.484 1 89.38 20 LEU B N 1
ATOM 5593 C CA . LEU B 1 20 ? -10.195 -0.797 19.062 1 89.38 20 LEU B CA 1
ATOM 5594 C C . LEU B 1 20 ? -10.898 -2.01 19.656 1 89.38 20 LEU B C 1
ATOM 5596 O O . LEU B 1 20 ? -11.289 -1.996 20.828 1 89.38 20 LEU B O 1
ATOM 5600 N N . LEU B 1 21 ? -11.297 -3.113 18.922 1 80.38 21 LEU B N 1
ATOM 5601 C CA . LEU B 1 21 ? -11.992 -4.305 19.391 1 80.38 21 LEU B CA 1
ATOM 5602 C C . LEU B 1 21 ? -11.234 -4.945 20.547 1 80.38 21 LEU B C 1
ATOM 5604 O O . LEU B 1 21 ? -11.828 -5.285 21.578 1 80.38 21 LEU B O 1
ATOM 5608 N N . ASN B 1 22 ? -9.977 -5.004 20.734 1 77.88 22 ASN B N 1
ATOM 5609 C CA . ASN B 1 22 ? -9.125 -5.527 21.797 1 77.88 22 ASN B CA 1
ATOM 5610 C C . ASN B 1 22 ? -8.039 -4.527 22.188 1 77.88 22 ASN B C 1
ATOM 5612 O O . ASN B 1 22 ? -6.859 -4.883 22.25 1 77.88 22 ASN B O 1
ATOM 5616 N N . GLY B 1 23 ? -8.695 -3.336 22.469 1 78.69 23 GLY B N 1
ATOM 5617 C CA . GLY B 1 23 ? -7.742 -2.258 22.688 1 78.69 23 GLY B CA 1
ATOM 5618 C C . GLY B 1 23 ? -7.422 -2.027 24.141 1 78.69 23 GLY B C 1
ATOM 5619 O O . GLY B 1 23 ? -6.691 -1.097 24.484 1 78.69 23 GLY B O 1
ATOM 5620 N N . GLU B 1 24 ? -7.918 -2.941 25.047 1 82.19 24 GLU B N 1
ATOM 5621 C CA . GLU B 1 24 ? -7.746 -2.711 26.469 1 82.19 24 GLU B CA 1
ATOM 5622 C C . GLU B 1 24 ? -6.27 -2.707 26.859 1 82.19 24 GLU B C 1
ATOM 5624 O O . GLU B 1 24 ? -5.848 -1.937 27.719 1 82.19 24 GLU B O 1
ATOM 5629 N N . ASP B 1 25 ? -5.5 -3.488 26.109 1 88.62 25 ASP B N 1
ATOM 5630 C CA . ASP B 1 25 ? -4.078 -3.592 26.438 1 88.62 25 ASP B CA 1
ATOM 5631 C C . ASP B 1 25 ? -3.219 -2.945 25.359 1 88.62 25 ASP B C 1
ATOM 5633 O O . ASP B 1 25 ? -2.027 -3.24 25.25 1 88.62 25 ASP B O 1
ATOM 5637 N N . TYR B 1 26 ? -3.875 -2.086 24.625 1 94.94 26 TYR B N 1
ATOM 5638 C CA . TYR B 1 26 ? -3.109 -1.433 23.578 1 94.94 26 TYR B CA 1
ATOM 5639 C C . TYR B 1 26 ? -2.113 -0.439 24.156 1 94.94 26 TYR B C 1
ATOM 5641 O O . TYR B 1 26 ? -2.459 0.354 25.047 1 94.94 26 TYR B O 1
ATOM 5649 N N . GLN B 1 27 ? -0.947 -0.503 23.703 1 96 27 GLN B N 1
ATOM 5650 C CA . GLN B 1 27 ? 0.109 0.367 24.219 1 96 27 GLN B CA 1
ATOM 5651 C C . GLN B 1 27 ? 0.384 1.517 23.25 1 96 27 GLN B C 1
ATOM 5653 O O . GLN B 1 27 ? 0.88 1.299 22.141 1 96 27 GLN B O 1
ATOM 5658 N N . VAL B 1 28 ? 0.093 2.73 23.734 1 97.56 28 VAL B N 1
ATOM 5659 C CA . VAL B 1 28 ? 0.353 3.906 22.906 1 97.56 28 VAL B CA 1
ATOM 5660 C C . VAL B 1 28 ? 1.838 4.258 22.953 1 97.56 28 VAL B C 1
ATOM 5662 O O . VAL B 1 28 ? 2.48 4.418 21.922 1 97.56 28 VAL B O 1
ATOM 5665 N N . PHE B 1 29 ? 2.365 4.336 24.188 1 98.31 29 PHE B N 1
ATOM 5666 C CA . PHE B 1 29 ? 3.771 4.66 24.391 1 98.31 29 PHE B CA 1
ATOM 5667 C C . PHE B 1 29 ? 4.641 3.42 24.234 1 98.31 29 PHE B C 1
ATOM 5669 O O . PHE B 1 29 ? 4.402 2.398 24.875 1 98.31 29 PHE B O 1
ATOM 5676 N N . ARG B 1 30 ? 5.688 3.57 23.406 1 98.5 30 ARG B N 1
ATOM 5677 C CA . ARG B 1 30 ? 6.598 2.467 23.109 1 98.5 30 ARG B CA 1
ATOM 5678 C C . ARG B 1 30 ? 8.047 2.939 23.109 1 98.5 30 ARG B C 1
ATOM 5680 O O . ARG B 1 30 ? 8.445 3.729 22.25 1 98.5 30 ARG B O 1
ATOM 5687 N N . ASN B 1 31 ? 8.789 2.486 24.047 1 98.69 31 ASN B N 1
ATOM 5688 C CA . ASN B 1 31 ? 10.227 2.734 24.109 1 98.69 31 ASN B CA 1
ATOM 5689 C C . ASN B 1 31 ? 11 1.729 23.25 1 98.69 31 ASN B C 1
ATOM 5691 O O . ASN B 1 31 ? 10.922 0.522 23.484 1 98.69 31 ASN B O 1
ATOM 5695 N N . VAL B 1 32 ? 11.812 2.178 22.281 1 98.81 32 VAL B N 1
ATOM 5696 C CA . VAL B 1 32 ? 12.469 1.289 21.328 1 98.81 32 VAL B CA 1
ATOM 5697 C C . VAL B 1 32 ? 13.367 0.305 22.078 1 98.81 32 VAL B C 1
ATOM 5699 O O . VAL B 1 32 ? 13.602 -0.809 21.594 1 98.81 32 VAL B O 1
ATOM 5702 N N . LYS B 1 33 ? 13.859 0.645 23.234 1 98.69 33 LYS B N 1
ATOM 5703 C CA . LYS B 1 33 ? 14.727 -0.246 23.984 1 98.69 33 LYS B CA 1
ATOM 5704 C C . LYS B 1 33 ? 13.945 -1.438 24.547 1 98.69 33 LYS B C 1
ATOM 5706 O O . LYS B 1 33 ? 14.516 -2.512 24.75 1 98.69 33 LYS B O 1
ATOM 5711 N N . GLU B 1 34 ? 12.672 -1.321 24.766 1 98.44 34 GLU B N 1
ATOM 5712 C CA . GLU B 1 34 ? 11.828 -2.432 25.188 1 98.44 34 GLU B CA 1
ATOM 5713 C C . GLU B 1 34 ? 11.547 -3.389 24.031 1 98.44 34 GLU B C 1
ATOM 5715 O O . GLU B 1 34 ? 11.031 -4.488 24.25 1 98.44 34 GLU B O 1
ATOM 5720 N N . TYR B 1 35 ? 12.008 -2.984 22.875 1 98.5 35 TYR B N 1
ATOM 5721 C CA . TYR B 1 35 ? 11.797 -3.803 21.672 1 98.5 35 TYR B CA 1
ATOM 5722 C C . TYR B 1 35 ? 13.133 -4.25 21.078 1 98.5 35 TYR B C 1
ATOM 5724 O O . TYR B 1 35 ? 13.188 -4.672 19.922 1 98.5 35 TY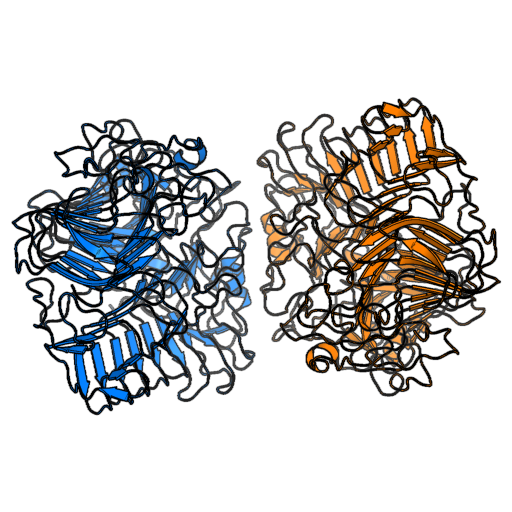R B O 1
ATOM 5732 N N . GLY B 1 36 ? 14.234 -3.994 21.797 1 98.19 36 GLY B N 1
ATOM 5733 C CA . GLY B 1 36 ? 15.5 -4.621 21.453 1 98.19 36 GLY B CA 1
ATOM 5734 C C . GLY B 1 36 ? 16.547 -3.631 20.984 1 98.19 36 GLY B C 1
ATOM 5735 O O . GLY B 1 36 ? 17.703 -4.004 20.75 1 98.19 36 GLY B O 1
ATOM 5736 N N . ALA B 1 37 ? 16.172 -2.371 20.859 1 98.75 37 ALA B N 1
ATOM 5737 C CA . ALA B 1 37 ? 17.188 -1.396 20.484 1 98.75 37 ALA B CA 1
ATOM 5738 C C . ALA B 1 37 ? 18.25 -1.244 21.562 1 98.75 37 ALA B C 1
ATOM 5740 O O . ALA B 1 37 ? 17.922 -1.202 22.75 1 98.75 37 ALA B O 1
ATOM 5741 N N . VAL B 1 38 ? 19.516 -1.146 21.203 1 98.69 38 VAL B N 1
ATOM 5742 C CA . VAL B 1 38 ? 20.609 -1.068 22.156 1 98.69 38 VAL B CA 1
ATOM 5743 C C . VAL B 1 38 ? 21.125 0.368 22.25 1 98.69 38 VAL B C 1
ATOM 5745 O O . VAL B 1 38 ? 21.375 0.878 23.328 1 98.69 38 VAL B O 1
ATOM 5748 N N . GLY B 1 39 ? 21.297 1.062 21.141 1 98.56 39 GLY B N 1
ATOM 5749 C CA . GLY B 1 39 ? 21.734 2.451 21.109 1 98.56 39 GLY B CA 1
ATOM 5750 C C . GLY B 1 39 ? 23.188 2.635 21.5 1 98.56 39 GLY B C 1
ATOM 5751 O O . GLY B 1 39 ? 23.531 3.617 22.156 1 98.56 39 GLY B O 1
ATOM 5752 N N . ASP B 1 40 ? 24.062 1.647 21.078 1 98.56 40 ASP B N 1
ATOM 5753 C CA . ASP B 1 40 ? 25.453 1.646 21.531 1 98.56 40 ASP B CA 1
ATOM 5754 C C . ASP B 1 40 ? 26.391 2.119 20.438 1 98.56 40 ASP B C 1
ATOM 5756 O O . ASP B 1 40 ? 27.609 2.117 20.609 1 98.56 40 ASP B O 1
ATOM 5760 N N . GLY B 1 41 ? 25.875 2.43 19.266 1 98.12 41 GLY B N 1
ATOM 5761 C CA . GLY B 1 41 ? 26.688 2.934 18.172 1 98.12 41 GLY B CA 1
ATOM 5762 C C . GLY B 1 41 ? 27.266 1.832 17.312 1 98.12 41 GLY B C 1
ATOM 5763 O O . GLY B 1 41 ? 27.969 2.107 16.328 1 98.12 41 GLY B O 1
ATOM 5764 N N . THR B 1 42 ? 26.891 0.561 17.656 1 96.62 42 THR B N 1
ATOM 5765 C CA . THR B 1 42 ? 27.453 -0.552 16.906 1 96.62 42 THR B CA 1
ATOM 5766 C C . THR B 1 42 ? 26.375 -1.524 16.453 1 96.62 42 THR B C 1
ATOM 5768 O O . THR B 1 42 ? 26.359 -1.963 15.305 1 96.62 42 THR B O 1
ATOM 5771 N N . THR B 1 43 ? 25.469 -1.93 17.375 1 96.31 43 THR B N 1
ATOM 5772 C CA . THR B 1 43 ? 24.391 -2.859 17.078 1 96.31 43 THR B CA 1
ATOM 5773 C C . THR B 1 43 ? 23.438 -2.271 16.031 1 96.31 43 THR B C 1
ATOM 5775 O O . THR B 1 43 ? 23.094 -1.089 16.109 1 96.31 43 THR B O 1
ATOM 5778 N N . ASP B 1 44 ? 23.109 -3.061 14.945 1 96.5 44 ASP B N 1
ATOM 5779 C CA . ASP B 1 44 ? 22.062 -2.621 14.016 1 96.5 44 ASP B CA 1
ATOM 5780 C C . ASP B 1 44 ? 20.688 -2.641 14.68 1 96.5 44 ASP B C 1
ATOM 5782 O O . ASP B 1 44 ? 20.141 -3.711 14.953 1 96.5 44 ASP B O 1
ATOM 5786 N N . ASP B 1 45 ? 20.109 -1.511 14.875 1 97.88 45 ASP B N 1
ATOM 5787 C CA . ASP B 1 45 ? 18.875 -1.378 15.648 1 97.88 45 ASP B CA 1
ATOM 5788 C C . ASP B 1 45 ? 17.672 -1.284 14.734 1 97.88 45 ASP B C 1
ATOM 5790 O O . ASP B 1 45 ? 16.562 -0.998 15.188 1 97.88 45 ASP B O 1
ATOM 5794 N N . THR B 1 46 ? 17.844 -1.565 13.398 1 97.25 46 THR B N 1
ATOM 5795 C CA . THR B 1 46 ? 16.781 -1.396 12.422 1 97.25 46 THR B CA 1
ATOM 5796 C C . THR B 1 46 ? 15.547 -2.195 12.828 1 97.25 46 THR B C 1
ATOM 5798 O O . THR B 1 46 ? 14.445 -1.646 12.906 1 97.25 46 THR B O 1
ATOM 5801 N N . ASN B 1 47 ? 15.742 -3.455 13.117 1 96.81 47 ASN B N 1
ATOM 5802 C CA . ASN B 1 47 ? 14.625 -4.34 13.414 1 96.81 47 ASN B CA 1
ATOM 5803 C C . ASN B 1 47 ? 13.914 -3.932 14.703 1 96.81 47 ASN B C 1
ATOM 5805 O O . ASN B 1 47 ? 12.695 -4.051 14.812 1 96.81 47 ASN B O 1
ATOM 5809 N N . ALA B 1 48 ? 14.648 -3.465 15.68 1 98.31 48 ALA B N 1
ATOM 5810 C CA . ALA B 1 48 ? 14.062 -3.057 16.953 1 98.31 48 ALA B CA 1
ATOM 5811 C C . ALA B 1 48 ? 13.117 -1.87 16.766 1 98.31 48 ALA B C 1
ATOM 5813 O O . ALA B 1 48 ? 12.039 -1.833 17.344 1 98.31 48 ALA B O 1
ATOM 5814 N N . PHE B 1 49 ? 13.547 -0.897 15.961 1 98.69 49 PHE B N 1
ATOM 5815 C CA . PHE B 1 49 ? 12.688 0.247 15.672 1 98.69 49 PHE B CA 1
ATOM 5816 C C . PHE B 1 49 ? 11.406 -0.199 14.984 1 98.69 49 PHE B C 1
ATOM 5818 O O . PHE B 1 49 ? 10.305 0.178 15.398 1 98.69 49 PHE B O 1
ATOM 5825 N N . ASN B 1 50 ? 11.578 -1 13.984 1 98.25 50 ASN B N 1
ATOM 5826 C CA . ASN B 1 50 ? 10.414 -1.422 13.219 1 98.25 50 ASN B CA 1
ATOM 5827 C C . ASN B 1 50 ? 9.508 -2.338 14.039 1 98.25 50 ASN B C 1
ATOM 5829 O O . ASN B 1 50 ? 8.281 -2.312 13.875 1 98.25 50 ASN B O 1
ATOM 5833 N N . ARG B 1 51 ? 10.047 -3.129 14.945 1 98 51 ARG B N 1
ATOM 5834 C CA . ARG B 1 51 ? 9.242 -3.918 15.875 1 98 51 ARG B CA 1
ATOM 5835 C C . ARG B 1 51 ? 8.367 -3.018 16.75 1 98 51 ARG B C 1
ATOM 5837 O O . ARG B 1 51 ? 7.18 -3.279 16.922 1 98 51 ARG B O 1
ATOM 5844 N N . ALA B 1 52 ? 8.961 -1.966 17.219 1 98.69 52 ALA B N 1
ATOM 5845 C CA . ALA B 1 52 ? 8.219 -1.028 18.047 1 98.69 52 ALA B CA 1
ATOM 5846 C C . ALA B 1 52 ? 7.078 -0.384 17.266 1 98.69 52 ALA B C 1
ATOM 5848 O O . ALA B 1 52 ? 5.98 -0.191 17.797 1 98.69 52 ALA B O 1
ATOM 5849 N N . ILE B 1 53 ? 7.293 -0.096 16.047 1 98.38 53 ILE B N 1
ATOM 5850 C CA . ILE B 1 53 ? 6.34 0.633 15.227 1 98.38 53 ILE B CA 1
ATOM 5851 C C . ILE B 1 53 ? 5.195 -0.293 14.82 1 98.38 53 ILE B C 1
ATOM 5853 O O . ILE B 1 53 ? 4.035 0.125 14.773 1 98.38 53 ILE B O 1
ATOM 5857 N N . THR B 1 54 ? 5.477 -1.608 14.602 1 97.38 54 THR B N 1
ATOM 5858 C CA . THR B 1 54 ? 4.484 -2.508 14.023 1 97.38 54 THR B CA 1
ATOM 5859 C C . THR B 1 54 ? 3.791 -3.324 15.102 1 97.38 54 THR B C 1
ATOM 5861 O O . THR B 1 54 ? 2.82 -4.035 14.828 1 97.38 54 THR B O 1
ATOM 5864 N N . GLU B 1 55 ? 4.223 -3.271 16.328 1 96.88 55 GLU B N 1
ATOM 5865 C CA . GLU B 1 55 ? 3.676 -4.109 17.391 1 96.88 55 GLU B CA 1
ATOM 5866 C C . GLU B 1 55 ? 2.16 -3.971 17.469 1 96.88 55 GLU B C 1
ATOM 5868 O O . GLU B 1 55 ? 1.607 -2.92 17.141 1 96.88 55 GLU B O 1
ATOM 5873 N N . GLN B 1 56 ? 1.506 -5.121 17.906 1 96 56 GLN B N 1
ATOM 5874 C CA . GLN B 1 56 ? 0.07 -5.242 18.125 1 96 56 GLN B CA 1
ATOM 5875 C C . GLN B 1 56 ? -0.71 -5.008 16.844 1 96 56 GLN B C 1
ATOM 5877 O O . GLN B 1 56 ? -1.704 -4.281 16.828 1 96 56 GLN B O 1
ATOM 5882 N N . SER B 1 57 ? -0.203 -5.496 15.75 1 95.88 57 SER B N 1
ATOM 5883 C CA . SER B 1 57 ? -0.845 -5.637 14.445 1 95.88 57 SER B CA 1
ATOM 5884 C C . SER B 1 57 ? -1.023 -4.281 13.766 1 95.88 57 SER B C 1
ATOM 5886 O O . SER B 1 57 ? -2 -4.066 13.047 1 95.88 57 SER B O 1
ATOM 5888 N N . ARG B 1 58 ? -0.122 -3.32 14.078 1 96.31 58 ARG B N 1
ATOM 5889 C CA . ARG B 1 58 ? -0.118 -2.098 13.273 1 96.31 58 ARG B CA 1
ATOM 5890 C C . ARG B 1 58 ? 0.421 -2.361 11.875 1 96.31 58 ARG B C 1
ATOM 5892 O O . ARG B 1 58 ? 1.382 -3.113 11.703 1 96.31 58 ARG B O 1
ATOM 5899 N N . MET B 1 59 ? -0.195 -1.707 10.906 1 94.81 59 MET B N 1
ATOM 5900 C CA . MET B 1 59 ? 0.19 -1.872 9.508 1 94.81 59 MET B CA 1
ATOM 5901 C C . MET B 1 59 ? 0.093 -0.548 8.758 1 94.81 59 MET B C 1
ATOM 5903 O O . MET B 1 59 ? -0.622 0.361 9.18 1 94.81 59 MET B O 1
ATOM 5907 N N . GLY B 1 60 ? 0.833 -0.488 7.668 1 93.62 60 GLY B N 1
ATOM 5908 C CA . GLY B 1 60 ? 0.796 0.708 6.84 1 93.62 60 GLY B CA 1
ATOM 5909 C C . GLY B 1 60 ? -0.603 1.071 6.379 1 93.62 60 GLY B C 1
ATOM 5910 O O . GLY B 1 60 ? -1.398 0.192 6.043 1 93.62 60 GLY B O 1
ATOM 5911 N N . GLY B 1 61 ? -0.874 2.418 6.355 1 92.31 61 GLY B N 1
ATOM 5912 C CA . GLY B 1 61 ? -2.139 2.934 5.855 1 92.31 61 GLY B CA 1
ATOM 5913 C C . GLY B 1 61 ? -3.299 2.691 6.801 1 92.31 61 GLY B C 1
ATOM 5914 O O . GLY B 1 61 ? -4.461 2.834 6.414 1 92.31 61 GLY B O 1
ATOM 5915 N N . GLY B 1 62 ? -2.979 2.236 7.996 1 92.69 62 GLY B N 1
ATOM 5916 C CA . GLY B 1 62 ? -4.047 1.902 8.93 1 92.69 62 GLY B CA 1
ATOM 5917 C C . GLY B 1 62 ? -4.766 0.617 8.57 1 92.69 62 GLY B C 1
ATOM 5918 O O . GLY B 1 62 ? -5.938 0.439 8.914 1 92.69 62 GLY B O 1
ATOM 5919 N N . LYS B 1 63 ? -4.086 -0.273 7.871 1 91.69 63 LYS B N 1
ATOM 5920 C CA . LYS B 1 63 ? -4.711 -1.499 7.383 1 91.69 63 LYS B CA 1
ATOM 5921 C C . LYS B 1 63 ? -4.828 -2.535 8.5 1 91.69 63 LYS B C 1
ATOM 5923 O O . LYS B 1 63 ? -5.41 -3.605 8.297 1 91.69 63 LYS B O 1
ATOM 5928 N N . GLY B 1 64 ? -4.305 -2.189 9.672 1 88.44 64 GLY B N 1
ATOM 5929 C CA . GLY B 1 64 ? -4.531 -3.031 10.836 1 88.44 64 GLY B CA 1
ATOM 5930 C C . GLY B 1 64 ? -5.961 -2.982 11.336 1 88.44 64 GLY B C 1
ATOM 5931 O O . GLY B 1 64 ? -6.891 -2.752 10.555 1 88.44 64 GLY B O 1
ATOM 5932 N N . SER B 1 65 ? -6.199 -3.207 12.562 1 81.88 65 SER B N 1
ATOM 5933 C CA . SER B 1 65 ? -7.547 -3.395 13.086 1 81.88 65 SER B CA 1
ATOM 5934 C C . SER B 1 65 ? -8.172 -2.064 13.5 1 81.88 65 SER B C 1
ATOM 5936 O O . SER B 1 65 ? -9.352 -2.012 13.867 1 81.88 65 SER B O 1
ATOM 5938 N N . GLY B 1 66 ? -7.402 -0.967 13.43 1 83.38 66 GLY B N 1
ATOM 5939 C CA . GLY B 1 66 ? -7.934 0.245 14.031 1 83.38 66 GLY B CA 1
ATOM 5940 C C . GLY B 1 66 ? -8.055 1.396 13.047 1 83.38 66 GLY B C 1
ATOM 5941 O O . GLY B 1 66 ? -8.312 2.533 13.445 1 83.38 66 GLY B O 1
ATOM 5942 N N . GLY B 1 67 ? -7.848 1.166 11.766 1 87 67 GLY B N 1
ATOM 5943 C CA . GLY B 1 67 ? -7.832 2.285 10.844 1 87 67 GLY B CA 1
ATOM 5944 C C . GLY B 1 67 ? -6.656 3.219 11.047 1 87 67 GLY B C 1
ATOM 5945 O O . GLY B 1 67 ? -5.688 2.863 11.727 1 87 67 GLY B O 1
ATOM 5946 N N . THR B 1 68 ? -6.773 4.406 10.492 1 91.25 68 THR B N 1
ATOM 5947 C CA . THR B 1 68 ? -5.637 5.32 10.547 1 91.25 68 THR B CA 1
ATOM 5948 C C . THR B 1 68 ? -5.609 6.07 11.875 1 91.25 68 THR B C 1
ATOM 5950 O O . THR B 1 68 ? -4.578 6.621 12.266 1 91.25 68 THR B O 1
ATOM 5953 N N . THR B 1 69 ? -6.746 6.094 12.586 1 92.25 69 THR B N 1
ATOM 5954 C CA . THR B 1 69 ? -6.773 6.879 13.82 1 92.25 69 THR B CA 1
ATOM 5955 C C . THR B 1 69 ? -6.84 5.965 15.039 1 92.25 69 THR B C 1
ATOM 5957 O O . THR B 1 69 ? -6.703 6.43 16.172 1 92.25 69 THR B O 1
ATOM 5960 N N . GLY B 1 70 ? -6.977 4.668 14.883 1 92.81 70 GLY B N 1
ATOM 5961 C CA . GLY B 1 70 ? -7.328 3.793 15.992 1 92.81 70 GLY B CA 1
ATOM 5962 C C . GLY B 1 70 ? -6.117 3.176 16.672 1 92.81 70 GLY B C 1
ATOM 5963 O O . GLY B 1 70 ? -6.234 2.609 17.766 1 92.81 70 GLY B O 1
ATOM 5964 N N . GLN B 1 71 ? -4.953 3.281 16.062 1 95.38 71 GLN B N 1
ATOM 5965 C CA . GLN B 1 71 ? -3.758 2.682 16.656 1 95.38 71 GLN B CA 1
ATOM 5966 C C . GLN B 1 71 ? -2.617 3.693 16.734 1 95.38 71 GLN B C 1
ATOM 5968 O O . GLN B 1 71 ? -1.56 3.494 16.141 1 95.38 71 GLN B O 1
ATOM 5973 N N . PRO B 1 72 ? -2.857 4.742 17.547 1 96.44 72 PRO B N 1
ATOM 5974 C CA . PRO B 1 72 ? -1.791 5.727 17.734 1 96.44 72 PRO B CA 1
ATOM 5975 C C . PRO B 1 72 ? -0.548 5.129 18.391 1 96.44 72 PRO B C 1
ATOM 5977 O O . PRO B 1 72 ? -0.66 4.258 19.266 1 96.44 72 PRO B O 1
ATOM 5980 N N . ALA B 1 73 ? 0.647 5.617 18 1 97.94 73 ALA B N 1
ATOM 5981 C CA . ALA B 1 73 ? 1.888 5.121 18.578 1 97.94 73 ALA B CA 1
ATOM 5982 C C . ALA B 1 73 ? 2.875 6.258 18.828 1 97.94 73 ALA B C 1
ATOM 5984 O O . ALA B 1 73 ? 3.182 7.027 17.906 1 97.94 73 ALA B O 1
ATOM 5985 N N . LEU B 1 74 ? 3.223 6.422 20 1 98.62 74 LEU B N 1
ATOM 5986 C CA . LEU B 1 74 ? 4.359 7.266 20.359 1 98.62 74 LEU B CA 1
ATOM 5987 C C . LEU B 1 74 ? 5.621 6.434 20.547 1 98.62 74 LEU B C 1
ATOM 5989 O O . LEU B 1 74 ? 5.777 5.754 21.562 1 98.62 74 LEU B O 1
ATOM 5993 N N . ILE B 1 75 ? 6.504 6.5 19.625 1 98.88 75 ILE B N 1
ATOM 5994 C CA . ILE B 1 75 ? 7.773 5.781 19.672 1 98.88 75 ILE B CA 1
ATOM 5995 C C . ILE B 1 75 ? 8.836 6.664 20.312 1 98.88 75 ILE B C 1
ATOM 5997 O O . ILE B 1 75 ? 9.289 7.645 19.719 1 98.88 75 ILE B O 1
ATOM 6001 N N . TYR B 1 76 ? 9.203 6.352 21.484 1 98.81 76 TYR B N 1
ATOM 6002 C CA . TYR B 1 76 ? 10.188 7.133 22.234 1 98.81 76 TYR B CA 1
ATOM 6003 C C . TYR B 1 76 ? 11.594 6.574 22.031 1 98.81 76 TYR B C 1
ATOM 6005 O O . TYR B 1 76 ? 11.805 5.363 22.125 1 98.81 76 TYR B O 1
ATOM 6013 N N . VAL B 1 77 ? 12.547 7.418 21.75 1 98.88 77 VAL B N 1
ATOM 6014 C CA . VAL B 1 77 ? 13.945 7.051 21.547 1 98.88 77 VAL B CA 1
ATOM 6015 C C . VAL B 1 77 ? 14.805 7.668 22.656 1 98.88 77 VAL B C 1
ATOM 6017 O O . VAL B 1 77 ? 15.094 8.867 22.625 1 98.88 77 VAL B O 1
ATOM 6020 N N . PRO B 1 78 ? 15.312 6.906 23.578 1 98.38 78 PRO B N 1
ATOM 6021 C CA . PRO B 1 78 ? 16.188 7.426 24.625 1 98.38 78 PRO B CA 1
ATOM 6022 C C . PRO B 1 78 ? 17.562 7.832 24.109 1 98.38 78 PRO B C 1
ATOM 6024 O O . PRO B 1 78 ? 17.891 7.551 22.969 1 98.38 78 PRO B O 1
ATOM 6027 N N . PRO B 1 79 ? 18.312 8.555 24.984 1 98.25 79 PRO B N 1
ATOM 6028 C CA . PRO B 1 79 ? 19.672 8.945 24.562 1 98.25 79 PRO B CA 1
ATOM 6029 C C . PRO B 1 79 ? 20.5 7.754 24.078 1 98.25 79 PRO B C 1
ATOM 6031 O O . PRO B 1 79 ? 20.406 6.66 24.641 1 98.25 79 PRO B O 1
ATOM 6034 N N . GLY B 1 80 ? 21.297 7.98 23.109 1 98.62 80 GLY B N 1
ATOM 6035 C CA . GLY B 1 80 ? 22.141 6.957 22.516 1 98.62 80 GLY B CA 1
ATOM 6036 C C . GLY B 1 80 ? 22.422 7.176 21.047 1 98.62 80 GLY B C 1
ATOM 6037 O O . GLY B 1 80 ? 21.969 8.164 20.469 1 98.62 80 GLY B O 1
ATOM 6038 N N . THR B 1 81 ? 23.312 6.328 20.5 1 98.88 81 THR B N 1
ATOM 6039 C CA . THR B 1 81 ? 23.547 6.262 19.062 1 98.88 81 THR B CA 1
ATOM 6040 C C . THR B 1 81 ? 23.016 4.945 18.484 1 98.88 81 THR B C 1
ATOM 6042 O O . THR B 1 81 ? 23.531 3.873 18.812 1 98.88 81 THR B O 1
ATOM 6045 N N . TYR B 1 82 ? 22 4.996 17.719 1 98.88 82 TYR B N 1
ATOM 6046 C CA . TYR B 1 82 ? 21.312 3.84 17.141 1 98.88 82 TYR B CA 1
ATOM 6047 C C . TYR B 1 82 ? 21.688 3.658 15.672 1 98.88 82 TYR B C 1
ATOM 6049 O O . TYR B 1 82 ? 21.297 4.465 14.828 1 98.88 82 TYR B O 1
ATOM 6057 N N . VAL B 1 83 ? 22.422 2.557 15.406 1 98.38 83 VAL B N 1
ATOM 6058 C CA . VAL B 1 83 ? 22.812 2.279 14.023 1 98.38 83 VAL B CA 1
ATOM 6059 C C . VAL B 1 83 ? 21.656 1.601 13.289 1 98.38 83 VAL B C 1
ATOM 6061 O O . VAL B 1 83 ? 21.031 0.688 13.82 1 98.38 83 VAL B O 1
ATOM 6064 N N . VAL B 1 84 ? 21.359 2.088 12.086 1 97.31 84 VAL B N 1
ATOM 6065 C CA . VAL B 1 84 ? 20.359 1.446 11.242 1 97.31 84 VAL B CA 1
ATOM 6066 C C . VAL B 1 84 ? 20.969 1.153 9.867 1 97.31 84 VAL B C 1
ATOM 6068 O O . VAL B 1 84 ? 21.672 1.987 9.297 1 97.31 84 VAL B O 1
ATOM 6071 N N . SER B 1 85 ? 20.719 -0.052 9.328 1 95 85 SER B N 1
ATOM 6072 C CA . SER B 1 85 ? 21.297 -0.466 8.055 1 95 85 SER B CA 1
ATOM 6073 C C . SER B 1 85 ? 20.281 -0.383 6.934 1 95 85 SER B C 1
ATOM 6075 O O . SER B 1 85 ? 20.625 -0.418 5.754 1 95 85 SER B O 1
ATOM 6077 N N . SER B 1 86 ? 19.016 -0.367 7.281 1 94.31 86 SER B N 1
ATOM 6078 C CA . SER B 1 86 ? 17.891 -0.184 6.375 1 94.31 86 SER B CA 1
ATOM 6079 C C . SER B 1 86 ? 16.844 0.754 6.973 1 94.31 86 SER B C 1
ATOM 6081 O O . SER B 1 86 ? 17.031 1.266 8.078 1 94.31 86 SER B O 1
ATOM 6083 N N . LYS B 1 87 ? 15.781 0.95 6.277 1 95.81 87 LYS B N 1
ATOM 6084 C CA . LYS B 1 87 ? 14.875 2.035 6.645 1 95.81 87 LYS B CA 1
ATOM 6085 C C . LYS B 1 87 ? 14.109 1.701 7.918 1 95.81 87 LYS B C 1
ATOM 6087 O O . LYS B 1 87 ? 13.75 0.544 8.148 1 95.81 87 LYS B O 1
ATOM 6092 N N . VAL B 1 88 ? 13.922 2.639 8.711 1 98.25 88 VAL B N 1
ATOM 6093 C CA . VAL B 1 88 ? 12.883 2.695 9.734 1 98.25 88 VAL B CA 1
ATOM 6094 C C . VAL B 1 88 ? 11.602 3.273 9.133 1 98.25 88 VAL B C 1
ATOM 6096 O O . VAL B 1 88 ? 11.57 4.438 8.727 1 98.25 88 VAL B O 1
ATOM 6099 N N . GLN B 1 89 ? 10.57 2.467 9.055 1 97.94 89 GLN B N 1
ATOM 6100 C CA . GLN B 1 89 ? 9.352 2.854 8.352 1 97.94 89 GLN B CA 1
ATOM 6101 C C . GLN B 1 89 ? 8.297 3.367 9.328 1 97.94 89 GLN B C 1
ATOM 6103 O O . GLN B 1 89 ? 7.832 2.625 10.203 1 97.94 89 GLN B O 1
ATOM 6108 N N . LEU B 1 90 ? 7.895 4.598 9.164 1 98.44 90 LEU B N 1
ATOM 6109 C CA . LEU B 1 90 ? 6.812 5.148 9.969 1 98.44 90 LEU B CA 1
ATOM 6110 C C . LEU B 1 90 ? 5.465 4.934 9.289 1 98.44 90 LEU B C 1
ATOM 6112 O O . LEU B 1 90 ? 5.387 4.867 8.062 1 98.44 90 LEU B O 1
ATOM 6116 N N . PHE B 1 91 ? 4.426 4.891 10.102 1 97.44 91 PHE B N 1
ATOM 6117 C CA . PHE B 1 91 ? 3.051 4.777 9.625 1 97.44 91 PHE B CA 1
ATOM 6118 C C . PHE B 1 91 ? 2.217 5.965 10.086 1 97.44 91 PHE B C 1
ATOM 6120 O O . PHE B 1 91 ? 2.592 6.668 11.023 1 97.44 91 PHE B O 1
ATOM 6127 N N . VAL B 1 92 ? 1.089 6.188 9.422 1 97 92 VAL B N 1
ATOM 6128 C CA . VAL B 1 92 ? 0.112 7.16 9.898 1 97 92 VAL B CA 1
ATOM 6129 C C . VAL B 1 92 ? -0.24 6.867 11.352 1 97 92 VAL B C 1
ATOM 6131 O O . VAL B 1 92 ? -0.317 5.703 11.758 1 97 92 VAL B O 1
ATOM 6134 N N . GLY B 1 93 ? -0.342 7.965 12.172 1 96.5 93 GLY B N 1
ATOM 6135 C CA . GLY B 1 93 ? -0.645 7.832 13.586 1 96.5 93 GLY B CA 1
ATOM 6136 C C . GLY B 1 93 ? 0.588 7.605 14.445 1 96.5 93 GLY B C 1
ATOM 6137 O O . GLY B 1 93 ? 0.478 7.238 15.617 1 96.5 93 GLY B O 1
ATOM 6138 N N . THR B 1 94 ? 1.824 7.855 13.922 1 98.12 94 THR B N 1
ATOM 6139 C CA . THR B 1 94 ? 3.062 7.609 14.648 1 98.12 94 THR B CA 1
ATOM 6140 C C . THR B 1 94 ? 3.785 8.922 14.953 1 98.12 94 THR B C 1
ATOM 6142 O O . THR B 1 94 ? 3.92 9.773 14.07 1 98.12 94 THR B O 1
ATOM 6145 N N . GLN B 1 95 ? 4.164 9.117 16.156 1 98.5 95 GLN B N 1
ATOM 6146 C CA . GLN B 1 95 ? 5.156 10.133 16.484 1 98.5 95 GLN B CA 1
ATOM 6147 C C . GLN B 1 95 ? 6.457 9.492 16.969 1 98.5 95 GLN B C 1
ATOM 6149 O O . GLN B 1 95 ? 6.453 8.703 17.906 1 98.5 95 GLN B O 1
ATOM 6154 N N . LEU B 1 96 ? 7.516 9.727 16.25 1 98.88 96 LEU B N 1
ATOM 6155 C CA . LEU B 1 96 ? 8.867 9.359 16.672 1 98.88 96 LEU B CA 1
ATOM 6156 C C . LEU B 1 96 ? 9.539 10.5 17.422 1 98.88 96 LEU B C 1
ATOM 6158 O O . LEU B 1 96 ? 9.914 11.508 16.812 1 98.88 96 LEU B O 1
ATOM 6162 N N . ILE B 1 97 ? 9.727 10.367 18.719 1 98.81 97 ILE B N 1
ATOM 6163 C CA . ILE B 1 97 ? 10.203 11.484 19.531 1 98.81 97 ILE B CA 1
ATOM 6164 C C . ILE B 1 97 ? 11.445 11.062 20.312 1 98.81 97 ILE B C 1
ATOM 6166 O O . ILE B 1 97 ? 11.406 10.094 21.078 1 98.81 97 ILE B O 1
ATOM 6170 N N . GLY B 1 98 ? 12.555 11.758 20.156 1 98.62 98 GLY B N 1
ATOM 6171 C CA . GLY B 1 98 ? 13.766 11.523 20.922 1 98.62 98 GLY B CA 1
ATOM 6172 C C . GLY B 1 98 ? 13.797 12.289 22.234 1 98.62 98 GLY B C 1
ATOM 6173 O O . GLY B 1 98 ? 12.969 13.172 22.453 1 98.62 98 GLY B O 1
ATOM 6174 N N . ASP B 1 99 ? 14.734 11.906 23.078 1 98.19 99 ASP B N 1
ATOM 6175 C CA . ASP B 1 99 ? 15.016 12.664 24.297 1 98.19 99 ASP B CA 1
ATOM 6176 C C . ASP B 1 99 ? 15.453 14.094 23.969 1 98.19 99 ASP B C 1
ATOM 6178 O O . ASP B 1 99 ? 16.469 14.289 23.297 1 98.19 99 ASP B O 1
ATOM 6182 N N . ALA B 1 100 ? 14.711 15.078 24.422 1 97.31 100 ALA B N 1
ATOM 6183 C CA . ALA B 1 100 ? 14.969 16.453 24.031 1 97.31 100 ALA B CA 1
ATOM 6184 C C . ALA B 1 100 ? 16.156 17.031 24.797 1 97.31 100 ALA B C 1
ATOM 6186 O O . ALA B 1 100 ? 16.766 18.016 24.375 1 97.31 100 ALA B O 1
ATOM 6187 N N . VAL B 1 101 ? 16.438 16.438 25.906 1 97 101 VAL B N 1
ATOM 6188 C CA . VAL B 1 101 ? 17.547 16.906 26.734 1 97 101 VAL B CA 1
ATOM 6189 C C . VAL B 1 101 ? 18.875 16.375 26.188 1 97 101 VAL B C 1
ATOM 6191 O O . VAL B 1 101 ? 19.828 17.141 26.031 1 97 101 VAL B O 1
ATOM 6194 N N . ASN B 1 102 ? 18.922 15.102 25.953 1 97.12 102 ASN B N 1
ATOM 6195 C CA . ASN B 1 102 ? 20.031 14.422 25.297 1 97.12 102 ASN B CA 1
ATOM 6196 C C . ASN B 1 102 ? 19.578 13.734 24.016 1 97.12 102 ASN B C 1
ATOM 6198 O O . ASN B 1 102 ? 19.281 12.539 24.016 1 97.12 102 ASN B O 1
ATOM 6202 N N . ARG B 1 103 ? 19.672 14.445 22.938 1 98 103 ARG B N 1
ATOM 6203 C CA . ARG B 1 103 ? 19.062 13.992 21.703 1 98 103 ARG B CA 1
ATOM 6204 C C . ARG B 1 103 ? 19.766 12.758 21.156 1 98 103 ARG B C 1
ATOM 6206 O O . ARG B 1 103 ? 20.984 12.734 21.031 1 98 103 ARG B O 1
ATOM 6213 N N . PRO B 1 104 ? 19 11.68 20.938 1 98.75 104 PRO B N 1
ATOM 6214 C CA . PRO B 1 104 ? 19.578 10.484 20.328 1 98.75 104 PRO B CA 1
ATOM 6215 C C . PRO B 1 104 ? 19.969 10.688 18.859 1 98.75 104 PRO B C 1
ATOM 6217 O O . PRO B 1 104 ? 19.422 11.562 18.188 1 98.75 104 PRO B O 1
ATOM 6220 N N . THR B 1 105 ? 20.969 9.914 18.438 1 98.94 105 THR B N 1
ATOM 6221 C CA . THR B 1 105 ? 21.406 9.898 17.047 1 98.94 105 THR B CA 1
ATOM 6222 C C . THR B 1 105 ? 20.938 8.609 16.359 1 98.94 105 THR B C 1
ATOM 6224 O O . THR B 1 105 ? 21.188 7.512 16.859 1 98.94 105 THR B O 1
ATOM 6227 N N . ILE B 1 106 ? 20.219 8.68 15.352 1 98.94 106 ILE B N 1
ATOM 6228 C CA . ILE B 1 106 ? 19.984 7.574 14.43 1 98.94 106 ILE B CA 1
ATOM 6229 C C . ILE B 1 106 ? 21.016 7.621 13.297 1 98.94 106 ILE B C 1
ATOM 6231 O O . ILE B 1 106 ? 20.984 8.539 12.469 1 98.94 106 ILE B O 1
ATOM 6235 N N . LYS B 1 107 ? 21.891 6.695 13.289 1 98.81 107 LYS B N 1
ATOM 6236 C CA . LYS B 1 107 ? 23.078 6.746 12.445 1 98.81 107 LYS B CA 1
ATOM 6237 C C . LYS B 1 107 ? 23.031 5.668 11.359 1 98.81 107 LYS B C 1
ATOM 6239 O O . LYS B 1 107 ? 22.844 4.488 11.664 1 98.81 107 LYS B O 1
ATOM 6244 N N . ALA B 1 108 ? 23.219 6.086 10.031 1 98.44 108 ALA B N 1
ATOM 6245 C CA . ALA B 1 108 ? 23.312 5.121 8.938 1 98.44 108 ALA B CA 1
ATOM 6246 C C . ALA B 1 108 ? 24.516 4.199 9.117 1 98.44 108 ALA B C 1
ATOM 6248 O O . ALA B 1 108 ? 25.594 4.648 9.5 1 98.44 108 ALA B O 1
ATOM 6249 N N . SER B 1 109 ? 24.312 2.955 8.859 1 97.06 109 SER B N 1
ATOM 6250 C CA . SER B 1 109 ? 25.391 1.975 8.852 1 97.06 109 SER B CA 1
ATOM 6251 C C . SER B 1 109 ? 26.344 2.223 7.691 1 97.06 109 SER B C 1
ATOM 6253 O O . SER B 1 109 ? 25.938 2.711 6.633 1 97.06 109 SER B O 1
ATOM 6255 N N . PRO B 1 110 ? 27.656 1.817 7.918 1 96.12 110 PRO B N 1
ATOM 6256 C CA . PRO B 1 110 ? 28.547 1.856 6.762 1 96.12 110 PRO B CA 1
ATOM 6257 C C . PRO B 1 110 ? 28.125 0.902 5.648 1 96.12 110 PRO B C 1
ATOM 6259 O O . PRO B 1 110 ? 28.594 1.028 4.512 1 96.12 110 PRO B O 1
ATOM 6262 N N . LYS B 1 111 ? 27.188 -0.016 5.922 1 92.5 111 LYS B N 1
ATOM 6263 C CA . LYS B 1 111 ? 26.734 -1.02 4.965 1 92.5 111 LYS B CA 1
ATOM 6264 C C . LYS B 1 111 ? 25.484 -0.549 4.219 1 92.5 111 LYS B C 1
ATOM 6266 O O . LYS B 1 111 ? 24.969 -1.256 3.352 1 92.5 111 LYS B O 1
ATOM 6271 N N . THR B 1 112 ? 25.047 0.559 4.574 1 94.44 112 THR B N 1
ATOM 6272 C CA . THR B 1 112 ? 23.828 1.077 3.967 1 94.44 112 THR B CA 1
ATOM 6273 C C . THR B 1 112 ? 23.953 1.125 2.447 1 94.44 112 THR B C 1
ATOM 6275 O O . THR B 1 112 ? 24.969 1.586 1.921 1 94.44 112 THR B O 1
ATOM 6278 N N . ARG B 1 113 ? 22.938 0.637 1.736 1 92.62 113 ARG B N 1
ATOM 6279 C CA . ARG B 1 113 ? 22.969 0.577 0.279 1 92.62 113 ARG B CA 1
ATOM 6280 C C . ARG B 1 113 ? 22.562 1.916 -0.329 1 92.62 113 ARG B C 1
ATOM 6282 O O . ARG B 1 113 ? 21.891 2.727 0.325 1 92.62 113 ARG B O 1
ATOM 6289 N N . ASN B 1 114 ? 22.953 2.059 -1.542 1 94.81 114 ASN B N 1
ATOM 6290 C CA . ASN B 1 114 ? 22.516 3.221 -2.311 1 94.81 114 ASN B CA 1
ATOM 6291 C C . ASN B 1 114 ? 21 3.332 -2.35 1 94.81 114 ASN B C 1
ATOM 6293 O O . ASN B 1 114 ? 20.297 2.32 -2.4 1 94.81 114 ASN B O 1
ATOM 6297 N N . SER B 1 115 ? 20.453 4.574 -2.182 1 94.69 115 SER B N 1
ATOM 6298 C CA . SER B 1 115 ? 19.047 4.953 -2.311 1 94.69 115 SER B CA 1
ATOM 6299 C C . SER B 1 115 ? 18.266 4.613 -1.049 1 94.69 115 SER B C 1
ATOM 6301 O O . SER B 1 115 ? 17.031 4.617 -1.056 1 94.69 115 SER B O 1
ATOM 6303 N N . THR B 1 116 ? 18.984 4.238 0.027 1 95.62 116 THR B N 1
ATOM 6304 C CA . THR B 1 116 ? 18.312 3.928 1.283 1 95.62 116 THR B CA 1
ATOM 6305 C C . THR B 1 116 ? 17.75 5.195 1.924 1 95.62 116 THR B C 1
ATOM 6307 O O . THR B 1 116 ? 18.422 6.234 1.944 1 95.62 116 THR B O 1
ATOM 6310 N N . LYS B 1 117 ? 16.516 5.168 2.381 1 97.38 117 LYS B N 1
ATOM 6311 C CA . LYS B 1 117 ? 15.945 6.16 3.283 1 97.38 117 LYS B CA 1
ATOM 6312 C C . LYS B 1 117 ? 16.141 5.754 4.742 1 97.38 117 LYS B C 1
ATOM 6314 O O . LYS B 1 117 ? 15.531 4.789 5.211 1 97.38 117 LYS B O 1
ATOM 6319 N N . ILE B 1 118 ? 16.875 6.477 5.5 1 98.5 118 ILE B N 1
ATOM 6320 C CA . ILE B 1 118 ? 17.188 6.09 6.867 1 98.5 118 ILE B CA 1
ATOM 6321 C C . ILE B 1 118 ? 15.922 6.055 7.707 1 98.5 118 ILE B C 1
ATOM 6323 O O . ILE B 1 118 ? 15.633 5.055 8.367 1 98.5 118 ILE B O 1
ATOM 6327 N N . ILE B 1 119 ? 15.148 7.07 7.652 1 98.81 119 ILE B N 1
ATOM 6328 C CA . ILE B 1 119 ? 13.781 7.098 8.156 1 98.81 119 ILE B CA 1
ATOM 6329 C C . ILE B 1 119 ? 12.812 7.395 7.012 1 98.81 119 ILE B C 1
ATOM 6331 O O . ILE B 1 119 ? 13.008 8.352 6.258 1 98.81 119 ILE B O 1
ATOM 6335 N N . ASP B 1 120 ? 11.875 6.566 6.805 1 98.12 120 ASP B N 1
ATOM 6336 C CA . ASP B 1 120 ? 10.844 6.777 5.789 1 98.12 120 ASP B CA 1
ATOM 6337 C C . ASP B 1 120 ? 9.523 7.219 6.426 1 98.12 120 ASP B C 1
ATOM 6339 O O . ASP B 1 120 ? 8.781 6.391 6.949 1 98.12 120 ASP B O 1
ATOM 6343 N N . GLY B 1 121 ? 9.266 8.5 6.297 1 98.31 121 GLY B N 1
ATOM 6344 C CA . GLY B 1 121 ? 8.047 9.039 6.883 1 98.31 121 GLY B CA 1
ATOM 6345 C C . GLY B 1 121 ? 6.836 8.898 5.98 1 98.31 121 GLY B C 1
ATOM 6346 O O . GLY B 1 121 ? 5.715 9.211 6.383 1 98.31 121 GLY B O 1
ATOM 6347 N N . TYR B 1 122 ? 7.023 8.438 4.766 1 98.06 122 TYR B N 1
ATOM 6348 C CA . TYR B 1 122 ? 5.93 8.164 3.84 1 98.06 122 TYR B CA 1
ATOM 6349 C C . TYR B 1 122 ? 5.348 6.773 4.086 1 98.06 122 TYR B C 1
ATOM 6351 O O . TYR B 1 122 ? 6.031 5.766 3.896 1 98.06 122 TYR B O 1
ATOM 6359 N N . ASP B 1 123 ? 4.145 6.738 4.562 1 97.12 123 ASP B N 1
ATOM 6360 C CA . ASP B 1 123 ? 3.426 5.48 4.719 1 97.12 123 ASP B CA 1
ATOM 6361 C C . ASP B 1 123 ? 2.939 4.953 3.373 1 97.12 123 ASP B C 1
ATOM 6363 O O . ASP B 1 123 ? 1.985 5.488 2.801 1 97.12 123 ASP B O 1
ATOM 6367 N N . PHE B 1 124 ? 3.482 3.912 2.891 1 93.69 124 PHE B N 1
ATOM 6368 C CA . PHE B 1 124 ? 3.219 3.395 1.553 1 93.69 124 PHE B CA 1
ATOM 6369 C C . PHE B 1 124 ? 1.834 2.76 1.481 1 93.69 124 PHE B C 1
ATOM 6371 O O . PHE B 1 124 ? 1.339 2.459 0.394 1 93.69 124 PHE B O 1
ATOM 6378 N N . GLY B 1 125 ? 1.175 2.553 2.6 1 93 125 GLY B N 1
ATOM 6379 C CA . GLY B 1 125 ? -0.146 1.945 2.631 1 93 125 GLY B CA 1
ATOM 6380 C C . GLY B 1 125 ? -1.253 2.904 2.236 1 93 125 GLY B C 1
ATOM 6381 O O . GLY B 1 125 ? -2.408 2.498 2.086 1 93 125 GLY B O 1
ATOM 6382 N N . THR B 1 126 ? -0.944 4.16 2.053 1 91.5 126 THR B N 1
ATOM 6383 C CA . THR B 1 126 ? -1.906 5.176 1.634 1 91.5 126 THR B CA 1
ATOM 6384 C C . THR B 1 126 ? -1.267 6.152 0.654 1 91.5 126 THR B C 1
ATOM 6386 O O . THR B 1 126 ? -0.047 6.156 0.478 1 91.5 126 THR B O 1
ATOM 6389 N N . GLN B 1 127 ? -2.135 6.957 0.042 1 92.69 127 GLN B N 1
ATOM 6390 C CA . GLN B 1 127 ? -1.622 8 -0.835 1 92.69 127 GLN B CA 1
ATOM 6391 C C . GLN B 1 127 ? -0.943 9.109 -0.033 1 92.69 127 GLN B C 1
ATOM 6393 O O . GLN B 1 127 ? -1.312 9.367 1.114 1 92.69 127 GLN B O 1
ATOM 6398 N N . SER B 1 128 ? 0.1 9.758 -0.668 1 96.38 128 SER B N 1
ATOM 6399 C CA . SER B 1 128 ? 0.867 10.781 0.028 1 96.38 128 SER B CA 1
ATOM 6400 C C . SER B 1 128 ? -0.035 11.914 0.508 1 96.38 128 SER B C 1
ATOM 6402 O O . SER B 1 128 ? 0.227 12.531 1.546 1 96.38 128 SER B O 1
ATOM 6404 N N . THR B 1 129 ? -1.202 12.148 -0.197 1 95.12 129 THR B N 1
ATOM 6405 C CA . THR B 1 129 ? -2.088 13.273 0.097 1 95.12 129 THR B CA 1
ATOM 6406 C C . THR B 1 129 ? -2.979 12.961 1.296 1 95.12 129 THR B C 1
ATOM 6408 O O . THR B 1 129 ? -3.717 13.82 1.771 1 95.12 129 THR B O 1
ATOM 6411 N N . THR B 1 130 ? -2.863 11.695 1.844 1 95.06 130 THR B N 1
ATOM 6412 C CA . THR B 1 130 ? -3.6 11.344 3.053 1 95.06 130 THR B CA 1
ATOM 6413 C C . THR B 1 130 ? -2.658 10.781 4.113 1 95.06 130 THR B C 1
ATOM 6415 O O . THR B 1 130 ? -3.098 10.094 5.039 1 95.06 130 THR B O 1
ATOM 6418 N N . ASN B 1 131 ? -1.362 10.922 3.91 1 97.25 131 ASN B N 1
ATOM 6419 C CA . ASN B 1 131 ? -0.394 10.602 4.953 1 97.25 131 ASN B CA 1
ATOM 6420 C C . ASN B 1 131 ? -0.425 11.625 6.082 1 97.25 131 ASN B C 1
ATOM 6422 O O . ASN B 1 131 ? 0.458 12.484 6.176 1 97.25 131 ASN B O 1
ATOM 6426 N N . PHE B 1 132 ? -1.416 11.477 6.957 1 97.38 132 PHE B N 1
ATOM 6427 C CA . PHE B 1 132 ? -1.668 12.406 8.047 1 97.38 132 PHE B CA 1
ATOM 6428 C C . PHE B 1 132 ? -1.065 11.898 9.352 1 97.38 132 PHE B C 1
ATOM 6430 O O . PHE B 1 132 ? -0.779 10.711 9.484 1 97.38 132 PHE B O 1
ATOM 6437 N N . TYR B 1 133 ? -0.883 12.805 10.328 1 97.5 133 TYR B N 1
ATOM 6438 C CA . TYR B 1 133 ? -0.627 12.508 11.734 1 97.5 133 TYR B CA 1
ATOM 6439 C C . TYR B 1 133 ? 0.654 11.695 11.898 1 97.5 133 TYR B C 1
ATOM 6441 O O . TYR B 1 133 ? 0.656 10.648 12.547 1 97.5 133 TYR B O 1
ATOM 6449 N N . ILE B 1 134 ? 1.663 12.07 11.297 1 98.44 134 ILE B N 1
ATOM 6450 C CA . ILE B 1 134 ? 3.012 11.562 11.516 1 98.44 134 ILE B CA 1
ATOM 6451 C C . ILE B 1 134 ? 3.893 12.664 12.102 1 98.44 134 ILE B C 1
ATOM 6453 O O . ILE B 1 134 ? 3.807 13.82 11.688 1 98.44 134 ILE B O 1
ATOM 6457 N N . GLY B 1 135 ? 4.641 12.375 13.062 1 98.56 135 GLY B N 1
ATOM 6458 C CA . GLY B 1 135 ? 5.516 13.367 13.664 1 98.56 135 GLY B CA 1
ATOM 6459 C C . GLY B 1 135 ? 6.914 12.844 13.938 1 98.56 135 GLY B C 1
ATOM 6460 O O . GLY B 1 135 ? 7.094 11.664 14.25 1 98.56 135 GLY B O 1
ATOM 6461 N N . VAL B 1 136 ? 7.906 13.656 13.781 1 98.88 136 VAL B N 1
ATOM 6462 C CA . VAL B 1 136 ? 9.297 13.383 14.141 1 98.88 136 VAL B CA 1
ATOM 6463 C C . VAL B 1 136 ? 9.891 14.586 14.867 1 98.88 136 VAL B C 1
ATOM 6465 O O . VAL B 1 136 ? 9.781 15.719 14.398 1 98.88 136 VAL B O 1
ATOM 6468 N N . ARG B 1 137 ? 10.469 14.383 16.031 1 98.38 137 ARG B N 1
ATOM 6469 C CA . ARG B 1 137 ? 11.148 15.508 16.656 1 98.38 137 ARG B CA 1
ATOM 6470 C C . ARG B 1 137 ? 12.227 15.016 17.625 1 98.38 137 ARG B C 1
ATOM 6472 O O . ARG B 1 137 ? 12.172 13.883 18.094 1 98.38 137 ARG B O 1
ATOM 6479 N N . ASN B 1 138 ? 13.211 15.797 17.859 1 98.69 138 ASN B N 1
ATOM 6480 C CA . ASN B 1 138 ? 14.242 15.695 18.891 1 98.69 138 ASN B CA 1
ATOM 6481 C C . ASN B 1 138 ? 15.211 14.555 18.594 1 98.69 138 ASN B C 1
ATOM 6483 O O . ASN B 1 138 ? 15.555 13.781 19.5 1 98.69 138 ASN B O 1
ATOM 6487 N N . ILE B 1 139 ? 15.617 14.469 17.344 1 98.81 139 ILE B N 1
ATOM 6488 C CA . ILE B 1 139 ? 16.609 13.469 17 1 98.81 139 ILE B CA 1
ATOM 6489 C C . ILE B 1 139 ? 17.672 14.086 16.078 1 98.81 139 ILE B C 1
ATOM 6491 O O . ILE B 1 139 ? 17.469 15.172 15.547 1 98.81 139 ILE B O 1
ATOM 6495 N N . ILE B 1 140 ? 18.797 13.43 15.977 1 98.94 140 ILE B N 1
ATOM 6496 C CA . ILE B 1 140 ? 19.828 13.68 14.984 1 98.94 140 ILE B CA 1
ATOM 6497 C C . ILE B 1 140 ? 19.875 12.531 13.977 1 98.94 140 ILE B C 1
ATOM 6499 O O . ILE B 1 140 ? 19.938 11.359 14.359 1 98.94 140 ILE B O 1
ATOM 6503 N N . ILE B 1 141 ? 19.734 12.75 12.758 1 98.94 141 ILE B N 1
ATOM 6504 C CA . ILE B 1 141 ? 19.922 11.75 11.711 1 98.94 141 ILE B CA 1
ATOM 6505 C C . ILE B 1 141 ? 21.297 11.93 11.062 1 98.94 141 ILE B C 1
ATOM 6507 O O . ILE B 1 141 ? 21.578 12.977 10.469 1 98.94 141 ILE B O 1
ATOM 6511 N N . ASP B 1 142 ? 22.156 11.008 11.203 1 98.94 142 ASP B N 1
ATOM 6512 C CA . ASP B 1 142 ? 23.547 11.07 10.797 1 98.94 142 ASP B CA 1
ATOM 6513 C C . ASP B 1 142 ? 23.844 10.047 9.695 1 98.94 142 ASP B C 1
ATOM 6515 O O . ASP B 1 142 ? 23.797 8.844 9.938 1 98.94 142 ASP B O 1
ATOM 6519 N N . THR B 1 143 ? 24.234 10.469 8.469 1 98.88 143 THR B N 1
ATOM 6520 C CA . THR B 1 143 ? 24.516 9.547 7.375 1 98.88 143 THR B CA 1
ATOM 6521 C C . THR B 1 143 ? 26 9.5 7.066 1 98.88 143 THR B C 1
ATOM 6523 O O . THR B 1 143 ? 26.406 9.016 6.008 1 98.88 143 THR B O 1
ATOM 6526 N N . THR B 1 144 ? 26.859 9.984 7.949 1 98.69 144 THR B N 1
ATOM 6527 C CA . THR B 1 144 ? 28.266 10.234 7.652 1 98.69 144 THR B CA 1
ATOM 6528 C C . THR B 1 144 ? 29.016 8.914 7.48 1 98.69 144 THR B C 1
ATOM 6530 O O . THR B 1 144 ? 30.109 8.891 6.887 1 98.69 144 THR B O 1
ATOM 6533 N N . ALA B 1 145 ? 28.453 7.816 8.062 1 98.31 145 ALA B N 1
ATOM 6534 C CA . ALA B 1 145 ? 29.141 6.535 7.961 1 98.31 145 ALA B CA 1
ATOM 6535 C C . ALA B 1 145 ? 28.875 5.879 6.609 1 98.31 145 ALA B C 1
ATOM 6537 O O . ALA B 1 145 ? 29.594 4.949 6.211 1 98.31 145 ALA B O 1
ATOM 6538 N N . ALA B 1 146 ? 27.797 6.254 5.906 1 98.06 146 ALA B N 1
ATOM 6539 C CA . ALA B 1 146 ? 27.453 5.672 4.613 1 98.06 146 ALA B CA 1
ATOM 6540 C C . ALA B 1 146 ? 28.359 6.207 3.51 1 98.06 146 ALA B C 1
ATOM 6542 O O . ALA B 1 146 ? 29 7.25 3.676 1 98.06 146 ALA B O 1
ATOM 6543 N N . THR B 1 147 ? 28.406 5.551 2.408 1 97.62 147 THR B N 1
ATOM 6544 C CA . THR B 1 147 ? 29.25 5.91 1.279 1 97.62 147 THR B CA 1
ATOM 6545 C C . THR B 1 147 ? 28.844 7.262 0.701 1 97.62 147 THR B C 1
ATOM 6547 O O . THR B 1 147 ? 27.688 7.449 0.302 1 97.62 147 THR B O 1
ATOM 6550 N N . SER B 1 148 ? 29.766 8.18 0.599 1 98.12 148 SER B N 1
ATOM 6551 C CA . SER B 1 148 ? 29.516 9.562 0.233 1 98.12 148 SER B CA 1
ATOM 6552 C C . SER B 1 148 ? 28.953 9.664 -1.182 1 98.12 148 SER B C 1
ATOM 6554 O O . SER B 1 148 ? 28.141 10.547 -1.468 1 98.12 148 SER B O 1
ATOM 6556 N N . ASN B 1 149 ? 29.438 8.766 -2.033 1 97.75 149 ASN B N 1
ATOM 6557 C CA . ASN B 1 149 ? 29.047 8.852 -3.438 1 97.75 149 ASN B CA 1
ATOM 6558 C C . ASN B 1 149 ? 27.672 8.258 -3.674 1 97.75 149 ASN B C 1
ATOM 6560 O O . ASN B 1 149 ? 27.062 8.469 -4.73 1 97.75 149 ASN B O 1
ATOM 6564 N N . ASP B 1 150 ? 27.125 7.504 -2.713 1 97.5 150 ASP B N 1
ATOM 6565 C CA . ASP B 1 150 ? 25.766 6.992 -2.797 1 97.5 150 ASP B CA 1
ATOM 6566 C C . ASP B 1 150 ? 24.734 8.094 -2.518 1 97.5 150 ASP B C 1
ATOM 6568 O O . ASP B 1 150 ? 25.078 9.117 -1.911 1 97.5 150 ASP B O 1
ATOM 6572 N N . THR B 1 151 ? 23.609 7.926 -3.08 1 98.31 151 THR B N 1
ATOM 6573 C CA . THR B 1 151 ? 22.5 8.781 -2.67 1 98.31 151 THR B CA 1
ATOM 6574 C C . THR B 1 151 ? 21.766 8.188 -1.469 1 98.31 151 THR B C 1
ATOM 6576 O O . THR B 1 151 ? 21.031 7.211 -1.607 1 98.31 151 THR B O 1
ATOM 6579 N N . ILE B 1 152 ? 22.047 8.703 -0.319 1 98.44 152 ILE B N 1
ATOM 6580 C CA . ILE B 1 152 ? 21.391 8.312 0.925 1 98.44 152 ILE B CA 1
ATOM 6581 C C . ILE B 1 152 ? 20.422 9.406 1.364 1 98.44 152 ILE B C 1
ATOM 6583 O O . ILE B 1 152 ? 20.766 10.586 1.361 1 98.44 152 ILE B O 1
ATOM 6587 N N . PHE B 1 153 ? 19.219 9.07 1.598 1 98.75 153 PHE B N 1
ATOM 6588 C CA . PHE B 1 153 ? 18.234 10.016 2.1 1 98.75 153 PHE B CA 1
ATOM 6589 C C . PHE B 1 153 ? 18.109 9.906 3.615 1 98.75 153 PHE B C 1
ATOM 6591 O O . PHE B 1 153 ? 17.781 8.844 4.141 1 98.75 153 PHE B O 1
ATOM 6598 N N . ALA B 1 154 ? 18.297 10.969 4.301 1 98.94 154 ALA B N 1
ATOM 6599 C CA . ALA B 1 154 ? 18.141 10.914 5.75 1 98.94 154 ALA B CA 1
ATOM 6600 C C . ALA B 1 154 ? 16.672 10.688 6.125 1 98.94 154 ALA B C 1
ATOM 6602 O O . ALA B 1 154 ? 16.359 9.797 6.918 1 98.94 154 ALA B O 1
ATOM 6603 N N . LEU B 1 155 ? 15.828 11.438 5.492 1 98.88 155 LEU B N 1
ATOM 6604 C CA . LEU B 1 155 ? 14.406 11.367 5.797 1 98.88 155 LEU B CA 1
ATOM 6605 C C . LEU B 1 155 ? 13.57 11.492 4.527 1 98.88 155 LEU B C 1
ATOM 6607 O O . LEU B 1 155 ? 13.789 12.398 3.721 1 98.88 155 LEU B O 1
ATOM 6611 N N . ASN B 1 156 ? 12.695 10.562 4.262 1 98.75 156 ASN B N 1
ATOM 6612 C CA . ASN B 1 156 ? 11.617 10.766 3.293 1 98.75 156 ASN B CA 1
ATOM 6613 C C . ASN B 1 156 ? 10.367 11.336 3.951 1 98.75 156 ASN B C 1
ATOM 6615 O O . ASN B 1 156 ? 9.828 10.742 4.883 1 98.75 156 ASN B O 1
ATOM 6619 N N . TRP B 1 157 ? 9.875 12.453 3.498 1 98.75 157 TRP B N 1
ATOM 6620 C CA . TRP B 1 157 ? 8.805 13.188 4.168 1 98.75 157 TRP B CA 1
ATOM 6621 C C . TRP B 1 157 ? 7.703 13.562 3.184 1 98.75 157 TRP B C 1
ATOM 6623 O O . TRP B 1 157 ? 7.281 14.719 3.127 1 98.75 157 TRP B O 1
ATOM 6633 N N . ALA B 1 158 ? 7.32 12.609 2.283 1 98.56 158 ALA B N 1
ATOM 6634 C CA . ALA B 1 158 ? 6.164 12.789 1.41 1 98.56 158 ALA B CA 1
ATOM 6635 C C . ALA B 1 158 ? 4.859 12.633 2.189 1 98.56 158 ALA B C 1
ATOM 6637 O O . ALA B 1 158 ? 4.156 11.633 2.049 1 98.56 158 ALA B O 1
ATOM 6638 N N . VAL B 1 159 ? 4.551 13.625 3.018 1 98.38 159 VAL B N 1
ATOM 6639 C CA . VAL B 1 159 ? 3.432 13.586 3.953 1 98.38 159 VAL B CA 1
ATOM 6640 C C . VAL B 1 159 ? 2.494 14.766 3.691 1 98.38 159 VAL B C 1
ATOM 6642 O O . VAL B 1 159 ? 2.752 15.586 2.807 1 98.38 159 VAL B O 1
ATOM 6645 N N . SER B 1 160 ? 1.403 14.82 4.461 1 98.19 160 SER B N 1
ATOM 6646 C CA . SER B 1 160 ? 0.366 15.82 4.238 1 98.19 160 SER B CA 1
ATOM 6647 C C . SER B 1 160 ? -0.013 16.531 5.535 1 98.19 160 SER B C 1
ATOM 6649 O O . SER B 1 160 ? 0.833 16.719 6.41 1 98.19 160 SER B O 1
ATOM 6651 N N . GLN B 1 161 ? -1.179 17.078 5.605 1 97.81 161 GLN B N 1
ATOM 6652 C CA . GLN B 1 161 ? -1.595 17.922 6.723 1 97.81 161 GLN B CA 1
ATOM 6653 C C . GLN B 1 161 ? -1.505 17.156 8.047 1 97.81 161 GLN B C 1
ATOM 6655 O O . GLN B 1 161 ? -1.532 15.93 8.07 1 97.81 161 GLN B O 1
ATOM 6660 N N . ALA B 1 162 ? -1.38 17.891 9.141 1 98 162 ALA B N 1
ATOM 6661 C CA . ALA B 1 162 ? -1.389 17.391 10.516 1 98 162 ALA B CA 1
ATOM 6662 C C . ALA B 1 162 ? -0.135 16.578 10.805 1 98 162 ALA B C 1
ATOM 6664 O O . ALA B 1 162 ? -0.151 15.695 11.664 1 98 162 ALA B O 1
ATOM 6665 N N . THR B 1 163 ? 0.92 16.781 10.031 1 98.31 163 THR B N 1
ATOM 6666 C CA . THR B 1 163 ? 2.223 16.188 10.312 1 98.31 163 THR B CA 1
ATOM 6667 C C . THR B 1 163 ? 3.172 17.219 10.906 1 98.31 163 THR B C 1
ATOM 6669 O O . THR B 1 163 ? 2.951 18.422 10.758 1 98.31 163 THR B O 1
ATOM 6672 N N . SER B 1 164 ? 4.168 16.781 11.656 1 96.62 164 SER B N 1
ATOM 6673 C CA . SER B 1 164 ? 5.055 17.703 12.344 1 96.62 164 SER B CA 1
ATOM 6674 C C . SER B 1 164 ? 6.504 17.234 12.297 1 96.62 164 SER B C 1
ATOM 6676 O O . SER B 1 164 ? 6.809 16.109 12.703 1 96.62 164 SER B O 1
ATOM 6678 N N . LEU B 1 165 ? 7.359 17.953 11.758 1 98.69 165 LEU B N 1
ATOM 6679 C CA . LEU B 1 165 ? 8.805 17.766 11.734 1 98.69 165 LEU B CA 1
ATOM 6680 C C . LEU B 1 165 ? 9.516 18.953 12.383 1 98.69 165 LEU B C 1
ATOM 6682 O O . LEU B 1 165 ? 9.57 20.047 11.805 1 98.69 165 LEU B O 1
ATOM 6686 N N . ILE B 1 166 ? 10.039 18.734 13.602 1 98.31 166 ILE B N 1
ATOM 6687 C CA . ILE B 1 166 ? 10.539 19.859 14.375 1 98.31 166 ILE B CA 1
ATOM 6688 C C . ILE B 1 166 ? 11.781 19.438 15.156 1 98.31 166 ILE B C 1
ATOM 6690 O O . ILE B 1 166 ? 11.844 18.328 15.68 1 98.31 166 ILE B O 1
ATOM 6694 N N . ASN B 1 167 ? 12.719 20.266 15.25 1 98.44 167 ASN B N 1
ATOM 6695 C CA . ASN B 1 167 ? 13.891 20.094 16.094 1 98.44 167 ASN B CA 1
ATOM 6696 C C . ASN B 1 167 ? 14.68 18.844 15.719 1 98.44 167 ASN B C 1
ATOM 6698 O O . ASN B 1 167 ? 14.945 18 16.562 1 98.44 167 ASN B O 1
ATOM 6702 N N . VAL B 1 168 ? 15.07 18.734 14.516 1 98.88 168 VAL B N 1
ATOM 6703 C CA . VAL B 1 168 ? 15.836 17.625 13.984 1 98.88 168 VAL B CA 1
ATOM 6704 C C . VAL B 1 168 ? 17.125 18.125 13.336 1 98.88 168 VAL B C 1
ATOM 6706 O O . VAL B 1 168 ? 17.109 19.141 12.633 1 98.88 168 VAL B O 1
ATOM 6709 N N . ASP B 1 169 ? 18.203 17.531 13.594 1 98.94 169 ASP B N 1
ATOM 6710 C CA . ASP B 1 169 ? 19.484 17.812 12.953 1 98.94 169 ASP B CA 1
ATOM 6711 C C . ASP B 1 169 ? 19.812 16.766 11.898 1 98.94 169 ASP B C 1
ATOM 6713 O O . ASP B 1 169 ? 19.672 15.57 12.141 1 98.94 169 ASP B O 1
ATOM 6717 N N . PHE B 1 170 ? 20.188 17.234 10.75 1 98.94 170 PHE B N 1
ATOM 6718 C CA . PHE B 1 170 ? 20.656 16.391 9.656 1 98.94 170 PHE B CA 1
ATOM 6719 C C . PHE B 1 170 ? 22.156 16.547 9.453 1 98.94 170 PHE B C 1
ATOM 6721 O O . PHE B 1 170 ? 22.625 17.641 9.125 1 98.94 170 PHE B O 1
ATOM 6728 N N . VAL B 1 171 ? 22.875 15.5 9.711 1 98.94 171 VAL B N 1
ATOM 6729 C CA . VAL B 1 171 ? 24.328 15.547 9.609 1 98.94 171 VAL B CA 1
ATOM 6730 C C . VAL B 1 171 ? 24.797 14.641 8.477 1 98.94 171 VAL B C 1
ATOM 6732 O O . VAL B 1 171 ? 24.688 13.414 8.562 1 98.94 171 VAL B O 1
ATOM 6735 N N . MET B 1 172 ? 25.297 15.195 7.438 1 98.94 172 MET B N 1
ATOM 6736 C CA . MET B 1 172 ? 25.734 14.508 6.227 1 98.94 172 MET B CA 1
ATOM 6737 C C . MET B 1 172 ? 27.172 14.859 5.891 1 98.94 172 MET B C 1
ATOM 6739 O O . MET B 1 172 ? 27.672 15.922 6.289 1 98.94 172 MET B O 1
ATOM 6743 N N . PRO B 1 173 ? 27.891 14 5.148 1 98.5 173 PRO B N 1
ATOM 6744 C CA . PRO B 1 173 ? 29.234 14.398 4.75 1 98.5 173 PRO B CA 1
ATOM 6745 C C . PRO B 1 173 ? 29.234 15.562 3.756 1 98.5 173 PRO B C 1
ATOM 6747 O O . PRO B 1 173 ? 28.469 15.555 2.793 1 98.5 173 PRO B O 1
ATOM 6750 N N . LYS B 1 174 ? 30.125 16.516 4.055 1 97.69 174 LYS B N 1
ATOM 6751 C CA . LYS B 1 174 ? 30.281 17.625 3.121 1 97.69 174 LYS B CA 1
ATOM 6752 C C . LYS B 1 174 ? 30.688 17.125 1.733 1 97.69 174 LYS B C 1
ATOM 6754 O O . LYS B 1 174 ? 31.547 16.266 1.603 1 97.69 174 LYS B O 1
ATOM 6759 N N . GLY B 1 175 ? 30.109 17.609 0.733 1 97.62 175 GLY B N 1
ATOM 6760 C CA . GLY B 1 175 ? 30.469 17.266 -0.636 1 97.62 175 GLY B CA 1
ATOM 6761 C C . GLY B 1 175 ? 29.875 15.938 -1.083 1 97.62 175 GLY B C 1
ATOM 6762 O O . GLY B 1 175 ? 30.109 15.5 -2.207 1 97.62 175 GLY B O 1
ATOM 6763 N N . SER B 1 176 ? 29.094 15.258 -0.251 1 98.56 176 SER B N 1
ATOM 6764 C CA . SER B 1 176 ? 28.484 13.969 -0.582 1 98.56 176 SER B CA 1
ATOM 6765 C C . SER B 1 176 ? 27.25 14.141 -1.456 1 98.56 176 SER B C 1
ATOM 6767 O O . SER B 1 176 ? 26.797 15.266 -1.686 1 98.56 176 SER B O 1
ATOM 6769 N N . ASN B 1 177 ? 26.688 12.969 -1.945 1 98.75 177 ASN B N 1
ATOM 6770 C CA . ASN B 1 177 ? 25.438 12.945 -2.695 1 98.75 177 ASN B CA 1
ATOM 6771 C C . ASN B 1 177 ? 24.25 12.742 -1.776 1 98.75 177 ASN B C 1
ATOM 6773 O O . ASN B 1 177 ? 23.141 12.461 -2.246 1 98.75 177 ASN B O 1
ATOM 6777 N N . HIS B 1 178 ? 24.469 12.836 -0.428 1 98.88 178 HIS B N 1
ATOM 6778 C CA . HIS B 1 178 ? 23.391 12.602 0.54 1 98.88 178 HIS B CA 1
ATOM 6779 C C . HIS B 1 178 ? 22.391 13.758 0.547 1 98.88 178 HIS B C 1
ATOM 6781 O O . HIS B 1 178 ? 22.75 14.891 0.223 1 98.88 178 HIS B O 1
ATOM 6787 N N . ILE B 1 179 ? 21.156 13.453 0.801 1 98.94 179 ILE B N 1
ATOM 6788 C CA . ILE B 1 179 ? 20.047 14.406 0.83 1 98.94 179 ILE B CA 1
ATOM 6789 C C . ILE B 1 179 ? 19.391 14.391 2.207 1 98.94 179 ILE B C 1
ATOM 6791 O O . ILE B 1 179 ? 19.094 13.32 2.748 1 98.94 179 ILE B O 1
ATOM 6795 N N . GLY B 1 180 ? 19.188 15.523 2.832 1 98.94 180 GLY B N 1
ATOM 6796 C CA . GLY B 1 180 ? 18.562 15.609 4.141 1 98.94 180 GLY B CA 1
ATOM 6797 C C . GLY B 1 180 ? 17.125 15.141 4.148 1 98.94 180 GLY B C 1
ATOM 6798 O O . GLY B 1 180 ? 16.797 14.117 4.754 1 98.94 180 GLY B O 1
ATOM 6799 N N . ILE B 1 181 ? 16.297 15.867 3.457 1 98.88 181 ILE B N 1
ATOM 6800 C CA . ILE B 1 181 ? 14.883 15.516 3.309 1 98.88 181 ILE B CA 1
ATOM 6801 C C . ILE B 1 181 ? 14.555 15.312 1.831 1 98.88 181 ILE B C 1
ATOM 6803 O O . ILE B 1 181 ? 14.883 16.156 0.994 1 98.88 181 ILE B O 1
ATOM 6807 N N . GLU B 1 182 ? 13.969 14.258 1.499 1 98.5 182 GLU B N 1
ATOM 6808 C CA . GLU B 1 182 ? 13.289 14.047 0.224 1 98.5 182 GLU B CA 1
ATOM 6809 C C . GLU B 1 182 ? 11.781 13.914 0.417 1 98.5 182 GLU B C 1
ATOM 6811 O O . GLU B 1 182 ? 11.32 13.477 1.477 1 98.5 182 GLU B O 1
ATOM 6816 N N . MET B 1 183 ? 11.031 14.305 -0.593 1 98.31 183 MET B N 1
ATOM 6817 C CA . MET B 1 183 ? 9.586 14.148 -0.562 1 98.31 183 MET B CA 1
ATOM 6818 C C . MET B 1 183 ? 9.102 13.32 -1.745 1 98.31 183 MET B C 1
ATOM 6820 O O . MET B 1 183 ? 8.609 13.867 -2.734 1 98.31 183 MET B O 1
ATOM 6824 N N . ASN B 1 184 ? 9.242 11.992 -1.56 1 97.31 184 ASN B N 1
ATOM 6825 C CA . ASN B 1 184 ? 8.898 11.047 -2.615 1 97.31 184 ASN B CA 1
ATOM 6826 C C . ASN B 1 184 ? 7.816 10.07 -2.16 1 97.31 184 ASN B C 1
ATOM 6828 O O . ASN B 1 184 ? 8.086 9.148 -1.392 1 97.31 184 ASN B O 1
ATOM 6832 N N . GLY B 1 185 ? 6.66 10.234 -2.656 1 96.56 185 GLY B N 1
ATOM 6833 C CA . GLY B 1 185 ? 5.535 9.344 -2.396 1 96.56 185 GLY B CA 1
ATOM 6834 C C . GLY B 1 185 ? 5.27 8.375 -3.531 1 96.56 185 GLY B C 1
ATOM 6835 O O . GLY B 1 185 ? 4.129 7.953 -3.736 1 96.56 185 GLY B O 1
ATOM 6836 N N . GLU B 1 186 ? 6.312 8.125 -4.273 1 90.88 186 GLU B N 1
ATOM 6837 C CA . GLU B 1 186 ? 6.191 7.246 -5.434 1 90.88 186 GLU B CA 1
ATOM 6838 C C . GLU B 1 186 ? 5.125 7.758 -6.398 1 90.88 186 GLU B C 1
ATOM 6840 O O . GLU B 1 186 ? 5.145 8.93 -6.789 1 90.88 186 GLU B O 1
ATOM 6845 N N . THR B 1 187 ? 4.152 6.969 -6.754 1 85.31 187 THR B N 1
ATOM 6846 C CA . THR B 1 187 ? 3.164 7.375 -7.746 1 85.31 187 THR B CA 1
ATOM 6847 C C . THR B 1 187 ? 2.127 8.312 -7.129 1 85.31 187 THR B C 1
ATOM 6849 O O . THR B 1 187 ? 1.354 8.953 -7.844 1 85.31 187 THR B O 1
ATOM 6852 N N . SER B 1 188 ? 2.309 8.477 -5.809 1 88.81 188 SER B N 1
ATOM 6853 C CA . SER B 1 188 ? 1.284 9.258 -5.121 1 88.81 188 SER B CA 1
ATOM 6854 C C . SER B 1 188 ? 1.703 10.719 -4.98 1 88.81 188 SER B C 1
ATOM 6856 O O . SER B 1 188 ? 0.95 11.539 -4.449 1 88.81 188 SER B O 1
ATOM 6858 N N . GLY B 1 189 ? 2.895 11.148 -5.449 1 93.75 189 GLY B N 1
ATOM 6859 C CA . GLY B 1 189 ? 3.381 12.516 -5.348 1 93.75 189 GLY B CA 1
ATOM 6860 C C . GLY B 1 189 ? 4.023 12.82 -4.008 1 93.75 189 GLY B C 1
ATOM 6861 O O . GLY B 1 189 ? 4.289 11.914 -3.219 1 93.75 189 GLY B O 1
ATOM 6862 N N . GLY B 1 190 ? 4.305 14.125 -3.766 1 97.06 190 GLY B N 1
ATOM 6863 C CA . GLY B 1 190 ? 5.121 14.5 -2.623 1 97.06 190 GLY B CA 1
ATOM 6864 C C . GLY B 1 190 ? 4.305 14.789 -1.378 1 97.06 190 GLY B C 1
ATOM 6865 O O . GLY B 1 190 ? 4.852 14.875 -0.276 1 97.06 190 GLY B O 1
ATOM 6866 N N . GLY B 1 191 ? 2.969 14.969 -1.524 1 97.38 191 GLY B N 1
ATOM 6867 C CA . GLY B 1 191 ? 2.104 15.227 -0.385 1 97.38 191 GLY B CA 1
ATOM 6868 C C . GLY B 1 191 ? 1.554 16.641 -0.362 1 97.38 191 GLY B C 1
ATOM 6869 O O . GLY B 1 191 ? 1.554 17.328 -1.385 1 97.38 191 GLY B O 1
ATOM 6870 N N . SER B 1 192 ? 0.979 17.031 0.778 1 97.5 192 SER B N 1
ATOM 6871 C CA . SER B 1 192 ? 0.32 18.312 0.96 1 97.5 192 SER B CA 1
ATOM 6872 C C . SER B 1 192 ? 0.507 18.844 2.381 1 97.5 192 SER B C 1
ATOM 6874 O O . SER B 1 192 ? -0.469 19.141 3.07 1 97.5 192 SER B O 1
ATOM 6876 N N . GLY B 1 193 ? 1.716 18.969 2.795 1 97.5 193 GLY B N 1
ATOM 6877 C CA . GLY B 1 193 ? 2.018 19.328 4.172 1 97.5 193 GLY B CA 1
ATOM 6878 C C . GLY B 1 193 ? 1.873 20.812 4.453 1 97.5 193 GLY B C 1
ATOM 6879 O O . GLY B 1 193 ? 1.754 21.625 3.525 1 97.5 193 GLY B O 1
ATOM 6880 N N . LEU B 1 194 ? 1.914 21.203 5.777 1 98.31 194 LEU B N 1
ATOM 6881 C CA . LEU B 1 194 ? 1.657 22.594 6.137 1 98.31 194 LEU B CA 1
ATOM 6882 C C . LEU B 1 194 ? 2.891 23.219 6.77 1 98.31 194 LEU B C 1
ATOM 6884 O O . LEU B 1 194 ? 3.164 24.406 6.551 1 98.31 194 LEU B O 1
ATOM 6888 N N . PHE B 1 195 ? 3.596 22.406 7.527 1 98.5 195 PHE B N 1
ATOM 6889 C CA . PHE B 1 195 ? 4.625 23.094 8.305 1 98.5 195 PHE B CA 1
ATOM 6890 C C . PHE B 1 195 ? 5.766 22.141 8.648 1 98.5 195 PHE B C 1
ATOM 6892 O O . PHE B 1 195 ? 5.535 20.969 8.922 1 98.5 195 PHE B O 1
ATOM 6899 N N . MET B 1 196 ? 6.949 22.594 8.656 1 98.62 196 MET B N 1
ATOM 6900 C CA . MET B 1 196 ? 8.125 22.047 9.328 1 98.62 196 MET B CA 1
ATOM 6901 C C . MET B 1 196 ? 9.07 23.156 9.766 1 98.62 196 MET B C 1
ATOM 6903 O O . MET B 1 196 ? 9.102 24.219 9.156 1 98.62 196 MET B O 1
ATOM 6907 N N . GLY B 1 197 ? 9.812 22.953 10.859 1 98.44 197 GLY B N 1
ATOM 6908 C CA . GLY B 1 197 ? 10.68 24.047 11.289 1 98.44 197 GLY B CA 1
ATOM 6909 C C . GLY B 1 197 ? 11.664 23.625 12.367 1 98.44 197 GLY B C 1
ATOM 6910 O O . GLY B 1 197 ? 11.633 22.484 12.828 1 98.44 197 GLY B O 1
ATOM 6911 N N . ASP B 1 198 ? 12.555 24.516 12.641 1 98.56 198 ASP B N 1
ATOM 6912 C CA . ASP B 1 198 ? 13.625 24.328 13.617 1 98.56 198 ASP B CA 1
ATOM 6913 C C . ASP B 1 198 ? 14.5 23.125 13.242 1 98.56 198 ASP B C 1
ATOM 6915 O O . ASP B 1 198 ? 14.727 22.234 14.062 1 98.56 198 ASP B O 1
ATOM 6919 N N . LEU B 1 199 ? 14.953 23.156 12.047 1 98.88 199 LEU B N 1
ATOM 6920 C CA . LEU B 1 199 ? 15.797 22.094 11.5 1 98.88 199 LEU B CA 1
ATOM 6921 C C . LEU B 1 199 ? 17.203 22.609 11.234 1 98.88 199 LEU B C 1
ATOM 6923 O O . LEU B 1 199 ? 17.391 23.781 10.906 1 98.88 199 LEU B O 1
ATOM 6927 N N . ASN B 1 200 ? 18.141 21.812 11.367 1 98.94 200 ASN B N 1
ATOM 6928 C CA . ASN B 1 200 ? 19.531 22.125 11.086 1 98.94 200 ASN B CA 1
ATOM 6929 C C . ASN B 1 200 ? 20.172 21.109 10.141 1 98.94 200 ASN B C 1
ATOM 6931 O O . ASN B 1 200 ? 20.062 19.891 10.367 1 98.94 200 ASN B O 1
ATOM 6935 N N . PHE B 1 201 ? 20.781 21.609 9.062 1 98.94 201 PHE B N 1
ATOM 6936 C CA . PHE B 1 201 ? 21.422 20.75 8.062 1 98.94 201 PHE B CA 1
ATOM 6937 C C . PHE B 1 201 ? 22.906 21.078 7.949 1 98.94 201 PHE B C 1
ATOM 6939 O O . PHE B 1 201 ? 23.281 22.25 7.824 1 98.94 201 PHE B O 1
ATOM 6946 N N . VAL B 1 202 ? 23.719 20.078 8.008 1 98.88 202 VAL B N 1
ATOM 6947 C CA . VAL B 1 202 ? 25.141 20.234 7.75 1 98.88 202 VAL B CA 1
ATOM 6948 C C . VAL B 1 202 ? 25.578 19.266 6.656 1 98.88 202 VAL B C 1
ATOM 6950 O O . VAL B 1 202 ? 25.312 18.062 6.746 1 98.88 202 VAL B O 1
ATOM 6953 N N . GLY B 1 203 ? 26.203 19.734 5.656 1 98.75 203 GLY B N 1
ATOM 6954 C CA . GLY B 1 203 ? 26.719 18.906 4.574 1 98.75 203 GLY B CA 1
ATOM 6955 C C . GLY B 1 203 ? 25.625 18.375 3.666 1 98.75 203 GLY B C 1
ATOM 6956 O O . GLY B 1 203 ? 24.453 18.734 3.812 1 98.75 203 GLY B O 1
ATOM 6957 N N . GLY B 1 204 ? 26.109 17.531 2.584 1 98.75 204 GLY B N 1
ATOM 6958 C CA . GLY B 1 204 ? 25.188 16.891 1.672 1 98.75 204 GLY B CA 1
ATOM 6959 C C . GLY B 1 204 ? 24.953 17.672 0.393 1 98.75 204 GLY B C 1
ATOM 6960 O O . GLY B 1 204 ? 25.422 18.812 0.266 1 98.75 204 GLY B O 1
ATOM 6961 N N . ARG B 1 205 ? 24.297 17.062 -0.484 1 98.88 205 ARG B N 1
ATOM 6962 C CA . ARG B 1 205 ? 24 17.656 -1.782 1 98.88 205 ARG B CA 1
ATOM 6963 C C . ARG B 1 205 ? 22.844 18.641 -1.679 1 98.88 205 ARG B C 1
ATOM 6965 O O . ARG B 1 205 ? 22.922 19.766 -2.176 1 98.88 205 ARG B O 1
ATOM 6972 N N . PHE B 1 206 ? 21.766 18.188 -1.106 1 98.94 206 PHE B N 1
ATOM 6973 C CA . PHE B 1 206 ? 20.578 19 -0.861 1 98.94 206 PHE B CA 1
ATOM 6974 C C . PHE B 1 206 ? 20.172 18.922 0.604 1 98.94 206 PHE B C 1
ATOM 6976 O O . PHE B 1 206 ? 20.203 17.859 1.212 1 98.94 206 PHE B O 1
ATOM 6983 N N . GLY B 1 207 ? 19.891 20.094 1.216 1 98.94 207 GLY B N 1
ATOM 6984 C CA . GLY B 1 207 ? 19.219 20.047 2.504 1 98.94 207 GLY B CA 1
ATOM 6985 C C . GLY B 1 207 ? 17.812 19.5 2.422 1 98.94 207 GLY B C 1
ATOM 6986 O O . GLY B 1 207 ? 17.531 18.438 2.979 1 98.94 207 GLY B O 1
ATOM 6987 N N . ILE B 1 208 ? 17.031 20.188 1.645 1 98.94 208 ILE B N 1
ATOM 6988 C CA . ILE B 1 208 ? 15.664 19.766 1.362 1 98.94 208 ILE B CA 1
ATOM 6989 C C . ILE B 1 208 ? 15.469 19.609 -0.145 1 98.94 208 ILE B C 1
ATOM 6991 O O . ILE B 1 208 ? 15.625 20.578 -0.892 1 98.94 208 ILE B O 1
ATOM 6995 N N . PHE B 1 209 ? 15.266 18.469 -0.582 1 98.75 209 PHE B N 1
ATOM 6996 C CA . PHE B 1 209 ? 14.773 18.219 -1.931 1 98.75 209 PHE B CA 1
ATOM 6997 C C . PHE B 1 209 ? 13.25 18.188 -1.952 1 98.75 209 PHE B C 1
ATOM 6999 O O . PHE B 1 209 ? 12.633 17.141 -1.736 1 98.75 209 PHE B O 1
ATOM 7006 N N . PHE B 1 210 ? 12.719 19.328 -2.316 1 98.62 210 PHE B N 1
ATOM 7007 C CA . PHE B 1 210 ? 11.32 19.656 -2.027 1 98.62 210 PHE B CA 1
ATOM 7008 C C . PHE B 1 210 ? 10.414 19.203 -3.164 1 98.62 210 PHE B C 1
ATOM 7010 O O . PHE B 1 210 ? 10.656 19.531 -4.328 1 98.62 210 PHE B O 1
ATOM 7017 N N . SER B 1 211 ? 9.453 18.391 -2.881 1 98.06 211 SER B N 1
ATOM 7018 C CA . SER B 1 211 ? 8.328 18.062 -3.756 1 98.06 211 SER B CA 1
ATOM 7019 C C . SER B 1 211 ? 7.031 17.922 -2.963 1 98.06 211 SER B C 1
ATOM 7021 O O . SER B 1 211 ? 6.816 16.906 -2.283 1 98.06 211 SER B O 1
ATOM 7023 N N . ASN B 1 212 ? 6.223 18.812 -2.992 1 97.94 212 ASN B N 1
ATOM 7024 C CA . ASN B 1 212 ? 4.957 18.875 -2.268 1 97.94 212 ASN B CA 1
ATOM 7025 C C . ASN B 1 212 ? 4.094 20.047 -2.742 1 97.94 212 ASN B C 1
ATOM 7027 O O . ASN B 1 212 ? 4.566 20.906 -3.479 1 97.94 212 ASN B O 1
ATOM 7031 N N . GLN B 1 213 ? 2.84 20.094 -2.305 1 96.81 213 GLN B N 1
ATOM 7032 C CA . GLN B 1 213 ? 1.947 21.141 -2.777 1 96.81 213 GLN B CA 1
ATOM 7033 C C . GLN B 1 213 ? 2.277 22.484 -2.119 1 96.81 213 GLN B C 1
ATOM 7035 O O . GLN B 1 213 ? 2.402 23.5 -2.799 1 96.81 213 GLN B O 1
ATOM 7040 N N . GLN B 1 214 ? 2.498 22.438 -0.81 1 98.06 214 GLN B N 1
ATOM 7041 C CA . GLN B 1 214 ? 2.775 23.688 -0.107 1 98.06 214 GLN B CA 1
ATOM 7042 C C . GLN B 1 214 ? 3.494 23.422 1.214 1 98.06 214 GLN B C 1
ATOM 7044 O O . GLN B 1 214 ? 3.416 22.312 1.761 1 98.06 214 GLN B O 1
ATOM 7049 N N . TYR B 1 215 ? 4.16 24.5 1.723 1 98.31 215 TYR B N 1
ATOM 7050 C CA . TYR B 1 215 ? 4.727 24.453 3.066 1 98.31 215 TYR B CA 1
ATOM 7051 C C . TYR B 1 215 ? 5.027 25.859 3.572 1 98.31 215 TYR B C 1
ATOM 7053 O O . TYR B 1 215 ? 5.434 26.734 2.801 1 98.31 215 TYR B O 1
ATOM 7061 N N . SER B 1 216 ? 4.828 26.016 4.832 1 98.75 216 SER B N 1
ATOM 7062 C CA . SER B 1 216 ? 5.555 27 5.621 1 98.75 216 SER B CA 1
ATOM 7063 C C . SER B 1 216 ? 6.762 26.375 6.312 1 98.75 216 SER B C 1
ATOM 7065 O O . SER B 1 216 ? 6.617 25.438 7.102 1 98.75 216 SER B O 1
ATOM 7067 N N . ILE B 1 217 ? 7.914 26.797 5.949 1 98.81 217 ILE B N 1
ATOM 7068 C CA . ILE B 1 217 ? 9.148 26.328 6.559 1 98.81 217 ILE B CA 1
ATOM 7069 C C . ILE B 1 217 ? 9.805 27.453 7.355 1 98.81 217 ILE B C 1
ATOM 7071 O O . ILE B 1 217 ? 10.023 28.547 6.828 1 98.81 217 ILE B O 1
ATOM 7075 N N . ARG B 1 218 ? 10.094 27.188 8.602 1 98.5 218 ARG B N 1
ATOM 7076 C CA . ARG B 1 218 ? 10.547 28.281 9.453 1 98.5 218 ARG B CA 1
ATOM 7077 C C . ARG B 1 218 ? 11.742 27.859 10.305 1 98.5 218 ARG B C 1
ATOM 7079 O O . ARG B 1 218 ? 11.773 26.734 10.812 1 98.5 218 ARG B O 1
ATOM 7086 N N . GLY B 1 219 ? 12.641 28.688 10.477 1 98.5 219 GLY B N 1
ATOM 7087 C CA . GLY B 1 219 ? 13.695 28.484 11.461 1 98.5 219 GLY B CA 1
ATOM 7088 C C . GLY B 1 219 ? 14.648 27.375 11.109 1 98.5 219 GLY B C 1
ATOM 7089 O O . GLY B 1 219 ? 14.961 26.516 11.945 1 98.5 219 GLY B O 1
ATOM 7090 N N . CYS B 1 220 ? 15.133 27.375 9.883 1 98.81 220 CYS B N 1
ATOM 7091 C CA . CYS B 1 220 ? 16.047 26.328 9.453 1 98.81 220 CYS B CA 1
ATOM 7092 C C . CYS B 1 220 ? 17.422 26.906 9.148 1 98.81 220 CYS B C 1
ATOM 7094 O O . CYS B 1 220 ? 17.531 28.047 8.664 1 98.81 220 CYS B O 1
ATOM 7096 N N . ARG B 1 221 ? 18.438 26.203 9.43 1 98.88 221 ARG B N 1
ATOM 7097 C CA . ARG B 1 221 ? 19.797 26.594 9.133 1 98.88 221 ARG B CA 1
ATOM 7098 C C . ARG B 1 221 ? 20.484 25.562 8.242 1 98.88 221 ARG B C 1
ATOM 7100 O O . ARG B 1 221 ? 20.359 24.359 8.461 1 98.88 221 ARG B O 1
ATOM 7107 N N . PHE B 1 222 ? 21.203 26.031 7.191 1 98.94 222 PHE B N 1
ATOM 7108 C CA . PHE B 1 222 ? 21.953 25.203 6.262 1 98.94 222 PHE B CA 1
ATOM 7109 C C . PHE B 1 222 ? 23.422 25.625 6.227 1 98.94 222 PHE B C 1
ATOM 7111 O O . PHE B 1 222 ? 23.734 26.781 5.918 1 98.94 222 PHE B O 1
ATOM 7118 N N . THR B 1 223 ? 24.266 24.703 6.602 1 98.88 223 THR B N 1
ATOM 7119 C CA . THR B 1 223 ? 25.703 25 6.605 1 98.88 223 THR B CA 1
ATOM 7120 C C . THR B 1 223 ? 26.453 24 5.73 1 98.88 223 THR B C 1
ATOM 7122 O O . THR B 1 223 ? 26.328 22.797 5.91 1 98.88 223 THR B O 1
ATOM 7125 N N . ASP B 1 224 ? 27.25 24.453 4.766 1 98.69 224 ASP B N 1
ATOM 7126 C CA . ASP B 1 224 ? 28.125 23.625 3.938 1 98.69 224 ASP B CA 1
ATOM 7127 C C . ASP B 1 224 ? 27.328 22.641 3.094 1 98.69 224 ASP B C 1
ATOM 7129 O O . ASP B 1 224 ? 27.766 21.516 2.855 1 98.69 224 ASP B O 1
ATOM 7133 N N . VAL B 1 225 ? 26.109 22.984 2.773 1 98.69 225 VAL B N 1
ATOM 7134 C CA . VAL B 1 225 ? 25.25 22.188 1.906 1 98.69 225 VAL B CA 1
ATOM 7135 C C . VAL B 1 225 ? 25.406 22.641 0.458 1 98.69 225 VAL B C 1
ATOM 7137 O O . VAL B 1 225 ? 25.703 23.812 0.198 1 98.69 225 VAL B O 1
ATOM 7140 N N . GLY B 1 226 ? 25.312 21.703 -0.556 1 98.75 226 GLY B N 1
ATOM 7141 C CA . GLY B 1 226 ? 25.297 22.141 -1.943 1 98.75 226 GLY B CA 1
ATOM 7142 C C . GLY B 1 226 ? 24.188 23.109 -2.252 1 98.75 226 GLY B C 1
ATOM 7143 O O . GLY B 1 226 ? 24.422 24.312 -2.373 1 98.75 226 GLY B O 1
ATOM 7144 N N . THR B 1 227 ? 23.016 22.641 -2.354 1 98.81 227 THR B N 1
ATOM 7145 C CA . THR B 1 227 ? 21.812 23.453 -2.434 1 98.81 227 THR B CA 1
ATOM 7146 C C . THR B 1 227 ? 20.953 23.281 -1.184 1 98.81 227 THR B C 1
ATOM 7148 O O . THR B 1 227 ? 20.594 22.156 -0.829 1 98.81 227 THR B O 1
ATOM 7151 N N . ALA B 1 228 ? 20.641 24.344 -0.498 1 98.88 228 ALA B N 1
ATOM 7152 C CA . ALA B 1 228 ? 19.891 24.234 0.752 1 98.88 228 ALA B CA 1
ATOM 7153 C C . ALA B 1 228 ? 18.469 23.719 0.503 1 98.88 228 ALA B C 1
ATOM 7155 O O . ALA B 1 228 ? 18.094 22.672 1.041 1 98.88 228 ALA B O 1
ATOM 7156 N N . ILE B 1 229 ? 17.75 24.391 -0.361 1 98.88 229 ILE B N 1
ATOM 7157 C CA . ILE B 1 229 ? 16.406 23.969 -0.74 1 98.88 229 ILE B CA 1
ATOM 7158 C C . ILE B 1 229 ? 16.297 23.875 -2.262 1 98.88 229 ILE B C 1
ATOM 7160 O O . ILE B 1 229 ? 16.359 24.891 -2.953 1 98.88 229 ILE B O 1
ATOM 7164 N N . LYS B 1 230 ? 16.234 22.703 -2.768 1 98.75 230 LYS B N 1
ATOM 7165 C CA . LYS B 1 230 ? 16 22.422 -4.18 1 98.75 230 LYS B CA 1
ATOM 7166 C C . LYS B 1 230 ? 14.547 22.016 -4.426 1 98.75 230 LYS B C 1
ATOM 7168 O O . LYS B 1 230 ? 14.102 20.969 -3.951 1 98.75 230 LYS B O 1
ATOM 7173 N N . ILE B 1 231 ? 13.812 22.812 -5.227 1 98 231 ILE B N 1
ATOM 7174 C CA . ILE B 1 231 ? 12.398 22.516 -5.426 1 98 231 ILE B CA 1
ATOM 7175 C C . ILE B 1 231 ? 12.195 21.781 -6.75 1 98 231 ILE B C 1
ATOM 7177 O O . ILE B 1 231 ? 12.633 22.266 -7.801 1 98 231 ILE B O 1
ATOM 7181 N N . ASP B 1 232 ? 11.586 20.625 -6.582 1 96.81 232 ASP B N 1
ATOM 7182 C CA . ASP B 1 232 ? 11.227 19.828 -7.75 1 96.81 232 ASP B CA 1
ATOM 7183 C C . ASP B 1 232 ? 9.758 20.031 -8.125 1 96.81 232 ASP B C 1
ATOM 7185 O O . ASP B 1 232 ? 9.375 19.859 -9.281 1 96.81 232 ASP B O 1
ATOM 7189 N N . HIS B 1 233 ? 9.023 20.328 -7.141 1 96.44 233 HIS B N 1
ATOM 7190 C CA . HIS B 1 233 ? 7.617 20.672 -7.348 1 96.44 233 HIS B CA 1
ATOM 7191 C C . HIS B 1 233 ? 7.051 21.422 -6.148 1 96.44 233 HIS B C 1
ATOM 7193 O O . HIS B 1 233 ? 7.285 21.031 -5 1 96.44 233 HIS B O 1
ATOM 7199 N N . ALA B 1 234 ? 6.293 22.5 -6.418 1 96.69 234 ALA B N 1
ATOM 7200 C CA . ALA B 1 234 ? 5.602 23.203 -5.352 1 96.69 234 ALA B CA 1
ATOM 7201 C C . ALA B 1 234 ? 4.543 24.156 -5.918 1 96.69 234 ALA B C 1
ATOM 7203 O O . ALA B 1 234 ? 4.75 24.766 -6.965 1 96.69 234 ALA B O 1
ATOM 7204 N N . PHE B 1 235 ? 3.398 24.328 -5.176 1 95.44 235 PHE B N 1
ATOM 7205 C CA . PHE B 1 235 ? 2.459 25.391 -5.488 1 95.44 235 PHE B CA 1
ATOM 7206 C C . PHE B 1 235 ? 2.816 26.672 -4.727 1 95.44 235 PHE B C 1
ATOM 7208 O O . PHE B 1 235 ? 3.041 27.719 -5.332 1 95.44 235 PHE B O 1
ATOM 7215 N N . VAL B 1 236 ? 2.885 26.5 -3.426 1 97.44 236 VAL B N 1
ATOM 7216 C CA . VAL B 1 236 ? 3.123 27.656 -2.576 1 97.44 236 VAL B CA 1
ATOM 7217 C C . VAL B 1 236 ? 4.168 27.312 -1.517 1 97.44 236 VAL B C 1
ATOM 7219 O O . VAL B 1 236 ? 3.977 26.391 -0.719 1 97.44 236 VAL B O 1
ATOM 7222 N N . VAL B 1 237 ? 5.254 28.062 -1.476 1 98.25 237 VAL B N 1
ATOM 7223 C CA . VAL B 1 237 ? 6.281 27.859 -0.459 1 98.25 237 VAL B CA 1
ATOM 7224 C C . VAL B 1 237 ? 6.566 29.172 0.257 1 98.25 237 VAL B C 1
ATOM 7226 O O . VAL B 1 237 ? 6.859 30.188 -0.384 1 98.25 237 VAL B O 1
ATOM 7229 N N . THR B 1 238 ? 6.426 29.172 1.508 1 98.81 238 THR B N 1
ATOM 7230 C CA . THR B 1 238 ? 6.762 30.328 2.332 1 98.81 238 THR B CA 1
ATOM 7231 C C . THR B 1 238 ? 7.883 29.984 3.311 1 98.81 238 THR B C 1
ATOM 7233 O O . THR B 1 238 ? 7.719 29.109 4.164 1 98.81 238 THR B O 1
ATOM 7236 N N . LEU B 1 239 ? 8.992 30.703 3.145 1 98.88 239 LEU B N 1
ATOM 7237 C CA . LEU B 1 239 ? 10.188 30.484 3.938 1 98.88 239 LEU B CA 1
ATOM 7238 C C . LEU B 1 239 ? 10.461 31.656 4.871 1 98.88 239 LEU B C 1
ATOM 7240 O O . LEU B 1 239 ? 10.477 32.812 4.438 1 98.88 239 LEU B O 1
ATOM 7244 N N . GLN B 1 240 ? 10.602 31.344 6.074 1 98.81 240 GLN B N 1
ATOM 7245 C CA . GLN B 1 240 ? 10.828 32.375 7.09 1 98.81 240 GLN B CA 1
ATOM 7246 C C . GLN B 1 240 ? 12.008 32 7.984 1 98.81 240 GLN B C 1
ATOM 7248 O O . GLN B 1 240 ? 12.094 30.875 8.484 1 98.81 240 GLN B O 1
ATOM 7253 N N . GLN B 1 241 ? 12.914 32.906 8.156 1 98.56 241 GLN B N 1
ATOM 7254 C CA . GLN B 1 241 ? 14.062 32.719 9.039 1 98.56 241 GLN B CA 1
ATOM 7255 C C . GLN B 1 241 ? 14.922 31.562 8.562 1 98.56 241 GLN B C 1
ATOM 7257 O O . GLN B 1 241 ? 15.227 30.656 9.336 1 98.56 241 GLN B O 1
ATOM 7262 N N . ILE B 1 242 ? 15.273 31.609 7.336 1 98.88 242 ILE B N 1
ATOM 7263 C CA . ILE B 1 242 ? 16.188 30.656 6.719 1 98.88 242 ILE B CA 1
ATOM 7264 C C . ILE B 1 242 ? 17.609 31.219 6.742 1 98.88 242 ILE B C 1
ATOM 7266 O O . ILE B 1 242 ? 17.844 32.344 6.281 1 98.88 242 ILE B O 1
ATOM 7270 N N . GLU B 1 243 ? 18.453 30.469 7.305 1 98.88 243 GLU B N 1
ATOM 7271 C CA . GLU B 1 243 ? 19.844 30.875 7.359 1 98.88 243 GLU B CA 1
ATOM 7272 C C . GLU B 1 243 ? 20.719 29.953 6.52 1 98.88 243 GLU B C 1
ATOM 7274 O O . GLU B 1 243 ? 20.844 28.75 6.812 1 98.88 243 GLU B O 1
ATOM 7279 N N . CYS B 1 244 ? 21.391 30.531 5.5 1 98.88 244 CYS B N 1
ATOM 7280 C CA . CYS B 1 244 ? 22.312 29.781 4.652 1 98.88 244 CYS B CA 1
ATOM 7281 C C . CYS B 1 244 ? 23.75 30.281 4.816 1 98.88 244 CYS B C 1
ATOM 7283 O O . CYS B 1 244 ? 24 31.484 4.703 1 98.88 244 CYS B O 1
ATOM 7285 N N . VAL B 1 245 ? 24.594 29.359 5.117 1 98.88 245 VAL B N 1
ATOM 7286 C CA . VAL B 1 245 ? 26 29.703 5.312 1 98.88 245 VAL B CA 1
ATOM 7287 C C . VAL B 1 245 ? 26.875 28.766 4.488 1 98.88 245 VAL B C 1
ATOM 7289 O O . VAL B 1 245 ? 26.859 27.547 4.684 1 98.88 245 VAL B O 1
ATOM 7292 N N . ASN B 1 246 ? 27.719 29.281 3.611 1 98.5 246 ASN B N 1
ATOM 7293 C CA . ASN B 1 246 ? 28.594 28.484 2.756 1 98.5 246 ASN B CA 1
ATOM 7294 C C . ASN B 1 246 ? 27.812 27.484 1.914 1 98.5 246 ASN B C 1
ATOM 7296 O O . ASN B 1 246 ? 28.078 26.281 1.969 1 98.5 246 ASN B O 1
ATOM 7300 N N . VAL B 1 247 ? 26.891 28.016 1.179 1 98.44 247 VAL B N 1
ATOM 7301 C CA . VAL B 1 247 ? 26.016 27.203 0.327 1 98.44 247 VAL B CA 1
ATOM 7302 C C . VAL B 1 247 ? 26.109 27.703 -1.116 1 98.44 247 VAL B C 1
ATOM 7304 O O . VAL B 1 247 ? 26.297 28.891 -1.362 1 98.44 247 VAL B O 1
ATOM 7307 N N . GLU B 1 248 ? 26.047 26.797 -2.078 1 98.06 248 GLU B N 1
ATOM 7308 C CA . GLU B 1 248 ? 26.094 27.219 -3.475 1 98.06 248 GLU B CA 1
ATOM 7309 C C . GLU B 1 248 ? 24.828 27.969 -3.879 1 98.06 248 GLU B C 1
ATOM 7311 O O . GLU B 1 248 ? 24.891 29.047 -4.457 1 98.06 248 GLU B O 1
ATOM 7316 N N . ILE B 1 249 ? 23.719 27.344 -3.652 1 98.5 249 ILE B N 1
ATOM 7317 C CA . ILE B 1 249 ? 22.422 27.984 -3.867 1 98.5 249 ILE B CA 1
ATOM 7318 C C . ILE B 1 249 ? 21.562 27.828 -2.619 1 98.5 249 ILE B C 1
ATOM 7320 O O . ILE B 1 249 ? 21.344 26.703 -2.141 1 98.5 249 ILE B O 1
ATOM 7324 N N . CYS B 1 250 ? 21.047 28.891 -2.09 1 98.69 250 CYS B N 1
ATOM 7325 C CA . CYS B 1 250 ? 20.188 28.781 -0.908 1 98.69 250 CYS B CA 1
ATOM 7326 C C . CYS B 1 250 ? 18.812 28.234 -1.27 1 98.69 250 CYS B C 1
ATOM 7328 O O . CYS B 1 250 ? 18.422 27.188 -0.759 1 98.69 250 CYS B O 1
ATOM 7330 N N . VAL B 1 251 ? 18.156 28.891 -2.271 1 98.81 251 VAL B N 1
ATOM 7331 C CA . VAL B 1 251 ? 16.875 28.359 -2.734 1 98.81 251 VAL B CA 1
ATOM 7332 C C . VAL B 1 251 ? 16.891 28.25 -4.258 1 98.81 251 VAL B C 1
ATOM 7334 O O . VAL B 1 251 ? 17.047 29.266 -4.953 1 98.81 251 VAL B O 1
ATOM 7337 N N . ASP B 1 252 ? 16.719 27.109 -4.758 1 98.31 252 ASP B N 1
ATOM 7338 C CA . ASP B 1 252 ? 16.547 26.859 -6.188 1 98.31 252 ASP B CA 1
ATOM 7339 C C . ASP B 1 252 ? 15.109 26.484 -6.512 1 98.31 252 ASP B C 1
ATOM 7341 O O . ASP B 1 252 ? 14.688 25.359 -6.27 1 98.31 252 ASP B O 1
ATOM 7345 N N . MET B 1 253 ? 14.375 27.375 -7.176 1 95.94 253 MET B N 1
ATOM 7346 C CA . MET B 1 253 ? 12.945 27.219 -7.434 1 95.94 253 MET B CA 1
ATOM 7347 C C . MET B 1 253 ? 12.711 26.359 -8.68 1 95.94 253 MET B C 1
ATOM 7349 O O . MET B 1 253 ? 11.586 25.953 -8.953 1 95.94 253 MET B O 1
ATOM 7353 N N . GLY B 1 254 ? 13.781 26.031 -9.328 1 91.81 254 GLY B N 1
ATOM 7354 C CA . GLY B 1 254 ? 13.633 25.281 -10.562 1 91.81 254 GLY B CA 1
ATOM 7355 C C . GLY B 1 254 ? 13.18 26.141 -11.727 1 91.81 254 GLY B C 1
ATOM 7356 O O . GLY B 1 254 ? 13.062 27.359 -11.602 1 91.81 254 GLY B O 1
ATOM 7357 N N . GLY B 1 255 ? 12.984 25.531 -12.883 1 88.25 255 GLY B N 1
ATOM 7358 C CA . GLY B 1 255 ? 12.547 26.219 -14.078 1 88.25 255 GLY B CA 1
ATOM 7359 C C . GLY B 1 255 ? 11.07 26.578 -14.055 1 88.25 255 GLY B C 1
ATOM 7360 O O . GLY B 1 255 ? 10.398 26.375 -13.039 1 88.25 255 GLY B O 1
ATOM 7361 N N . SER B 1 256 ? 10.609 27.125 -15.125 1 85.25 256 SER B N 1
ATOM 7362 C CA . SER B 1 256 ? 9.211 27.516 -15.242 1 85.25 256 SER B CA 1
ATOM 7363 C C . SER B 1 256 ? 8.289 26.312 -15.039 1 85.25 256 SER B C 1
ATOM 7365 O O . SER B 1 256 ? 8.547 25.234 -15.562 1 85.25 256 SER B O 1
ATOM 7367 N N . GLY B 1 257 ? 7.293 26.531 -14.195 1 87.88 257 GLY B N 1
ATOM 7368 C CA . GLY B 1 257 ? 6.277 25.5 -14 1 87.88 257 GLY B CA 1
ATOM 7369 C C . GLY B 1 257 ? 6.57 24.594 -12.836 1 87.88 257 GLY B C 1
ATOM 7370 O O . GLY B 1 257 ? 5.711 23.812 -12.414 1 87.88 257 GLY B O 1
ATOM 7371 N N . VAL B 1 258 ? 7.68 24.609 -12.281 1 91.12 258 VAL B N 1
ATOM 7372 C CA . VAL B 1 258 ? 8.078 23.75 -11.18 1 91.12 258 VAL B CA 1
ATOM 7373 C C . VAL B 1 258 ? 7.488 24.266 -9.867 1 91.12 258 VAL B C 1
ATOM 7375 O O . VAL B 1 258 ? 6.953 23.5 -9.07 1 91.12 258 VAL B O 1
ATOM 7378 N N . THR B 1 259 ? 7.66 25.609 -9.688 1 93.69 259 THR B N 1
ATOM 7379 C CA . THR B 1 259 ? 7.203 26.266 -8.469 1 93.69 259 THR B CA 1
ATOM 7380 C C . THR B 1 259 ? 6.172 27.344 -8.789 1 93.69 259 THR B C 1
ATOM 7382 O O . THR B 1 259 ? 6.391 28.172 -9.672 1 93.69 259 THR B O 1
ATOM 7385 N N . GLY B 1 260 ? 5.039 27.297 -8.086 1 95.06 260 GLY B N 1
ATOM 7386 C CA . GLY B 1 260 ? 4.102 28.406 -8.227 1 95.06 260 GLY B CA 1
ATOM 7387 C C . GLY B 1 260 ? 4.637 29.703 -7.676 1 95.06 260 GLY B C 1
ATOM 7388 O O . GLY B 1 260 ? 4.906 30.641 -8.438 1 95.06 260 GLY B O 1
ATOM 7389 N N . SER B 1 261 ? 4.848 29.734 -6.395 1 96.62 261 SER B N 1
ATOM 7390 C CA . SER B 1 261 ? 5.348 30.984 -5.801 1 96.62 261 SER B CA 1
ATOM 7391 C C . SER B 1 261 ? 6.258 30.688 -4.613 1 96.62 261 SER B C 1
ATOM 7393 O O . SER B 1 261 ? 6.152 29.641 -3.98 1 96.62 261 SER B O 1
ATOM 7395 N N . LEU B 1 262 ? 7.141 31.625 -4.316 1 97.62 262 LEU B N 1
ATOM 7396 C CA . LEU B 1 262 ? 8.078 31.547 -3.199 1 97.62 262 LEU B CA 1
ATOM 7397 C C . LEU B 1 262 ? 8.141 32.875 -2.449 1 97.62 262 LEU B C 1
ATOM 7399 O O . LEU B 1 262 ? 8.312 33.938 -3.062 1 97.62 262 LEU B O 1
ATOM 7403 N N . SER B 1 263 ? 7.945 32.781 -1.18 1 98.5 263 SER B N 1
ATOM 7404 C CA . SER B 1 263 ? 8.281 33.906 -0.288 1 98.5 263 SER B CA 1
ATOM 7405 C C . SER B 1 263 ? 9.469 33.562 0.598 1 98.5 263 SER B C 1
ATOM 7407 O O . SER B 1 263 ? 9.508 32.5 1.21 1 98.5 263 SER B O 1
ATOM 7409 N N . LEU B 1 264 ? 10.445 34.312 0.565 1 98.69 264 LEU B N 1
ATOM 7410 C CA . LEU B 1 264 ? 11.57 34.25 1.489 1 98.69 264 LEU B CA 1
ATOM 7411 C C . LEU B 1 264 ? 11.672 35.531 2.328 1 98.69 264 LEU B C 1
ATOM 7413 O O . LEU B 1 264 ? 11.938 36.594 1.8 1 98.69 264 LEU B O 1
ATOM 7417 N N . ILE B 1 265 ? 11.461 35.438 3.633 1 98.81 265 ILE B N 1
ATOM 7418 C CA . ILE B 1 265 ? 11.391 36.625 4.457 1 98.81 265 ILE B CA 1
ATOM 7419 C C . ILE B 1 265 ? 12.266 36.469 5.695 1 98.81 265 ILE B C 1
ATOM 7421 O O . ILE B 1 265 ? 12.531 35.344 6.125 1 98.81 265 ILE B O 1
ATOM 7425 N N . ASP B 1 266 ? 12.758 37.5 6.242 1 98.69 266 ASP B N 1
ATOM 7426 C CA . ASP B 1 266 ? 13.516 37.531 7.488 1 98.69 266 ASP B CA 1
ATOM 7427 C C . ASP B 1 266 ? 14.648 36.5 7.48 1 98.69 266 ASP B C 1
ATOM 7429 O O . ASP B 1 266 ? 14.789 35.719 8.422 1 98.69 266 ASP B O 1
ATOM 7433 N N . SER B 1 267 ? 15.422 36.531 6.449 1 98.75 267 SER B N 1
ATOM 7434 C CA . SER B 1 267 ? 16.391 35.469 6.23 1 98.75 267 SER B CA 1
ATOM 7435 C C . SER B 1 267 ? 17.781 36.031 5.941 1 98.75 267 SER B C 1
ATOM 7437 O O . SER B 1 267 ? 17.969 37.25 5.887 1 98.75 267 SER B O 1
ATOM 7439 N N . SER B 1 268 ? 18.672 35.125 5.875 1 98.69 268 SER B N 1
ATOM 7440 C CA . SER B 1 268 ? 20.031 35.594 5.621 1 98.69 268 SER B CA 1
ATOM 7441 C C . SER B 1 268 ? 20.828 34.562 4.805 1 98.69 268 SER B C 1
ATOM 7443 O O . SER B 1 268 ? 20.531 33.375 4.852 1 98.69 268 SER B O 1
ATOM 7445 N N . CYS B 1 269 ? 21.734 35.094 4.094 1 98.12 269 CYS B N 1
ATOM 7446 C CA . CYS B 1 269 ? 22.688 34.281 3.338 1 98.12 269 CYS B CA 1
ATOM 7447 C C . CYS B 1 269 ? 24.109 34.844 3.469 1 98.12 269 CYS B C 1
ATOM 7449 O O . CYS B 1 269 ? 24.359 36 3.123 1 98.12 269 CYS B O 1
ATOM 7451 N N . VAL B 1 270 ? 24.969 34.031 4.008 1 98.5 270 VAL B N 1
ATOM 7452 C CA . VAL B 1 270 ? 26.375 34.438 4.129 1 98.5 270 VAL B CA 1
ATOM 7453 C C . VAL B 1 270 ? 27.234 33.438 3.342 1 98.5 270 VAL B C 1
ATOM 7455 O O . VAL B 1 270 ? 27.219 32.25 3.607 1 98.5 270 VAL B O 1
ATOM 7458 N N . SER B 1 271 ? 28.047 33.906 2.381 1 97.88 271 SER B N 1
ATOM 7459 C CA . SER B 1 271 ? 28.906 33.094 1.538 1 97.88 271 SER B CA 1
ATOM 7460 C C . SER B 1 271 ? 28.094 32.094 0.707 1 97.88 271 SER B C 1
ATOM 7462 O O . SER B 1 271 ? 28.375 30.906 0.709 1 97.88 271 SER B O 1
ATOM 7464 N N . CYS B 1 272 ? 27.031 32.688 0.089 1 97.5 272 CYS B N 1
ATOM 7465 C CA . CYS B 1 272 ? 26.234 31.906 -0.845 1 97.5 272 CYS B CA 1
ATOM 7466 C C . CYS B 1 272 ? 26.609 32.219 -2.287 1 97.5 272 CYS B C 1
ATOM 7468 O O . CYS B 1 272 ? 26.969 33.344 -2.607 1 97.5 272 CYS B O 1
ATOM 7470 N N . GLY B 1 273 ? 26.609 31.156 -3.1 1 97.5 273 GLY B N 1
ATOM 7471 C CA . GLY B 1 273 ? 26.75 31.422 -4.523 1 97.5 273 GLY B CA 1
ATOM 7472 C C . GLY B 1 273 ? 25.594 32.25 -5.086 1 97.5 273 GLY B C 1
ATOM 7473 O O . GLY B 1 273 ? 25.812 33.219 -5.797 1 97.5 273 GLY B O 1
ATOM 7474 N N . THR B 1 274 ? 24.469 31.797 -4.852 1 97.69 274 THR B N 1
ATOM 7475 C CA . THR B 1 274 ? 23.219 32.469 -5.195 1 97.69 274 THR B CA 1
ATOM 7476 C C . THR B 1 274 ? 22.203 32.312 -4.07 1 97.69 274 THR B C 1
ATOM 7478 O O . THR B 1 274 ? 22.062 31.25 -3.479 1 97.69 274 THR B O 1
ATOM 7481 N N . VAL B 1 275 ? 21.5 33.406 -3.762 1 98.06 275 VAL B N 1
ATOM 7482 C CA . VAL B 1 275 ? 20.516 33.312 -2.693 1 98.06 275 VAL B CA 1
ATOM 7483 C C . VAL B 1 275 ? 19.266 32.625 -3.211 1 98.06 275 VAL B C 1
ATOM 7485 O O . VAL B 1 275 ? 18.891 31.547 -2.717 1 98.06 275 VAL B O 1
ATOM 7488 N N . VAL B 1 276 ? 18.641 33.188 -4.281 1 98 276 VAL B N 1
ATOM 7489 C CA . VAL B 1 276 ? 17.469 32.562 -4.895 1 98 276 VAL B CA 1
ATOM 7490 C C . VAL B 1 276 ? 17.672 32.438 -6.402 1 98 276 VAL B C 1
ATOM 7492 O O . VAL B 1 276 ? 18.109 33.406 -7.051 1 98 276 VAL B O 1
ATOM 7495 N N . SER B 1 277 ? 17.438 31.328 -6.895 1 96.38 277 SER B N 1
ATOM 7496 C CA . SER B 1 277 ? 17.375 31.094 -8.336 1 96.38 277 SER B CA 1
ATOM 7497 C C . SER B 1 277 ? 15.992 30.641 -8.766 1 96.38 277 SER B C 1
ATOM 7499 O O . SER B 1 277 ? 15.469 29.641 -8.25 1 96.38 277 SER B O 1
ATOM 7501 N N . GLY B 1 278 ? 15.352 31.344 -9.641 1 90.19 278 GLY B N 1
ATOM 7502 C CA . GLY B 1 278 ? 14.023 30.891 -10.016 1 90.19 278 GLY B CA 1
ATOM 7503 C C . GLY B 1 278 ? 13.438 31.641 -11.195 1 90.19 278 GLY B C 1
ATOM 7504 O O . GLY B 1 278 ? 14.109 32.469 -11.789 1 90.19 278 GLY B O 1
ATOM 7505 N N . SER B 1 279 ? 12.227 31.125 -11.727 1 81.81 279 SER B N 1
ATOM 7506 C CA . SER B 1 279 ? 11.602 31.688 -12.914 1 81.81 279 SER B CA 1
ATOM 7507 C C . SER B 1 279 ? 10.156 32.125 -12.633 1 81.81 279 SER B C 1
ATOM 7509 O O . SER B 1 279 ? 9.477 32.625 -13.516 1 81.81 279 SER B O 1
ATOM 7511 N N . SER B 1 280 ? 9.68 31.969 -11.391 1 82.06 280 SER B N 1
ATOM 7512 C CA . SER B 1 280 ? 8.266 32.125 -11.086 1 82.06 280 SER B CA 1
ATOM 7513 C C . SER B 1 280 ? 8.008 33.375 -10.25 1 82.06 280 SER B C 1
ATOM 7515 O O . SER B 1 280 ? 8.719 34.375 -10.391 1 82.06 280 SER B O 1
ATOM 7517 N N . SER B 1 281 ? 6.895 33.406 -9.492 1 93.12 281 SER B N 1
ATOM 7518 C CA . SER B 1 281 ? 6.516 34.5 -8.586 1 93.12 281 SER B CA 1
ATOM 7519 C C . SER B 1 281 ? 7.344 34.469 -7.305 1 93.12 281 SER B C 1
ATOM 7521 O O . SER B 1 281 ? 7.406 33.438 -6.629 1 93.12 281 SER B O 1
ATOM 7523 N N . ILE B 1 282 ? 8.016 35.594 -7.012 1 96 282 ILE B N 1
ATOM 7524 C CA . ILE B 1 282 ? 8.984 35.656 -5.918 1 96 282 ILE B CA 1
ATOM 7525 C C . ILE B 1 282 ? 8.758 36.906 -5.086 1 96 282 ILE B C 1
ATOM 7527 O O . ILE B 1 282 ? 8.578 38 -5.633 1 96 282 ILE B O 1
ATOM 7531 N N . VAL B 1 283 ? 8.711 36.688 -3.828 1 97.62 283 VAL B N 1
ATOM 7532 C CA . VAL B 1 283 ? 8.742 37.812 -2.889 1 97.62 283 VAL B CA 1
ATOM 7533 C C . VAL B 1 283 ? 9.906 37.625 -1.913 1 97.62 283 VAL B C 1
ATOM 7535 O O . VAL B 1 283 ? 10.008 36.594 -1.24 1 97.62 283 VAL B O 1
ATOM 7538 N N . LEU B 1 284 ? 10.828 38.594 -1.88 1 98 284 LEU B N 1
ATOM 7539 C CA . LEU B 1 284 ? 11.977 38.625 -0.979 1 98 284 LEU B CA 1
ATOM 7540 C C . LEU B 1 284 ? 11.859 39.812 -0.018 1 98 284 LEU B C 1
ATOM 7542 O O . LEU B 1 284 ? 11.664 40.938 -0.448 1 98 284 LEU B O 1
ATOM 7546 N N . GLU B 1 285 ? 11.977 39.531 1.233 1 98.56 285 GLU B N 1
ATOM 7547 C CA . GLU B 1 285 ? 11.812 40.625 2.188 1 98.56 285 GLU B CA 1
ATOM 7548 C C . GLU B 1 285 ? 12.773 40.469 3.367 1 98.56 285 GLU B C 1
ATOM 7550 O O . GLU B 1 285 ? 12.805 39.438 4.016 1 98.56 285 GLU B O 1
ATOM 7555 N N . ASN B 1 286 ? 13.523 41.531 3.641 1 98.5 286 ASN B N 1
ATOM 7556 C CA . ASN B 1 286 ? 14.406 41.594 4.797 1 98.5 286 ASN B CA 1
ATOM 7557 C C . ASN B 1 286 ? 15.406 40.438 4.797 1 98.5 286 ASN B C 1
ATOM 7559 O O . ASN B 1 286 ? 15.484 39.656 5.762 1 98.5 286 ASN B O 1
ATOM 7563 N N . ILE B 1 287 ? 16.172 40.375 3.744 1 98.5 287 ILE B N 1
ATOM 7564 C CA . ILE B 1 287 ? 17.188 39.344 3.59 1 98.5 287 ILE B CA 1
ATOM 7565 C C . ILE B 1 287 ? 18.578 39.969 3.734 1 98.5 287 ILE B C 1
ATOM 7567 O O . ILE B 1 287 ? 18.984 40.812 2.926 1 98.5 287 ILE B O 1
ATOM 7571 N N . ALA B 1 288 ? 19.234 39.562 4.688 1 98.56 288 ALA B N 1
ATOM 7572 C CA . ALA B 1 288 ? 20.625 39.969 4.852 1 98.56 288 ALA B CA 1
ATOM 7573 C C . ALA B 1 288 ? 21.562 39.156 3.971 1 98.56 288 ALA B C 1
ATOM 7575 O O . ALA B 1 288 ? 21.641 37.938 4.121 1 98.56 288 ALA B O 1
ATOM 7576 N N . VAL B 1 289 ? 22.219 39.812 3.049 1 98.31 289 VAL B N 1
ATOM 7577 C CA . VAL B 1 289 ? 23.109 39.125 2.115 1 98.31 289 VAL B CA 1
ATOM 7578 C C . VAL B 1 289 ? 24.531 39.656 2.287 1 98.31 289 VAL B C 1
ATOM 7580 O O . VAL B 1 289 ? 24.797 40.844 2.125 1 98.31 289 VAL B O 1
ATOM 7583 N N . ARG B 1 290 ? 25.375 38.781 2.584 1 97.81 290 ARG B N 1
ATOM 7584 C CA . ARG B 1 290 ? 26.766 39.156 2.803 1 97.81 290 ARG B CA 1
ATOM 7585 C C . ARG B 1 290 ? 27.719 38.156 2.127 1 97.81 290 ARG B C 1
ATOM 7587 O O . ARG B 1 290 ? 27.469 36.938 2.141 1 97.81 290 ARG B O 1
ATOM 7594 N N . ASP B 1 291 ? 28.797 38.688 1.513 1 97.5 291 ASP B N 1
ATOM 7595 C CA . ASP B 1 291 ? 29.859 37.875 0.904 1 97.5 291 ASP B CA 1
ATOM 7596 C C . ASP B 1 291 ? 29.266 36.844 -0.049 1 97.5 291 ASP B C 1
ATOM 7598 O O . ASP B 1 291 ? 29.625 35.656 0.021 1 97.5 291 ASP B O 1
ATOM 7602 N N . SER B 1 292 ? 28.312 37.25 -0.8 1 97.19 292 SER B N 1
ATOM 7603 C CA . SER B 1 292 ? 27.547 36.312 -1.624 1 97.19 292 SER B CA 1
ATOM 7604 C C . SER B 1 292 ? 27.453 36.781 -3.064 1 97.19 292 SER B C 1
ATOM 7606 O O . SER B 1 292 ? 27.734 37.938 -3.352 1 97.19 292 SER B O 1
ATOM 7608 N N . GLY B 1 293 ? 27.203 35.875 -3.893 1 96.75 293 GLY B N 1
ATOM 7609 C CA . GLY B 1 293 ? 26.859 36.219 -5.262 1 96.75 293 GLY B CA 1
ATOM 7610 C C . GLY B 1 293 ? 25.531 36.938 -5.379 1 96.75 293 GLY B C 1
ATOM 7611 O O . GLY B 1 293 ? 25.125 37.656 -4.469 1 96.75 293 GLY B O 1
ATOM 7612 N N . PRO B 1 294 ? 24.859 36.688 -6.562 1 97.12 294 PRO B N 1
ATOM 7613 C CA . PRO B 1 294 ? 23.594 37.406 -6.789 1 97.12 294 PRO B CA 1
ATOM 7614 C C . PRO B 1 294 ? 22.5 37 -5.781 1 97.12 294 PRO B C 1
ATOM 7616 O O . PRO B 1 294 ? 22.391 35.812 -5.43 1 97.12 294 PRO B O 1
ATOM 7619 N N . THR B 1 295 ? 21.781 38.031 -5.395 1 97.19 295 THR B N 1
ATOM 7620 C CA . THR B 1 295 ? 20.641 37.781 -4.52 1 97.19 295 THR B CA 1
ATOM 7621 C C . THR B 1 295 ? 19.547 37 -5.266 1 97.19 295 THR B C 1
ATOM 7623 O O . THR B 1 295 ? 18.859 36.156 -4.688 1 97.19 295 THR B O 1
ATOM 7626 N N . LEU B 1 296 ? 19.438 37.312 -6.578 1 96.94 296 LEU B N 1
ATOM 7627 C CA . LEU B 1 296 ? 18.391 36.688 -7.387 1 96.94 296 LEU B CA 1
ATOM 7628 C C . LEU B 1 296 ? 18.891 36.438 -8.805 1 96.94 296 LEU B C 1
ATOM 7630 O O . LEU B 1 296 ? 19.531 37.312 -9.406 1 96.94 296 LEU B O 1
ATOM 7634 N N . LYS B 1 297 ? 18.75 35.312 -9.203 1 95.56 297 LYS B N 1
ATOM 7635 C CA . LYS B 1 297 ? 18.828 35 -10.625 1 95.56 297 LYS B CA 1
ATOM 7636 C C . LYS B 1 297 ? 17.469 34.625 -11.18 1 95.56 297 LYS B C 1
ATOM 7638 O O . LYS B 1 297 ? 16.797 33.719 -10.648 1 95.56 297 LYS B O 1
ATOM 7643 N N . VAL B 1 298 ? 17.016 35.25 -12.172 1 92 298 VAL B N 1
ATOM 7644 C CA . VAL B 1 298 ? 15.789 34.906 -12.875 1 92 298 VAL B CA 1
ATOM 7645 C C . VAL B 1 298 ? 16.125 34.281 -14.227 1 92 298 VAL B C 1
ATOM 7647 O O . VAL B 1 298 ? 16.734 34.938 -15.078 1 92 298 VAL B O 1
ATOM 7650 N N . ASP B 1 299 ? 15.734 33.031 -14.367 1 88.5 299 ASP B N 1
ATOM 7651 C CA . ASP B 1 299 ? 16.047 32.281 -15.586 1 88.5 299 ASP B CA 1
ATOM 7652 C C . ASP B 1 299 ? 17.547 32.312 -15.875 1 88.5 299 ASP B C 1
ATOM 7654 O O . ASP B 1 299 ? 17.953 32.562 -17.016 1 88.5 299 ASP B O 1
ATOM 7658 N N . GLY B 1 300 ? 18.234 32.219 -14.859 1 89.19 300 GLY B N 1
ATOM 7659 C CA . GLY B 1 300 ? 19.672 32.125 -14.992 1 89.19 300 GLY B CA 1
ATOM 7660 C C . GLY B 1 300 ? 20.344 33.5 -15.062 1 89.19 300 GLY B C 1
ATOM 7661 O O . GLY B 1 300 ? 21.578 33.594 -14.992 1 89.19 300 GLY B O 1
ATOM 7662 N N . VAL B 1 301 ? 19.594 34.562 -15.133 1 93.25 301 VAL B N 1
ATOM 7663 C CA . VAL B 1 301 ? 20.156 35.906 -15.273 1 93.25 301 VAL B CA 1
ATOM 7664 C C . VAL B 1 301 ? 20.188 36.594 -13.906 1 93.25 301 VAL B C 1
ATOM 7666 O O . VAL B 1 301 ? 19.141 36.75 -13.266 1 93.25 301 VAL B O 1
ATOM 7669 N N . PRO B 1 302 ? 21.312 37.062 -13.5 1 94.75 302 PRO B N 1
ATOM 7670 C CA . PRO B 1 302 ? 21.406 37.719 -12.188 1 94.75 302 PRO B CA 1
ATOM 7671 C C . PRO B 1 302 ? 20.656 39.031 -12.133 1 94.75 302 PRO B C 1
ATOM 7673 O O . PRO B 1 302 ? 20.672 39.812 -13.109 1 94.75 302 PRO B O 1
ATOM 7676 N N . ARG B 1 303 ? 19.922 39.156 -11.031 1 91.38 303 ARG B N 1
ATOM 7677 C CA . ARG B 1 303 ? 19.359 40.438 -10.672 1 91.38 303 ARG B CA 1
ATOM 7678 C C . ARG B 1 303 ? 20.141 41.094 -9.547 1 91.38 303 ARG B C 1
ATOM 7680 O O . ARG B 1 303 ? 20.359 40.5 -8.492 1 91.38 303 ARG B O 1
ATOM 7687 N N . ASN B 1 304 ? 21.047 41.906 -9.711 1 82.88 304 ASN B N 1
ATOM 7688 C CA . ASN B 1 304 ? 21.953 42.469 -8.719 1 82.88 304 ASN B CA 1
ATOM 7689 C C . ASN B 1 304 ? 21.219 43.344 -7.711 1 82.88 304 ASN B C 1
ATOM 7691 O O . ASN B 1 304 ? 21.438 44.562 -7.637 1 82.88 304 ASN B O 1
ATOM 7695 N N . LEU B 1 305 ? 20.406 42.75 -6.859 1 94.56 305 LEU B N 1
ATOM 7696 C CA . LEU B 1 305 ? 19.609 43.406 -5.848 1 94.56 305 LEU B CA 1
ATOM 7697 C C . LEU B 1 305 ? 20.438 43.719 -4.602 1 94.56 305 LEU B C 1
ATOM 7699 O O . LEU B 1 305 ? 20.094 44.594 -3.824 1 94.56 305 LEU B O 1
ATOM 7703 N N . GLY B 1 306 ? 21.531 42.938 -4.461 1 95.31 306 GLY B N 1
ATOM 7704 C CA . GLY B 1 306 ? 22.359 43.094 -3.277 1 95.31 306 GLY B CA 1
ATOM 7705 C C . GLY B 1 306 ? 21.641 42.75 -1.99 1 95.31 306 GLY B C 1
ATOM 7706 O O . GLY B 1 306 ? 20.812 41.844 -1.958 1 95.31 306 GLY B O 1
ATOM 7707 N N . ASP B 1 307 ? 22.047 43.406 -0.844 1 97.38 307 ASP B N 1
ATOM 7708 C CA . ASP B 1 307 ? 21.453 43.25 0.475 1 97.38 307 ASP B CA 1
ATOM 7709 C C . ASP B 1 307 ? 20.031 43.812 0.508 1 97.38 307 ASP B C 1
ATOM 7711 O O . ASP B 1 307 ? 19.797 44.938 0.038 1 97.38 307 ASP B O 1
ATOM 7715 N N . LEU B 1 308 ? 19.094 43.094 1.01 1 97.88 308 LEU B N 1
ATOM 7716 C CA . LEU B 1 308 ? 17.688 43.5 1.024 1 97.88 308 LEU B CA 1
ATOM 7717 C C . LEU B 1 308 ? 17.219 43.75 2.449 1 97.88 308 LEU B C 1
ATOM 7719 O O . LEU B 1 308 ? 16.016 43.688 2.729 1 97.88 308 LEU B O 1
ATOM 7723 N N . THR B 1 309 ? 18.109 43.969 3.404 1 97.56 309 THR B N 1
ATOM 7724 C CA . THR B 1 309 ? 17.719 44.312 4.766 1 97.56 309 THR B CA 1
ATOM 7725 C C . THR B 1 309 ? 16.781 45.5 4.773 1 97.56 309 THR B C 1
ATOM 7727 O O . THR B 1 309 ? 17.109 46.562 4.227 1 97.56 309 THR B O 1
ATOM 7730 N N . GLY B 1 310 ? 15.594 45.312 5.273 1 96.62 310 GLY B N 1
ATOM 7731 C CA . GLY B 1 310 ? 14.617 46.406 5.379 1 96.62 310 GLY B CA 1
ATOM 7732 C C . GLY B 1 310 ? 13.961 46.719 4.055 1 96.62 310 GLY B C 1
ATOM 7733 O O . GLY B 1 310 ? 13.477 47.844 3.859 1 96.62 310 GLY B O 1
ATOM 7734 N N . LYS B 1 311 ? 14 45.812 3.131 1 97.56 311 LYS B N 1
ATOM 7735 C CA . LYS B 1 311 ? 13.414 46.031 1.815 1 97.56 311 LYS B CA 1
ATOM 7736 C C . LYS B 1 311 ? 12.492 44.906 1.416 1 97.56 311 LYS B C 1
ATOM 7738 O O . LYS B 1 311 ? 12.617 43.781 1.929 1 97.56 311 LYS B O 1
ATOM 7743 N N . THR B 1 312 ? 11.555 45.25 0.555 1 97.25 312 THR B N 1
ATOM 7744 C CA . THR B 1 312 ? 10.672 44.281 -0.072 1 97.25 312 THR B CA 1
ATOM 7745 C C . THR B 1 312 ? 10.828 44.312 -1.59 1 97.25 312 THR B C 1
ATOM 7747 O O . THR B 1 312 ? 10.734 45.375 -2.213 1 97.25 312 THR B O 1
ATOM 7750 N N . TYR B 1 313 ? 11.164 43.156 -2.117 1 96.88 313 TYR B N 1
ATOM 7751 C CA . TYR B 1 313 ? 11.242 43 -3.564 1 96.88 313 TYR B CA 1
ATOM 7752 C C . TYR B 1 313 ? 10.234 41.969 -4.043 1 96.88 313 TYR B C 1
ATOM 7754 O O . TYR B 1 313 ? 10.039 40.938 -3.393 1 96.88 313 TYR B O 1
ATOM 7762 N N . ALA B 1 314 ? 9.539 42.25 -5.125 1 96 314 ALA B N 1
ATOM 7763 C CA . ALA B 1 314 ? 8.609 41.312 -5.723 1 96 314 ALA B CA 1
ATOM 7764 C C . ALA B 1 314 ? 8.867 41.156 -7.219 1 96 314 ALA B C 1
ATOM 7766 O O . ALA B 1 314 ? 9.188 42.125 -7.902 1 96 314 ALA B O 1
ATOM 7767 N N . ALA B 1 315 ? 8.82 39.969 -7.609 1 93.5 315 ALA B N 1
ATOM 7768 C CA . ALA B 1 315 ? 8.867 39.656 -9.031 1 93.5 315 ALA B CA 1
ATOM 7769 C C . ALA B 1 315 ? 7.703 38.75 -9.422 1 93.5 315 ALA B C 1
ATOM 7771 O O . ALA B 1 315 ? 7.344 37.812 -8.672 1 93.5 315 ALA B O 1
ATOM 7772 N N . GLY B 1 316 ? 7.07 38.938 -10.555 1 91.94 316 GLY B N 1
ATOM 7773 C CA . GLY B 1 316 ? 5.867 38.281 -11.016 1 91.94 316 GLY B CA 1
ATOM 7774 C C . GLY B 1 316 ? 4.754 39.25 -11.391 1 91.94 316 GLY B C 1
ATOM 7775 O O . GLY B 1 316 ? 5.016 40.344 -11.898 1 91.94 316 GLY B O 1
ATOM 7776 N N . HIS B 1 317 ? 3.545 38.781 -11.172 1 92.5 317 HIS B N 1
ATOM 7777 C CA . HIS B 1 317 ? 2.406 39.656 -11.445 1 92.5 317 HIS B CA 1
ATOM 7778 C C . HIS B 1 317 ? 2.113 40.562 -10.258 1 92.5 317 HIS B C 1
ATOM 7780 O O . HIS B 1 317 ? 1.417 40.156 -9.32 1 92.5 317 HIS B O 1
ATOM 7786 N N . ILE B 1 318 ? 2.572 41.75 -10.383 1 92.25 318 ILE B N 1
ATOM 7787 C CA . ILE B 1 318 ? 2.367 42.75 -9.344 1 92.25 318 ILE B CA 1
ATOM 7788 C C . ILE B 1 318 ? 1.166 43.625 -9.695 1 92.25 318 ILE B C 1
ATOM 7790 O O . ILE B 1 318 ? 1.104 44.188 -10.789 1 92.25 318 ILE B O 1
ATOM 7794 N N . PHE B 1 319 ? 0.28 43.625 -8.781 1 87.56 319 PHE B N 1
ATOM 7795 C CA . PHE B 1 319 ? -0.978 44.312 -9.047 1 87.56 319 PHE B CA 1
ATOM 7796 C C . PHE B 1 319 ? -0.728 45.781 -9.43 1 87.56 319 PHE B C 1
ATOM 7798 O O . PHE B 1 319 ? 0.016 46.469 -8.75 1 87.56 319 PHE B O 1
ATOM 7805 N N . ARG B 1 320 ? -1.294 46.219 -10.531 1 79.88 320 ARG B N 1
ATOM 7806 C CA . ARG B 1 320 ? -1.374 47.562 -11.102 1 79.88 320 ARG B CA 1
ATOM 7807 C C . ARG B 1 320 ? 0.003 48.062 -11.523 1 79.88 320 ARG B C 1
ATOM 7809 O O . ARG B 1 320 ? 0.266 49.25 -11.508 1 79.88 320 ARG B O 1
ATOM 7816 N N . THR B 1 321 ? 0.895 47.188 -11.625 1 81.5 321 THR B N 1
ATOM 7817 C CA . THR B 1 321 ? 2.178 47.531 -12.219 1 81.5 321 THR B CA 1
ATOM 7818 C C . THR B 1 321 ? 2.529 46.594 -13.359 1 81.5 321 THR B C 1
ATOM 7820 O O . THR B 1 321 ? 2.068 45.438 -13.391 1 81.5 321 THR B O 1
ATOM 7823 N N . SER B 1 322 ? 3.201 47.094 -14.344 1 77.44 322 SER B N 1
ATOM 7824 C CA . SER B 1 322 ? 3.641 46.281 -15.477 1 77.44 322 SER B CA 1
ATOM 7825 C C . SER B 1 322 ? 5.039 45.719 -15.234 1 77.44 322 SER B C 1
ATOM 7827 O O . SER B 1 322 ? 5.523 44.906 -16.016 1 77.44 322 SER B O 1
ATOM 7829 N N . ALA B 1 323 ? 5.555 46.125 -14.094 1 80.38 323 ALA B N 1
ATOM 7830 C CA . ALA B 1 323 ? 6.895 45.625 -13.797 1 80.38 323 ALA B CA 1
ATOM 7831 C C . ALA B 1 323 ? 6.863 44.125 -13.453 1 80.38 323 ALA B C 1
ATOM 7833 O O . ALA B 1 323 ? 5.945 43.656 -12.781 1 80.38 323 ALA B O 1
ATOM 7834 N N . SER B 1 324 ? 7.906 43.469 -13.977 1 81.69 324 SER B N 1
ATOM 7835 C CA . SER B 1 324 ? 8 42.062 -13.672 1 81.69 324 SER B CA 1
ATOM 7836 C C . SER B 1 324 ? 8.844 41.812 -12.422 1 81.69 324 SER B C 1
ATOM 7838 O O . SER B 1 324 ? 8.945 40.688 -11.938 1 81.69 324 SER B O 1
ATOM 7840 N N . GLY B 1 325 ? 9.469 42.938 -11.961 1 90.38 325 GLY B N 1
ATOM 7841 C CA . GLY B 1 325 ? 10.273 42.938 -10.75 1 90.38 325 GLY B CA 1
ATOM 7842 C C . GLY B 1 325 ? 10.625 44.312 -10.266 1 90.38 325 GLY B C 1
ATOM 7843 O O . GLY B 1 325 ? 11.117 45.156 -11.039 1 90.38 325 GLY B O 1
ATOM 7844 N N . THR B 1 326 ? 10.242 44.531 -9.016 1 93.69 326 THR B N 1
ATOM 7845 C CA . THR B 1 326 ? 10.5 45.875 -8.508 1 93.69 326 THR B CA 1
ATOM 7846 C C . THR B 1 326 ? 10.578 45.875 -6.984 1 93.69 326 THR B C 1
ATOM 7848 O O . THR B 1 326 ? 10.102 44.938 -6.336 1 93.69 326 THR B O 1
ATOM 7851 N N . LEU B 1 327 ? 11.297 46.812 -6.457 1 95.19 327 LEU B N 1
ATOM 7852 C CA . LEU B 1 327 ? 11.234 47.094 -5.023 1 95.19 327 LEU B CA 1
ATOM 7853 C C . LEU B 1 327 ? 9.898 47.719 -4.645 1 95.19 327 LEU B C 1
ATOM 7855 O O . LEU B 1 327 ? 9.406 48.594 -5.344 1 95.19 327 LEU B O 1
ATOM 7859 N N . LEU B 1 328 ? 9.352 47.188 -3.672 1 94.5 328 LEU B N 1
ATOM 7860 C CA . LEU B 1 328 ? 8.117 47.719 -3.119 1 94.5 328 LEU B CA 1
ATOM 7861 C C . LEU B 1 328 ? 8.398 48.531 -1.855 1 94.5 328 LEU B C 1
ATOM 7863 O O . LEU B 1 328 ? 9.5 48.469 -1.302 1 94.5 328 LEU B O 1
ATOM 7867 N N . ARG B 1 329 ? 7.352 49.344 -1.481 1 92.19 329 ARG B N 1
ATOM 7868 C CA . ARG B 1 329 ? 7.426 49.875 -0.127 1 92.19 329 ARG B CA 1
ATOM 7869 C C . ARG B 1 329 ? 7.586 48.781 0.897 1 92.19 329 ARG B C 1
ATOM 7871 O O . ARG B 1 329 ? 6.922 47.75 0.805 1 92.19 329 ARG B O 1
ATOM 7878 N N . TYR B 1 330 ? 8.531 49.094 1.75 1 93.06 330 TYR B N 1
ATOM 7879 C CA . TYR B 1 330 ? 8.758 48.062 2.768 1 93.06 330 TYR B CA 1
ATOM 7880 C C . TYR B 1 330 ? 7.48 47.781 3.551 1 93.06 330 TYR B C 1
ATOM 7882 O O . TYR B 1 330 ? 6.781 48.719 3.961 1 93.06 330 TYR B O 1
ATOM 7890 N N . THR B 1 331 ? 7.148 46.656 3.799 1 87.69 331 THR B N 1
ATOM 7891 C CA . THR B 1 331 ? 5.922 46.188 4.441 1 87.69 331 THR B CA 1
ATOM 7892 C C . THR B 1 331 ? 5.828 46.719 5.867 1 87.69 331 THR B C 1
ATOM 7894 O O . THR B 1 331 ? 6.801 46.688 6.621 1 87.69 331 THR B O 1
ATOM 7897 N N . LYS B 1 332 ? 4.66 47.25 6.207 1 86.81 332 LYS B N 1
ATOM 7898 C CA . LYS B 1 332 ? 4.391 47.656 7.578 1 86.81 332 LYS B CA 1
ATOM 7899 C C . LYS B 1 332 ? 4.199 46.469 8.492 1 86.81 332 LYS B C 1
ATOM 7901 O O . LYS B 1 332 ? 3.326 45.625 8.258 1 86.81 332 LYS B O 1
ATOM 7906 N N . ARG B 1 333 ? 4.914 46.344 9.562 1 93.25 333 ARG B N 1
ATOM 7907 C CA . ARG B 1 333 ? 4.914 45.125 10.391 1 93.25 333 ARG B CA 1
ATOM 7908 C C . ARG B 1 333 ? 4.316 45.406 11.766 1 93.25 333 ARG B C 1
ATOM 7910 O O . ARG B 1 333 ? 3.76 44.5 12.398 1 93.25 333 ARG B O 1
ATOM 7917 N N . GLY B 1 334 ? 4.426 46.625 12.219 1 87.81 334 GLY B N 1
ATOM 7918 C CA . GLY B 1 334 ? 3.814 47 13.484 1 87.81 334 GLY B CA 1
ATOM 7919 C C . GLY B 1 334 ? 4.277 46.156 14.656 1 87.81 334 GLY B C 1
ATOM 7920 O O . GLY B 1 334 ? 5.477 45.969 14.836 1 87.81 334 GLY B O 1
ATOM 7921 N N . ASN B 1 335 ? 3.295 45.719 15.492 1 89.25 335 ASN B N 1
ATOM 7922 C CA . ASN B 1 335 ? 3.547 44.938 16.703 1 89.25 335 ASN B CA 1
ATOM 7923 C C . ASN B 1 335 ? 3.799 43.469 16.406 1 89.25 335 ASN B C 1
ATOM 7925 O O . ASN B 1 335 ? 3.891 42.656 17.328 1 89.25 335 ASN B O 1
ATOM 7929 N N . LEU B 1 336 ? 3.963 43.094 15.203 1 97.56 336 LEU B N 1
ATOM 7930 C CA . LEU B 1 336 ? 4.09 41.688 14.812 1 97.56 336 LEU B CA 1
ATOM 7931 C C . LEU B 1 336 ? 5.543 41.25 14.891 1 97.56 336 LEU B C 1
ATOM 7933 O O . LEU B 1 336 ? 5.828 40.062 14.766 1 97.56 336 LEU B O 1
ATOM 7937 N N . VAL B 1 337 ? 6.469 42.156 15.125 1 97.38 337 VAL B N 1
ATOM 7938 C CA . VAL B 1 337 ? 7.891 41.844 15.055 1 97.38 337 VAL B CA 1
ATOM 7939 C C . VAL B 1 337 ? 8.453 41.688 16.469 1 97.38 337 VAL B C 1
ATOM 7941 O O . VAL B 1 337 ? 7.879 42.219 17.422 1 97.38 337 VAL B O 1
ATOM 7944 N N . ASP B 1 338 ? 9.492 41.031 16.594 1 96.12 338 ASP B N 1
ATOM 7945 C CA . ASP B 1 338 ? 10.242 40.969 17.844 1 96.12 338 ASP B CA 1
ATOM 7946 C C . ASP B 1 338 ? 11.258 42.094 17.938 1 96.12 338 ASP B C 1
ATOM 7948 O O . ASP B 1 338 ? 11.195 43.062 17.172 1 96.12 338 ASP B O 1
ATOM 7952 N N . SER B 1 339 ? 12.117 42 18.969 1 93.62 339 SER B N 1
ATOM 7953 C CA . SER B 1 339 ? 13.047 43.094 19.234 1 93.62 339 SER B CA 1
ATOM 7954 C C . SER B 1 339 ? 14.055 43.25 18.109 1 93.62 339 SER B C 1
ATOM 7956 O O . SER B 1 339 ? 14.648 44.312 17.938 1 93.62 339 SER B O 1
ATOM 7958 N N . SER B 1 340 ? 14.227 42.219 17.266 1 92.75 340 SER B N 1
ATOM 7959 C CA . SER B 1 340 ? 15.172 42.281 16.156 1 92.75 340 SER B CA 1
ATOM 7960 C C . SER B 1 340 ? 14.531 42.875 14.898 1 92.75 340 SER B C 1
ATOM 7962 O O . SER B 1 340 ? 15.219 43.125 13.906 1 92.75 340 SER B O 1
ATOM 7964 N N . GLY B 1 341 ? 13.258 42.969 14.953 1 94.5 341 GLY B N 1
ATOM 7965 C CA . GLY B 1 341 ? 12.539 43.5 13.797 1 94.5 341 GLY B CA 1
ATOM 7966 C C . GLY B 1 341 ? 12.039 42.406 12.867 1 94.5 341 GLY B C 1
ATOM 7967 O O . GLY B 1 341 ? 11.43 42.688 11.836 1 94.5 341 GLY B O 1
ATOM 7968 N N . ARG B 1 342 ? 12.359 41.188 13.188 1 97.44 342 ARG B N 1
ATOM 7969 C CA . ARG B 1 342 ? 11.805 40.031 12.453 1 97.44 342 ARG B CA 1
ATOM 7970 C C . ARG B 1 342 ? 10.43 39.656 12.984 1 97.44 342 ARG B C 1
ATOM 7972 O O . ARG B 1 342 ? 10.102 39.938 14.141 1 97.44 342 ARG B O 1
ATOM 7979 N N . TYR B 1 343 ? 9.602 39.156 12.016 1 98.44 343 TYR B N 1
ATOM 7980 C CA . TYR B 1 343 ? 8.336 38.656 12.523 1 98.44 343 TYR B CA 1
ATOM 7981 C C . TYR B 1 343 ? 8.562 37.688 13.688 1 98.44 343 TYR B C 1
ATOM 7983 O O . TYR B 1 343 ? 9.445 36.812 13.625 1 98.44 343 TYR B O 1
ATOM 7991 N N . PHE B 1 344 ? 7.77 37.812 14.734 1 98.06 344 PHE B N 1
ATOM 7992 C CA . PHE B 1 344 ? 7.902 37 15.93 1 98.06 344 PHE B CA 1
ATOM 7993 C C . PHE B 1 344 ? 7.629 35.531 15.609 1 98.06 344 PHE B C 1
ATOM 7995 O O . PHE B 1 344 ? 6.719 35.219 14.836 1 98.06 344 PHE B O 1
ATOM 8002 N N . SER B 1 345 ? 8.461 34.656 16.156 1 97.38 345 SER B N 1
ATOM 8003 C CA . SER B 1 345 ? 8.242 33.219 16.078 1 97.38 345 SER B CA 1
ATOM 8004 C C . SER B 1 345 ? 8.531 32.531 17.406 1 97.38 345 SER B C 1
ATOM 8006 O O . SER B 1 345 ? 9.305 33.062 18.219 1 97.38 345 SER B O 1
ATOM 8008 N N . LYS B 1 346 ? 7.801 31.469 17.578 1 97.44 346 LYS B N 1
ATOM 8009 C CA . LYS B 1 346 ? 7.949 30.703 18.812 1 97.44 346 LYS B CA 1
ATOM 8010 C C . LYS B 1 346 ? 8.133 29.219 18.516 1 97.44 346 LYS B C 1
ATOM 8012 O O . LYS B 1 346 ? 7.332 28.625 17.781 1 97.44 346 LYS B O 1
ATOM 8017 N N . GLU B 1 347 ? 9.164 28.625 19.078 1 96.56 347 GLU B N 1
ATOM 8018 C CA . GLU B 1 347 ? 9.383 27.188 18.938 1 96.56 347 GLU B CA 1
ATOM 8019 C C . GLU B 1 347 ? 8.359 26.391 19.734 1 96.56 347 GLU B C 1
ATOM 8021 O O . GLU B 1 347 ? 7.859 26.859 20.75 1 96.56 347 GLU B O 1
ATOM 8026 N N . LEU B 1 348 ? 8.102 25.219 19.266 1 97.62 348 LEU B N 1
ATOM 8027 C CA . LEU B 1 348 ? 7.234 24.312 20 1 97.62 348 LEU B CA 1
ATOM 8028 C C . LEU B 1 348 ? 7.77 24.078 21.406 1 97.62 348 LEU B C 1
ATOM 8030 O O . LEU B 1 348 ? 8.914 23.656 21.594 1 97.62 348 LEU B O 1
ATOM 8034 N N . PRO B 1 349 ? 6.941 24.391 22.406 1 97.31 349 PRO B N 1
ATOM 8035 C CA . PRO B 1 349 ? 7.391 24.109 23.766 1 97.31 349 PRO B CA 1
ATOM 8036 C C . PRO B 1 349 ? 7.551 22.609 24.047 1 97.31 349 PRO B C 1
ATOM 8038 O O . PRO B 1 349 ? 6.637 21.828 23.766 1 97.31 349 PRO B O 1
ATOM 8041 N N . GLN B 1 350 ? 8.695 22.281 24.609 1 95.81 350 GLN B N 1
ATOM 8042 C CA . GLN B 1 350 ? 8.977 20.875 24.906 1 95.81 350 GLN B CA 1
ATOM 8043 C C . GLN B 1 350 ? 9.125 20.656 26.406 1 95.81 350 GLN B C 1
ATOM 8045 O O . GLN B 1 350 ? 9.125 19.516 26.891 1 95.81 350 GLN B O 1
ATOM 8050 N N . TYR B 1 351 ? 9.305 21.719 27.125 1 96.94 351 TYR B N 1
ATOM 8051 C CA . TYR B 1 351 ? 9.383 21.734 28.578 1 96.94 351 TYR B CA 1
ATOM 8052 C C . TYR B 1 351 ? 10.547 20.891 29.078 1 96.94 351 TYR B C 1
ATOM 8054 O O . TYR B 1 351 ? 10.422 20.156 30.062 1 96.94 351 TYR B O 1
ATOM 8062 N N . GLU B 1 352 ? 11.586 20.922 28.297 1 94.69 352 GLU B N 1
ATOM 8063 C CA . GLU B 1 352 ? 12.75 20.094 28.594 1 94.69 352 GLU B CA 1
ATOM 8064 C C . GLU B 1 352 ? 13.414 20.531 29.891 1 94.69 352 GLU B C 1
ATOM 8066 O O . GLU B 1 352 ? 14.203 19.781 30.484 1 94.69 352 GLU B O 1
ATOM 8071 N N . GLN B 1 353 ? 13.117 21.75 30.391 1 94.12 353 GLN B N 1
ATOM 8072 C CA . GLN B 1 353 ? 13.742 22.281 31.609 1 94.12 353 GLN B CA 1
ATOM 8073 C C . GLN B 1 353 ? 12.977 21.828 32.844 1 94.12 353 GLN B C 1
ATOM 8075 O O . GLN B 1 353 ? 13.398 22.094 33.969 1 94.12 353 GLN B O 1
ATOM 8080 N N . TYR B 1 354 ? 11.844 21.141 32.688 1 96.31 354 TYR B N 1
ATOM 8081 C CA . TYR B 1 354 ? 11 20.75 33.812 1 96.31 354 TYR B CA 1
ATOM 8082 C C . TYR B 1 354 ? 11.117 19.266 34.094 1 96.31 354 TYR B C 1
ATOM 8084 O O . TYR B 1 354 ? 11.18 18.453 33.156 1 96.31 354 TYR B O 1
ATOM 8092 N N . PRO B 1 355 ? 11.164 18.891 35.375 1 95.88 355 PRO B N 1
ATOM 8093 C CA . PRO B 1 355 ? 11.109 17.469 35.75 1 95.88 355 PRO B CA 1
ATOM 8094 C C . PRO B 1 355 ? 9.711 16.859 35.562 1 95.88 355 PRO B C 1
ATOM 8096 O O . PRO B 1 355 ? 8.734 17.609 35.406 1 95.88 355 PRO B O 1
ATOM 8099 N N . VAL B 1 356 ? 9.688 15.609 35.656 1 96.69 356 VAL B N 1
ATOM 8100 C CA . VAL B 1 356 ? 8.422 14.914 35.438 1 96.69 356 VAL B CA 1
ATOM 8101 C C . VAL B 1 356 ? 7.426 15.336 36.531 1 96.69 356 VAL B C 1
ATOM 8103 O O . VAL B 1 356 ? 6.215 15.391 36.281 1 96.69 356 VAL B O 1
ATOM 8106 N N . SER B 1 357 ? 7.848 15.758 37.719 1 96.81 357 SER B N 1
ATOM 8107 C CA . SER B 1 357 ? 6.98 16.156 38.812 1 96.81 357 SER B CA 1
ATOM 8108 C C . SER B 1 357 ? 6.246 17.453 38.5 1 96.81 357 SER B C 1
ATOM 8110 O O . SER B 1 357 ? 5.289 17.812 39.188 1 96.81 357 SER B O 1
ATOM 8112 N N . ALA B 1 358 ? 6.699 18.156 37.438 1 97.88 358 ALA B N 1
ATOM 8113 C CA . ALA B 1 358 ? 6.055 19.406 37.031 1 97.88 358 ALA B CA 1
ATOM 8114 C C . ALA B 1 358 ? 4.801 19.125 36.219 1 97.88 358 ALA B C 1
ATOM 8116 O O . ALA B 1 358 ? 4.066 20.047 35.875 1 97.88 358 ALA B O 1
ATOM 8117 N N . PHE B 1 359 ? 4.551 17.875 36 1 98.12 359 PHE B N 1
ATOM 8118 C CA . PHE B 1 359 ? 3.41 17.516 35.156 1 98.12 359 PHE B CA 1
ATOM 8119 C C . PHE B 1 359 ? 2.309 16.875 36 1 98.12 359 PHE B C 1
ATOM 8121 O O . PHE B 1 359 ? 2.588 16.234 37.031 1 98.12 359 PHE B O 1
ATOM 8128 N N . ALA B 1 360 ? 1.069 17.094 35.562 1 98.38 360 ALA B N 1
ATOM 8129 C CA . ALA B 1 360 ? -0.085 16.406 36.156 1 98.38 360 ALA B CA 1
ATOM 8130 C C . ALA B 1 360 ? -1.056 15.945 35.062 1 98.38 360 ALA B C 1
ATOM 8132 O O . ALA B 1 360 ? -1.449 16.734 34.188 1 98.38 360 ALA B O 1
ATOM 8133 N N . SER B 1 361 ? -1.369 14.719 35.156 1 97.94 361 SER B N 1
ATOM 8134 C CA . SER B 1 361 ? -2.285 14.141 34.188 1 97.94 361 SER B CA 1
ATOM 8135 C C . SER B 1 361 ? -3.73 14.523 34.469 1 97.94 361 SER B C 1
ATOM 8137 O O . SER B 1 361 ? -4.137 14.57 35.625 1 97.94 361 SER B O 1
ATOM 8139 N N . VAL B 1 362 ? -4.531 14.727 33.406 1 98.56 362 VAL B N 1
ATOM 8140 C CA . VAL B 1 362 ? -5.957 14.969 33.594 1 98.56 362 VAL B CA 1
ATOM 8141 C C . VAL B 1 362 ? -6.625 13.711 34.156 1 98.56 362 VAL B C 1
ATOM 8143 O O . VAL B 1 362 ? -7.672 13.797 34.812 1 98.56 362 VAL B O 1
ATOM 8146 N N . LYS B 1 363 ? -6.016 12.641 33.906 1 97.62 363 LYS B N 1
ATOM 8147 C CA . LYS B 1 363 ? -6.594 11.398 34.406 1 97.62 363 LYS B CA 1
ATOM 8148 C C . LYS B 1 363 ? -6.438 11.289 35.938 1 97.62 363 LYS B C 1
ATOM 8150 O O . LYS B 1 363 ? -7.246 10.641 36.594 1 97.62 363 LYS B O 1
ATOM 8155 N N . SER B 1 364 ? -5.418 11.922 36.469 1 96.88 364 SER B N 1
ATOM 8156 C CA . SER B 1 364 ? -5.289 11.992 37.938 1 96.88 364 SER B CA 1
ATOM 8157 C C . SER B 1 364 ? -6.438 12.789 38.531 1 96.88 364 SER B C 1
ATOM 8159 O O . SER B 1 364 ? -6.73 12.641 39.75 1 96.88 364 SER B O 1
ATOM 8161 N N . ALA B 1 365 ? -7.098 13.625 37.719 1 97.75 365 ALA B N 1
ATOM 8162 C CA . ALA B 1 365 ? -8.242 14.406 38.156 1 97.75 365 ALA B CA 1
ATOM 8163 C C . ALA B 1 365 ? -9.555 13.703 37.844 1 97.75 365 ALA B C 1
ATOM 8165 O O . ALA B 1 365 ? -10.633 14.242 38.094 1 97.75 365 ALA B O 1
ATOM 8166 N N . GLY B 1 366 ? -9.484 12.57 37.219 1 98.12 366 GLY B N 1
ATOM 8167 C CA . GLY B 1 366 ? -10.68 11.758 37.031 1 98.12 366 GLY B CA 1
ATOM 8168 C C . GLY B 1 366 ? -11.125 11.656 35.594 1 98.12 366 GLY B C 1
ATOM 8169 O O . GLY B 1 366 ? -12.062 10.922 35.281 1 98.12 366 GLY B O 1
ATOM 8170 N N . ALA B 1 367 ? -10.43 12.32 34.688 1 98.62 367 ALA B N 1
ATOM 8171 C CA . ALA B 1 367 ? -10.789 12.195 33.25 1 98.62 367 ALA B CA 1
ATOM 8172 C C . ALA B 1 367 ? -10.508 10.789 32.75 1 98.62 367 ALA B C 1
ATOM 8174 O O . ALA B 1 367 ? -9.5 10.172 33.125 1 98.62 367 ALA B O 1
ATOM 8175 N N . LYS B 1 368 ? -11.359 10.273 31.875 1 97.81 368 LYS B N 1
ATOM 8176 C CA . LYS B 1 368 ? -11.203 8.906 31.406 1 97.81 368 LYS B CA 1
ATOM 8177 C C . LYS B 1 368 ? -10.617 8.867 30.016 1 97.81 368 LYS B C 1
ATOM 8179 O O . LYS B 1 368 ? -9.82 7.977 29.688 1 97.81 368 LYS B O 1
ATOM 8184 N N . GLY B 1 369 ? -11 9.773 29.156 1 97.19 369 GLY B N 1
ATOM 8185 C CA . GLY B 1 369 ? -10.555 9.781 27.781 1 97.19 369 GLY B CA 1
ATOM 8186 C C . GLY B 1 369 ? -11.016 8.57 27 1 97.19 369 GLY B C 1
ATOM 8187 O O . GLY B 1 369 ? -10.359 8.148 26.047 1 97.19 369 GLY B O 1
ATOM 8188 N N . ASP B 1 370 ? -12.203 7.934 27.344 1 96.12 370 ASP B N 1
ATOM 8189 C CA . ASP B 1 370 ? -12.633 6.656 26.797 1 96.12 370 ASP B CA 1
ATOM 8190 C C . ASP B 1 370 ? -13.656 6.855 25.672 1 96.12 370 ASP B C 1
ATOM 8192 O O . ASP B 1 370 ? -14.203 5.887 25.141 1 96.12 370 ASP B O 1
ATOM 8196 N N . GLY B 1 371 ? -13.945 8.117 25.312 1 95.31 371 GLY B N 1
ATOM 8197 C CA . GLY B 1 371 ? -14.867 8.43 24.234 1 95.31 371 GLY B CA 1
ATOM 8198 C C . GLY B 1 371 ? -16.328 8.219 24.609 1 95.31 371 GLY B C 1
ATOM 8199 O O . GLY B 1 371 ? -17.203 8.273 23.75 1 95.31 371 GLY B O 1
ATOM 8200 N N . ALA B 1 372 ? -16.578 7.973 25.891 1 95.38 372 ALA B N 1
ATOM 8201 C CA . ALA B 1 372 ? -17.938 7.695 26.344 1 95.38 372 ALA B CA 1
ATOM 8202 C C . ALA B 1 372 ? -18.297 8.531 27.562 1 95.38 372 ALA B C 1
ATOM 8204 O O . ALA B 1 372 ? -19.375 9.102 27.641 1 95.38 372 ALA B O 1
ATOM 8205 N N . THR B 1 373 ? -17.359 8.602 28.516 1 97.44 373 THR B N 1
ATOM 8206 C CA . THR B 1 373 ? -17.578 9.32 29.766 1 97.44 373 THR B CA 1
ATOM 8207 C C . THR B 1 373 ? -17.484 10.828 29.547 1 97.44 373 THR B C 1
ATOM 8209 O O . THR B 1 373 ? -16.625 11.305 28.812 1 97.44 373 THR B O 1
ATOM 8212 N N . ASP B 1 374 ? -18.453 11.609 30.125 1 98.5 374 ASP B N 1
ATOM 8213 C CA . ASP B 1 374 ? -18.328 13.062 30.156 1 98.5 374 ASP B CA 1
ATOM 8214 C C . ASP B 1 374 ? -17.172 13.5 31.047 1 98.5 374 ASP B C 1
ATOM 8216 O O . ASP B 1 374 ? -17.266 13.398 32.281 1 98.5 374 ASP B O 1
ATOM 8220 N N . ASP B 1 375 ? -16.188 14.07 30.469 1 98.81 375 ASP B N 1
ATOM 8221 C CA . ASP B 1 375 ? -14.969 14.414 31.203 1 98.81 375 ASP B CA 1
ATOM 8222 C C . ASP B 1 375 ? -14.945 15.898 31.562 1 98.81 375 ASP B C 1
ATOM 8224 O O . ASP B 1 375 ? -13.914 16.422 31.984 1 98.81 375 ASP B O 1
ATOM 8228 N N . THR B 1 376 ? -16.047 16.625 31.406 1 98.81 376 THR B N 1
ATOM 8229 C CA . THR B 1 376 ? -16.109 18.062 31.547 1 98.81 376 THR B CA 1
ATOM 8230 C C . THR B 1 376 ? -15.578 18.5 32.906 1 98.81 376 THR B C 1
ATOM 8232 O O . THR B 1 376 ? -14.641 19.281 33 1 98.81 376 THR B O 1
ATOM 8235 N N . ALA B 1 377 ? -16.141 17.953 33.938 1 98.69 377 ALA B N 1
ATOM 8236 C CA . ALA B 1 377 ? -15.805 18.375 35.312 1 98.69 377 ALA B CA 1
ATOM 8237 C C . ALA B 1 377 ? -14.359 18.031 35.656 1 98.69 377 ALA B C 1
ATOM 8239 O O . ALA B 1 377 ? -13.648 18.859 36.219 1 98.69 377 ALA B O 1
ATOM 8240 N N . ALA B 1 378 ? -13.922 16.875 35.281 1 98.81 378 ALA B N 1
ATOM 8241 C CA . ALA B 1 378 ? -12.562 16.422 35.562 1 98.81 378 ALA B CA 1
ATOM 8242 C C . ALA B 1 378 ? -11.531 17.297 34.875 1 98.81 378 ALA B C 1
ATOM 8244 O O . ALA B 1 378 ? -10.531 17.703 35.5 1 98.81 378 ALA B O 1
ATOM 8245 N N . ILE B 1 379 ? -11.789 17.625 33.625 1 98.88 379 ILE B N 1
ATOM 8246 C CA . ILE B 1 379 ? -10.859 18.438 32.875 1 98.88 379 ILE B CA 1
ATOM 8247 C C . ILE B 1 379 ? -10.836 19.859 33.438 1 98.88 379 ILE B C 1
ATOM 8249 O O . ILE B 1 379 ? -9.766 20.438 33.625 1 98.88 379 ILE B O 1
ATOM 8253 N N . GLN B 1 380 ? -12.055 20.422 33.719 1 98.81 380 GLN B N 1
ATOM 8254 C CA . GLN B 1 380 ? -12.109 21.766 34.281 1 98.81 380 GLN B CA 1
ATOM 8255 C C . GLN B 1 380 ? -11.336 21.844 35.594 1 98.81 380 GLN B C 1
ATOM 8257 O O . GLN B 1 380 ? -10.57 22.797 35.812 1 98.81 380 GLN B O 1
ATOM 8262 N N . GLN B 1 381 ? -11.516 20.859 36.406 1 98.56 381 GLN B N 1
ATOM 8263 C CA . GLN B 1 381 ? -10.836 20.844 37.688 1 98.56 381 GLN B CA 1
ATOM 8264 C C . GLN B 1 381 ? -9.32 20.766 37.5 1 98.56 381 GLN B C 1
ATOM 8266 O O . GLN B 1 381 ? -8.57 21.453 38.188 1 98.56 381 GLN B O 1
ATOM 8271 N N . ALA B 1 382 ? -8.875 19.938 36.656 1 98.81 382 ALA B N 1
ATOM 8272 C CA . ALA B 1 382 ? -7.445 19.781 36.406 1 98.81 382 ALA B CA 1
ATOM 8273 C C . ALA B 1 382 ? -6.832 21.094 35.938 1 98.81 382 ALA B C 1
ATOM 8275 O O . ALA B 1 382 ? -5.77 21.5 36.406 1 98.81 382 ALA B O 1
ATOM 8276 N N . LEU B 1 383 ? -7.52 21.797 35.031 1 98.81 383 LEU B N 1
ATOM 8277 C CA . LEU B 1 383 ? -6.992 23.047 34.469 1 98.81 383 LEU B CA 1
ATOM 8278 C C . LEU B 1 383 ? -6.934 24.141 35.531 1 98.81 383 LEU B C 1
ATOM 8280 O O . LEU B 1 383 ? -5.953 24.875 35.625 1 98.81 3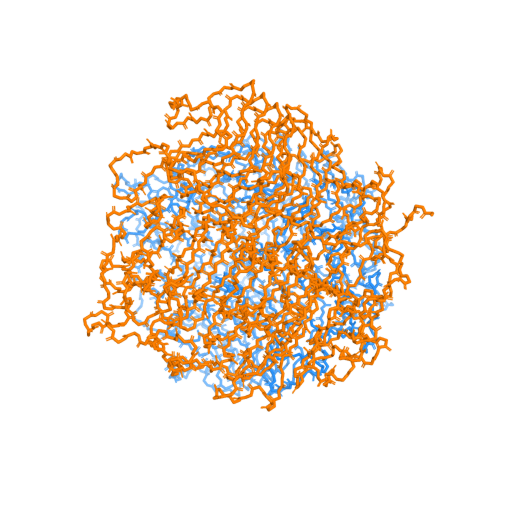83 LEU B O 1
ATOM 8284 N N . LEU B 1 384 ? -7.984 24.234 36.344 1 98.5 384 LEU B N 1
ATOM 8285 C CA . LEU B 1 384 ? -8.008 25.234 37.375 1 98.5 384 LEU B CA 1
ATOM 8286 C C . LEU B 1 384 ? -6.914 24.969 38.406 1 98.5 384 LEU B C 1
ATOM 8288 O O . LEU B 1 384 ? -6.23 25.891 38.875 1 98.5 384 LEU B O 1
ATOM 8292 N N . ARG B 1 385 ? -6.73 23.734 38.719 1 98.25 385 ARG B N 1
ATOM 8293 C CA . ARG B 1 385 ? -5.738 23.344 39.719 1 98.25 385 ARG B CA 1
ATOM 8294 C C . ARG B 1 385 ? -4.324 23.547 39.188 1 98.25 385 ARG B C 1
ATOM 8296 O O . ARG B 1 385 ? -3.422 23.922 39.938 1 98.25 385 ARG B O 1
ATOM 8303 N N . ASN B 1 386 ? -4.098 23.266 37.969 1 98.56 386 ASN B N 1
ATOM 8304 C CA . ASN B 1 386 ? -2.754 23.219 37.406 1 98.56 386 ASN B CA 1
ATOM 8305 C C . ASN B 1 386 ? -2.295 24.594 36.938 1 98.56 386 ASN B C 1
ATOM 830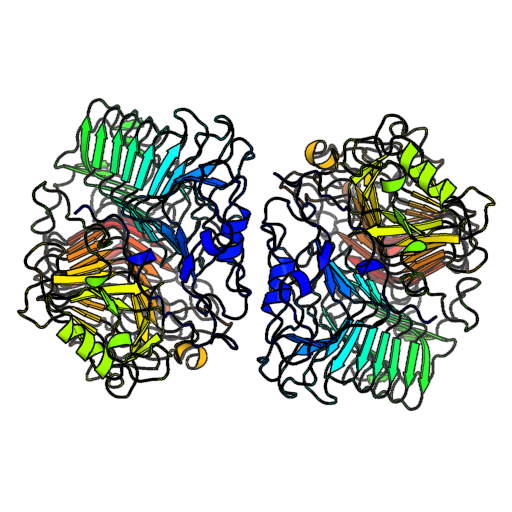7 O O . ASN B 1 386 ? -1.101 24.812 36.719 1 98.56 386 ASN B O 1
ATOM 8311 N N . ALA B 1 387 ? -3.225 25.531 36.656 1 98.06 387 ALA B N 1
ATOM 8312 C CA . ALA B 1 387 ? -2.855 26.859 36.188 1 98.06 387 ALA B CA 1
ATOM 8313 C C . ALA B 1 387 ? -1.8 27.5 37.094 1 98.06 387 ALA B C 1
ATOM 8315 O O . ALA B 1 387 ? -1.947 27.5 38.312 1 98.06 387 ALA B O 1
ATOM 8316 N N . ASN B 1 388 ? -0.743 27.984 36.469 1 97.12 388 ASN B N 1
ATOM 8317 C CA . ASN B 1 388 ? 0.397 28.609 37.156 1 97.12 388 ASN B CA 1
ATOM 8318 C C . ASN B 1 388 ? 1.08 27.656 38.125 1 97.12 388 ASN B C 1
ATOM 8320 O O . ASN B 1 388 ? 1.833 28.078 39 1 97.12 388 ASN B O 1
ATOM 8324 N N . CYS B 1 389 ? 0.858 26.359 38.031 1 96.94 389 CYS B N 1
ATOM 8325 C CA . CYS B 1 389 ? 1.404 25.391 38.969 1 96.94 389 CYS B CA 1
ATOM 8326 C C . CYS B 1 389 ? 2.01 24.188 38.25 1 96.94 389 CYS B C 1
ATOM 8328 O O . CYS B 1 389 ? 3.189 23.891 38.406 1 96.94 389 CYS B O 1
ATOM 8330 N N . LYS B 1 390 ? 1.271 23.484 37.469 1 98.31 390 LYS B N 1
ATOM 8331 C CA . LYS B 1 390 ? 1.695 22.281 36.75 1 98.31 390 LYS B CA 1
ATOM 8332 C C . LYS B 1 390 ? 1.404 22.391 35.25 1 98.31 390 LYS B C 1
ATOM 8334 O O . LYS B 1 390 ? 0.571 23.188 34.844 1 98.31 390 LYS B O 1
ATOM 8339 N N . ILE B 1 391 ? 2.174 21.609 34.531 1 98.56 391 ILE B N 1
ATOM 8340 C CA . ILE B 1 391 ? 1.849 21.375 33.125 1 98.56 391 ILE B CA 1
ATOM 8341 C C . ILE B 1 391 ? 0.814 20.25 33 1 98.56 391 ILE B C 1
ATOM 8343 O O . ILE B 1 391 ? 1.032 19.141 33.5 1 98.56 391 ILE B O 1
ATOM 8347 N N . THR B 1 392 ? -0.312 20.516 32.406 1 98.81 392 THR B N 1
ATOM 8348 C CA . THR B 1 392 ? -1.393 19.547 32.312 1 98.81 392 THR B CA 1
ATOM 8349 C C . THR B 1 392 ? -1.153 18.578 31.156 1 98.81 392 THR B C 1
ATOM 8351 O O . THR B 1 392 ? -1.108 19 30 1 98.81 392 THR B O 1
ATOM 8354 N N . TYR B 1 393 ? -0.99 17.281 31.484 1 98.62 393 TYR B N 1
ATOM 8355 C CA . TYR B 1 393 ? -0.737 16.25 30.484 1 98.62 393 TYR B CA 1
ATOM 8356 C C . TYR B 1 393 ? -2.018 15.492 30.156 1 98.62 393 TYR B C 1
ATOM 8358 O O . TYR B 1 393 ? -2.75 15.07 31.047 1 98.62 393 TYR B O 1
ATOM 8366 N N . PHE B 1 394 ? -2.309 15.367 28.859 1 98.75 394 PHE B N 1
ATOM 8367 C CA . PHE B 1 394 ? -3.422 14.562 28.359 1 98.75 394 PHE B CA 1
ATOM 8368 C C . PHE B 1 394 ? -2.918 13.266 27.75 1 98.75 394 PHE B C 1
ATOM 8370 O O . PHE B 1 394 ? -2.559 13.227 26.578 1 98.75 394 PHE B O 1
ATOM 8377 N N . PRO B 1 395 ? -2.926 12.133 28.562 1 98.19 395 PRO B N 1
ATOM 8378 C CA . PRO B 1 395 ? -2.668 10.867 27.875 1 98.19 395 PRO B CA 1
ATOM 8379 C C . PRO B 1 395 ? -3.592 10.648 26.672 1 98.19 395 PRO B C 1
ATOM 8381 O O . PRO B 1 395 ? -4.719 11.156 26.656 1 98.19 395 PRO B O 1
ATOM 8384 N N . HIS B 1 396 ? -3.049 9.953 25.688 1 98 396 HIS B N 1
ATOM 8385 C CA . HIS B 1 396 ? -3.891 9.766 24.516 1 98 396 HIS B CA 1
ATOM 8386 C C . HIS B 1 396 ? -5.277 9.266 24.906 1 98 396 HIS B C 1
ATOM 8388 O O . HIS B 1 396 ? -5.406 8.391 25.766 1 98 396 HIS B O 1
ATOM 8394 N N . GLY B 1 397 ? -6.25 9.758 24.234 1 97.38 397 GLY B N 1
ATOM 8395 C CA . GLY B 1 397 ? -7.645 9.398 24.453 1 97.38 397 GLY B CA 1
ATOM 8396 C C . GLY B 1 397 ? -8.609 10.336 23.75 1 97.38 397 GLY B C 1
ATOM 8397 O O . GLY B 1 397 ? -8.195 11.289 23.094 1 97.38 397 GLY B O 1
ATOM 8398 N N . ILE B 1 398 ? -9.859 9.922 23.812 1 97.94 398 ILE B N 1
ATOM 8399 C CA . ILE B 1 398 ? -10.961 10.766 23.359 1 97.94 398 ILE B CA 1
ATOM 8400 C C . ILE B 1 398 ? -11.75 11.281 24.562 1 97.94 398 ILE B C 1
ATOM 8402 O O . ILE B 1 398 ? -12.508 10.531 25.172 1 97.94 398 ILE B O 1
ATOM 8406 N N . TYR B 1 399 ? -11.609 12.531 24.844 1 98.69 399 TYR B N 1
ATOM 8407 C CA . TYR B 1 399 ? -12.219 13.156 26.016 1 98.69 399 TYR B CA 1
ATOM 8408 C C . TYR B 1 399 ? -13.484 13.914 25.625 1 98.69 399 TYR B C 1
ATOM 8410 O O . TYR B 1 399 ? -13.406 14.992 25.016 1 98.69 399 TYR B O 1
ATOM 8418 N N . LEU B 1 400 ? -14.594 13.352 26.047 1 98.56 400 LEU B N 1
ATOM 8419 C CA . LEU B 1 400 ? -15.867 13.992 25.734 1 98.56 400 LEU B CA 1
ATOM 8420 C C . LEU B 1 400 ? -16.188 15.094 26.75 1 98.56 400 LEU B C 1
ATOM 8422 O O . LEU B 1 400 ? -15.992 14.906 27.953 1 98.56 400 LEU B O 1
ATOM 8426 N N . VAL B 1 401 ? -16.609 16.219 26.219 1 98.81 401 VAL B N 1
ATOM 8427 C CA . VAL B 1 401 ? -17.031 17.297 27.109 1 98.81 401 VAL B CA 1
ATOM 8428 C C . VAL B 1 401 ? -18.422 17.797 26.688 1 98.81 401 VAL B C 1
ATOM 8430 O O . VAL B 1 401 ? -18.719 17.891 25.5 1 98.81 401 VAL B O 1
ATOM 8433 N N . THR B 1 402 ? -19.25 18.156 27.656 1 98.69 402 THR B N 1
ATOM 8434 C CA . THR B 1 402 ? -20.656 18.484 27.391 1 98.69 402 THR B CA 1
ATOM 8435 C C . THR B 1 402 ? -20.938 19.938 27.75 1 98.69 402 THR B C 1
ATOM 8437 O O . THR B 1 402 ? -22.078 20.391 27.672 1 98.69 402 THR B O 1
ATOM 8440 N N . ASP B 1 403 ? -19.953 20.578 28.156 1 98.56 403 ASP B N 1
ATOM 8441 C CA . ASP B 1 403 ? -20.047 22.016 28.438 1 98.56 403 ASP B CA 1
ATOM 8442 C C . ASP B 1 403 ? -18.719 22.703 28.172 1 98.56 403 ASP B C 1
ATOM 8444 O O . ASP B 1 403 ? -17.703 22.062 27.891 1 98.56 403 ASP B O 1
ATOM 8448 N N . THR B 1 404 ? -18.781 24.078 28.203 1 98.75 404 THR B N 1
ATOM 8449 C CA . THR B 1 404 ? -17.594 24.875 27.922 1 98.75 404 THR B CA 1
ATOM 8450 C C . THR B 1 404 ? -16.5 24.578 28.938 1 98.75 404 THR B C 1
ATOM 8452 O O . THR B 1 404 ? -16.75 24.516 30.141 1 98.75 404 THR B O 1
ATOM 8455 N N . ILE B 1 405 ? -15.344 24.281 28.438 1 98.94 405 ILE B N 1
ATOM 8456 C CA . ILE B 1 405 ? -14.133 24.203 29.266 1 98.94 405 ILE B CA 1
ATOM 8457 C C . ILE B 1 405 ? -13.422 25.547 29.266 1 98.94 405 ILE B C 1
ATOM 8459 O O . ILE B 1 405 ? -12.961 26.031 28.219 1 98.94 405 ILE B O 1
ATOM 8463 N N . TYR B 1 406 ? -13.344 26.109 30.406 1 98.88 406 TYR B N 1
ATOM 8464 C CA . TYR B 1 406 ? -12.602 27.359 30.594 1 98.88 406 TYR B CA 1
ATOM 8465 C C . TYR B 1 406 ? -11.125 27.078 30.844 1 98.88 406 TYR B C 1
ATOM 8467 O O . TYR B 1 406 ? -10.773 26.297 31.734 1 98.88 406 TYR B O 1
ATOM 8475 N N . VAL B 1 407 ? -10.219 27.656 30.094 1 98.94 407 VAL B N 1
ATOM 8476 C CA . VAL B 1 407 ? -8.773 27.562 30.266 1 98.94 407 VAL B CA 1
ATOM 8477 C C . VAL B 1 407 ? -8.242 28.859 30.875 1 98.94 407 VAL B C 1
ATOM 8479 O O . VAL B 1 407 ? -8.133 29.891 30.188 1 98.94 407 VAL B O 1
ATOM 8482 N N . PRO B 1 408 ? -7.82 28.844 32.031 1 98.75 408 PRO B N 1
ATOM 8483 C CA . PRO B 1 408 ? -7.395 30.078 32.688 1 98.75 408 PRO B CA 1
ATOM 8484 C C . PRO B 1 408 ? -5.977 30.5 32.312 1 98.75 408 PRO B C 1
ATOM 8486 O O . PRO B 1 408 ? -5.188 29.672 31.844 1 98.75 408 PRO B O 1
ATOM 8489 N N . PRO B 1 409 ? -5.684 31.828 32.531 1 98.62 409 PRO B N 1
ATOM 8490 C CA . PRO B 1 409 ? -4.277 32.219 32.406 1 98.62 409 PRO B CA 1
ATOM 8491 C C . PRO B 1 409 ? -3.35 31.359 33.25 1 98.62 409 PRO B C 1
ATOM 8493 O O . PRO B 1 409 ? -3.695 31 34.375 1 98.62 409 PRO B O 1
ATOM 8496 N N . GLY B 1 410 ? -2.168 31.016 32.688 1 98.56 410 GLY B N 1
ATOM 8497 C CA . GLY B 1 410 ? -1.205 30.172 33.375 1 98.56 410 GLY B CA 1
ATOM 8498 C C . GLY B 1 410 ? -1.303 28.703 32.969 1 98.56 410 GLY B C 1
ATOM 8499 O O . GLY B 1 410 ? -0.696 27.844 33.625 1 98.56 410 GLY B O 1
ATOM 8500 N N . SER B 1 411 ? -1.983 28.422 31.953 1 98.75 411 SER B N 1
ATOM 8501 C CA . SER B 1 411 ? -2.225 27.031 31.547 1 98.75 411 SER B CA 1
ATOM 8502 C C . SER B 1 411 ? -1.19 26.578 30.516 1 98.75 411 SER B C 1
ATOM 8504 O O . SER B 1 411 ? -0.902 27.281 29.562 1 98.75 411 SER B O 1
ATOM 8506 N N . ARG B 1 412 ? -0.538 25.406 30.797 1 98.62 412 ARG B N 1
ATOM 8507 C CA . ARG B 1 412 ? 0.259 24.656 29.844 1 98.62 412 ARG B CA 1
ATOM 8508 C C . ARG B 1 412 ? -0.333 23.266 29.609 1 98.62 412 ARG B C 1
ATOM 8510 O O . ARG B 1 412 ? -0.484 22.484 30.562 1 98.62 412 ARG B O 1
ATOM 8517 N N . ILE B 1 413 ? -0.657 22.984 28.359 1 98.81 413 ILE B N 1
ATOM 8518 C CA . ILE B 1 413 ? -1.373 21.766 28.016 1 98.81 413 ILE B CA 1
ATOM 8519 C C . ILE B 1 413 ? -0.589 20.984 26.969 1 98.81 413 ILE B C 1
ATOM 8521 O O . ILE B 1 413 ? -0.19 21.531 25.953 1 98.81 413 ILE B O 1
ATOM 8525 N N . VAL B 1 414 ? -0.321 19.703 27.25 1 98.44 414 VAL B N 1
ATOM 8526 C CA . VAL B 1 414 ? 0.395 18.844 26.312 1 98.44 414 VAL B CA 1
ATOM 8527 C C . VAL B 1 414 ? -0.401 17.547 26.078 1 98.44 414 VAL B C 1
ATOM 8529 O O . VAL B 1 414 ? -0.776 16.875 27.031 1 98.44 414 VAL B O 1
ATOM 8532 N N . GLY B 1 415 ? -0.64 17.25 24.797 1 98.44 415 GLY B N 1
ATOM 8533 C CA . GLY B 1 415 ? -1.304 16 24.453 1 98.44 415 GLY B CA 1
ATOM 8534 C C . GLY B 1 415 ? -0.344 14.922 23.969 1 98.44 415 GLY B C 1
ATOM 8535 O O . GLY B 1 415 ? 0.775 15.227 23.547 1 98.44 415 GLY B O 1
ATOM 8536 N N . GLU B 1 416 ? -0.771 13.609 24.125 1 97.88 416 GLU B N 1
ATOM 8537 C CA . GLU B 1 416 ? -0.064 12.438 23.625 1 97.88 416 GLU B CA 1
ATOM 8538 C C . GLU B 1 416 ? -0.644 11.969 22.297 1 97.88 416 GLU B C 1
ATOM 8540 O O . GLU B 1 416 ? -1.771 11.477 22.234 1 97.88 416 GLU B O 1
ATOM 8545 N N . VAL B 1 417 ? 0.163 12.109 21.203 1 97.19 417 VAL B N 1
ATOM 8546 C CA . VAL B 1 417 ? -0.258 11.727 19.859 1 97.19 417 VAL B CA 1
ATOM 8547 C C . VAL B 1 417 ? -1.662 12.258 19.578 1 97.19 417 VAL B C 1
ATOM 8549 O O . VAL B 1 417 ? -2.572 11.484 19.266 1 97.19 417 VAL B O 1
ATOM 8552 N N . TRP B 1 418 ? -1.815 13.594 19.781 1 97.56 418 TRP B N 1
ATOM 8553 C CA . TRP B 1 418 ? -3.006 14.383 19.484 1 97.56 418 TRP B CA 1
ATOM 8554 C C . TRP B 1 418 ? -4.211 13.875 20.266 1 97.56 418 TRP B C 1
ATOM 8556 O O . TRP B 1 418 ? -5.254 13.57 19.688 1 97.56 418 TRP B O 1
ATOM 8566 N N . SER B 1 419 ? -4.012 13.859 21.609 1 98.5 419 SER B N 1
ATOM 8567 C CA . SER B 1 419 ? -5.164 13.641 22.484 1 98.5 419 SER B CA 1
ATOM 8568 C C . SER B 1 419 ? -6.328 14.547 22.094 1 98.5 419 SER B C 1
ATOM 8570 O O . SER B 1 419 ? -6.129 15.719 21.781 1 98.5 419 SER B O 1
ATOM 8572 N N . THR B 1 420 ? -7.539 13.984 22.125 1 98.62 420 THR B N 1
ATOM 8573 C CA . THR B 1 420 ? -8.656 14.695 21.516 1 98.62 420 THR B CA 1
ATOM 8574 C C . THR B 1 420 ? -9.672 15.117 22.578 1 98.62 420 THR B C 1
ATOM 8576 O O . THR B 1 420 ? -10.133 14.289 23.359 1 98.62 420 THR B O 1
ATOM 8579 N N . ILE B 1 421 ? -9.977 16.344 22.641 1 98.88 421 ILE B N 1
ATOM 8580 C CA . ILE B 1 421 ? -11.164 16.812 23.344 1 98.88 421 ILE B CA 1
ATOM 8581 C C . ILE B 1 421 ? -12.305 17 22.344 1 98.88 421 ILE B C 1
ATOM 8583 O O . ILE B 1 421 ? -12.141 17.672 21.328 1 98.88 421 ILE B O 1
ATOM 8587 N N . SER B 1 422 ? -13.406 16.438 22.641 1 98.75 422 SER B N 1
ATOM 8588 C CA . SER B 1 422 ? -14.508 16.406 21.688 1 98.75 422 SER B CA 1
ATOM 8589 C C . SER B 1 422 ? -15.797 16.906 22.312 1 98.75 422 SER B C 1
ATOM 8591 O O . SER B 1 422 ? -16.203 16.438 23.391 1 98.75 422 SER B O 1
ATOM 8593 N N . ALA B 1 423 ? -16.438 17.859 21.594 1 98.81 423 ALA B N 1
ATOM 8594 C CA . ALA B 1 423 ? -17.703 18.422 22.062 1 98.81 423 ALA B CA 1
ATOM 8595 C C . ALA B 1 423 ? -18.844 17.406 21.906 1 98.81 423 ALA B C 1
ATOM 8597 O O . ALA B 1 423 ? -18.891 16.672 20.922 1 98.81 423 ALA B O 1
ATOM 8598 N N . SER B 1 424 ? -19.656 17.438 22.922 1 97.56 424 SER B N 1
ATOM 8599 C CA . SER B 1 424 ? -20.844 16.578 22.922 1 97.56 424 SER B CA 1
ATOM 8600 C C . SER B 1 424 ? -21.969 17.188 23.75 1 97.56 424 SER B C 1
ATOM 8602 O O . SER B 1 424 ? -21.719 17.984 24.656 1 97.56 424 SER B O 1
ATOM 8604 N N . GLY B 1 425 ? -23.219 16.875 23.375 1 94.38 425 GLY B N 1
ATOM 8605 C CA . GLY B 1 425 ? -24.328 17.172 24.266 1 94.38 425 GLY B CA 1
ATOM 8606 C C . GLY B 1 425 ? -25.125 18.391 23.844 1 94.38 425 GLY B C 1
ATOM 8607 O O . GLY B 1 425 ? -24.781 19.047 22.859 1 94.38 425 GLY B O 1
ATOM 8608 N N . ALA B 1 426 ? -26.125 18.719 24.625 1 97 426 ALA B N 1
ATOM 8609 C CA . ALA B 1 426 ? -27.203 19.641 24.25 1 97 426 ALA B CA 1
ATOM 8610 C C . ALA B 1 426 ? -26.719 21.094 24.297 1 97 426 ALA B C 1
ATOM 8612 O O . ALA B 1 426 ? -27.203 21.938 23.547 1 97 426 ALA B O 1
ATOM 8613 N N . MET B 1 427 ? -25.672 21.375 25.031 1 98.06 427 MET B N 1
ATOM 8614 C CA . MET B 1 427 ? -25.219 22.75 25.234 1 98.06 427 MET B CA 1
ATOM 8615 C C . MET B 1 427 ? -24.656 23.328 23.953 1 98.06 427 MET B C 1
ATOM 8617 O O . MET B 1 427 ? -24.531 24.547 23.812 1 98.06 427 MET B O 1
ATOM 8621 N N . PHE B 1 428 ? -24.344 22.484 23 1 98.5 428 PHE B N 1
ATOM 8622 C CA . PHE B 1 428 ? -23.688 22.938 21.781 1 98.5 428 PHE B CA 1
ATOM 8623 C C . PHE B 1 428 ? -24.625 22.781 20.578 1 98.5 428 PHE B C 1
ATOM 8625 O O . PHE B 1 428 ? -24.172 22.859 19.438 1 98.5 428 PHE B O 1
ATOM 8632 N N . LYS B 1 429 ? -25.891 22.578 20.766 1 97.81 429 LYS B N 1
ATOM 8633 C CA . LYS B 1 429 ? -26.797 22.203 19.688 1 97.81 429 LYS B CA 1
ATOM 8634 C C . LYS B 1 429 ? -27.469 23.438 19.078 1 97.81 429 LYS B C 1
ATOM 8636 O O . LYS B 1 429 ? -27.875 23.422 17.906 1 97.81 429 LYS B O 1
ATOM 8641 N N . ASP B 1 430 ? -27.578 24.562 19.812 1 97.81 430 ASP B N 1
ATOM 8642 C CA . ASP B 1 430 ? -28.375 25.688 19.375 1 97.81 430 ASP B CA 1
ATOM 8643 C C . ASP B 1 430 ? -27.562 26.625 18.484 1 97.81 430 ASP B C 1
ATOM 8645 O O . ASP B 1 430 ? -26.703 27.375 18.969 1 97.81 430 ASP B O 1
ATOM 8649 N N . GLU B 1 431 ? -27.875 26.688 17.219 1 97.06 431 GLU B N 1
ATOM 8650 C CA . GLU B 1 431 ? -27.141 27.516 16.266 1 97.06 431 GLU B CA 1
ATOM 8651 C C . GLU B 1 431 ? -27.406 29 16.5 1 97.06 431 GLU B C 1
ATOM 8653 O O . GLU B 1 431 ? -26.641 29.859 16.062 1 97.06 431 GLU B O 1
ATOM 8658 N N . ASN B 1 432 ? -28.484 29.281 17.188 1 96.62 432 ASN B N 1
ATOM 8659 C CA . ASN B 1 432 ? -28.844 30.672 17.453 1 96.62 432 ASN B CA 1
ATOM 8660 C C . ASN B 1 432 ? -28.141 31.203 18.688 1 96.62 432 ASN B C 1
ATOM 8662 O O . ASN B 1 432 ? -28.188 32.406 18.984 1 96.62 432 ASN B O 1
ATOM 8666 N N . ALA B 1 433 ? -27.5 30.312 19.344 1 96.94 433 ALA B N 1
ATOM 8667 C CA . ALA B 1 433 ? -26.703 30.688 20.516 1 96.94 433 ALA B CA 1
ATOM 8668 C C . ALA B 1 433 ? -25.375 29.906 20.531 1 96.94 433 ALA B C 1
ATOM 8670 O O . ALA B 1 433 ? -25.141 29.125 21.453 1 96.94 433 ALA B O 1
ATOM 8671 N N . PRO B 1 434 ? -24.578 30.219 19.594 1 98.25 434 PRO B N 1
ATOM 8672 C CA . PRO B 1 434 ? -23.328 29.469 19.531 1 98.25 434 PRO B CA 1
ATOM 8673 C C . PRO B 1 434 ? -22.516 29.547 20.812 1 98.25 434 PRO B C 1
ATOM 8675 O O . PRO B 1 434 ? -22.5 30.594 21.469 1 98.25 434 PRO B O 1
ATOM 8678 N N . ARG B 1 435 ? -21.906 28.438 21.203 1 97.94 435 ARG B N 1
ATOM 8679 C CA . ARG B 1 435 ? -21.188 28.297 22.453 1 97.94 435 ARG B CA 1
ATOM 8680 C C . ARG B 1 435 ? -19.828 27.641 22.234 1 97.94 435 ARG B C 1
ATOM 8682 O O . ARG B 1 435 ? -19.734 26.609 21.547 1 97.94 435 ARG B O 1
ATOM 8689 N N . PRO B 1 436 ? -18.75 28.266 22.844 1 98.81 436 PRO B N 1
ATOM 8690 C CA . PRO B 1 436 ? -17.453 27.625 22.672 1 98.81 436 PRO B CA 1
ATOM 8691 C C . PRO B 1 436 ? -17.297 26.359 23.516 1 98.81 436 PRO B C 1
ATOM 8693 O O . PRO B 1 436 ? -17.781 26.312 24.656 1 98.81 436 PRO B O 1
ATOM 8696 N N . MET B 1 437 ? -16.672 25.297 22.922 1 98.88 437 MET B N 1
ATOM 8697 C CA . MET B 1 437 ? -16.25 24.141 23.703 1 98.88 437 MET B CA 1
ATOM 8698 C C . MET B 1 437 ? -15.031 24.453 24.562 1 98.88 437 MET B C 1
ATOM 8700 O O . MET B 1 437 ? -15.047 24.219 25.766 1 98.88 437 MET B O 1
ATOM 8704 N N . ILE B 1 438 ? -14.016 24.953 23.969 1 98.94 438 ILE B N 1
ATOM 8705 C CA . ILE B 1 438 ? -12.836 25.438 24.672 1 98.94 438 ILE B CA 1
ATOM 8706 C C . ILE B 1 438 ? -12.82 26.969 24.688 1 98.94 438 ILE B C 1
ATOM 8708 O O . ILE B 1 438 ? -12.797 27.594 23.625 1 98.94 438 ILE B O 1
ATOM 8712 N N . GLN B 1 439 ? -12.875 27.547 25.797 1 98.94 439 GLN B N 1
ATOM 8713 C CA . GLN B 1 439 ? -12.75 28.984 25.969 1 98.94 439 GLN B CA 1
ATOM 8714 C C . GLN B 1 439 ? -11.422 29.359 26.609 1 98.94 439 GLN B C 1
ATOM 8716 O O . GLN B 1 439 ? -11.219 29.125 27.812 1 98.94 439 GLN B O 1
ATOM 8721 N N . VAL B 1 440 ? -10.547 29.922 25.875 1 98.94 440 VAL B N 1
ATOM 8722 C CA . VAL B 1 440 ? -9.227 30.281 26.375 1 98.94 440 VAL B CA 1
ATOM 8723 C C . VAL B 1 440 ? -9.258 31.703 26.953 1 98.94 440 VAL B C 1
ATOM 8725 O O . VAL B 1 440 ? -9.336 32.688 26.203 1 98.94 440 VAL B O 1
ATOM 8728 N N . GLY B 1 441 ? -9.18 31.781 28.141 1 98.81 441 GLY B N 1
ATOM 8729 C CA . GLY B 1 441 ? -9.297 33.062 28.828 1 98.81 441 GLY B CA 1
ATOM 8730 C C . GLY B 1 441 ? -10.633 33.75 28.609 1 98.81 441 GLY B C 1
ATOM 8731 O O . GLY B 1 441 ? -11.492 33.219 27.891 1 98.81 441 GLY B O 1
ATOM 8732 N N . LYS B 1 442 ? -10.805 34.844 29.281 1 98.25 442 LYS B N 1
ATOM 8733 C CA . LYS B 1 442 ? -11.914 35.781 29.125 1 98.25 442 LYS B CA 1
ATOM 8734 C C . LYS B 1 442 ? -11.422 37.156 28.656 1 98.25 442 LYS B C 1
ATOM 8736 O O . LYS B 1 442 ? -10.227 37.438 28.766 1 98.25 442 LYS B O 1
ATOM 8741 N N . PRO B 1 443 ? -12.375 37.875 28.016 1 97.19 443 PRO B N 1
ATOM 8742 C CA . PRO B 1 443 ? -11.938 39.219 27.594 1 97.19 443 PRO B CA 1
ATOM 8743 C C . PRO B 1 443 ? -11.273 40 28.734 1 97.19 443 PRO B C 1
ATOM 8745 O O . PRO B 1 443 ? -11.828 40.094 29.828 1 97.19 443 PRO B O 1
ATOM 8748 N N . GLY B 1 444 ? -10.133 40.5 28.516 1 95.06 444 GLY B N 1
ATOM 8749 C CA . GLY B 1 444 ? -9.43 41.312 29.5 1 95.06 444 GLY B CA 1
ATOM 8750 C C . GLY B 1 444 ? -8.391 40.531 30.266 1 95.06 444 GLY B C 1
ATOM 8751 O O . GLY B 1 444 ? -7.477 41.094 30.859 1 95.06 444 GLY B O 1
ATOM 8752 N N . GLU B 1 445 ? -8.469 39.188 30.297 1 98 445 GLU B N 1
ATOM 8753 C CA . GLU B 1 445 ? -7.473 38.375 30.969 1 98 445 GLU B CA 1
ATOM 8754 C C . GLU B 1 445 ? -6.16 38.344 30.203 1 98 445 GLU B C 1
ATOM 8756 O O . GLU B 1 445 ? -6.156 38.406 28.969 1 98 445 GLU B O 1
ATOM 8761 N N . VAL B 1 446 ? -5.098 38.438 30.953 1 97.94 446 VAL B N 1
ATOM 8762 C CA . VAL B 1 446 ? -3.748 38.469 30.391 1 97.94 446 VAL B CA 1
ATOM 8763 C C . VAL B 1 446 ? -2.9 37.375 31.031 1 97.94 446 VAL B C 1
ATOM 8765 O O . VAL B 1 446 ? -2.914 37.219 32.25 1 97.94 446 VAL B O 1
ATOM 8768 N N . GLY B 1 447 ? -2.178 36.594 30.266 1 98 447 GLY B N 1
ATOM 8769 C CA . GLY B 1 447 ? -1.294 35.594 30.812 1 98 447 GLY B CA 1
ATOM 8770 C C . GLY B 1 447 ? -0.93 34.5 29.797 1 98 447 GLY B C 1
ATOM 8771 O O . GLY B 1 447 ? -0.985 34.75 28.594 1 98 447 GLY B O 1
ATOM 8772 N N . LEU B 1 448 ? -0.436 33.438 30.391 1 98.19 448 LEU B N 1
ATOM 8773 C CA . LEU B 1 448 ? 0.063 32.344 29.578 1 98.19 448 LEU B CA 1
ATOM 8774 C C . LEU B 1 448 ? -1.029 31.312 29.328 1 98.19 448 LEU B C 1
ATOM 8776 O O . LEU B 1 448 ? -1.793 30.984 30.234 1 98.19 448 LEU B O 1
ATOM 8780 N N . ALA B 1 449 ? -1.122 30.797 28.062 1 98.81 449 ALA B N 1
ATOM 8781 C CA . ALA B 1 449 ? -1.894 29.625 27.688 1 98.81 449 ALA B CA 1
ATOM 8782 C C . ALA B 1 449 ? -1.259 28.922 26.484 1 98.81 449 ALA B C 1
ATOM 8784 O O . ALA B 1 449 ? -1.313 29.422 25.359 1 98.81 449 ALA B O 1
ATOM 8785 N N . GLU B 1 450 ? -0.651 27.719 26.781 1 98.56 450 GLU B N 1
ATOM 8786 C CA . GLU B 1 450 ? 0.054 27 25.719 1 98.56 450 GLU B CA 1
ATOM 8787 C C . GLU B 1 450 ? -0.594 25.641 25.469 1 98.56 450 GLU B C 1
ATOM 8789 O O . GLU B 1 450 ? -0.954 24.922 26.406 1 98.56 450 GLU B O 1
ATOM 8794 N N . PHE B 1 451 ? -0.809 25.328 24.188 1 98.81 451 PHE B N 1
ATOM 8795 C CA . PHE B 1 451 ? -1.327 24.031 23.766 1 98.81 451 PHE B CA 1
ATOM 8796 C C . PHE B 1 451 ? -0.349 23.344 22.812 1 98.81 451 PHE B C 1
ATOM 8798 O O . PHE B 1 451 ? 0.091 23.938 21.828 1 98.81 451 PHE B O 1
ATOM 8805 N N . THR B 1 452 ? 0.02 22.125 23.125 1 98.38 452 THR B N 1
ATOM 8806 C CA . THR B 1 452 ? 0.875 21.359 22.219 1 98.38 452 THR B CA 1
ATOM 8807 C C . THR B 1 452 ? 0.309 19.953 22 1 98.38 452 THR B C 1
ATOM 8809 O O . THR B 1 452 ? -0.122 19.297 22.938 1 98.38 452 THR B O 1
ATOM 8812 N N . ASP B 1 453 ? 0.2 19.516 20.734 1 98 453 ASP B N 1
ATOM 8813 C CA . ASP B 1 453 ? -0.092 18.141 20.344 1 98 453 ASP B CA 1
ATOM 8814 C C . ASP B 1 453 ? -1.506 17.734 20.75 1 98 453 ASP B C 1
ATOM 8816 O O . ASP B 1 453 ? -1.721 16.641 21.266 1 98 453 ASP B O 1
ATOM 8820 N N . MET B 1 454 ? -2.42 18.656 20.594 1 98.75 454 MET B N 1
ATOM 8821 C CA . MET B 1 454 ? -3.824 18.391 20.891 1 98.75 454 MET B CA 1
ATOM 8822 C C . MET B 1 454 ? -4.66 18.344 19.609 1 98.75 454 MET B C 1
ATOM 8824 O O . MET B 1 454 ? -4.203 18.781 18.562 1 98.75 454 MET B O 1
ATOM 8828 N N . GLN B 1 455 ? -5.789 17.781 19.734 1 98.75 455 GLN B N 1
ATOM 8829 C CA . GLN B 1 455 ? -6.812 17.828 18.703 1 98.75 455 GLN B CA 1
ATOM 8830 C C . GLN B 1 455 ? -8.172 18.188 19.297 1 98.75 455 GLN B C 1
ATOM 8832 O O . GLN B 1 455 ? -8.539 17.688 20.359 1 98.75 455 GLN B O 1
ATOM 8837 N N . PHE B 1 456 ? -8.883 19.031 18.672 1 98.94 456 PHE B N 1
ATOM 8838 C CA . PHE B 1 456 ? -10.25 19.391 19.047 1 98.94 456 PHE B CA 1
ATOM 8839 C C . PHE B 1 456 ? -11.242 18.891 18.016 1 98.94 456 PHE B C 1
ATOM 8841 O O . PHE B 1 456 ? -11.008 19 16.812 1 98.94 456 PHE B O 1
ATOM 8848 N N . SER B 1 457 ? -12.328 18.297 18.5 1 98.75 457 SER B N 1
ATOM 8849 C CA . SER B 1 457 ? -13.273 17.656 17.594 1 98.75 457 SER B CA 1
ATOM 8850 C C . SER B 1 457 ? -14.703 17.797 18.109 1 98.75 457 SER B C 1
ATOM 8852 O O . SER B 1 457 ? -14.953 18.516 19.078 1 98.75 457 SER B O 1
ATOM 8854 N N . ALA B 1 458 ? -15.68 17.25 17.328 1 98.69 458 ALA B N 1
ATOM 8855 C CA . ALA B 1 458 ? -17.078 17.141 17.703 1 98.69 458 ALA B CA 1
ATOM 8856 C C . ALA B 1 458 ? -17.578 15.703 17.625 1 98.69 458 ALA B C 1
ATOM 8858 O O . ALA B 1 458 ? -17.406 15.039 16.594 1 98.69 458 ALA B O 1
ATOM 8859 N N . ALA B 1 459 ? -18.141 15.258 18.719 1 97.94 459 ALA B N 1
ATOM 8860 C CA . ALA B 1 459 ? -18.562 13.859 18.812 1 97.94 459 ALA B CA 1
ATOM 8861 C C . ALA B 1 459 ? -19.938 13.656 18.172 1 97.94 459 ALA B C 1
ATOM 8863 O O . ALA B 1 459 ? -20.312 12.523 17.875 1 97.94 459 ALA B O 1
ATOM 8864 N N . ASP B 1 460 ? -20.609 14.797 17.984 1 96.25 460 ASP B N 1
ATOM 8865 C CA . ASP B 1 460 ? -21.984 14.758 17.516 1 96.25 460 ASP B CA 1
ATOM 8866 C C . ASP B 1 460 ? -22.25 15.859 16.5 1 96.25 460 ASP B C 1
ATOM 8868 O O . ASP B 1 460 ? -21.344 16.609 16.125 1 96.25 460 ASP B O 1
ATOM 8872 N N . VAL B 1 461 ? -23.562 15.844 15.969 1 97.44 461 VAL B N 1
ATOM 8873 C CA . VAL B 1 461 ? -24.031 16.953 15.148 1 97.44 461 VAL B CA 1
ATOM 8874 C C . VAL B 1 461 ? -24.391 18.141 16.031 1 97.44 461 VAL B C 1
ATOM 8876 O O . VAL B 1 461 ? -25.438 18.125 16.688 1 97.44 461 VAL B O 1
ATOM 8879 N N . LEU B 1 462 ? -23.547 19.141 15.992 1 98.56 462 LEU B N 1
ATOM 8880 C CA . LEU B 1 462 ? -23.656 20.203 16.984 1 98.56 462 LEU B CA 1
ATOM 8881 C C . LEU B 1 462 ? -23.625 21.578 16.297 1 98.56 462 LEU B C 1
ATOM 8883 O O . LEU B 1 462 ? -22.641 22.312 16.422 1 98.56 462 LEU B O 1
ATOM 8887 N N . PRO B 1 463 ? -24.75 22.016 15.773 1 98.19 463 PRO B N 1
ATOM 8888 C CA . PRO B 1 463 ? -24.766 23.234 14.953 1 98.19 463 PRO B CA 1
ATOM 8889 C C . PRO B 1 463 ? -24.438 24.5 15.758 1 98.19 463 PRO B C 1
ATOM 8891 O O . PRO B 1 463 ? -24.172 25.547 15.172 1 98.19 463 PRO B O 1
ATOM 8894 N N . GLY B 1 464 ? -24.406 24.484 17.031 1 98.69 464 GLY B N 1
ATOM 8895 C CA . GLY B 1 464 ? -24.094 25.656 17.828 1 98.69 464 GLY B CA 1
ATOM 8896 C C . GLY B 1 464 ? -22.688 25.641 18.391 1 98.69 464 GLY B C 1
ATOM 8897 O O . GLY B 1 464 ? -22.312 26.547 19.141 1 98.69 464 GLY B O 1
ATOM 8898 N N . ALA B 1 465 ? -21.891 24.719 18.062 1 98.88 465 ALA B N 1
ATOM 8899 C CA . ALA B 1 465 ? -20.594 24.547 18.672 1 98.88 465 ALA B CA 1
ATOM 8900 C C . ALA B 1 465 ? -19.547 25.453 18.031 1 98.88 465 ALA B C 1
ATOM 8902 O O . ALA B 1 465 ? -19.422 25.484 16.797 1 98.88 465 ALA B O 1
ATOM 8903 N N . ILE B 1 466 ? -18.891 26.266 18.812 1 98.88 466 ILE B N 1
ATOM 8904 C CA . ILE B 1 466 ? -17.578 26.812 18.484 1 98.88 466 ILE B CA 1
ATOM 8905 C C . ILE B 1 466 ? -16.484 25.969 19.125 1 98.88 466 ILE B C 1
ATOM 8907 O O . ILE B 1 466 ? -16.422 25.828 20.344 1 98.88 466 ILE B O 1
ATOM 8911 N N . LEU B 1 467 ? -15.594 25.344 18.391 1 98.94 467 LEU B N 1
ATOM 8912 C CA . LEU B 1 467 ? -14.656 24.391 18.969 1 98.94 467 LEU B CA 1
ATOM 8913 C C . LEU B 1 467 ? -13.695 25.109 19.922 1 98.94 467 LEU B C 1
ATOM 8915 O O . LEU B 1 467 ? -13.547 24.703 21.078 1 98.94 467 LEU B O 1
ATOM 8919 N N . VAL B 1 468 ? -13.055 26.188 19.453 1 98.94 468 VAL B N 1
ATOM 8920 C CA . VAL B 1 468 ? -12.141 26.938 20.297 1 98.94 468 VAL B CA 1
ATOM 8921 C C . VAL B 1 468 ? -12.398 28.438 20.141 1 98.94 468 VAL B C 1
ATOM 8923 O O . VAL B 1 468 ? -12.57 28.922 19.016 1 98.94 468 VAL B O 1
ATOM 8926 N N . GLU B 1 469 ? -12.508 29.109 21.172 1 98.94 469 GLU B N 1
ATOM 8927 C CA . GLU B 1 469 ? -12.562 30.562 21.234 1 98.94 469 GLU B CA 1
ATOM 8928 C C . GLU B 1 469 ? -11.445 31.125 22.125 1 98.94 469 GLU B C 1
ATOM 8930 O O . GLU B 1 469 ? -11.281 30.688 23.266 1 98.94 469 GLU B O 1
ATOM 8935 N N . VAL B 1 470 ? -10.633 32 21.609 1 98.94 470 VAL B N 1
ATOM 8936 C CA . VAL B 1 470 ? -9.555 32.625 22.359 1 98.94 470 VAL B CA 1
ATOM 8937 C C . VAL B 1 470 ? -9.914 34.094 22.672 1 98.94 470 VAL B C 1
ATOM 8939 O O . VAL B 1 470 ? -10.219 34.844 21.766 1 98.94 470 VAL B O 1
ATOM 8942 N N . ASN B 1 471 ? -9.797 34.406 23.938 1 98.75 471 ASN B N 1
ATOM 8943 C CA . ASN B 1 471 ? -10.234 35.75 24.344 1 98.75 471 ASN B CA 1
ATOM 8944 C C . ASN B 1 471 ? -9.094 36.531 24.984 1 98.75 471 ASN B C 1
ATOM 8946 O O . ASN B 1 471 ? -9.164 37.75 25.078 1 98.75 471 ASN B O 1
ATOM 8950 N N . MET B 1 472 ? -8.086 35.844 25.375 1 98.44 472 MET B N 1
ATOM 8951 C CA . MET B 1 472 ? -7.066 36.5 26.172 1 98.44 472 MET B CA 1
ATOM 8952 C C . MET B 1 472 ? -5.828 36.812 25.344 1 98.44 472 MET B C 1
ATOM 8954 O O . MET B 1 472 ? -5.68 36.312 24.234 1 98.44 472 MET B O 1
ATOM 8958 N N . ALA B 1 473 ? -5.031 37.688 25.906 1 97.94 473 ALA B N 1
ATOM 8959 C CA . ALA B 1 473 ? -3.725 38.031 25.344 1 97.94 473 ALA B CA 1
ATOM 8960 C C . ALA B 1 473 ? -2.609 37.688 26.344 1 97.94 473 ALA B C 1
ATOM 8962 O O . ALA B 1 473 ? -2.857 37.562 27.547 1 97.94 473 ALA B O 1
ATOM 8963 N N . GLY B 1 474 ? -1.438 37.531 25.828 1 96.88 474 GLY B N 1
ATOM 8964 C CA . GLY B 1 474 ? -0.284 37.375 26.688 1 96.88 474 GLY B CA 1
ATOM 8965 C C . GLY B 1 474 ? 0.3 38.656 27.188 1 96.88 474 GLY B C 1
ATOM 8966 O O . GLY B 1 474 ? -0.045 39.75 26.688 1 96.88 474 GLY B O 1
ATOM 8967 N N . LYS B 1 475 ? 1.1 38.469 28.219 1 96.06 475 LYS B N 1
ATOM 8968 C CA . LYS B 1 475 ? 1.954 39.594 28.594 1 96.06 475 LYS B CA 1
ATOM 8969 C C . LYS B 1 475 ? 3.033 39.812 27.547 1 96.06 475 LYS B C 1
ATOM 8971 O O . LYS B 1 475 ? 3.385 40.969 27.266 1 96.06 475 LYS B O 1
ATOM 8976 N N . ASN B 1 476 ? 3.504 38.812 27.047 1 96 476 ASN B N 1
ATOM 8977 C CA . ASN B 1 476 ? 4.484 38.844 25.969 1 96 476 ASN B CA 1
ATOM 8978 C C . ASN B 1 476 ? 3.939 38.188 24.703 1 96 476 ASN B C 1
ATOM 8980 O O . ASN B 1 476 ? 2.951 37.469 24.75 1 96 476 ASN B O 1
ATOM 8984 N N . GLN B 1 477 ? 4.629 38.5 23.594 1 96.62 477 GLN B N 1
ATOM 8985 C CA . GLN B 1 477 ? 4.305 37.812 22.344 1 96.62 477 GLN B CA 1
ATOM 8986 C C . GLN B 1 477 ? 4.441 36.312 22.5 1 96.62 477 GLN B C 1
ATOM 8988 O O . GLN B 1 477 ? 5.426 35.812 23.047 1 96.62 477 GLN B O 1
ATOM 8993 N N . GLY B 1 478 ? 3.406 35.594 22.094 1 97.25 478 GLY B N 1
ATOM 8994 C CA . GLY B 1 478 ? 3.494 34.156 22.047 1 97.25 478 GLY B CA 1
ATOM 8995 C C . GLY B 1 478 ? 3.072 33.5 23.344 1 97.25 478 GLY B C 1
ATOM 8996 O O . GLY B 1 478 ? 3.035 32.25 23.438 1 97.25 478 GLY B O 1
ATOM 8997 N N . ASP B 1 479 ? 2.705 34.281 24.359 1 98.25 479 ASP B N 1
ATOM 8998 C CA . ASP B 1 479 ? 2.26 33.688 25.625 1 98.25 479 ASP B CA 1
ATOM 8999 C C . ASP B 1 479 ? 1.012 32.812 25.406 1 98.25 479 ASP B C 1
ATOM 9001 O O . ASP B 1 479 ? 0.842 31.797 26.078 1 98.25 479 ASP B O 1
ATOM 9005 N N . VAL B 1 480 ? 0.134 33.281 24.547 1 98.81 480 VAL B N 1
ATOM 9006 C CA . VAL B 1 480 ? -0.987 32.438 24.109 1 98.81 480 VAL B CA 1
ATOM 9007 C C . VAL B 1 480 ? -0.652 31.781 22.781 1 98.81 480 VAL B C 1
ATOM 9009 O O . VAL B 1 480 ? -0.49 32.469 21.766 1 98.81 480 VAL B O 1
ATOM 9012 N N . SER B 1 481 ? -0.472 30.453 22.859 1 98.88 481 SER B N 1
ATOM 9013 C CA . SER B 1 481 ? 0.035 29.828 21.641 1 98.88 481 SER B CA 1
ATOM 9014 C C . SER B 1 481 ? -0.498 28.422 21.469 1 98.88 481 SER B C 1
ATOM 9016 O O . SER B 1 481 ? -0.802 27.75 22.453 1 98.88 481 SER B O 1
ATOM 9018 N N . PHE B 1 482 ? -0.707 27.984 20.234 1 98.81 482 PHE B N 1
ATOM 9019 C CA . PHE B 1 482 ? -1.073 26.641 19.812 1 98.81 482 PHE B CA 1
ATOM 9020 C C . PHE B 1 482 ? -0.018 26.062 18.875 1 98.81 482 PHE B C 1
ATOM 9022 O O . PHE B 1 482 ? 0.297 26.656 17.844 1 98.81 482 PHE B O 1
ATOM 9029 N N . HIS B 1 483 ? 0.584 24.938 19.266 1 98.56 483 HIS B N 1
ATOM 9030 C CA . HIS B 1 483 ? 1.582 24.25 18.453 1 98.56 483 HIS B CA 1
ATOM 9031 C C . HIS B 1 483 ? 1.142 22.828 18.141 1 98.56 483 HIS B C 1
ATOM 9033 O O . HIS B 1 483 ? 0.804 22.047 19.031 1 98.56 483 HIS B O 1
ATOM 9039 N N . ASN B 1 484 ? 1.179 22.5 16.812 1 98.25 484 ASN B N 1
ATOM 9040 C CA . ASN B 1 484 ? 0.857 21.125 16.422 1 98.25 484 ASN B CA 1
ATOM 9041 C C . ASN B 1 484 ? -0.486 20.688 16.984 1 98.25 484 ASN B C 1
ATOM 9043 O O . ASN B 1 484 ? -0.587 19.609 17.578 1 98.25 484 ASN B O 1
ATOM 9047 N N . THR B 1 485 ? -1.408 21.562 17.016 1 98.75 485 THR B N 1
ATOM 9048 C CA . THR B 1 485 ? -2.77 21.359 17.5 1 98.75 485 THR B CA 1
ATOM 9049 C C . THR B 1 485 ? -3.773 21.516 16.359 1 98.75 485 THR B C 1
ATOM 9051 O O . THR B 1 485 ? -3.738 22.5 15.617 1 98.75 485 THR B O 1
ATOM 9054 N N . HIS B 1 486 ? -4.582 20.5 16.188 1 98.81 486 HIS B N 1
ATOM 9055 C CA . HIS B 1 486 ? -5.41 20.406 14.992 1 98.81 486 HIS B CA 1
ATOM 9056 C C . HIS B 1 486 ? -6.891 20.344 15.352 1 98.81 486 HIS B C 1
ATOM 9058 O O . HIS B 1 486 ? -7.242 20.172 16.516 1 98.81 486 HIS B O 1
ATOM 9064 N N . TYR B 1 487 ? -7.715 20.578 14.359 1 98.88 487 TYR B N 1
ATOM 9065 C CA . TYR B 1 487 ? -9.172 20.562 14.445 1 98.88 487 TYR B CA 1
ATOM 9066 C C . TYR B 1 487 ? -9.773 19.625 13.406 1 98.88 487 TYR B C 1
ATOM 9068 O O . TYR B 1 487 ? -9.523 19.781 12.211 1 98.88 487 TYR B O 1
ATOM 9076 N N . ARG B 1 488 ? -10.469 18.672 13.859 1 98.56 488 ARG B N 1
ATOM 9077 C CA . ARG B 1 488 ? -11.062 17.703 12.945 1 98.56 488 ARG B CA 1
ATOM 9078 C C . ARG B 1 488 ? -12.555 17.547 13.195 1 98.56 488 ARG B C 1
ATOM 9080 O O . ARG B 1 488 ? -12.969 17.094 14.273 1 98.56 488 ARG B O 1
ATOM 9087 N N . VAL B 1 489 ? -13.375 17.828 12.227 1 98.56 489 VAL B N 1
ATOM 9088 C CA . VAL B 1 489 ? -14.82 17.672 12.312 1 98.56 489 VAL B CA 1
ATOM 9089 C C . VAL B 1 489 ? -15.258 16.5 11.445 1 98.56 489 VAL B C 1
ATOM 9091 O O . VAL B 1 489 ? -15.266 16.594 10.211 1 98.56 489 VAL B O 1
ATOM 9094 N N . GLY B 1 490 ? -15.648 15.398 12.109 1 97.44 490 GLY B N 1
ATOM 9095 C CA . GLY B 1 490 ? -16.047 14.188 11.414 1 97.44 490 GLY B CA 1
ATOM 9096 C C . GLY B 1 490 ? -14.875 13.375 10.906 1 97.44 490 GLY B C 1
ATOM 9097 O O . GLY B 1 490 ? -13.742 13.547 11.375 1 97.44 490 GLY B O 1
ATOM 9098 N N . GLY B 1 491 ? -15.211 12.328 10.109 1 95.88 491 GLY B N 1
ATOM 9099 C CA . GLY B 1 491 ? -14.234 11.602 9.32 1 95.88 491 GLY B CA 1
ATOM 9100 C C . GLY B 1 491 ? -13.531 10.5 10.094 1 95.88 491 GLY B C 1
ATOM 9101 O O . GLY B 1 491 ? -12.656 9.828 9.562 1 95.88 491 GLY B O 1
ATOM 9102 N N . ALA B 1 492 ? -13.859 10.25 11.398 1 95.75 492 ALA B N 1
ATOM 9103 C CA . ALA B 1 492 ? -13.195 9.219 12.203 1 95.75 492 ALA B CA 1
ATOM 9104 C C . ALA B 1 492 ? -14.188 8.531 13.133 1 95.75 492 ALA B C 1
ATOM 9106 O O . ALA B 1 492 ? -15.289 9.031 13.359 1 95.75 492 ALA B O 1
ATOM 9107 N N . ALA B 1 493 ? -13.766 7.461 13.711 1 93.12 493 ALA B N 1
ATOM 9108 C CA . ALA B 1 493 ? -14.641 6.574 14.484 1 93.12 493 ALA B CA 1
ATOM 9109 C C . ALA B 1 493 ? -15.117 7.258 15.758 1 93.12 493 ALA B C 1
ATOM 9111 O O . ALA B 1 493 ? -16.156 6.891 16.312 1 93.12 493 ALA B O 1
ATOM 9112 N N . ASP B 1 494 ? -14.406 8.258 16.188 1 94.62 494 ASP B N 1
ATOM 9113 C CA . ASP B 1 494 ? -14.727 8.906 17.453 1 94.62 494 ASP B CA 1
ATOM 9114 C C . ASP B 1 494 ? -15.875 9.898 17.281 1 94.62 494 ASP B C 1
ATOM 9116 O O . ASP B 1 494 ? -16.312 10.531 18.25 1 94.62 494 ASP B O 1
ATOM 9120 N N . SER B 1 495 ? -16.422 10.047 16.125 1 96.5 495 SER B N 1
ATOM 9121 C CA . SER B 1 495 ? -17.453 11.039 15.844 1 96.5 495 SER B CA 1
ATOM 9122 C C . SER B 1 495 ? -18.656 10.414 15.156 1 96.5 495 SER B C 1
ATOM 9124 O O . SER B 1 495 ? -18.516 9.672 14.188 1 96.5 495 SER B O 1
ATOM 9126 N N . LEU B 1 496 ? -19.828 10.719 15.664 1 95.25 496 LEU B N 1
ATOM 9127 C CA . LEU B 1 496 ? -21.062 10.266 15.047 1 95.25 496 LEU B CA 1
ATOM 9128 C C . LEU B 1 496 ? -21.203 10.836 13.641 1 95.25 496 LEU B C 1
ATOM 9130 O O . LEU B 1 496 ? -21.938 10.289 12.812 1 95.25 496 LEU B O 1
ATOM 9134 N N . LEU B 1 497 ? -20.547 11.891 13.336 1 95.75 497 LEU B N 1
ATOM 9135 C CA . LEU B 1 497 ? -20.578 12.516 12.016 1 95.75 497 LEU B CA 1
ATOM 9136 C C . LEU B 1 497 ? -20.062 11.547 10.953 1 95.75 497 LEU B C 1
ATOM 9138 O O . LEU B 1 497 ? -20.375 11.695 9.766 1 95.75 497 LEU B O 1
ATOM 9142 N N . GLU B 1 498 ? -19.234 10.625 11.344 1 94.75 498 GLU B N 1
ATOM 9143 C CA . GLU B 1 498 ? -18.672 9.633 10.422 1 94.75 498 GLU B CA 1
ATOM 9144 C C . GLU B 1 498 ? -19.781 8.859 9.719 1 94.75 498 GLU B C 1
ATOM 9146 O O . GLU B 1 498 ? -19.703 8.586 8.523 1 94.75 498 GLU B O 1
ATOM 9151 N N . THR B 1 499 ? -20.859 8.57 10.453 1 94.12 499 THR B N 1
ATOM 9152 C CA . THR B 1 499 ? -21.859 7.637 9.938 1 94.12 499 THR B CA 1
ATOM 9153 C C . THR B 1 499 ? -23.188 8.344 9.742 1 94.12 499 THR B C 1
ATOM 9155 O O . THR B 1 499 ? -24.062 7.84 9.031 1 94.12 499 THR B O 1
ATOM 9158 N N . ALA B 1 500 ? -23.328 9.453 10.359 1 93 500 ALA B N 1
ATOM 9159 C CA . ALA B 1 500 ? -24.641 10.094 10.375 1 93 500 ALA B CA 1
ATOM 9160 C C . ALA B 1 500 ? -24.844 10.969 9.148 1 93 500 ALA B C 1
ATOM 9162 O O . ALA B 1 500 ? -25.984 11.297 8.789 1 93 500 ALA B O 1
ATOM 9163 N N . CYS B 1 501 ? -23.875 11.461 8.539 1 91.31 501 CYS B N 1
ATOM 9164 C CA . CYS B 1 501 ? -23.922 12.453 7.469 1 91.31 501 CYS B CA 1
ATOM 9165 C C . CYS B 1 501 ? -23.594 11.812 6.121 1 91.31 501 CYS B C 1
ATOM 9167 O O . CYS B 1 501 ? -22.609 12.156 5.484 1 91.31 501 CYS B O 1
ATOM 9169 N N . GLN B 1 502 ? -24.531 11.047 5.621 1 89.44 502 GLN B N 1
ATOM 9170 C CA . GLN B 1 502 ? -24.172 10.203 4.484 1 89.44 502 GLN B CA 1
ATOM 9171 C C . GLN B 1 502 ? -24.938 10.609 3.234 1 89.44 502 GLN B C 1
ATOM 9173 O O . GLN B 1 502 ? -24.562 10.242 2.119 1 89.44 502 GLN B O 1
ATOM 9178 N N . THR B 1 503 ? -25.969 11.32 3.395 1 90.31 503 THR B N 1
ATOM 9179 C CA . THR B 1 503 ? -26.859 11.594 2.271 1 90.31 503 THR B CA 1
ATOM 9180 C C . THR B 1 503 ? -26.297 12.703 1.391 1 90.31 503 THR B C 1
ATOM 9182 O O . THR B 1 503 ? -26.094 13.828 1.855 1 90.31 503 THR B O 1
ATOM 9185 N N . ILE B 1 504 ? -26.234 12.398 0.172 1 88.38 504 ILE B N 1
ATOM 9186 C CA . ILE B 1 504 ? -25.766 13.367 -0.813 1 88.38 504 ILE B CA 1
ATOM 9187 C C . ILE B 1 504 ? -26.734 14.547 -0.875 1 88.38 504 ILE B C 1
ATOM 9189 O O . ILE B 1 504 ? -27.953 14.367 -0.821 1 88.38 504 ILE B O 1
ATOM 9193 N N . SER B 1 505 ? -26.25 15.781 -0.86 1 90.38 505 SER B N 1
ATOM 9194 C CA . SER B 1 505 ? -26.953 17.047 -0.994 1 90.38 505 SER B CA 1
ATOM 9195 C C . SER B 1 505 ? -27.562 17.484 0.337 1 90.38 505 SER B C 1
ATOM 9197 O O . SER B 1 505 ? -28.219 18.531 0.416 1 90.38 505 SER B O 1
ATOM 9199 N N . GLU B 1 506 ? -27.312 16.656 1.354 1 93.56 506 GLU B N 1
ATOM 9200 C CA . GLU B 1 506 ? -27.797 17.016 2.68 1 93.56 506 GLU B CA 1
ATOM 9201 C C . GLU B 1 506 ? -26.672 16.969 3.713 1 93.56 506 GLU B C 1
ATOM 9203 O O . GLU B 1 506 ? -26.734 16.188 4.664 1 93.56 506 GLU B O 1
ATOM 9208 N N . PRO B 1 507 ? -25.75 17.844 3.566 1 95.06 507 PRO B N 1
ATOM 9209 C CA . PRO B 1 507 ? -24.688 17.844 4.57 1 95.06 507 PRO B CA 1
ATOM 9210 C C . PRO B 1 507 ? -25.188 18.172 5.969 1 95.06 507 PRO B C 1
ATOM 9212 O O . PRO B 1 507 ? -26.078 19.031 6.121 1 95.06 507 PRO B O 1
ATOM 9215 N N . CYS B 1 508 ? -24.594 17.5 7.008 1 96 508 CYS B N 1
ATOM 9216 C CA . CYS B 1 508 ? -24.906 17.797 8.398 1 96 508 CYS B CA 1
ATOM 9217 C C . CYS B 1 508 ? -24.453 19.203 8.773 1 96 508 CYS B C 1
ATOM 9219 O O . CYS B 1 508 ? -23.391 19.656 8.328 1 96 508 CYS B O 1
ATOM 9221 N N . LYS B 1 509 ? -25.328 19.922 9.562 1 96.31 509 LYS B N 1
ATOM 9222 C CA . LYS B 1 509 ? -24.812 21.109 10.25 1 96.31 509 LYS B CA 1
ATOM 9223 C C . LYS B 1 509 ? -23.906 20.703 11.414 1 96.31 509 LYS B C 1
ATOM 9225 O O . LYS B 1 509 ? -24.344 20.688 12.57 1 96.31 509 LYS B O 1
ATOM 9230 N N . ALA B 1 510 ? -22.656 20.484 11.133 1 98.12 510 ALA B N 1
ATOM 9231 C CA . ALA B 1 510 ? -21.75 19.766 12.031 1 98.12 510 ALA B CA 1
ATOM 9232 C C . ALA B 1 510 ? -21.359 20.641 13.219 1 98.12 510 ALA B C 1
ATOM 9234 O O . ALA B 1 510 ? -21.672 20.344 14.367 1 98.12 510 ALA B O 1
ATOM 9235 N N . VAL B 1 511 ? -20.641 21.766 12.898 1 98.62 511 VAL B N 1
ATOM 9236 C CA . VAL B 1 511 ? -20.297 22.75 13.922 1 98.62 511 VAL B CA 1
ATOM 9237 C C . VAL B 1 511 ? -20.453 24.156 13.359 1 98.62 511 VAL B C 1
ATOM 9239 O O . VAL B 1 511 ? -20.359 24.375 12.148 1 98.62 511 VAL B O 1
ATOM 9242 N N . PHE B 1 512 ? -20.688 25.094 14.258 1 98.75 512 PHE B N 1
ATOM 9243 C CA . PHE B 1 512 ? -20.938 26.484 13.891 1 98.75 512 PHE B CA 1
ATOM 9244 C C . PHE B 1 512 ? -19.672 27.141 13.375 1 98.75 512 PHE B C 1
ATOM 9246 O O . PHE B 1 512 ? -19.641 27.688 12.266 1 98.75 512 PHE B O 1
ATOM 9253 N N . LEU B 1 513 ? -18.656 27.125 14.086 1 98.88 513 LEU B N 1
ATOM 9254 C CA . LEU B 1 513 ? -17.375 27.781 13.859 1 98.88 513 LEU B CA 1
ATOM 9255 C C . LEU B 1 513 ? -16.234 27 14.492 1 98.88 513 LEU B C 1
ATOM 9257 O O . LEU B 1 513 ? -16.359 26.5 15.617 1 98.88 513 LEU B O 1
ATOM 9261 N N . VAL B 1 514 ? -15.102 26.828 13.742 1 98.94 514 VAL B N 1
ATOM 9262 C CA . VAL B 1 514 ? -14.023 25.984 14.242 1 98.94 514 VAL B CA 1
ATOM 9263 C C . VAL B 1 514 ? -13.148 26.766 15.211 1 98.94 514 VAL B C 1
ATOM 9265 O O . VAL B 1 514 ? -12.898 26.312 16.328 1 98.94 514 VAL B O 1
ATOM 9268 N N . LEU B 1 515 ? -12.688 27.953 14.836 1 98.94 515 LEU B N 1
ATOM 9269 C CA . LEU B 1 515 ? -11.773 28.719 15.664 1 98.94 515 LEU B CA 1
ATOM 9270 C C . LEU B 1 515 ? -12.125 30.203 15.633 1 98.94 515 LEU B C 1
ATOM 9272 O O . LEU B 1 515 ? -12.211 30.797 14.555 1 98.94 515 LEU B O 1
ATOM 9276 N N . HIS B 1 516 ? -12.328 30.797 16.797 1 98.94 516 HIS B N 1
ATOM 9277 C CA . HIS B 1 516 ? -12.648 32.219 16.938 1 98.94 516 HIS B CA 1
ATOM 9278 C C . HIS B 1 516 ? -11.578 32.938 17.75 1 98.94 516 HIS B C 1
ATOM 9280 O O . HIS B 1 516 ? -11.375 32.625 18.922 1 98.94 516 HIS B O 1
ATOM 9286 N N . LEU B 1 517 ? -10.836 33.875 17.141 1 98.88 517 LEU B N 1
ATOM 9287 C CA . LEU B 1 517 ? -9.922 34.781 17.812 1 98.88 517 LEU B CA 1
ATOM 9288 C C . LEU B 1 517 ? -10.57 36.125 18.031 1 98.88 517 LEU B C 1
ATOM 9290 O O . LEU B 1 517 ? -10.656 36.938 17.109 1 98.88 517 LEU B O 1
ATOM 9294 N N . THR B 1 518 ? -10.93 36.406 19.188 1 98.69 518 THR B N 1
ATOM 9295 C CA . THR B 1 518 ? -11.727 37.594 19.484 1 98.69 518 THR B CA 1
ATOM 9296 C C . THR B 1 518 ? -10.852 38.844 19.5 1 98.69 518 THR B C 1
ATOM 9298 O O . THR B 1 518 ? -9.633 38.75 19.375 1 98.69 518 THR B O 1
ATOM 9301 N N . LYS B 1 519 ? -11.492 39.938 19.688 1 97.69 519 LYS B N 1
ATOM 9302 C CA . LYS B 1 519 ? -10.852 41.25 19.594 1 97.69 519 LYS B CA 1
ATOM 9303 C C . LYS B 1 519 ? -9.758 41.406 20.641 1 97.69 519 LYS B C 1
ATOM 9305 O O . LYS B 1 519 ? -8.75 42.062 20.406 1 97.69 519 LYS B O 1
ATOM 9310 N N . SER B 1 520 ? -9.938 40.812 21.75 1 97.5 520 SER B N 1
ATOM 9311 C CA . SER B 1 520 ? -9 40.969 22.859 1 97.5 520 SER B CA 1
ATOM 9312 C C . SER B 1 520 ? -7.891 39.906 22.812 1 97.5 520 SER B C 1
ATOM 9314 O O . SER B 1 520 ? -6.953 39.969 23.609 1 97.5 520 SER B O 1
ATOM 9316 N N . SER B 1 521 ? -7.938 39.062 21.891 1 98.31 521 SER B N 1
ATOM 9317 C CA . SER B 1 521 ? -6.973 37.969 21.859 1 98.31 521 SER B CA 1
ATOM 9318 C C . SER B 1 521 ? -5.668 38.406 21.203 1 98.31 521 SER B C 1
ATOM 9320 O O . SER B 1 521 ? -5.648 39.375 20.422 1 98.31 521 SER B O 1
ATOM 9322 N N . SER B 1 522 ? -4.574 37.812 21.562 1 98.12 522 SER B N 1
ATOM 9323 C CA . SER B 1 522 ? -3.271 37.812 20.891 1 98.12 522 SER B CA 1
ATOM 9324 C C . SER B 1 522 ? -2.678 36.406 20.859 1 98.12 522 SER B C 1
ATOM 9326 O O . SER B 1 522 ? -2.287 35.844 21.891 1 98.12 522 SER B O 1
ATOM 9328 N N . THR B 1 523 ? -2.598 35.812 19.688 1 98.44 523 THR B N 1
ATOM 9329 C CA . THR B 1 523 ? -2.377 34.375 19.641 1 98.44 523 THR B CA 1
ATOM 9330 C C . THR B 1 523 ? -1.323 34.031 18.594 1 98.44 523 THR B C 1
ATOM 9332 O O . THR B 1 523 ? -1.301 34.625 17.516 1 98.44 523 THR B O 1
ATOM 9335 N N . TYR B 1 524 ? -0.37 33.156 18.969 1 98.75 524 TYR B N 1
ATOM 9336 C CA . TYR B 1 524 ? 0.545 32.5 18.047 1 98.75 524 TYR B CA 1
ATOM 9337 C C . TYR B 1 524 ? 0.083 31.078 17.719 1 98.75 524 TYR B C 1
ATOM 9339 O O . TYR B 1 524 ? -0.048 30.25 18.609 1 98.75 524 TYR B O 1
ATOM 9347 N N . ILE B 1 525 ? -0.213 30.797 16.469 1 98.81 525 ILE B N 1
ATOM 9348 C CA . ILE B 1 525 ? -0.648 29.484 16.016 1 98.81 525 ILE B CA 1
ATOM 9349 C C . ILE B 1 525 ? 0.342 28.922 14.992 1 98.81 525 ILE B C 1
ATOM 9351 O O . ILE B 1 525 ? 0.633 29.578 13.992 1 98.81 525 ILE B O 1
ATOM 9355 N N . GLU B 1 526 ? 0.894 27.75 15.266 1 98.62 526 GLU B N 1
ATOM 9356 C CA . GLU B 1 526 ? 1.839 27.109 14.352 1 98.62 526 GLU B CA 1
ATOM 9357 C C . GLU B 1 526 ? 1.409 25.672 14.031 1 98.62 526 GLU B C 1
ATOM 9359 O O . GLU B 1 526 ? 1.179 24.875 14.938 1 98.62 526 GLU B O 1
ATOM 9364 N N . ASN B 1 527 ? 1.324 25.359 12.695 1 98.62 527 ASN B N 1
ATOM 9365 C CA . ASN B 1 527 ? 0.959 24.016 12.227 1 98.62 527 ASN B CA 1
ATOM 9366 C C . ASN B 1 527 ? -0.437 23.625 12.695 1 98.62 527 ASN B C 1
ATOM 9368 O O . ASN B 1 527 ? -0.584 22.734 13.531 1 98.62 527 ASN B O 1
ATOM 9372 N N . ALA B 1 528 ? -1.403 24.203 12.109 1 98.81 528 ALA B N 1
ATOM 9373 C CA . ALA B 1 528 ? -2.793 23.938 12.469 1 98.81 528 ALA B CA 1
ATOM 9374 C C . ALA B 1 528 ? -3.629 23.609 11.234 1 98.81 528 ALA B C 1
ATOM 9376 O O . ALA B 1 528 ? -3.57 24.328 10.234 1 98.81 528 ALA B O 1
ATOM 9377 N N . TRP B 1 529 ? -4.266 22.547 11.32 1 98.75 529 TRP B N 1
ATOM 9378 C CA . TRP B 1 529 ? -5.16 22.109 10.25 1 98.75 529 TRP B CA 1
ATOM 9379 C C . TRP B 1 529 ? -6.609 22.094 10.727 1 98.75 529 TRP B C 1
ATOM 9381 O O . TRP B 1 529 ? -6.973 21.281 11.594 1 98.75 529 TRP B O 1
ATOM 9391 N N . LEU B 1 530 ? -7.43 23.062 10.266 1 98.88 530 LEU B N 1
ATOM 9392 C CA . LEU B 1 530 ? -8.867 23.078 10.492 1 98.88 530 LEU B CA 1
ATOM 9393 C C . LEU B 1 530 ? -9.609 22.344 9.383 1 98.88 530 LEU B C 1
ATOM 9395 O O . LEU B 1 530 ? -9.82 22.875 8.297 1 98.88 530 LEU B O 1
ATOM 9399 N N . TRP B 1 531 ? -10.055 21.109 9.766 1 98.62 531 TRP B N 1
ATOM 9400 C CA . TRP B 1 531 ? -10.5 20.234 8.688 1 98.62 531 TRP B CA 1
ATOM 9401 C C . TRP B 1 531 ? -11.93 19.766 8.938 1 98.62 531 TRP B C 1
ATOM 9403 O O . TRP B 1 531 ? -12.234 19.203 10 1 98.62 531 TRP B O 1
ATOM 9413 N N . SER B 1 532 ? -12.781 20.109 8 1 97.94 532 SER B N 1
ATOM 9414 C CA . SER B 1 532 ? -14.023 19.359 7.84 1 97.94 532 SER B CA 1
ATOM 9415 C C . SER B 1 532 ? -13.836 18.172 6.918 1 97.94 532 SER B C 1
ATOM 9417 O O . SER B 1 532 ? -13.5 18.328 5.742 1 97.94 532 SER B O 1
ATOM 9419 N N . ALA B 1 533 ? -14.148 17.016 7.449 1 96.62 533 ALA B N 1
ATOM 9420 C CA . ALA B 1 533 ? -13.773 15.797 6.746 1 96.62 533 ALA B CA 1
ATOM 9421 C C . ALA B 1 533 ? -14.539 15.656 5.438 1 96.62 533 ALA B C 1
ATOM 9423 O O . ALA B 1 533 ? -15.766 15.805 5.41 1 96.62 533 ALA B O 1
ATOM 9424 N N . ASP B 1 534 ? -13.82 15.398 4.328 1 94.06 534 ASP B N 1
ATOM 9425 C CA . ASP B 1 534 ? -14.43 15.117 3.033 1 94.06 534 ASP B CA 1
ATOM 9426 C C . ASP B 1 534 ? -14.281 13.641 2.67 1 94.06 534 ASP B C 1
ATOM 9428 O O . ASP B 1 534 ? -14.812 13.188 1.65 1 94.06 534 ASP B O 1
ATOM 9432 N N . HIS B 1 535 ? -13.578 12.891 3.527 1 93.38 535 HIS B N 1
ATOM 9433 C CA . HIS B 1 535 ? -13.438 11.445 3.414 1 93.38 535 HIS B CA 1
ATOM 9434 C C . HIS B 1 535 ? -13.25 10.797 4.781 1 93.38 535 HIS B C 1
ATOM 9436 O O . HIS B 1 535 ? -12.945 11.484 5.762 1 93.38 535 HIS B O 1
ATOM 9442 N N . ASP B 1 536 ? -13.5 9.531 4.82 1 94.75 536 ASP B N 1
ATOM 9443 C CA . ASP B 1 536 ? -13.414 8.758 6.055 1 94.75 536 ASP B CA 1
ATOM 9444 C C . ASP B 1 536 ? -11.992 8.242 6.289 1 94.75 536 ASP B C 1
ATOM 9446 O O . ASP B 1 536 ? -11.367 7.707 5.375 1 94.75 536 ASP B O 1
ATOM 9450 N N . LEU B 1 537 ? -11.469 8.352 7.488 1 95 537 LEU B N 1
ATOM 9451 C CA . LEU B 1 537 ? -10.102 7.953 7.809 1 95 537 LEU B CA 1
ATOM 9452 C C . LEU B 1 537 ? -10.047 6.5 8.266 1 95 537 LEU B C 1
ATOM 9454 O O . LEU B 1 537 ? -8.992 5.863 8.211 1 95 537 LEU B O 1
ATOM 9458 N N . ASP B 1 538 ? -11.148 5.996 8.727 1 92.62 538 ASP B N 1
ATOM 9459 C CA . ASP B 1 538 ? -11.117 4.703 9.398 1 92.62 538 ASP B CA 1
ATOM 9460 C C . ASP B 1 538 ? -11.938 3.668 8.641 1 92.62 538 ASP B C 1
ATOM 9462 O O . ASP B 1 538 ? -11.75 2.463 8.82 1 92.62 538 ASP B O 1
ATOM 9466 N N . ASN B 1 539 ? -12.891 4.168 7.832 1 89.06 539 ASN B N 1
ATOM 9467 C CA . ASN B 1 539 ? -13.797 3.305 7.086 1 89.06 539 ASN B CA 1
ATOM 9468 C C . ASN B 1 539 ? -14.07 3.852 5.688 1 89.06 539 ASN B C 1
ATOM 9470 O O . ASN B 1 539 ? -13.211 4.5 5.094 1 89.06 539 ASN B O 1
ATOM 9474 N N . VAL B 1 540 ? -15.172 3.463 5.094 1 86.06 540 VAL B N 1
ATOM 9475 C CA . VAL B 1 540 ? -15.422 3.854 3.711 1 86.06 540 VAL B CA 1
ATOM 9476 C C . VAL B 1 540 ? -16.75 4.613 3.621 1 86.06 540 VAL B C 1
ATOM 9478 O O . VAL B 1 540 ? -17.359 4.668 2.557 1 86.06 540 VAL B O 1
ATOM 9481 N N . TYR B 1 541 ? -17.125 5.238 4.676 1 91.19 541 TYR B N 1
ATOM 9482 C CA . TYR B 1 541 ? -18.375 5.984 4.676 1 91.19 541 TYR B CA 1
ATOM 9483 C C . TYR B 1 541 ? -18.25 7.289 3.902 1 91.19 541 TYR B C 1
ATOM 9485 O O . TYR B 1 541 ? -17.203 7.953 3.975 1 91.19 541 TYR B O 1
ATOM 9493 N N . VAL B 1 542 ? -19.297 7.656 3.27 1 90.62 542 VAL B N 1
ATOM 9494 C CA . VAL B 1 542 ? -19.359 8.969 2.641 1 90.62 542 VAL B CA 1
ATOM 9495 C C . VAL B 1 542 ? -19.422 10.055 3.713 1 90.62 542 VAL B C 1
ATOM 9497 O O . VAL B 1 542 ? -20.125 9.906 4.719 1 90.62 542 VAL B O 1
ATOM 9500 N N . GLN B 1 543 ? -18.672 11.086 3.508 1 93.38 543 GLN B N 1
ATOM 9501 C CA . GLN B 1 543 ? -18.656 12.18 4.465 1 93.38 543 GLN B CA 1
ATOM 9502 C C . GLN B 1 543 ? -19.297 13.438 3.869 1 93.38 543 GLN B C 1
ATOM 9504 O O . GLN B 1 543 ? -18.656 14.156 3.104 1 93.38 543 GLN B O 1
ATOM 9509 N N . GLN B 1 544 ? -20.578 13.742 4.219 1 93.94 544 GLN B N 1
ATOM 9510 C CA . GLN B 1 544 ? -21.297 14.961 3.873 1 93.94 544 GLN B CA 1
ATOM 9511 C C . GLN B 1 544 ? -21.406 15.898 5.078 1 93.94 544 GLN B C 1
ATOM 9513 O O . GLN B 1 544 ? -22.5 16.062 5.645 1 93.94 544 GLN B O 1
ATOM 9518 N N . ILE B 1 545 ? -20.312 16.516 5.301 1 96.25 545 ILE B N 1
ATOM 9519 C CA . ILE B 1 545 ? -20.203 17.297 6.527 1 96.25 545 ILE B CA 1
ATOM 9520 C C . ILE B 1 545 ? -20.219 18.797 6.191 1 96.25 545 ILE B C 1
ATOM 9522 O O . ILE B 1 545 ? -19.375 19.281 5.438 1 96.25 545 ILE B O 1
ATOM 9526 N N . GLY B 1 546 ? -21.203 19.531 6.734 1 97.19 546 GLY B N 1
ATOM 9527 C CA . GLY B 1 546 ? -21.344 20.953 6.512 1 97.19 546 GLY B CA 1
ATOM 9528 C C . GLY B 1 546 ? -20.969 21.797 7.73 1 97.19 546 GLY B C 1
ATOM 9529 O O . GLY B 1 546 ? -21.859 22.266 8.445 1 97.19 546 GLY B O 1
ATOM 9530 N N . THR B 1 547 ? -19.672 21.984 7.984 1 98.19 547 THR B N 1
ATOM 9531 C CA . THR B 1 547 ? -19.188 22.953 8.961 1 98.19 547 THR B CA 1
ATOM 9532 C C . THR B 1 547 ? -19.469 24.375 8.477 1 98.19 547 THR B C 1
ATOM 9534 O O . THR B 1 547 ? -19.281 24.688 7.297 1 98.19 547 THR B O 1
ATOM 9537 N N . GLY B 1 548 ? -19.938 25.234 9.352 1 98.62 548 GLY B N 1
ATOM 9538 C CA . GLY B 1 548 ? -20.344 26.562 8.938 1 98.62 548 GLY B CA 1
ATOM 9539 C C . GLY B 1 548 ? -19.188 27.453 8.555 1 98.62 548 GLY B C 1
ATOM 9540 O O . GLY B 1 548 ? -19.094 27.922 7.418 1 98.62 548 GLY B O 1
ATOM 9541 N N . ARG B 1 549 ? -18.328 27.609 9.516 1 98.75 549 ARG B N 1
ATOM 9542 C CA . ARG B 1 549 ? -17.25 28.594 9.406 1 98.75 549 ARG B CA 1
ATOM 9543 C C . ARG B 1 549 ? -15.922 28.016 9.852 1 98.75 549 ARG B C 1
ATOM 9545 O O . ARG B 1 549 ? -15.867 27.234 10.805 1 98.75 549 ARG B O 1
ATOM 9552 N N . GLY B 1 550 ? -14.789 28.422 9.133 1 98.81 550 GLY B N 1
ATOM 9553 C CA . GLY B 1 550 ? -13.469 27.969 9.531 1 98.81 550 GLY B CA 1
ATOM 9554 C C . GLY B 1 550 ? -12.867 28.797 10.656 1 98.81 550 GLY B C 1
ATOM 9555 O O . GLY B 1 550 ? -13.141 28.531 11.828 1 98.81 550 GLY B O 1
ATOM 9556 N N . MET B 1 551 ? -12.156 29.828 10.297 1 98.94 551 MET B N 1
ATOM 9557 C CA . MET B 1 551 ? -11.5 30.688 11.273 1 98.94 551 MET B CA 1
ATOM 9558 C C . MET B 1 551 ? -12.047 32.094 11.195 1 98.94 551 MET B C 1
ATOM 9560 O O . MET B 1 551 ? -12.078 32.719 10.117 1 98.94 551 MET B O 1
ATOM 9564 N N . LEU B 1 552 ? -12.492 32.625 12.32 1 98.94 552 LEU B N 1
ATOM 9565 C CA . LEU B 1 552 ? -12.883 34.031 12.445 1 98.94 552 LEU B CA 1
ATOM 9566 C C . LEU B 1 552 ? -11.883 34.781 13.305 1 98.94 552 LEU B C 1
ATOM 9568 O O . LEU B 1 552 ? -11.688 34.469 14.477 1 98.94 552 LEU B O 1
ATOM 9572 N N . VAL B 1 553 ? -11.242 35.812 12.766 1 98.94 553 VAL B N 1
ATOM 9573 C CA . VAL B 1 553 ? -10.234 36.594 13.477 1 98.94 553 VAL B CA 1
ATOM 9574 C C . VAL B 1 553 ? -10.719 38.031 13.633 1 98.94 553 VAL B C 1
ATOM 9576 O O . VAL B 1 553 ? -10.922 38.719 12.641 1 98.94 553 VAL B O 1
ATOM 9579 N N . GLU B 1 554 ? -10.852 38.438 14.828 1 98.69 554 GLU B N 1
ATOM 9580 C CA . GLU B 1 554 ? -11.18 39.812 15.172 1 98.69 554 GLU B CA 1
ATOM 9581 C C . GLU B 1 554 ? -10.07 40.469 15.984 1 98.69 554 GLU B C 1
ATOM 9583 O O . GLU B 1 554 ? -10.195 41.594 16.422 1 98.69 554 GLU B O 1
ATOM 9588 N N . ALA B 1 555 ? -8.969 39.812 16.125 1 98.12 555 ALA B N 1
ATOM 9589 C CA . ALA B 1 555 ? -7.855 40.219 16.984 1 98.12 555 ALA B CA 1
ATOM 9590 C C . ALA B 1 555 ? -7.207 41.5 16.484 1 98.12 555 ALA B C 1
ATOM 9592 O O . ALA B 1 555 ? -7.145 41.75 15.273 1 98.12 555 ALA B O 1
ATOM 9593 N N . THR B 1 556 ? -6.652 42.312 17.438 1 96.12 556 THR B N 1
ATOM 9594 C CA . THR B 1 556 ? -6.086 43.594 17.047 1 96.12 556 THR B CA 1
ATOM 9595 C C . THR B 1 556 ? -4.699 43.781 17.656 1 96.12 556 THR B C 1
ATOM 9597 O O . THR B 1 556 ? -3.994 44.75 17.328 1 96.12 556 THR B O 1
ATOM 9600 N N . LYS B 1 557 ? -4.211 42.969 18.531 1 93.56 557 LYS B N 1
ATOM 9601 C CA . LYS B 1 557 ? -3.01 43.219 19.328 1 93.56 557 LYS B CA 1
ATOM 9602 C C . LYS B 1 557 ? -1.798 42.531 18.703 1 93.56 557 LYS B C 1
ATOM 9604 O O . LYS B 1 557 ? -0.659 42.938 18.938 1 93.56 557 LYS B O 1
ATOM 9609 N N . GLY B 1 558 ? -1.886 41.562 18.141 1 96.25 558 GLY B N 1
ATOM 9610 C CA . GLY B 1 558 ? -0.884 40.719 17.531 1 96.25 558 GLY B CA 1
ATOM 9611 C C . GLY B 1 558 ? -1.351 39.281 17.359 1 96.25 558 GLY B C 1
ATOM 9612 O O . GLY B 1 558 ? -1.806 38.656 18.312 1 96.25 558 GLY B O 1
ATOM 9613 N N . THR B 1 559 ? -1.353 38.75 16.156 1 98.38 559 THR B N 1
ATOM 9614 C CA . THR B 1 559 ? -1.718 37.375 15.828 1 98.38 559 THR B CA 1
ATOM 9615 C C . THR B 1 559 ? -0.796 36.812 14.75 1 98.38 559 THR B C 1
ATOM 9617 O O . THR B 1 559 ? -0.533 37.469 13.742 1 98.38 559 THR B O 1
ATOM 9620 N N . TRP B 1 560 ? -0.191 35.688 14.992 1 98.81 560 TRP B N 1
ATOM 9621 C CA . TRP B 1 560 ? 0.695 35.031 14.047 1 98.81 560 TRP B CA 1
ATOM 9622 C C . TRP B 1 560 ? 0.126 33.688 13.633 1 98.81 560 TRP B C 1
ATOM 9624 O O . TRP B 1 560 ? -0.046 32.781 14.461 1 98.81 560 TRP B O 1
ATOM 9634 N N . LEU B 1 561 ? -0.179 33.5 12.375 1 98.88 561 LEU B N 1
ATOM 9635 C CA . LEU B 1 561 ? -0.648 32.25 11.781 1 98.88 561 LEU B CA 1
ATOM 9636 C C . LEU B 1 561 ? 0.432 31.625 10.906 1 98.88 561 LEU B C 1
ATOM 9638 O O . LEU B 1 561 ? 0.661 32.062 9.781 1 98.88 561 LEU B O 1
ATOM 9642 N N . VAL B 1 562 ? 1.084 30.562 11.391 1 98.81 562 VAL B N 1
ATOM 9643 C CA . VAL B 1 562 ? 2.236 30 10.695 1 98.81 562 VAL B CA 1
ATOM 9644 C C . VAL B 1 562 ? 1.929 28.562 10.281 1 98.81 562 VAL B C 1
ATOM 9646 O O . VAL B 1 562 ? 1.833 27.672 11.125 1 98.81 562 VAL B O 1
ATOM 9649 N N . GLY B 1 563 ? 1.807 28.312 8.945 1 98.69 563 GLY B N 1
ATOM 9650 C CA . GLY B 1 563 ? 1.508 26.984 8.438 1 98.69 563 GLY B CA 1
ATOM 9651 C C . GLY B 1 563 ? 0.108 26.516 8.781 1 98.69 563 GLY B C 1
ATOM 9652 O O . GLY B 1 563 ? -0.066 25.438 9.367 1 98.69 563 GLY B O 1
ATOM 9653 N N . THR B 1 564 ? -0.906 27.266 8.359 1 98.81 564 THR B N 1
ATOM 9654 C CA . THR B 1 564 ? -2.275 26.906 8.703 1 98.81 564 THR B CA 1
ATOM 9655 C C . THR B 1 564 ? -3.051 26.469 7.465 1 98.81 564 THR B C 1
ATOM 9657 O O . THR B 1 564 ? -2.801 26.969 6.363 1 98.81 564 THR B O 1
ATOM 9660 N N . GLY B 1 565 ? -3.861 25.516 7.609 1 98.75 565 GLY B N 1
ATOM 9661 C CA . GLY B 1 565 ? -4.84 25.094 6.621 1 98.75 565 GLY B CA 1
ATOM 9662 C C . GLY B 1 565 ? -6.266 25.125 7.148 1 98.75 565 GLY B C 1
ATOM 9663 O O . GLY B 1 565 ? -6.508 24.797 8.312 1 98.75 565 GLY B O 1
ATOM 9664 N N . SER B 1 566 ? -7.211 25.578 6.398 1 98.81 566 SER B N 1
ATOM 9665 C CA . SER B 1 566 ? -8.633 25.641 6.707 1 98.81 566 SER B CA 1
ATOM 9666 C C . SER B 1 566 ? -9.477 25.125 5.539 1 98.81 566 SER B C 1
ATOM 9668 O O . SER B 1 566 ? -9.742 25.875 4.59 1 98.81 566 SER B O 1
ATOM 9670 N N . GLU B 1 567 ? -10.023 23.875 5.699 1 98.06 567 GLU B N 1
ATOM 9671 C CA . GLU B 1 567 ? -10.555 23.203 4.516 1 98.06 567 GLU B CA 1
ATOM 9672 C C . GLU B 1 567 ? -12.008 22.781 4.723 1 98.06 567 GLU B C 1
ATOM 9674 O O . GLU B 1 567 ? -12.375 22.328 5.805 1 98.06 567 GLU B O 1
ATOM 9679 N N . HIS B 1 568 ? -12.82 23.031 3.721 1 97.25 568 HIS B N 1
ATOM 9680 C CA . HIS B 1 568 ? -14.125 22.422 3.527 1 97.25 568 HIS B CA 1
ATOM 9681 C C . HIS B 1 568 ? -15.141 22.969 4.52 1 97.25 568 HIS B C 1
ATOM 9683 O O . HIS B 1 568 ? -15.859 22.203 5.172 1 97.25 568 HIS B O 1
ATOM 9689 N N . HIS B 1 569 ? -15.18 24.219 4.684 1 98.25 569 HIS B N 1
ATOM 9690 C CA . HIS B 1 569 ? -16.219 24.875 5.461 1 98.25 569 HIS B CA 1
ATOM 9691 C C . HIS B 1 569 ? -17.234 25.562 4.551 1 98.25 569 HIS B C 1
ATOM 9693 O O . HIS B 1 569 ? -16.875 26.094 3.494 1 98.25 569 HIS B O 1
ATOM 9699 N N . THR B 1 570 ? -18.484 25.641 4.914 1 98 570 THR B N 1
ATOM 9700 C CA . THR B 1 570 ? -19.562 25.969 4 1 98 570 THR B CA 1
ATOM 9701 C C . THR B 1 570 ? -19.484 27.438 3.586 1 98 570 THR B C 1
ATOM 9703 O O . THR B 1 570 ? -19.594 27.766 2.402 1 98 570 THR B O 1
ATOM 9706 N N . LEU B 1 571 ? -19.266 28.344 4.516 1 98.62 571 LEU B N 1
ATOM 9707 C CA . LEU B 1 571 ? -19.406 29.781 4.25 1 98.62 571 LEU B CA 1
ATOM 9708 C C . LEU B 1 571 ? -18.047 30.391 3.932 1 98.62 571 LEU B C 1
ATOM 9710 O O . LEU B 1 571 ? -17.906 31.094 2.928 1 98.62 571 LEU B O 1
ATOM 9714 N N . TYR B 1 572 ? -17.062 30.172 4.777 1 98.75 572 TYR B N 1
ATOM 9715 C CA . TYR B 1 572 ? -15.719 30.688 4.531 1 98.75 572 TYR B CA 1
ATOM 9716 C C . TYR B 1 572 ? -14.672 29.875 5.289 1 98.75 572 TYR B C 1
ATOM 9718 O O . TYR B 1 572 ? -14.977 29.25 6.305 1 98.75 572 TYR B O 1
ATOM 9726 N N . ALA B 1 573 ? -13.453 29.938 4.762 1 98.88 573 ALA B N 1
ATOM 9727 C CA . ALA B 1 573 ? -12.336 29.281 5.43 1 98.88 573 ALA B CA 1
ATOM 9728 C C . ALA B 1 573 ? -11.664 30.219 6.426 1 98.88 573 ALA B C 1
ATOM 9730 O O . ALA B 1 573 ? -11.414 29.844 7.574 1 98.88 573 ALA B O 1
ATOM 9731 N N . TYR B 1 574 ? -11.336 31.453 5.973 1 98.94 574 TYR B N 1
ATOM 9732 C CA . TYR B 1 574 ? -10.789 32.531 6.809 1 98.94 574 TYR B CA 1
ATOM 9733 C C . TYR B 1 574 ? -11.594 33.812 6.668 1 98.94 574 TYR B C 1
ATOM 9735 O O . TYR B 1 574 ? -11.906 34.219 5.551 1 98.94 574 TYR B O 1
ATOM 9743 N N . GLN B 1 575 ? -11.922 34.375 7.773 1 98.88 575 GLN B N 1
ATOM 9744 C CA . GLN B 1 575 ? -12.547 35.688 7.75 1 98.88 575 GLN B CA 1
ATOM 9745 C C . GLN B 1 575 ? -11.938 36.625 8.805 1 98.88 575 GLN B C 1
ATOM 9747 O O . GLN B 1 575 ? -11.797 36.219 9.969 1 98.88 575 GLN B O 1
ATOM 9752 N N . PHE B 1 576 ? -11.508 37.781 8.391 1 98.88 576 PHE B N 1
ATOM 9753 C CA . PHE B 1 576 ? -11 38.812 9.266 1 98.88 576 PHE B CA 1
ATOM 9754 C C . PHE B 1 576 ? -11.977 40 9.328 1 98.88 576 PHE B C 1
ATOM 9756 O O . PHE B 1 576 ? -12.391 40.531 8.297 1 98.88 576 PHE B O 1
ATOM 9763 N N . VAL B 1 577 ? -12.352 40.312 10.492 1 98.75 577 VAL B N 1
ATOM 9764 C CA . VAL B 1 577 ? -13.305 41.406 10.664 1 98.75 577 VAL B CA 1
ATOM 9765 C C . VAL B 1 577 ? -12.695 42.5 11.57 1 98.75 577 VAL B C 1
ATOM 9767 O O . VAL B 1 577 ? -12.445 42.25 12.75 1 98.75 577 VAL B O 1
ATOM 9770 N N . ASP B 1 578 ? -12.492 43.625 11.023 1 98.25 578 ASP B N 1
ATOM 9771 C CA . ASP B 1 578 ? -11.891 44.75 11.75 1 98.25 578 ASP B CA 1
ATOM 9772 C C . ASP B 1 578 ? -10.633 44.312 12.492 1 98.25 578 ASP B C 1
ATOM 9774 O O . ASP B 1 578 ? -10.383 44.75 13.617 1 98.25 578 ASP B O 1
ATOM 9778 N N . ALA B 1 579 ? -9.945 43.406 11.891 1 98.31 579 ALA B N 1
ATOM 9779 C CA . ALA B 1 579 ? -8.734 42.844 12.484 1 98.31 579 ALA B CA 1
ATOM 9780 C C . ALA B 1 579 ? -7.523 43.75 12.172 1 98.31 579 ALA B C 1
ATOM 9782 O O . ALA B 1 579 ? -7.508 44.438 11.156 1 98.31 579 ALA B O 1
ATOM 9783 N N . SER B 1 580 ? -6.57 43.75 13.094 1 97.31 580 SER B N 1
ATOM 9784 C CA . SER B 1 580 ? -5.312 44.438 12.844 1 97.31 580 SER B CA 1
ATOM 9785 C C . SER B 1 580 ? -4.137 43.688 13.461 1 97.31 580 SER B C 1
ATOM 9787 O O . SER B 1 580 ? -4.301 42.969 14.453 1 97.31 580 SER B O 1
ATOM 9789 N N . ASN B 1 581 ? -2.953 43.844 12.852 1 97.5 581 ASN B N 1
ATOM 9790 C CA . ASN B 1 581 ? -1.714 43.219 13.312 1 97.5 581 ASN B CA 1
ATOM 9791 C C . ASN B 1 581 ? -1.799 41.688 13.258 1 97.5 581 ASN B C 1
ATOM 9793 O O . ASN B 1 581 ? -1.611 41.031 14.281 1 97.5 581 ASN B O 1
ATOM 9797 N N . VAL B 1 582 ? -2.055 41.188 12.102 1 98.5 582 VAL B N 1
ATOM 9798 C CA . VAL B 1 582 ? -2.098 39.75 11.891 1 98.5 582 VAL B CA 1
ATOM 9799 C C . VAL B 1 582 ? -1.1 39.344 10.805 1 98.5 582 VAL B C 1
ATOM 9801 O O . VAL B 1 582 ? -1.139 39.875 9.695 1 98.5 582 VAL B O 1
ATOM 9804 N N . PHE B 1 583 ? -0.199 38.562 11.133 1 98.44 583 PHE B N 1
ATOM 9805 C CA . PHE B 1 583 ? 0.772 38 10.211 1 98.44 583 PHE B CA 1
ATOM 9806 C C . PHE B 1 583 ? 0.384 36.562 9.836 1 98.44 583 PHE B C 1
ATOM 9808 O O . PHE B 1 583 ? -0.05 35.781 10.688 1 98.44 583 PHE B O 1
ATOM 9815 N N . ALA B 1 584 ? 0.506 36.219 8.555 1 98.75 584 ALA B N 1
ATOM 9816 C CA . ALA B 1 584 ? 0.302 34.844 8.156 1 98.75 584 ALA B CA 1
ATOM 9817 C C . ALA B 1 584 ? 1.409 34.375 7.215 1 98.75 584 ALA B C 1
ATOM 9819 O O . ALA B 1 584 ? 1.812 35.094 6.309 1 98.75 584 ALA B O 1
ATOM 9820 N N . ALA B 1 585 ? 1.978 33.25 7.492 1 98.75 585 ALA B N 1
ATOM 9821 C CA . ALA B 1 585 ? 2.898 32.531 6.609 1 98.75 585 ALA B CA 1
ATOM 9822 C C . ALA B 1 585 ? 2.289 31.203 6.125 1 98.75 585 ALA B C 1
ATOM 9824 O O . ALA B 1 585 ? 2.445 30.172 6.77 1 98.75 585 ALA B O 1
ATOM 9825 N N . LEU B 1 586 ? 1.637 31.25 5.027 1 98.75 586 LEU B N 1
ATOM 9826 C CA . LEU B 1 586 ? 0.911 30.188 4.34 1 98.75 586 LEU B CA 1
ATOM 9827 C C . LEU B 1 586 ? -0.509 30.062 4.883 1 98.75 586 LEU B C 1
ATOM 9829 O O . LEU B 1 586 ? -0.704 29.844 6.082 1 98.75 586 LEU B O 1
ATOM 9833 N N . MET B 1 587 ? -1.447 30.156 4.102 1 98.81 587 MET B N 1
ATOM 9834 C CA . MET B 1 587 ? -2.861 29.844 4.285 1 98.81 587 MET B CA 1
ATOM 9835 C C . MET B 1 587 ? -3.357 28.906 3.184 1 98.81 587 MET B C 1
ATOM 9837 O O . MET B 1 587 ? -3.43 29.312 2.018 1 98.81 587 MET B O 1
ATOM 9841 N N . GLN B 1 588 ? -3.607 27.719 3.535 1 98.75 588 GLN B N 1
ATOM 9842 C CA . GLN B 1 588 ? -4.055 26.75 2.553 1 98.75 588 GLN B CA 1
ATOM 9843 C C . GLN B 1 588 ? -5.551 26.484 2.68 1 98.75 588 GLN B C 1
ATOM 9845 O O . GLN B 1 588 ? -6.066 26.312 3.787 1 98.75 588 GLN B O 1
ATOM 9850 N N . VAL B 1 589 ? -6.34 26.5 1.525 1 98.56 589 VAL B N 1
ATOM 9851 C CA . VAL B 1 589 ? -7.785 26.312 1.576 1 98.56 589 VAL B CA 1
ATOM 9852 C C . VAL B 1 589 ? -8.234 25.422 0.425 1 98.56 589 VAL B C 1
ATOM 9854 O O . VAL B 1 589 ? -7.738 25.547 -0.696 1 98.56 589 VAL B O 1
ATOM 9857 N N . GLU B 1 590 ? -9.102 24.5 0.749 1 96.62 590 GLU B N 1
ATOM 9858 C CA . GLU B 1 590 ? -9.898 23.781 -0.229 1 96.62 590 GLU B CA 1
ATOM 9859 C C . GLU B 1 590 ? -11.391 24 0.003 1 96.62 590 GLU B C 1
ATOM 9861 O O . GLU B 1 590 ? -11.859 23.969 1.143 1 96.62 590 GLU B O 1
ATOM 9866 N N . THR B 1 591 ? -12.062 24.234 -1.028 1 96.75 591 THR B N 1
ATOM 9867 C CA . THR B 1 591 ? -13.516 24.359 -0.958 1 96.75 591 THR B CA 1
ATOM 9868 C C . THR B 1 591 ? -14.172 22.984 -0.779 1 96.75 591 THR B C 1
ATOM 9870 O O . THR B 1 591 ? -13.633 21.969 -1.229 1 96.75 591 THR B O 1
ATOM 9873 N N . PRO B 1 592 ? -15.359 22.984 -0.021 1 95.38 592 PRO B N 1
ATOM 9874 C CA . PRO B 1 592 ? -16.016 21.672 0.079 1 95.38 592 PRO B CA 1
ATOM 9875 C C . PRO B 1 592 ? -16.266 21.031 -1.284 1 95.38 592 PRO B C 1
ATOM 9877 O O . PRO B 1 592 ? -16.891 21.656 -2.148 1 95.38 592 PRO B O 1
ATOM 9880 N N . TYR B 1 593 ? -15.953 19.797 -1.427 1 91 593 TYR B N 1
ATOM 9881 C CA . TYR B 1 593 ? -16.031 19.156 -2.736 1 91 593 TYR B CA 1
ATOM 9882 C C . TYR B 1 593 ? -17.484 18.812 -3.09 1 91 593 TYR B C 1
ATOM 9884 O O . TYR B 1 593 ? -17.812 18.625 -4.262 1 91 593 TYR B O 1
ATOM 9892 N N . TRP B 1 594 ? -18.297 18.688 -2.018 1 91.88 594 TRP B N 1
ATOM 9893 C CA . TRP B 1 594 ? -19.703 18.391 -2.322 1 91.88 594 TRP B CA 1
ATOM 9894 C C . TRP B 1 594 ? -20.406 19.625 -2.885 1 91.88 594 TRP B C 1
ATOM 9896 O O . TRP B 1 594 ? -21.5 19.516 -3.443 1 91.88 594 TRP B O 1
ATOM 9906 N N . GLN B 1 595 ? -19.875 20.828 -2.576 1 93.12 595 GLN B N 1
ATOM 9907 C CA . GLN B 1 595 ? -20.438 22.016 -3.227 1 93.12 595 GLN B CA 1
ATOM 9908 C C . GLN B 1 595 ? -20.234 21.953 -4.738 1 93.12 595 GLN B C 1
ATOM 9910 O O . GLN B 1 595 ? -19.203 21.484 -5.215 1 93.12 595 GLN B O 1
ATOM 9915 N N . PRO B 1 596 ? -21.219 22.375 -5.574 1 92.12 596 PRO B N 1
ATOM 9916 C CA . PRO B 1 596 ? -22.344 23.219 -5.199 1 92.12 596 PRO B CA 1
ATOM 9917 C C . PRO B 1 596 ? -23.625 22.422 -4.902 1 92.12 596 PRO B C 1
ATOM 9919 O O . PRO B 1 596 ? -24.734 22.938 -5.078 1 92.12 596 PRO B O 1
ATOM 9922 N N . LEU B 1 597 ? -23.484 21.188 -4.574 1 90.62 597 LEU B N 1
ATOM 9923 C CA . LEU B 1 597 ? -24.656 20.391 -4.246 1 90.62 597 LEU B CA 1
ATOM 9924 C C . LEU B 1 597 ? -24.672 20.016 -2.766 1 90.62 597 LEU B C 1
ATOM 9926 O O . LEU B 1 597 ? -24.203 18.922 -2.396 1 90.62 597 LEU B O 1
ATOM 9930 N N . PRO B 1 598 ? -25.344 20.734 -1.794 1 93.12 598 PRO B N 1
ATOM 9931 C CA . PRO B 1 598 ? -26.047 21.969 -2.139 1 93.12 598 PRO B CA 1
ATOM 9932 C C . PRO B 1 598 ? -25.109 23.156 -2.326 1 93.12 598 PRO B C 1
ATOM 9934 O O . PRO B 1 598 ? -23.922 23.062 -2.049 1 93.12 598 PRO B O 1
ATOM 9937 N N . ARG B 1 599 ? -25.672 24.188 -2.797 1 94.12 599 ARG B N 1
ATOM 9938 C CA . ARG B 1 599 ? -24.938 25.453 -2.904 1 94.12 599 ARG B CA 1
ATOM 9939 C C . ARG B 1 599 ? -24.844 26.141 -1.552 1 94.12 599 ARG B C 1
ATOM 9941 O O . ARG B 1 599 ? -25.766 26.062 -0.739 1 94.12 599 ARG B O 1
ATOM 9948 N N . ALA B 1 600 ? -23.656 26.875 -1.271 1 95.75 600 ALA B N 1
ATOM 9949 C CA . ALA B 1 600 ? -23.641 27.797 -0.143 1 95.75 600 ALA B CA 1
ATOM 9950 C C . ALA B 1 600 ? -24.766 28.828 -0.263 1 95.75 600 ALA B C 1
ATOM 9952 O O . ALA B 1 600 ? -25.125 29.234 -1.37 1 95.75 600 ALA B O 1
ATOM 9953 N N . PRO B 1 601 ? -25.438 29.219 0.746 1 96.69 601 PRO B N 1
ATOM 9954 C CA . PRO B 1 601 ? -24.984 29.016 2.125 1 96.69 601 PRO B CA 1
ATOM 9955 C C . PRO B 1 601 ? -25.531 27.734 2.75 1 96.69 601 PRO B C 1
ATOM 9957 O O . PRO B 1 601 ? -25.281 27.469 3.926 1 96.69 601 PRO B O 1
ATOM 9960 N N . LEU B 1 602 ? -26.312 27 1.94 1 95.31 602 LEU B N 1
ATOM 9961 C CA . LEU B 1 602 ? -26.906 25.812 2.527 1 95.31 602 LEU B CA 1
ATOM 9962 C C . LEU B 1 602 ? -25.828 24.859 3.031 1 95.31 602 LEU B C 1
ATOM 9964 O O . LEU B 1 602 ? -24.766 24.734 2.418 1 95.31 602 LEU B O 1
ATOM 9968 N N . PRO B 1 603 ? -26.109 24.172 4.188 1 96 603 PRO B N 1
ATOM 9969 C CA . PRO B 1 603 ? -27.344 24.078 4.969 1 96 603 PRO B CA 1
ATOM 9970 C C . PRO B 1 603 ? -27.484 25.203 5.984 1 96 603 PRO B C 1
ATOM 9972 O O . PRO B 1 603 ? -28.422 25.203 6.797 1 96 603 PRO B O 1
ATOM 9975 N N . TRP B 1 604 ? -26.656 26.141 5.93 1 97.88 604 TRP B N 1
ATOM 9976 C CA . TRP B 1 604 ? -26.672 27.219 6.926 1 97.88 604 TRP B CA 1
ATOM 9977 C C . TRP B 1 604 ? -27.484 28.406 6.441 1 97.88 604 TRP B C 1
ATOM 9979 O O . TRP B 1 604 ? -27.766 28.531 5.25 1 97.88 604 TRP B O 1
ATOM 9989 N N . THR B 1 605 ? -27.906 29.156 7.414 1 95.75 605 THR B N 1
ATOM 9990 C CA . THR B 1 605 ? -28.453 30.484 7.172 1 95.75 605 THR B CA 1
ATOM 9991 C C . THR B 1 605 ? -27.453 31.562 7.621 1 95.75 605 THR B C 1
ATOM 9993 O O . THR B 1 605 ? -27.047 31.578 8.781 1 95.75 605 THR B O 1
ATOM 9996 N N . PRO B 1 606 ? -27.078 32.375 6.613 1 96.31 606 PRO B N 1
ATOM 9997 C CA . PRO B 1 606 ? -26.125 33.438 7.004 1 96.31 606 PRO B CA 1
ATOM 9998 C C . PRO B 1 606 ? -26.609 34.25 8.195 1 96.31 606 PRO B C 1
ATOM 10000 O O . PRO B 1 606 ? -27.812 34.562 8.289 1 96.31 606 PRO B O 1
ATOM 10003 N N . ASP B 1 607 ? -25.734 34.594 9.039 1 96.44 607 ASP B N 1
ATOM 10004 C CA . ASP B 1 607 ? -26 35.406 10.219 1 96.44 607 ASP B CA 1
ATOM 10005 C C . ASP B 1 607 ? -25.203 36.688 10.18 1 96.44 607 ASP B C 1
ATOM 10007 O O . ASP B 1 607 ? -23.984 36.688 10.312 1 96.44 607 ASP B O 1
ATOM 10011 N N . ALA B 1 608 ? -25.844 37.781 10.164 1 94.5 608 ALA B N 1
ATOM 10012 C CA . ALA B 1 608 ? -25.203 39.094 10.039 1 94.5 608 ALA B CA 1
ATOM 10013 C C . ALA B 1 608 ? -24.406 39.406 11.289 1 94.5 608 ALA B C 1
ATOM 10015 O O . ALA B 1 608 ? -23.391 40.125 11.211 1 94.5 608 ALA B O 1
ATOM 10016 N N . ALA B 1 609 ? -24.797 38.906 12.375 1 95 609 ALA B N 1
ATOM 10017 C CA . ALA B 1 609 ? -24.094 39.156 13.633 1 95 609 ALA B CA 1
ATOM 10018 C C . ALA B 1 609 ? -22.688 38.562 13.602 1 95 609 ALA B C 1
ATOM 10020 O O . ALA B 1 609 ? -21.812 39 14.359 1 95 609 ALA B O 1
ATOM 10021 N N . TRP B 1 610 ? -22.484 37.719 12.766 1 97.38 610 TRP B N 1
ATOM 10022 C CA . TRP B 1 610 ? -21.188 37.062 12.617 1 97.38 610 TRP B CA 1
ATOM 10023 C C . TRP B 1 610 ? -20.516 37.438 11.312 1 97.38 610 TRP B C 1
ATOM 10025 O O . TRP B 1 610 ? -19.547 36.812 10.883 1 97.38 610 TRP B O 1
ATOM 10035 N N . ASN B 1 611 ? -21.109 38.469 10.617 1 97.06 611 ASN B N 1
ATOM 10036 C CA . ASN B 1 611 ? -20.594 39 9.352 1 97.06 611 ASN B CA 1
ATOM 10037 C C . ASN B 1 611 ? -20.516 37.906 8.281 1 97.06 611 ASN B C 1
A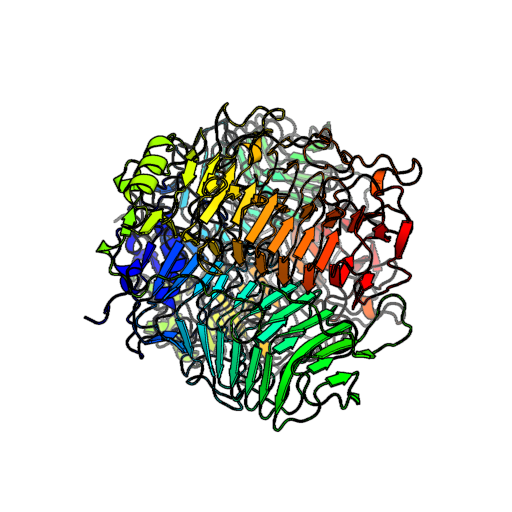TOM 10039 O O . ASN B 1 611 ? -19.562 37.844 7.516 1 97.06 611 ASN B O 1
ATOM 10043 N N . ASP B 1 612 ? -21.516 37.031 8.195 1 97.88 612 ASP B N 1
ATOM 10044 C CA . ASP B 1 612 ? -21.547 35.969 7.219 1 97.88 612 ASP B CA 1
ATOM 10045 C C . ASP B 1 612 ? -21.766 36.5 5.805 1 97.88 612 ASP B C 1
ATOM 10047 O O . ASP B 1 612 ? -22.5 37.469 5.613 1 97.88 612 ASP B O 1
ATOM 10051 N N . PRO B 1 613 ? -21.047 35.875 4.844 1 97.19 613 PRO B N 1
ATOM 10052 C CA . PRO B 1 613 ? -21.422 36.188 3.467 1 97.19 613 PRO B CA 1
ATOM 10053 C C . PRO B 1 613 ? -22.828 35.719 3.102 1 97.19 613 PRO B C 1
ATOM 10055 O O . PRO B 1 613 ? -23.234 34.625 3.537 1 97.19 613 PRO B O 1
ATOM 10058 N N . ASP B 1 614 ? -23.547 36.438 2.262 1 91.19 614 ASP B N 1
ATOM 10059 C CA . ASP B 1 614 ? -24.922 36.094 1.946 1 91.19 614 ASP B CA 1
ATOM 10060 C C . ASP B 1 614 ? -25.047 35.594 0.501 1 91.19 614 ASP B C 1
ATOM 10062 O O . ASP B 1 614 ? -26.109 35.125 0.088 1 91.19 614 ASP B O 1
ATOM 10066 N N . PHE B 1 615 ? -24.078 35.719 -0.301 1 94.5 615 PHE B N 1
ATOM 10067 C CA . PHE B 1 615 ? -24 35.219 -1.668 1 94.5 615 PHE B CA 1
ATOM 10068 C C . PHE B 1 615 ? -25.078 35.844 -2.541 1 94.5 615 PHE B C 1
ATOM 10070 O O . PHE B 1 615 ? -25.422 35.312 -3.59 1 94.5 615 PHE B O 1
ATOM 10077 N N . ALA B 1 616 ? -25.609 36.906 -2.158 1 90.5 616 ALA B N 1
ATOM 10078 C CA . ALA B 1 616 ? -26.781 37.5 -2.809 1 90.5 616 ALA B CA 1
ATOM 10079 C C . ALA B 1 616 ? -26.406 38.062 -4.184 1 90.5 616 ALA B C 1
ATOM 10081 O O . ALA B 1 616 ? -27.281 38.281 -5.027 1 90.5 616 ALA B O 1
ATOM 10082 N N . GLY B 1 617 ? -25.141 38.281 -4.359 1 92.31 617 GLY B N 1
ATOM 10083 C CA . GLY B 1 617 ? -24.703 38.875 -5.613 1 92.31 617 GLY B CA 1
ATOM 10084 C C . GLY B 1 617 ? -24.5 37.844 -6.711 1 92.31 617 GLY B C 1
ATOM 10085 O O . GLY B 1 617 ? -24.234 38.188 -7.863 1 92.31 617 GLY B O 1
ATOM 10086 N N . CYS B 1 618 ? -24.672 36.594 -6.457 1 92.94 618 CYS B N 1
ATOM 10087 C CA . CYS B 1 618 ? -24.484 35.531 -7.461 1 92.94 618 CYS B CA 1
ATOM 10088 C C . CYS B 1 618 ? -25.625 35.562 -8.469 1 92.94 618 CYS B C 1
ATOM 10090 O O . CYS B 1 618 ? -26.781 35.781 -8.109 1 92.94 618 CYS B O 1
ATOM 10092 N N . GLN B 1 619 ? -25.234 35.406 -9.688 1 88.69 619 GLN B N 1
ATOM 10093 C CA . GLN B 1 619 ? -26.203 35.469 -10.781 1 88.69 619 GLN B CA 1
ATOM 10094 C C . GLN B 1 619 ? -26.75 34.094 -11.133 1 88.69 619 GLN B C 1
ATOM 10096 O O . GLN B 1 619 ? -26.094 33.062 -10.875 1 88.69 619 GLN B O 1
ATOM 10101 N N . ALA B 1 620 ? -27.875 34.094 -11.812 1 86.5 620 ALA B N 1
ATOM 10102 C CA . ALA B 1 620 ? -28.531 32.844 -12.203 1 86.5 620 ALA B CA 1
ATOM 10103 C C . ALA B 1 620 ? -27.656 32.031 -13.148 1 86.5 620 ALA B C 1
ATOM 10105 O O . ALA B 1 620 ? -27.656 30.797 -13.094 1 86.5 620 ALA B O 1
ATOM 10106 N N . SER B 1 621 ? -26.922 32.719 -13.938 1 83.44 621 SER B N 1
ATOM 10107 C CA . SER B 1 621 ? -26.141 32.062 -14.992 1 83.44 621 SER B CA 1
ATOM 10108 C C . SER B 1 621 ? -24.906 31.375 -14.422 1 83.44 621 SER B C 1
ATOM 10110 O O . SER B 1 621 ? -24.328 30.516 -15.07 1 83.44 621 SER B O 1
ATOM 10112 N N . ASN B 1 622 ? -24.516 31.719 -13.234 1 85.88 622 ASN B N 1
ATOM 10113 C CA . ASN B 1 622 ? -23.312 31.125 -12.664 1 85.88 622 ASN B CA 1
ATOM 10114 C C . ASN B 1 622 ? -23.516 30.734 -11.203 1 85.88 622 ASN B C 1
ATOM 10116 O O . ASN B 1 622 ? -22.547 30.578 -10.461 1 85.88 622 ASN B O 1
ATOM 10120 N N . ILE B 1 623 ? -24.734 30.562 -10.852 1 86.5 623 ILE B N 1
ATOM 10121 C CA . ILE B 1 623 ? -25.141 30.469 -9.453 1 86.5 623 ILE B CA 1
ATOM 10122 C C . ILE B 1 623 ? -24.469 29.266 -8.805 1 86.5 623 ILE B C 1
ATOM 10124 O O . ILE B 1 623 ? -24.047 29.344 -7.648 1 86.5 623 ILE B O 1
ATOM 10128 N N . SER B 1 624 ? -24.312 28.172 -9.516 1 87.94 624 SER B N 1
ATOM 10129 C CA . SER B 1 624 ? -23.734 26.953 -8.953 1 87.94 624 SER B CA 1
ATOM 10130 C C . SER B 1 624 ? -22.266 27.141 -8.602 1 87.94 624 SER B C 1
ATOM 10132 O O . SER B 1 624 ? -21.797 26.641 -7.582 1 87.94 624 SER B O 1
ATOM 10134 N N . GLN B 1 625 ? -21.578 27.922 -9.375 1 92.5 625 GLN B N 1
ATOM 10135 C CA . GLN B 1 625 ? -20.141 28.094 -9.156 1 92.5 625 GLN B CA 1
ATOM 10136 C C . GLN B 1 625 ? -19.875 29.375 -8.367 1 92.5 625 GLN B C 1
ATOM 10138 O O . GLN B 1 625 ? -18.75 29.594 -7.906 1 92.5 625 GLN B O 1
ATOM 10143 N N . CYS B 1 626 ? -20.875 30.156 -8.164 1 93.94 626 CYS B N 1
ATOM 10144 C CA . CYS B 1 626 ? -20.734 31.406 -7.43 1 93.94 626 CYS B CA 1
ATOM 10145 C C . CYS B 1 626 ? -21.062 31.203 -5.953 1 93.94 626 CYS B C 1
ATOM 10147 O O . CYS B 1 626 ? -20.375 31.734 -5.082 1 93.94 626 CYS B O 1
ATOM 10149 N N . ASN B 1 627 ? -22.109 30.422 -5.707 1 95.19 627 ASN B N 1
ATOM 10150 C CA . ASN B 1 627 ? -22.516 30.094 -4.344 1 95.19 627 ASN B CA 1
ATOM 10151 C C . ASN B 1 627 ? -21.641 29 -3.738 1 95.19 627 ASN B C 1
ATOM 10153 O O . ASN B 1 627 ? -22.109 27.906 -3.465 1 95.19 627 ASN B O 1
ATOM 10157 N N . MET B 1 628 ? -20.469 29.359 -3.457 1 96.19 628 MET B N 1
ATOM 10158 C CA . MET B 1 628 ? -19.469 28.438 -2.908 1 96.19 628 MET B CA 1
ATOM 10159 C C . MET B 1 628 ? -18.625 29.125 -1.845 1 96.19 628 MET B C 1
ATOM 10161 O O . MET B 1 628 ? -18.562 30.359 -1.794 1 96.19 628 MET B O 1
ATOM 10165 N N . GLN B 1 629 ? -17.953 28.391 -1.033 1 97.69 629 GLN B N 1
ATOM 10166 C CA . GLN B 1 629 ? -17.172 28.844 0.104 1 97.69 629 GLN B CA 1
ATOM 10167 C C . GLN B 1 629 ? -16.219 29.969 -0.308 1 97.69 629 GLN B C 1
ATOM 10169 O O . GLN B 1 629 ? -15.547 29.875 -1.342 1 97.69 629 GLN B O 1
ATOM 10174 N N . TRP B 1 630 ? -16.172 31.062 0.47 1 98.38 630 TRP B N 1
ATOM 10175 C CA . TRP B 1 630 ? -15.062 32 0.369 1 98.38 630 TRP B CA 1
ATOM 10176 C C . TRP B 1 630 ? -13.82 31.438 1.05 1 98.38 630 TRP B C 1
ATOM 10178 O O . TRP B 1 630 ? -13.898 30.891 2.152 1 98.38 630 TRP B O 1
ATOM 10188 N N . ALA B 1 631 ? -12.68 31.562 0.346 1 98.75 631 ALA B N 1
ATOM 10189 C CA . ALA B 1 631 ? -11.438 31.141 1 1 98.75 631 ALA B CA 1
ATOM 10190 C C . ALA B 1 631 ? -10.969 32.188 2.008 1 98.75 631 ALA B C 1
ATOM 10192 O O . ALA B 1 631 ? -10.547 31.844 3.113 1 98.75 631 ALA B O 1
ATOM 10193 N N . LEU B 1 632 ? -11.023 33.406 1.656 1 98.88 632 LEU B N 1
ATOM 10194 C CA . LEU B 1 632 ? -10.523 34.531 2.473 1 98.88 632 LEU B CA 1
ATOM 10195 C C . LEU B 1 632 ? -11.43 35.75 2.344 1 98.88 632 LEU B C 1
ATOM 10197 O O . LEU B 1 632 ? -11.672 36.219 1.236 1 98.88 632 LEU B O 1
ATOM 10201 N N . ARG B 1 633 ? -11.906 36.188 3.459 1 98.75 633 ARG B N 1
ATOM 10202 C CA . ARG B 1 633 ? -12.656 37.438 3.527 1 98.75 633 ARG B CA 1
ATOM 10203 C C . ARG B 1 633 ? -12 38.406 4.492 1 98.75 633 ARG B C 1
ATOM 10205 O O . ARG B 1 633 ? -11.648 38.062 5.613 1 98.75 633 ARG B O 1
ATOM 10212 N N . ILE B 1 634 ? -11.758 39.625 4.086 1 98.62 634 ILE B N 1
ATOM 10213 C CA . ILE B 1 634 ? -11.242 40.719 4.922 1 98.62 634 ILE B CA 1
ATOM 10214 C C . ILE B 1 634 ? -12.219 41.875 4.895 1 98.62 634 ILE B C 1
ATOM 10216 O O . ILE B 1 634 ? -12.422 42.5 3.85 1 98.62 634 ILE B O 1
ATOM 10220 N N . ILE B 1 635 ? -12.688 42.156 6.113 1 97.44 635 ILE B N 1
ATOM 10221 C CA . ILE B 1 635 ? -13.828 43.062 6.172 1 97.44 635 ILE B CA 1
ATOM 10222 C C . ILE B 1 635 ? -13.602 44.125 7.25 1 97.44 635 ILE B C 1
ATOM 10224 O O . ILE B 1 635 ? -13.078 43.812 8.328 1 97.44 635 ILE B O 1
ATOM 10228 N N . GLY B 1 636 ? -13.961 45.375 6.922 1 97.56 636 GLY B N 1
ATOM 10229 C CA . GLY B 1 636 ? -14.102 46.375 7.977 1 97.56 636 GLY B CA 1
ATOM 10230 C C . GLY B 1 636 ? -13.172 47.562 7.805 1 97.56 636 GLY B C 1
ATOM 10231 O O . GLY B 1 636 ? -12.023 47.375 7.402 1 97.56 636 GLY B O 1
ATOM 10232 N N . LYS B 1 637 ? -13.641 48.688 8.188 1 96.5 637 LYS B N 1
ATOM 10233 C CA . LYS B 1 637 ? -12.93 49.938 7.977 1 96.5 637 LYS B CA 1
ATOM 10234 C C . LYS B 1 637 ? -11.75 50.062 8.938 1 96.5 637 LYS B C 1
ATOM 10236 O O . LYS B 1 637 ? -10.82 50.844 8.695 1 96.5 637 LYS B O 1
ATOM 10241 N N . ASN B 1 638 ? -11.812 49.312 9.977 1 96.38 638 ASN B N 1
ATOM 10242 C CA . ASN B 1 638 ? -10.758 49.438 10.977 1 96.38 638 ASN B CA 1
ATOM 10243 C C . ASN B 1 638 ? -9.633 48.438 10.719 1 96.38 638 ASN B C 1
ATOM 10245 O O . ASN B 1 638 ? -8.648 48.406 11.461 1 96.38 638 ASN B O 1
ATOM 10249 N N . THR B 1 639 ? -9.82 47.688 9.672 1 97.38 639 THR B N 1
ATOM 10250 C CA . THR B 1 639 ? -8.805 46.688 9.305 1 97.38 639 THR B CA 1
ATOM 10251 C C . THR B 1 639 ? -7.488 47.375 8.953 1 97.38 639 THR B C 1
ATOM 10253 O O . THR B 1 639 ? -7.473 48.344 8.195 1 97.38 639 THR B O 1
ATOM 10256 N N . HIS B 1 640 ? -6.406 46.969 9.602 1 95.81 640 HIS B N 1
ATOM 10257 C CA . HIS B 1 640 ? -5.121 47.5 9.164 1 95.81 640 HIS B CA 1
ATOM 10258 C C . HIS B 1 640 ? -3.984 46.531 9.516 1 95.81 640 HIS B C 1
ATOM 10260 O O . HIS B 1 640 ? -4.09 45.75 10.477 1 95.81 640 HIS B O 1
ATOM 10266 N N . THR B 1 641 ? -2.869 46.5 8.828 1 96.75 641 THR B N 1
ATOM 10267 C CA . THR B 1 641 ? -1.617 45.781 9.023 1 96.75 641 THR B CA 1
ATOM 10268 C C . THR B 1 641 ? -1.848 44.281 8.969 1 96.75 641 THR B C 1
ATOM 10270 O O . THR B 1 641 ? -1.678 43.562 9.969 1 96.75 641 THR B O 1
ATOM 10273 N N . LEU B 1 642 ? -2.199 43.719 7.867 1 98.06 642 LEU B N 1
ATOM 10274 C CA . LEU B 1 642 ? -2.377 42.312 7.59 1 98.06 642 LEU B CA 1
ATOM 10275 C C . LEU B 1 642 ? -1.429 41.844 6.488 1 98.06 642 LEU B C 1
ATOM 10277 O O . LEU B 1 642 ? -1.849 41.656 5.344 1 98.06 642 LEU B O 1
ATOM 10281 N N . PRO B 1 643 ? -0.153 41.656 6.836 1 98.12 643 PRO B N 1
ATOM 10282 C CA . PRO B 1 643 ? 0.766 41.062 5.859 1 98.12 643 PRO B CA 1
ATOM 10283 C C . PRO B 1 643 ? 0.623 39.562 5.754 1 98.12 643 PRO B C 1
ATOM 10285 O O . PRO B 1 643 ? 0.973 38.812 6.688 1 98.12 643 PRO B O 1
ATOM 10288 N N . PHE B 1 644 ? 0.13 39.062 4.605 1 98.56 644 PHE B N 1
ATOM 10289 C CA . PHE B 1 644 ? -0.059 37.625 4.387 1 98.56 644 PHE B CA 1
ATOM 10290 C C . PHE B 1 644 ? 0.87 37.125 3.287 1 98.56 644 PHE B C 1
ATOM 10292 O O . PHE B 1 644 ? 0.832 37.625 2.158 1 98.56 644 PHE B O 1
ATOM 10299 N N . TYR B 1 645 ? 1.697 36.156 3.672 1 98.69 645 TYR B N 1
ATOM 10300 C CA . TYR B 1 645 ? 2.66 35.594 2.736 1 98.69 645 TYR B CA 1
ATOM 10301 C C . TYR B 1 645 ? 2.275 34.188 2.357 1 98.69 645 TYR B C 1
ATOM 10303 O O . TYR B 1 645 ? 2.277 33.281 3.203 1 98.69 645 TYR B O 1
ATOM 10311 N N . GLY B 1 646 ? 1.986 33.938 1.116 1 98.38 646 GLY B N 1
ATOM 10312 C CA . GLY B 1 646 ? 1.678 32.594 0.617 1 98.38 646 GLY B CA 1
ATOM 10313 C C . GLY B 1 646 ? 0.243 32.188 0.882 1 98.38 646 GLY B C 1
ATOM 10314 O O . GLY B 1 646 ? -0.109 31.844 2.012 1 98.38 646 GLY B O 1
ATOM 10315 N N . GLN B 1 647 ? -0.607 32.25 -0.104 1 98.38 647 GLN B N 1
ATOM 10316 C CA . GLN B 1 647 ? -1.97 31.719 -0.091 1 98.38 647 GLN B CA 1
ATOM 10317 C C . GLN B 1 647 ? -2.166 30.656 -1.176 1 98.38 647 GLN B C 1
ATOM 10319 O O . GLN B 1 647 ? -1.83 30.891 -2.34 1 98.38 647 GLN B O 1
ATOM 10324 N N . GLY B 1 648 ? -2.529 29.469 -0.755 1 97.94 648 GLY B N 1
ATOM 10325 C CA . GLY B 1 648 ? -2.896 28.422 -1.68 1 97.94 648 GLY B CA 1
ATOM 10326 C C . GLY B 1 648 ? -4.367 28.047 -1.608 1 97.94 648 GLY B C 1
ATOM 10327 O O . GLY B 1 648 ? -4.781 27.297 -0.723 1 97.94 648 GLY B O 1
ATOM 10328 N N . PHE B 1 649 ? -5.184 28.609 -2.545 1 97.94 649 PHE B N 1
ATOM 10329 C CA . PHE B 1 649 ? -6.629 28.406 -2.58 1 97.94 649 PHE B CA 1
ATOM 10330 C C . PHE B 1 649 ? -7.031 27.625 -3.824 1 97.94 649 PHE B C 1
ATOM 10332 O O . PHE B 1 649 ? -6.914 28.125 -4.945 1 97.94 649 PHE B O 1
ATOM 10339 N N . TRP B 1 650 ? -7.496 26.344 -3.588 1 93.06 650 TRP B N 1
ATOM 10340 C CA . TRP B 1 650 ? -7.754 25.594 -4.816 1 93.06 650 TRP B CA 1
ATOM 10341 C C . TRP B 1 650 ? -8.938 24.641 -4.641 1 93.06 650 TRP B C 1
ATOM 10343 O O . TRP B 1 650 ? -9.344 24.359 -3.514 1 93.06 650 TRP B O 1
ATOM 10353 N N . LEU B 1 651 ? -9.555 24.25 -5.609 1 92.62 651 LEU B N 1
ATOM 10354 C CA . LEU B 1 651 ? -10.516 23.156 -5.762 1 92.62 651 LEU B CA 1
ATOM 10355 C C . LEU B 1 651 ? -10.305 22.422 -7.086 1 92.62 651 LEU B C 1
ATOM 10357 O O . LEU B 1 651 ? -10.008 23.062 -8.102 1 92.62 651 LEU B O 1
ATOM 10361 N N . PHE B 1 652 ? -10.391 21.141 -6.996 1 86.94 652 PHE B N 1
ATOM 10362 C CA . PHE B 1 652 ? -10.164 20.281 -8.156 1 86.94 652 PHE B CA 1
ATOM 10363 C C . PHE B 1 652 ? -11.461 19.625 -8.602 1 86.94 652 PHE B C 1
ATOM 10365 O O . PHE B 1 652 ? -11.531 19.078 -9.711 1 86.94 652 PHE B O 1
ATOM 10372 N N . PHE B 1 653 ? -12.484 19.688 -7.719 1 87.12 653 PHE B N 1
ATOM 10373 C CA . PHE B 1 653 ? -13.711 18.922 -7.934 1 87.12 653 PHE B CA 1
ATOM 10374 C C . PHE B 1 653 ? -14.938 19.766 -7.586 1 87.12 653 PHE B C 1
ATOM 10376 O O . PHE B 1 653 ? -14.828 20.75 -6.844 1 87.12 653 PHE B O 1
ATOM 10383 N N . ASN B 1 654 ? -16.047 19.344 -8.344 1 86.31 654 ASN B N 1
ATOM 10384 C CA . ASN B 1 654 ? -17.344 19.938 -8.039 1 86.31 654 ASN B CA 1
ATOM 10385 C C . ASN B 1 654 ? -18.422 18.891 -7.887 1 86.31 654 ASN B C 1
ATOM 10387 O O . ASN B 1 654 ? -18.828 18.25 -8.867 1 86.31 654 ASN B O 1
ATOM 10391 N N . GLY B 1 655 ? -18.812 18.734 -6.637 1 83.12 655 GLY B N 1
ATOM 10392 C CA . GLY B 1 655 ? -19.984 17.891 -6.445 1 83.12 655 GLY B CA 1
ATOM 10393 C C . GLY B 1 655 ? -19.656 16.516 -5.891 1 83.12 655 GLY B C 1
ATOM 10394 O O . GLY B 1 655 ? -18.5 16.25 -5.539 1 83.12 655 GLY B O 1
ATOM 10395 N N . PRO B 1 656 ? -20.766 15.742 -5.801 1 76.19 656 PRO B N 1
ATOM 10396 C CA . PRO B 1 656 ? -20.609 14.414 -5.203 1 76.19 656 PRO B CA 1
ATOM 10397 C C . PRO B 1 656 ? -19.609 13.547 -5.965 1 76.19 656 PRO B C 1
ATOM 10399 O O . PRO B 1 656 ? -19.531 13.609 -7.191 1 76.19 656 PRO B O 1
ATOM 10402 N N . ASN B 1 657 ? -18.859 12.766 -5.238 1 77.81 657 ASN B N 1
ATOM 10403 C CA . ASN B 1 657 ? -17.938 11.758 -5.73 1 77.81 657 ASN B CA 1
ATOM 10404 C C . ASN B 1 657 ? -16.828 12.391 -6.574 1 77.81 657 ASN B C 1
ATOM 10406 O O . ASN B 1 657 ? -16.469 11.867 -7.637 1 77.81 657 ASN B O 1
ATOM 10410 N N . TYR B 1 658 ? -16.453 13.586 -6.199 1 83.56 658 TYR B N 1
ATOM 10411 C CA . TYR B 1 658 ? -15.344 14.266 -6.848 1 83.56 658 TYR B CA 1
ATOM 10412 C C . TYR B 1 658 ? -15.656 14.555 -8.312 1 83.56 658 TYR B C 1
ATOM 10414 O O . TYR B 1 658 ? -14.836 14.281 -9.188 1 83.56 658 TYR B O 1
ATOM 10422 N N . GLY B 1 659 ? -16.797 15.078 -8.523 1 86.19 659 GLY B N 1
ATOM 10423 C CA . GLY B 1 659 ? -17.25 15.398 -9.867 1 86.19 659 GLY B CA 1
ATOM 10424 C C . GLY B 1 659 ? -16.391 16.438 -10.555 1 86.19 659 GLY B C 1
ATOM 10425 O O . GLY B 1 659 ? -15.695 17.219 -9.891 1 86.19 659 GLY B O 1
ATOM 10426 N N . PRO B 1 660 ? -16.406 16.531 -11.805 1 87.56 660 PRO B N 1
ATOM 10427 C CA . PRO B 1 660 ? -15.57 17.469 -12.555 1 87.56 660 PRO B CA 1
ATOM 10428 C C . PRO B 1 660 ? -16.047 18.922 -12.43 1 87.56 660 PRO B C 1
ATOM 10430 O O . PRO B 1 660 ? -17.234 19.156 -12.141 1 87.56 660 PRO B O 1
ATOM 10433 N N . CYS B 1 661 ? -15.07 19.859 -12.641 1 88.19 661 CYS B N 1
ATOM 10434 C CA . CYS B 1 661 ? -15.406 21.281 -12.703 1 88.19 661 CYS B CA 1
ATOM 10435 C C . CYS B 1 661 ? -16.219 21.594 -13.961 1 88.19 661 CYS B C 1
ATOM 10437 O O . CYS B 1 661 ? -15.766 21.328 -15.078 1 88.19 661 CYS B O 1
ATOM 10439 N N . THR B 1 662 ? -17.422 22.172 -13.852 1 80.06 662 THR B N 1
ATOM 10440 C CA . THR B 1 662 ? -18.328 22.344 -14.977 1 80.06 662 THR B CA 1
ATOM 10441 C C . THR B 1 662 ? -18.656 23.828 -15.188 1 80.06 662 THR B C 1
ATOM 10443 O O . THR B 1 662 ? -19.578 24.156 -15.93 1 80.06 662 THR B O 1
ATOM 10446 N N . GLY B 1 663 ? -17.953 24.719 -14.57 1 76.94 663 GLY B N 1
ATOM 10447 C CA . GLY B 1 663 ? -18.203 26.141 -14.75 1 76.94 663 GLY B CA 1
ATOM 10448 C C . GLY B 1 663 ? -17.688 26.672 -16.062 1 76.94 663 GLY B C 1
ATOM 10449 O O . GLY B 1 663 ? -17.141 25.922 -16.875 1 76.94 663 GLY B O 1
ATOM 10450 N N . PRO B 1 664 ? -18.016 27.891 -16.328 1 71.75 664 PRO B N 1
ATOM 10451 C CA . PRO B 1 664 ? -17.484 28.531 -17.531 1 71.75 664 PRO B CA 1
ATOM 10452 C C . PRO B 1 664 ? -15.977 28.344 -17.688 1 71.75 664 PRO B C 1
ATOM 10454 O O . PRO B 1 664 ? -15.227 28.547 -16.734 1 71.75 664 PRO B O 1
ATOM 10457 N N . GLY B 1 665 ? -15.539 27.953 -18.906 1 71.56 665 GLY B N 1
ATOM 10458 C CA . GLY B 1 665 ? -14.133 27.766 -19.203 1 71.56 665 GLY B CA 1
ATOM 10459 C C . GLY B 1 665 ? -13.5 26.625 -18.422 1 71.56 665 GLY B C 1
ATOM 10460 O O . GLY B 1 665 ? -12.273 26.547 -18.297 1 71.56 665 GLY B O 1
ATOM 10461 N N . GLY B 1 666 ? -14.414 25.859 -17.719 1 78.56 666 GLY B N 1
ATOM 10462 C CA . GLY B 1 666 ? -13.883 24.719 -16.984 1 78.56 666 GLY B CA 1
ATOM 10463 C C . GLY B 1 666 ? -13.461 25.062 -15.562 1 78.56 666 GLY B C 1
ATOM 10464 O O . GLY B 1 666 ? -12.672 24.344 -14.953 1 78.56 666 GLY B O 1
ATOM 10465 N N . THR B 1 667 ? -14.023 26.188 -15.039 1 88.88 667 THR B N 1
ATOM 10466 C CA . THR B 1 667 ? -13.68 26.594 -13.68 1 88.88 667 THR B CA 1
ATOM 10467 C C . THR B 1 667 ? -14.562 25.891 -12.656 1 88.88 667 THR B C 1
ATOM 10469 O O . THR B 1 667 ? -15.695 25.516 -12.961 1 88.88 667 THR B O 1
ATOM 10472 N N . CYS B 1 668 ? -14.07 25.688 -11.484 1 93.81 668 CYS B N 1
ATOM 10473 C CA . CYS B 1 668 ? -14.828 25.078 -10.398 1 93.81 668 CYS B CA 1
ATOM 10474 C C . CYS B 1 668 ? -15.586 26.125 -9.609 1 93.81 668 CYS B C 1
ATOM 10476 O O . CYS B 1 668 ? -16.656 25.844 -9.055 1 93.81 668 CYS B O 1
ATOM 10478 N N . GLN B 1 669 ? -15.047 27.328 -9.547 1 95.69 669 GLN B N 1
ATOM 10479 C CA . GLN B 1 669 ? -15.586 28.359 -8.672 1 95.69 669 GLN B CA 1
ATOM 10480 C C . GLN B 1 669 ? -15.336 29.766 -9.242 1 95.69 669 GLN B C 1
ATOM 10482 O O . GLN B 1 669 ? -14.305 30 -9.891 1 95.69 669 GLN B O 1
ATOM 10487 N N . ILE B 1 670 ? -16.281 30.703 -9.016 1 94.69 670 ILE B N 1
ATOM 10488 C CA . ILE B 1 670 ? -16.203 32.031 -9.625 1 94.69 670 ILE B CA 1
ATOM 10489 C C . ILE B 1 670 ? -15.367 32.969 -8.75 1 94.69 670 ILE B C 1
ATOM 10491 O O . ILE B 1 670 ? -14.406 33.562 -9.219 1 94.69 670 ILE B O 1
ATOM 10495 N N . ASN B 1 671 ? -15.703 33.062 -7.445 1 95.62 671 ASN B N 1
ATOM 10496 C CA . ASN B 1 671 ? -15.039 34 -6.527 1 95.62 671 ASN B CA 1
ATOM 10497 C C . ASN B 1 671 ? -14.336 33.25 -5.402 1 95.62 671 ASN B C 1
ATOM 10499 O O . ASN B 1 671 ? -14.797 32.188 -4.961 1 95.62 671 ASN B O 1
ATOM 10503 N N . ILE B 1 672 ? -13.203 33.875 -4.859 1 97.44 672 ILE B N 1
ATOM 10504 C CA . ILE B 1 672 ? -12.484 33.094 -3.852 1 97.44 672 ILE B CA 1
ATOM 10505 C C . ILE B 1 672 ? -12.016 34.031 -2.736 1 97.44 672 ILE B C 1
ATOM 10507 O O . ILE B 1 672 ? -12.016 33.656 -1.562 1 97.44 672 ILE B O 1
ATOM 10511 N N . VAL B 1 673 ? -11.531 35.281 -3.002 1 98.56 673 VAL B N 1
ATOM 10512 C CA . VAL B 1 673 ? -11.141 36.281 -2.018 1 98.56 673 VAL B CA 1
ATOM 10513 C C . VAL B 1 673 ? -12.094 37.469 -2.084 1 98.56 673 VAL B C 1
ATOM 10515 O O . VAL B 1 673 ? -12.438 37.969 -3.17 1 98.56 673 VAL B O 1
ATOM 10518 N N . ASP B 1 674 ? -12.492 37.969 -0.898 1 98.12 674 ASP B N 1
ATOM 10519 C CA . ASP B 1 674 ? -13.383 39.094 -0.82 1 98.12 674 ASP B CA 1
ATOM 10520 C C . ASP B 1 674 ? -12.828 40.188 0.119 1 98.12 674 ASP B C 1
ATOM 10522 O O . ASP B 1 674 ? -12.438 39.875 1.249 1 98.12 674 ASP B O 1
ATOM 10526 N N . LEU B 1 675 ? -12.734 41.406 -0.299 1 97.5 675 LEU B N 1
ATOM 10527 C CA . LEU B 1 675 ? -12.461 42.562 0.528 1 97.5 675 LEU B CA 1
ATOM 10528 C C . LEU B 1 675 ? -13.68 43.469 0.619 1 97.5 675 LEU B C 1
ATOM 10530 O O . LEU B 1 675 ? -14.273 43.812 -0.403 1 97.5 675 LEU B O 1
ATOM 10534 N N . GLU B 1 676 ? -14.039 43.75 1.814 1 96.62 676 GLU B N 1
ATOM 10535 C CA . GLU B 1 676 ? -15.195 44.625 2 1 96.62 676 GLU B CA 1
ATOM 10536 C C . GLU B 1 676 ? -14.898 45.719 3.002 1 96.62 676 GLU B C 1
ATOM 10538 O O . GLU B 1 676 ? -14.5 45.469 4.137 1 96.62 676 GLU B O 1
ATOM 10543 N N . ASP B 1 677 ? -15.102 47 2.613 1 95.44 677 ASP B N 1
ATOM 10544 C CA . ASP B 1 677 ? -14.992 48.156 3.461 1 95.44 677 ASP B CA 1
ATOM 10545 C C . ASP B 1 677 ? -13.578 48.312 4.02 1 95.44 677 ASP B C 1
ATOM 10547 O O . ASP B 1 677 ? -13.398 48.688 5.18 1 95.44 677 ASP B O 1
ATOM 10551 N N . VAL B 1 678 ? -12.664 47.844 3.316 1 95.75 678 VAL B N 1
ATOM 10552 C CA . VAL B 1 678 ? -11.266 47.969 3.695 1 95.75 678 VAL B CA 1
ATOM 10553 C C . VAL B 1 678 ? -10.703 49.281 3.115 1 95.75 678 VAL B C 1
ATOM 10555 O O . VAL B 1 678 ? -10.852 49.562 1.923 1 95.75 678 VAL B O 1
ATOM 10558 N N . GLY B 1 679 ? -10.141 50.062 3.961 1 91 679 GLY B N 1
ATOM 10559 C CA . GLY B 1 679 ? -9.586 51.344 3.508 1 91 679 GLY B CA 1
ATOM 10560 C C . GLY B 1 679 ? -8.414 51.156 2.562 1 91 679 GLY B C 1
ATOM 10561 O O . GLY B 1 679 ? -7.715 50.156 2.604 1 91 679 GLY B O 1
ATOM 10562 N N . ARG B 1 680 ? -8.312 52.312 1.836 1 84.12 680 ARG B N 1
ATOM 10563 C CA . ARG B 1 680 ? -7.109 52.344 1.013 1 84.12 680 ARG B CA 1
ATOM 10564 C C . ARG B 1 680 ? -5.859 52.5 1.876 1 84.12 680 ARG B C 1
ATOM 10566 O O . ARG B 1 680 ? -5.887 53.156 2.916 1 84.12 680 ARG B O 1
ATOM 10573 N N . ASN B 1 681 ? -4.766 51.906 1.761 1 84.75 681 ASN B N 1
ATOM 10574 C CA . ASN B 1 681 ? -3.5 51.938 2.488 1 84.75 681 ASN B CA 1
ATOM 10575 C C . ASN B 1 681 ? -3.621 51.25 3.855 1 84.75 681 ASN B C 1
ATOM 10577 O O . ASN B 1 681 ? -2.898 51.625 4.789 1 84.75 681 ASN B O 1
ATOM 10581 N N . ALA B 1 682 ? -4.672 50.5 4.074 1 91.62 682 ALA B N 1
ATOM 10582 C CA . ALA B 1 682 ? -4.91 49.812 5.34 1 91.62 682 ALA B CA 1
ATOM 10583 C C . ALA B 1 682 ? -3.793 48.812 5.645 1 91.62 682 ALA B C 1
ATOM 10585 O O . ALA B 1 682 ? -3.768 48.219 6.719 1 91.62 682 ALA B O 1
ATOM 10586 N N . GLY B 1 683 ? -2.832 48.719 4.82 1 92.75 683 GLY B N 1
ATOM 10587 C CA . GLY B 1 683 ? -1.762 47.75 5.039 1 92.75 683 GLY B CA 1
ATOM 10588 C C . GLY B 1 683 ? -2.219 46.312 4.918 1 92.75 683 GLY B C 1
ATOM 10589 O O . GLY B 1 683 ? -1.733 45.438 5.637 1 92.75 683 GLY B O 1
ATOM 10590 N N . VAL B 1 684 ? -3.25 46.062 4.16 1 95.38 684 VAL B N 1
ATOM 10591 C CA . VAL B 1 684 ? -3.639 44.719 3.762 1 95.38 684 VAL B CA 1
ATOM 10592 C C . VAL B 1 684 ? -2.824 44.281 2.547 1 95.38 684 VAL B C 1
ATOM 10594 O O . VAL B 1 684 ? -2.973 44.844 1.459 1 95.38 684 VAL B O 1
ATOM 10597 N N . GLU B 1 685 ? -1.974 43.344 2.779 1 96.06 685 GLU B N 1
ATOM 10598 C CA . GLU B 1 685 ? -1.025 42.938 1.749 1 96.06 685 GLU B CA 1
ATOM 10599 C C . GLU B 1 685 ? -1.102 41.438 1.496 1 96.06 685 GLU B C 1
ATOM 10601 O O . GLU B 1 685 ? -0.88 40.625 2.408 1 96.06 685 GLU B O 1
ATOM 10606 N N . LEU B 1 686 ? -1.483 41.031 0.326 1 97.38 686 LEU B N 1
ATOM 10607 C CA . LEU B 1 686 ? -1.463 39.656 -0.113 1 97.38 686 LEU B CA 1
ATOM 10608 C C . LEU B 1 686 ? -0.267 39.375 -1.021 1 97.38 686 LEU B C 1
ATOM 10610 O O . LEU B 1 686 ? -0.235 39.844 -2.164 1 97.38 686 LEU B O 1
ATOM 10614 N N . TYR B 1 687 ? 0.723 38.719 -0.501 1 97.88 687 TYR B N 1
ATOM 10615 C CA . TYR B 1 687 ? 1.906 38.344 -1.255 1 97.88 687 TYR B CA 1
ATOM 10616 C C . TYR B 1 687 ? 1.819 36.875 -1.675 1 97.88 687 TYR B C 1
ATOM 10618 O O . TYR B 1 687 ? 1.695 35.969 -0.829 1 97.88 687 TYR B O 1
ATOM 10626 N N . ASN B 1 688 ? 1.88 36.625 -3.029 1 97.69 688 ASN B N 1
ATOM 10627 C CA . ASN B 1 688 ? 1.872 35.281 -3.611 1 97.69 688 ASN B CA 1
ATOM 10628 C C . ASN B 1 688 ? 0.545 34.562 -3.365 1 97.69 688 ASN B C 1
ATOM 10630 O O . ASN B 1 688 ? 0.514 33.5 -2.758 1 97.69 688 ASN B O 1
ATOM 10634 N N . LEU B 1 689 ? -0.519 35.156 -3.82 1 97.88 689 LEU B N 1
ATOM 10635 C CA . LEU B 1 689 ? -1.837 34.531 -3.871 1 97.88 689 LEU B CA 1
ATOM 10636 C C . LEU B 1 689 ? -1.94 33.562 -5.051 1 97.88 689 LEU B C 1
ATOM 10638 O O . LEU B 1 689 ? -1.899 33.969 -6.207 1 97.88 689 LEU B O 1
ATOM 10642 N N . ASN B 1 690 ? -2.002 32.281 -4.727 1 97.12 690 ASN B N 1
ATOM 10643 C CA . ASN B 1 690 ? -2.146 31.234 -5.727 1 97.12 690 ASN B CA 1
ATOM 10644 C C . ASN B 1 690 ? -3.543 30.625 -5.695 1 97.12 690 ASN B C 1
ATOM 10646 O O . ASN B 1 690 ? -4.043 30.266 -4.629 1 97.12 690 ASN B O 1
ATOM 10650 N N . THR B 1 691 ? -4.176 30.516 -6.871 1 96.38 691 THR B N 1
ATOM 10651 C CA . THR B 1 691 ? -5.484 29.875 -6.941 1 96.38 691 THR B CA 1
ATOM 10652 C C . THR B 1 691 ? -5.512 28.828 -8.047 1 96.38 691 THR B C 1
ATOM 10654 O O . THR B 1 691 ? -4.73 28.891 -8.992 1 96.38 691 THR B O 1
ATOM 10657 N N . LYS B 1 692 ? -6.289 27.859 -7.887 1 94.31 692 LYS B N 1
ATOM 10658 C CA . LYS B 1 692 ? -6.547 26.859 -8.922 1 94.31 692 LYS B CA 1
ATOM 10659 C C . LYS B 1 692 ? -8.039 26.578 -9.047 1 94.31 692 LYS B C 1
ATOM 10661 O O . LYS B 1 692 ? -8.734 26.391 -8.047 1 94.31 692 LYS B O 1
ATOM 10666 N N . GLY B 1 693 ? -8.516 26.547 -10.234 1 93.38 693 GLY B N 1
ATOM 10667 C CA . GLY B 1 693 ? -9.914 26.266 -10.508 1 93.38 693 GLY B CA 1
ATOM 10668 C C . GLY B 1 693 ? -10.828 27.438 -10.227 1 93.38 693 GLY B C 1
ATOM 10669 O O . GLY B 1 693 ? -12.031 27.25 -10.023 1 93.38 693 GLY B O 1
ATOM 10670 N N . VAL B 1 694 ? -10.336 28.641 -10.227 1 95.69 694 VAL B N 1
ATOM 10671 C CA . VAL B 1 694 ? -11.086 29.828 -9.82 1 95.69 694 VAL B CA 1
ATOM 10672 C C . VAL B 1 694 ? -11.016 30.875 -10.922 1 95.69 694 VAL B C 1
ATOM 10674 O O . VAL B 1 694 ? -9.961 31.078 -11.531 1 95.69 694 VAL B O 1
ATOM 10677 N N . GLN B 1 695 ? -12.109 31.562 -11.164 1 94.19 695 GLN B N 1
ATOM 10678 C CA . GLN B 1 695 ? -12.156 32.594 -12.195 1 94.19 695 GLN B CA 1
ATOM 10679 C C . GLN B 1 695 ? -11.664 33.938 -11.664 1 94.19 695 GLN B C 1
ATOM 10681 O O . GLN B 1 695 ? -10.766 34.531 -12.242 1 94.19 695 GLN B O 1
ATOM 10686 N N . ASN B 1 696 ? -12.305 34.438 -10.602 1 95.5 696 ASN B N 1
ATOM 10687 C CA . ASN B 1 696 ? -11.969 35.75 -10.008 1 95.5 696 ASN B CA 1
ATOM 10688 C C . ASN B 1 696 ? -11.109 35.594 -8.758 1 95.5 696 ASN B C 1
ATOM 10690 O O . ASN B 1 696 ? -11.555 35 -7.762 1 95.5 696 ASN B O 1
ATOM 10694 N N . LEU B 1 697 ? -9.93 36.125 -8.758 1 96.75 697 LEU B N 1
ATOM 10695 C CA . LEU B 1 697 ? -9 35.938 -7.648 1 96.75 697 LEU B CA 1
ATOM 10696 C C . LEU B 1 697 ? -9.336 36.875 -6.492 1 96.75 697 LEU B C 1
ATOM 10698 O O . LEU B 1 697 ? -9.281 36.469 -5.328 1 96.75 697 LEU B O 1
ATOM 10702 N N . ILE B 1 698 ? -9.633 38.094 -6.785 1 97.25 698 ILE B N 1
ATOM 10703 C CA . ILE B 1 698 ? -9.938 39.094 -5.762 1 97.25 698 ILE B CA 1
ATOM 10704 C C . ILE B 1 698 ? -11.172 39.875 -6.176 1 97.25 698 ILE B C 1
ATOM 10706 O O . ILE B 1 698 ? -11.227 40.406 -7.293 1 97.25 698 ILE B O 1
ATOM 10710 N N . THR B 1 699 ? -12.086 39.938 -5.273 1 96.31 699 THR B N 1
ATOM 10711 C CA . THR B 1 699 ? -13.281 40.781 -5.43 1 96.31 699 THR B CA 1
ATOM 10712 C C . THR B 1 699 ? -13.414 41.75 -4.277 1 96.31 699 THR B C 1
ATOM 10714 O O . THR B 1 699 ? -13.031 41.469 -3.145 1 96.31 699 THR B O 1
ATOM 10717 N N . VAL B 1 700 ? -13.898 42.906 -4.613 1 95.88 700 VAL B N 1
ATOM 10718 C CA . VAL B 1 700 ? -14.164 43.938 -3.596 1 95.88 700 VAL B CA 1
ATOM 10719 C C . VAL B 1 700 ? -15.664 44.188 -3.51 1 95.88 700 VAL B C 1
ATOM 10721 O O . VAL B 1 700 ? -16.266 44.656 -4.477 1 95.88 700 VAL B O 1
ATOM 10724 N N . GLY B 1 701 ? -16.188 43.844 -2.387 1 94.44 701 GLY B N 1
ATOM 10725 C CA . GLY B 1 701 ? -17.594 44.156 -2.184 1 94.44 701 GLY B CA 1
ATOM 10726 C C . GLY B 1 701 ? -18.484 42.938 -2.287 1 94.44 701 GLY B C 1
ATOM 10727 O O . GLY B 1 701 ? -19.656 43.031 -2.658 1 94.44 701 GLY B O 1
ATOM 10728 N N . GLY B 1 702 ? -17.969 41.812 -2.062 1 92.56 702 GLY B N 1
ATOM 10729 C CA . GLY B 1 702 ? -18.766 40.625 -2.031 1 92.56 702 GLY B CA 1
ATOM 10730 C C . GLY B 1 702 ? -19.047 40.031 -3.41 1 92.56 702 GLY B C 1
ATOM 10731 O O . GLY B 1 702 ? -18.344 40.375 -4.375 1 92.56 702 GLY B O 1
ATOM 10732 N N . SER B 1 703 ? -20.062 39.125 -3.531 1 90.19 703 SER B N 1
ATOM 10733 C CA . SER B 1 703 ? -20.359 38.375 -4.754 1 90.19 703 SER B CA 1
ATOM 10734 C C . SER B 1 703 ? -20.875 39.281 -5.852 1 90.19 703 SER B C 1
ATOM 10736 O O . SER B 1 703 ? -20.859 38.938 -7.031 1 90.19 703 SER B O 1
ATOM 10738 N N . ASN B 1 704 ? -21.328 40.438 -5.484 1 86.38 704 ASN B N 1
ATOM 10739 C CA . ASN B 1 704 ? -21.75 41.469 -6.441 1 86.38 704 ASN B CA 1
ATOM 10740 C C . ASN B 1 704 ? -20.719 42.594 -6.566 1 86.38 704 ASN B C 1
ATOM 10742 O O . ASN B 1 704 ? -21.016 43.656 -7.129 1 86.38 704 ASN B O 1
ATOM 10746 N N . GLY B 1 705 ? -19.578 42.312 -6.062 1 92.69 705 GLY B N 1
ATOM 10747 C CA . GLY B 1 705 ? -18.578 43.375 -6.012 1 92.69 705 GLY B CA 1
ATOM 10748 C C . GLY B 1 705 ? -17.781 43.5 -7.297 1 92.69 705 GLY B C 1
ATOM 10749 O O . GLY B 1 705 ? -18.141 42.938 -8.32 1 92.69 705 GLY B O 1
ATOM 10750 N N . VAL B 1 706 ? -16.812 44.375 -7.188 1 95.25 706 VAL B N 1
ATOM 10751 C CA . VAL B 1 706 ? -15.922 44.656 -8.312 1 95.25 706 VAL B CA 1
ATOM 10752 C C . VAL B 1 706 ? -14.812 43.594 -8.367 1 95.25 706 VAL B C 1
ATOM 10754 O O . VAL B 1 706 ? -14.133 43.344 -7.363 1 95.25 706 VAL B O 1
ATOM 10757 N N . VAL B 1 707 ? -14.68 42.969 -9.547 1 95.19 707 VAL B N 1
ATOM 10758 C CA . VAL B 1 707 ? -13.586 42.031 -9.758 1 95.19 707 VAL B CA 1
ATOM 10759 C C . VAL B 1 707 ? -12.281 42.781 -9.977 1 95.19 707 VAL B C 1
ATOM 10761 O O . VAL B 1 707 ? -12.18 43.594 -10.906 1 95.19 707 VAL B O 1
ATOM 10764 N N . VAL B 1 708 ? -11.352 42.531 -9.164 1 94.69 708 VAL B N 1
ATOM 10765 C CA . VAL B 1 708 ? -10.094 43.281 -9.172 1 94.69 708 VAL B CA 1
ATOM 10766 C C . VAL B 1 708 ? -9.109 42.594 -10.117 1 94.69 708 VAL B C 1
ATOM 10768 O O . VAL B 1 708 ? -8.328 43.25 -10.797 1 94.69 708 VAL B O 1
ATOM 10771 N N . THR B 1 709 ? -9.047 41.312 -10.156 1 94.56 709 THR B N 1
ATOM 10772 C CA . THR B 1 709 ? -8.203 40.531 -11.055 1 94.56 709 THR B CA 1
ATOM 10773 C C . THR B 1 709 ? -8.766 39.125 -11.234 1 94.56 709 THR B C 1
ATOM 10775 O O . THR B 1 709 ? -9.523 38.656 -10.391 1 94.56 709 THR B O 1
ATOM 10778 N N . THR B 1 710 ? -8.508 38.562 -12.352 1 94.25 710 THR B N 1
ATOM 10779 C CA . THR B 1 710 ? -8.961 37.219 -12.711 1 94.25 710 THR B CA 1
ATOM 10780 C C . THR B 1 710 ? -7.766 36.312 -12.953 1 94.25 710 THR B C 1
ATOM 10782 O O . THR B 1 710 ? -6.625 36.75 -13.016 1 94.25 710 THR B O 1
ATOM 10785 N N . GLU B 1 711 ? -8.148 35 -13.055 1 93.56 711 GLU B N 1
ATOM 10786 C CA . GLU B 1 711 ? -7.105 34.031 -13.43 1 93.56 711 GLU B CA 1
ATOM 10787 C C . GLU B 1 711 ? -6.496 34.375 -14.781 1 93.56 711 GLU B C 1
ATOM 10789 O O . GLU B 1 711 ? -5.281 34.281 -14.969 1 93.56 711 GLU B O 1
ATOM 10794 N N . LYS B 1 712 ? -7.262 34.812 -15.766 1 91.69 712 LYS B N 1
ATOM 10795 C CA . LYS B 1 712 ? -6.801 35.156 -17.109 1 91.69 712 LYS B CA 1
ATOM 10796 C C . LYS B 1 712 ? -5.867 36.375 -17.062 1 91.69 712 LYS B C 1
ATOM 10798 O O . LYS B 1 712 ? -4.891 36.438 -17.812 1 91.69 712 LYS B O 1
ATOM 10803 N N . ALA B 1 713 ? -6.168 37.281 -16.156 1 92.44 713 ALA B N 1
ATOM 10804 C CA . ALA B 1 713 ? -5.402 38.5 -16.078 1 92.44 713 ALA B CA 1
ATOM 10805 C C . ALA B 1 713 ? -4.137 38.312 -15.25 1 92.44 713 ALA B C 1
ATOM 10807 O O . ALA B 1 713 ? -3.203 39.125 -15.336 1 92.44 713 ALA B O 1
ATOM 10808 N N . SER B 1 714 ? -4.137 37.344 -14.469 1 92.69 714 SER B N 1
ATOM 10809 C CA . SER B 1 714 ? -3.002 37.031 -13.594 1 92.69 714 SER B CA 1
ATOM 10810 C C . SER B 1 714 ? -2.652 35.562 -13.633 1 92.69 714 SER B C 1
ATOM 10812 O O . SER B 1 714 ? -2.783 34.875 -12.625 1 92.69 714 SER B O 1
ATOM 10814 N N . PRO B 1 715 ? -2.148 35.156 -14.734 1 90.06 715 PRO B N 1
ATOM 10815 C CA . PRO B 1 715 ? -1.883 33.719 -14.898 1 90.06 715 PRO B CA 1
ATOM 10816 C C . PRO B 1 715 ? -0.624 33.281 -14.164 1 90.06 715 PRO B C 1
ATOM 10818 O O . PRO B 1 715 ? 0.343 34.031 -14.062 1 90.06 715 PRO B O 1
ATOM 10821 N N . GLY B 1 716 ? -0.713 32.156 -13.648 1 88.44 716 GLY B N 1
ATOM 10822 C CA . GLY B 1 716 ? 0.435 31.453 -13.094 1 88.44 716 GLY B CA 1
ATOM 10823 C C . GLY B 1 716 ? 0.602 30.047 -13.648 1 88.44 716 GLY B C 1
ATOM 10824 O O . GLY B 1 716 ? -0.167 29.609 -14.508 1 88.44 716 GLY B O 1
ATOM 10825 N N . SER B 1 717 ? 1.587 29.344 -13.234 1 82.62 717 SER B N 1
ATOM 10826 C CA . SER B 1 717 ? 1.897 28.016 -13.742 1 82.62 717 SER B CA 1
ATOM 10827 C C . SER B 1 717 ? 0.805 27.016 -13.383 1 82.62 717 SER B C 1
ATOM 10829 O O . SER B 1 717 ? 0.585 26.031 -14.109 1 82.62 717 SER B O 1
ATOM 10831 N N . TRP B 1 718 ? 0.084 27.219 -12.305 1 84.12 718 TRP B N 1
ATOM 10832 C CA . TRP B 1 718 ? -0.893 26.234 -11.844 1 84.12 718 TRP B CA 1
ATOM 10833 C C . TRP B 1 718 ? -2.279 26.859 -11.727 1 84.12 718 TRP B C 1
ATOM 10835 O O . TRP B 1 718 ? -3.195 26.266 -11.164 1 84.12 718 TRP B O 1
ATOM 10845 N N . GLY B 1 719 ? -2.441 27.938 -12.219 1 90.94 719 GLY B N 1
ATOM 10846 C CA . GLY B 1 719 ? -3.684 28.688 -12.141 1 90.94 719 GLY B CA 1
ATOM 10847 C C . GLY B 1 719 ? -3.473 30.188 -12.055 1 90.94 719 GLY B C 1
ATOM 10848 O O . GLY B 1 719 ? -2.729 30.766 -12.852 1 90.94 719 GLY B O 1
ATOM 10849 N N . GLY B 1 720 ? -4.266 30.812 -11.188 1 94.19 720 GLY B N 1
ATOM 10850 C CA . GLY B 1 720 ? -4.086 32.25 -10.984 1 94.19 720 GLY B CA 1
ATOM 10851 C C . GLY B 1 720 ? -2.994 32.562 -9.977 1 94.19 720 GLY B C 1
ATOM 10852 O O . GLY B 1 720 ? -2.793 31.828 -9.008 1 94.19 720 GLY B O 1
ATOM 10853 N N . LEU B 1 721 ? -2.334 33.75 -10.227 1 95.69 721 LEU B N 1
ATOM 10854 C CA . LEU B 1 721 ? -1.214 34.062 -9.359 1 95.69 721 LEU B CA 1
ATOM 10855 C C . LEU B 1 721 ? -1.005 35.594 -9.297 1 95.69 721 LEU B C 1
ATOM 10857 O O . LEU B 1 721 ? -0.869 36.25 -10.336 1 95.69 721 LEU B O 1
ATOM 10861 N N . VAL B 1 722 ? -1.054 36.062 -8.109 1 96.06 722 VAL B N 1
ATOM 10862 C CA . VAL B 1 722 ? -0.688 37.469 -7.84 1 96.06 722 VAL B CA 1
ATOM 10863 C C . VAL B 1 722 ? 0.511 37.5 -6.895 1 96.06 722 VAL B C 1
ATOM 10865 O O . VAL B 1 722 ? 0.425 37.031 -5.754 1 96.06 722 VAL B O 1
ATOM 10868 N N . ALA B 1 723 ? 1.601 38.062 -7.348 1 96.38 723 ALA B N 1
ATOM 10869 C CA . ALA B 1 723 ? 2.816 38.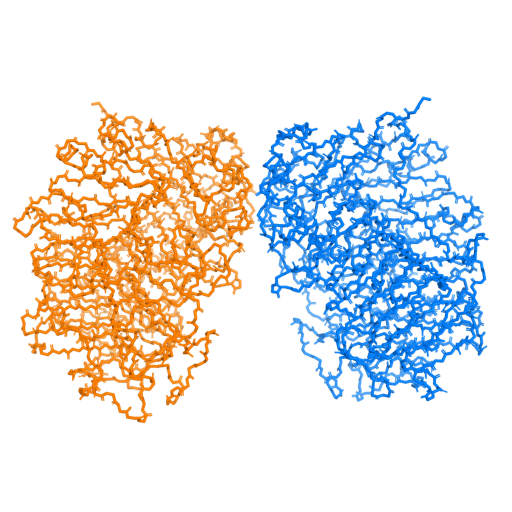125 -6.543 1 96.38 723 ALA B CA 1
ATOM 10870 C C . ALA B 1 723 ? 2.662 39.125 -5.398 1 96.38 723 ALA B C 1
ATOM 10872 O O . ALA B 1 723 ? 3.115 38.875 -4.281 1 96.38 723 ALA B O 1
ATOM 10873 N N . ALA B 1 724 ? 2.061 40.219 -5.762 1 96.38 724 ALA B N 1
ATOM 10874 C CA . ALA B 1 724 ? 1.881 41.25 -4.742 1 96.38 724 ALA B CA 1
ATOM 10875 C C . ALA B 1 724 ? 0.611 42.062 -5 1 96.38 724 ALA B C 1
ATOM 10877 O O . ALA B 1 724 ? 0.441 42.656 -6.074 1 96.38 724 ALA B O 1
ATOM 10878 N N . PHE B 1 725 ? -0.241 42.031 -4.102 1 95.19 725 PHE B N 1
ATOM 10879 C CA . PHE B 1 725 ? -1.417 42.875 -4.062 1 95.19 725 PHE B CA 1
ATOM 10880 C C . PHE B 1 725 ? -1.377 43.781 -2.84 1 95.19 725 PHE B C 1
ATOM 10882 O O . PHE B 1 725 ? -1.284 43.312 -1.706 1 95.19 725 PHE B O 1
#